Protein 3AI3 (pdb70)

Organism: NCBI:txid38308

Radius of gyration: 28.79 Å; Cα contacts (8 Å, |Δi|>4): 2492; chains: 4; bounding box: 77×67×79 Å

Solvent-accessible surface area: 37252 Å² total; per-residue (Å²): 39,110,2,25,4,85,38,73,5,0,0,0,2,20,0,8,40,21,30,0,40,16,0,0,55,14,0,2,129,32,21,0,37,0,0,0,0,15,168,100,104,101,116,1,107,92,2,0,81,25,1,99,118,126,54,67,13,122,21,36,66,9,48,30,58,8,16,45,54,126,5,3,94,38,0,15,92,29,1,119,87,49,27,48,4,0,14,4,0,0,11,19,23,40,59,39,10,113,25,65,0,36,148,9,57,30,130,65,0,50,96,13,1,30,19,6,0,3,6,0,0,19,0,0,62,17,7,0,53,18,0,90,92,102,48,8,19,4,1,0,0,9,3,8,5,2,2,25,14,27,20,212,61,9,3,0,29,1,0,0,9,3,0,4,4,0,0,2,8,8,0,0,58,34,1,15,163,18,94,0,18,0,1,2,0,0,8,13,5,6,70,26,83,91,56,53,150,55,0,105,94,99,8,135,129,110,75,39,94,60,140,31,64,13,84,60,18,1,77,130,37,3,38,30,131,90,23,1,50,31,104,21,0,3,18,3,0,0,0,0,6,2,85,67,4,37,2,0,0,8,9,20,0,22,3,1,0,1,1,12,65,10,61,39,107,0,28,4,90,39,69,4,0,0,0,3,20,0,6,36,20,29,1,40,8,0,0,54,16,0,2,157,33,22,0,40,0,0,0,0,14,167,86,86,101,110,1,113,124,10,0,154,61,4,98,135,145,49,70,16,121,19,32,61,10,44,32,52,7,16,46,59,127,4,3,94,38,0,17,92,28,1,139,88,46,27,49,4,0,15,4,0,0,10,20,23,40,61,39,10,114,24,64,0,35,147,8,51,28,128,65,0,52,100,13,1,31,21,5,0,2,6,1,0,22,0,0,62,22,6,0,58,23,0,102,93,102,47,9,18,4,0,0,0,10,3,8,5,2,3,26,12,28,20,215,63,9,5,0,30,1,0,0,9,4,0,5,6,0,0,1,8,7,0,0,54,29,1,16,160,24,95,0,18,0,0,1,0,0,8,12,5,6,69,26,79,91,59,52,150,54,0,109,97,99,7,130,134,110,76,39,92,63,140,31,65,12,84,57,18,1,76,132,44,2,38,31,130,91,23,1,41,20,106,22,0,3,29,2,0,1,0,0,6,2,88,67,4,36,2,0,0,9,8,24,0,22,4,1,0,2,2,13,53,10,61,28,118,2,36,2,86,37,86,4,0,0,0,2,19,0,9,28,16,31,0,41,6,0,0,53,13,0,2,137,34,23,0,43,0,0,0,0,16,163,101,63,99,96,0,96,128,3,0,154,30,1,87,134,145,69,72,16,134,19,44,55,11,47,30,54,8,15,46,53,122,6,3,91,40,0,34,86,25,0,137,72,49,29,49,3,0,10,5,0,0,9,19,21,40,64,39,10,112,24,61,0,37,156,10,56,27,133,64,0,51,95,14,0,32,21,5,0,2,6,1,0,19,0,0,63,27,6,0,54,23,0,104,93,101,48,8,10,2,0,0,0,10,2,8,4,2,2,24,10,27,21,213,61,9,4,0,29,1,0,0,10,4,0,4,8,0,0,2,8,9,0,0,51,30,1,14,165,32,78,0,26,0,2,2,0,0,8,13,5,6,63,22,54,88,57,49,122,58,0,108,98,104,10,131,134,112,73,38,89,63,140,30,61,13,86,59,20,1,75,135,41,3,40,32,121,89,22,1,39,18,100,23,0,3,28,2,0,0,0,3,7,1,95,57,5,41,2,0,0,6,8,17,0,20,3,1,0,4,1,17,86,9,64,35,120,2,44,5,89,40,88,4,0,0,0,3,20,0,6,38,20,32,0,41,4,0,0,50,18,0,2,164,34,21,0,44,0,0,0,1,13,162,110,102,99,101,0,76,74,8,4,98,51,2,112,120,140,55,70,10,125,32,38,63,8,44,32,56,7,16,47,56,124,5,3,92,36,0,35,84,30,0,135,69,45,27,51,4,0,10,4,0,0,10,20,21,41,65,39,10,113,25,63,0,45,152,9,56,29,133,67,0,50,102,15,0,34,21,6,0,3,6,1,0,18,0,0,64,26,7,0,59,22,0,97,93,103,49,7,9,1,0,0,0,9,3,8,5,2,2,24,16,27,24,211,66,9,5,0,30,1,0,0,9,4,0,4,7,0,0,2,8,9,0,0,53,28,0,16,165,31,79,0,24,0,2,2,0,0,8,13,7,7,64,25,82,95,57,55,147,57,0,109,97,101,8,131,133,116,73,38,90,67,140,28,61,12,83,59,14,1,76,129,39,3,32,31,117,89,20,1,43,18,102,23,0,3,28,3,0,2,0,2,5,1,90,64,4,26,1,0,0,6,8,17,0,21,4,1,0,1,1,16,67,4,73

B-factor: mean 12.87, std 6.48, range [2.58, 47.15]

Nearest PDB structures (foldseek):
  3ai3-assembly1_G  TM=1.003E+00  e=3.615E-52  Gluconobacter frateurii
  3ai1-assembly1_A  TM=1.001E+00  e=1.322E-50  Gluconobacter frateurii
  5b4t-assembly1_A  TM=9.414E-01  e=2.650E-23  Alcaligenes faecalis
  1wmb-assembly1_A  TM=9.446E-01  e=9.503E-23  Pseudomonas fragi
  2ztm-assembly1_A  TM=9.398E-01  e=9.142E-22  Pseudomonas fragi

InterPro domains:
  IPR002347 Short-chain dehydrogenase/reductase SDR [PF13561] (16-259)
  IPR002347 Short-chain dehydrogenase/reductase SDR [PR00080] (84-95)
  IPR002347 Short-chain dehydrogenase/reductase SDR [PR00080] (137-145)
  IPR002347 Short-chain dehydrogenase/reductase SDR [PR00080] (157-176)
  IPR002347 Short-chain dehydrogenase/reductase SDR [PR00081] (9-26)
  IPR002347 Short-chain dehydrogenase/reductase SDR [PR00081] (84-95)
  IPR002347 Short-chain dehydrogenase/reductase SDR [PR00081] (131-147)
  IPR002347 Short-chain dehydrogenase/reductase SDR [PR00081] (157-176)
  IPR002347 Short-chain dehydrogenase/reductase SDR [PR00081] (178-195)
  IPR002347 Short-chain dehydrogenase/reductase SDR [PR00081] (223-243)
  IPR020904 Short-chain dehydrogenase/reductase, conserved site [PS00061] (144-172)
  IPR036291 NAD(P)-binding domain superfamily [SSF51735] (7-260)
  IPR050259 Short-chain dehydrogenases/reductases [PTHR42879] (4-260)

Structure (mmCIF, N/CA/C/O backbone):
data_3AI3
#
_entry.id   3AI3
#
_cell.length_a   61.040
_cell.length_b   124.410
_cell.length_c   124.540
_cell.angle_alpha   90.00
_cell.angle_beta   90.00
_cell.angle_gamma   90.00
#
_symmetry.space_group_name_H-M   'P 21 21 21'
#
loop_
_entity.id
_entity.type
_entity.pdbx_description
1 polymer 'NADPH-sorbose reductase'
2 non-polymer 'NADPH DIHYDRO-NICOTINAMIDE-ADENINE-DINUCLEOTIDE PHOSPHATE'
3 non-polymer L-sorbose
4 non-polymer alpha-L-sorbopyranose
5 water water
#
loop_
_atom_site.group_PDB
_atom_site.id
_atom_site.type_symbol
_atom_site.label_atom_id
_atom_site.label_alt_id
_atom_site.label_comp_id
_atom_site.label_asym_id
_atom_site.label_entity_id
_atom_site.label_seq_id
_atom_site.pdbx_PDB_ins_code
_atom_site.Cartn_x
_atom_site.Cartn_y
_atom_site.Cartn_z
_atom_site.occupancy
_atom_site.B_iso_or_equiv
_atom_site.auth_seq_id
_atom_site.auth_comp_id
_atom_site.auth_asym_id
_atom_site.auth_atom_id
_atom_site.pdbx_PDB_model_num
ATOM 1 N N . MET A 1 1 ? 27.678 123.095 91.418 1.00 14.84 1 MET A N 1
ATOM 2 C CA . MET A 1 1 ? 26.463 123.353 92.243 1.00 14.43 1 MET A CA 1
ATOM 3 C C . MET A 1 1 ? 26.014 124.777 92.006 1.00 14.68 1 MET A C 1
ATOM 4 O O . MET A 1 1 ? 26.774 125.712 92.238 1.00 13.72 1 MET A O 1
ATOM 9 N N . ASP A 1 2 ? 24.772 124.920 91.561 1.00 14.55 2 ASP A N 1
ATOM 10 C CA . ASP A 1 2 ? 24.177 126.233 91.327 1.00 15.26 2 ASP A CA 1
ATOM 11 C C . ASP A 1 2 ? 23.925 126.899 92.667 1.00 13.86 2 ASP A C 1
ATOM 12 O O . ASP A 1 2 ? 23.301 126.315 93.549 1.00 13.71 2 ASP A O 1
ATOM 17 N N . MET A 1 3 ? 24.420 128.118 92.809 1.00 12.28 3 MET A N 1
ATOM 18 C CA . MET A 1 3 ? 24.253 128.886 94.045 1.00 12.00 3 MET A CA 1
ATOM 19 C C . MET A 1 3 ? 22.942 129.688 94.077 1.00 11.63 3 MET A C 1
ATOM 20 O O . MET A 1 3 ? 22.464 130.068 95.148 1.00 10.70 3 MET A O 1
ATOM 25 N N . GLY A 1 4 ? 22.368 129.945 92.901 1.00 11.20 4 GLY A N 1
ATOM 26 C CA . GLY A 1 4 ? 21.078 130.648 92.804 1.00 12.01 4 GLY A CA 1
ATOM 27 C C . GLY A 1 4 ? 21.110 132.105 93.237 1.00 12.53 4 GLY A C 1
ATOM 28 O O . GLY A 1 4 ? 20.107 132.643 93.733 1.00 12.89 4 GLY A O 1
ATOM 29 N N . ILE A 1 5 ? 22.258 132.746 93.092 1.00 11.51 5 ILE A N 1
ATOM 30 C CA . ILE A 1 5 ? 22.367 134.142 93.547 1.00 12.85 5 ILE A CA 1
ATOM 31 C C . ILE A 1 5 ? 22.629 135.122 92.411 1.00 12.50 5 ILE A C 1
ATOM 32 O O . ILE A 1 5 ? 22.999 136.280 92.650 1.00 12.29 5 ILE A O 1
ATOM 37 N N . SER A 1 6 ? 22.422 134.666 91.175 1.00 12.90 6 SER A N 1
ATOM 38 C CA . SER A 1 6 ? 22.688 135.527 90.019 1.00 13.59 6 SER A CA 1
ATOM 39 C C . SER A 1 6 ? 21.766 136.739 90.065 1.00 12.35 6 SER A C 1
ATOM 40 O O . SER A 1 6 ? 20.567 136.579 90.234 1.00 12.68 6 SER A O 1
ATOM 43 N N . GLY A 1 7 ? 22.323 137.936 89.927 1.00 11.76 7 GLY A N 1
ATOM 44 C CA . GLY A 1 7 ? 21.516 139.172 89.963 1.00 12.15 7 GLY A CA 1
ATOM 45 C C . GLY A 1 7 ? 21.095 139.649 91.357 1.00 11.61 7 GLY A C 1
ATOM 46 O O . GLY A 1 7 ? 20.396 140.661 91.481 1.00 11.25 7 GLY A O 1
ATOM 47 N N . LYS A 1 8 ? 21.515 138.938 92.408 1.00 10.03 8 LYS A N 1
ATOM 48 C CA . LYS A 1 8 ? 21.221 139.393 93.777 1.00 10.28 8 LYS A CA 1
ATOM 49 C C . LYS A 1 8 ? 22.209 140.479 94.124 1.00 9.36 8 LYS A C 1
ATOM 50 O O . LYS A 1 8 ? 23.250 140.575 93.501 1.00 10.86 8 LYS A O 1
ATOM 56 N N . VAL A 1 9 ? 21.870 141.301 95.100 1.00 8.11 9 VAL A N 1
ATOM 57 C CA . VAL A 1 9 ? 22.679 142.450 95.454 1.00 6.61 9 VAL A CA 1
ATOM 58 C C . VAL A 1 9 ? 23.337 142.153 96.810 1.00 6.22 9 VAL A C 1
ATOM 59 O O . VAL A 1 9 ? 22.660 141.941 97.822 1.00 6.49 9 VAL A O 1
ATOM 63 N N . ALA A 1 10 ? 24.663 142.123 96.805 1.00 5.62 10 ALA A N 1
ATOM 64 C CA . ALA A 1 10 ? 25.418 141.771 98.003 1.00 5.52 10 ALA A CA 1
ATOM 65 C C . ALA A 1 10 ? 26.252 142.951 98.487 1.00 6.21 10 ALA A C 1
ATOM 66 O O . ALA A 1 10 ? 27.088 143.436 97.747 1.00 7.40 10 ALA A O 1
ATOM 68 N N . VAL A 1 11 ? 26.007 143.395 99.725 1.00 6.24 11 VAL A N 1
ATOM 69 C CA . VAL A 1 11 ? 26.793 144.445 100.383 1.00 6.84 11 VAL A CA 1
ATOM 70 C C . VAL A 1 11 ? 27.858 143.767 101.230 1.00 7.37 11 VAL A C 1
ATOM 71 O O . VAL A 1 11 ? 27.519 142.983 102.100 1.00 7.61 11 VAL A O 1
ATOM 75 N N . ILE A 1 12 ? 29.132 144.058 100.960 1.00 7.19 12 ILE A N 1
ATOM 76 C CA . ILE A 1 12 ? 30.246 143.487 101.756 1.00 8.39 12 ILE A CA 1
ATOM 77 C C . ILE A 1 12 ? 31.054 144.621 102.368 1.00 8.64 12 ILE A C 1
ATOM 78 O O . ILE A 1 12 ? 31.633 145.429 101.639 1.00 8.93 12 ILE A O 1
ATOM 83 N N . THR A 1 13 ? 31.108 144.684 103.698 1.00 7.24 13 THR A N 1
ATOM 84 C CA . THR A 1 13 ? 31.891 145.743 104.337 1.00 7.34 13 THR A CA 1
ATOM 85 C C . THR A 1 13 ? 33.362 145.366 104.372 1.00 7.60 13 THR A C 1
ATOM 86 O O . THR A 1 13 ? 33.699 144.180 104.493 1.00 7.47 13 THR A O 1
ATOM 90 N N . GLY A 1 14 ? 34.245 146.353 104.245 1.00 8.39 14 GLY A N 1
ATOM 91 C CA . GLY A 1 14 ? 35.692 146.054 104.256 1.00 7.87 14 GLY A CA 1
ATOM 92 C C . GLY A 1 14 ? 36.119 145.197 103.076 1.00 8.43 14 GLY A C 1
ATOM 93 O O . GLY A 1 14 ? 36.798 144.171 103.234 1.00 8.54 14 GLY A O 1
ATOM 94 N N . SER A 1 15 ? 35.706 145.599 101.874 1.00 7.88 15 SER A N 1
ATOM 95 C CA . SER A 1 15 ? 35.837 144.717 100.744 1.00 8.76 15 SER A CA 1
ATOM 96 C C . SER A 1 15 ? 36.783 145.187 99.666 1.00 10.33 15 SER A C 1
ATOM 97 O O . SER A 1 15 ? 36.721 144.667 98.547 1.00 9.90 15 SER A O 1
ATOM 100 N N . SER A 1 16 ? 37.653 146.143 100.005 1.00 11.25 16 SER A N 1
ATOM 101 C CA . SER A 1 16 ? 38.619 146.640 99.036 1.00 13.04 16 SER A CA 1
ATOM 102 C C . SER A 1 16 ? 39.888 145.806 99.063 1.00 13.88 16 SER A C 1
ATOM 103 O O . SER A 1 16 ? 40.715 145.902 98.138 1.00 15.00 16 SER A O 1
ATOM 106 N N . SER A 1 17 ? 40.033 144.967 100.089 1.00 13.51 17 SER A N 1
ATOM 107 C CA . SER A 1 17 ? 41.199 144.067 100.190 1.00 13.61 17 SER A CA 1
ATOM 108 C C . SER A 1 17 ? 40.964 142.893 101.127 1.00 12.65 17 SER A C 1
ATOM 109 O O . SER A 1 17 ? 39.893 142.816 101.783 1.00 11.57 17 SER A O 1
ATOM 112 N N . GLY A 1 18 ? 41.950 141.980 101.183 1.00 10.89 18 GLY A N 1
ATOM 113 C CA . GLY A 1 18 ? 41.911 140.828 102.102 1.00 11.32 18 GLY A CA 1
ATOM 114 C C . GLY A 1 18 ? 40.691 139.930 101.921 1.00 10.64 18 GLY A C 1
ATOM 115 O O . GLY A 1 18 ? 40.259 139.647 100.777 1.00 10.54 18 GLY A O 1
ATOM 116 N N . ILE A 1 19 ? 40.140 139.469 103.045 1.00 8.73 19 ILE A N 1
ATOM 117 C CA . ILE A 1 19 ? 39.011 138.534 103.022 1.00 8.35 19 ILE A CA 1
ATOM 118 C C . ILE A 1 19 ? 37.808 139.151 102.315 1.00 7.82 19 ILE A C 1
ATOM 119 O O . ILE A 1 19 ? 37.149 138.496 101.511 1.00 8.05 19 ILE A O 1
ATOM 124 N N . GLY A 1 20 ? 37.528 140.414 102.593 1.00 7.98 20 GLY A N 1
ATOM 125 C CA . GLY A 1 20 ? 36.303 141.015 102.049 1.00 8.62 20 GLY A CA 1
ATOM 126 C C . GLY A 1 20 ? 36.329 141.107 100.530 1.00 7.97 20 GLY A C 1
ATOM 127 O O . GLY A 1 20 ? 35.309 140.946 99.852 1.00 7.39 20 GLY A O 1
ATOM 128 N N . LEU A 1 21 ? 37.500 141.382 99.981 1.00 7.72 21 LEU A N 1
ATOM 129 C CA . LEU A 1 21 ? 37.625 141.433 98.515 1.00 8.55 21 LEU A CA 1
ATOM 130 C C . LEU A 1 21 ? 37.478 140.047 97.917 1.00 7.76 21 LEU A C 1
ATOM 131 O O . LEU A 1 21 ? 36.844 139.883 96.873 1.00 7.95 21 LEU A O 1
ATOM 136 N N . ALA A 1 22 ? 38.041 139.031 98.577 1.00 7.55 22 ALA A N 1
ATOM 137 C CA . ALA A 1 22 ? 37.873 137.654 98.078 1.00 7.61 22 ALA A CA 1
ATOM 138 C C . ALA A 1 22 ? 36.396 137.223 98.143 1.00 7.72 22 ALA A C 1
ATOM 139 O O . ALA A 1 22 ? 35.916 136.462 97.282 1.00 7.76 22 ALA A O 1
ATOM 141 N N . ILE A 1 23 ? 35.693 137.691 99.173 1.00 7.14 23 ILE A N 1
ATOM 142 C CA . ILE A 1 23 ? 34.262 137.420 99.294 1.00 7.75 23 ILE A CA 1
ATOM 143 C C . ILE A 1 23 ? 33.523 138.084 98.125 1.00 7.47 23 ILE A C 1
ATOM 144 O O . ILE A 1 23 ? 32.732 137.438 97.442 1.00 7.57 23 ILE A O 1
ATOM 149 N N . ALA A 1 24 ? 33.807 139.359 97.886 1.00 8.12 24 ALA A N 1
ATOM 150 C CA . ALA A 1 24 ? 33.183 140.069 96.775 1.00 8.72 24 ALA A CA 1
ATOM 151 C C . ALA A 1 24 ? 33.431 139.364 95.434 1.00 9.46 24 ALA A C 1
ATOM 152 O O . ALA A 1 24 ? 32.518 139.261 94.613 1.00 9.07 24 ALA A O 1
ATOM 154 N N . GLU A 1 25 ? 34.655 138.883 95.214 1.00 9.70 25 GLU A N 1
ATOM 155 C CA . GLU A 1 25 ? 34.991 138.157 93.985 1.00 10.22 25 GLU A CA 1
ATOM 156 C C . GLU A 1 25 ? 34.218 136.841 93.906 1.00 10.40 25 GLU A C 1
ATOM 157 O O . GLU A 1 25 ? 33.736 136.453 92.838 1.00 10.52 25 GLU A O 1
ATOM 163 N N . GLY A 1 26 ? 34.073 136.167 95.047 1.00 8.89 26 GLY A N 1
ATOM 164 C CA . GLY A 1 26 ? 33.281 134.923 95.108 1.00 8.80 26 GLY A CA 1
ATOM 165 C C . GLY A 1 26 ? 31.816 135.144 94.688 1.00 8.97 26 GLY A C 1
ATOM 166 O O . GLY A 1 26 ? 31.232 134.321 93.955 1.00 8.29 26 GLY A O 1
ATOM 167 N N . PHE A 1 27 ? 31.211 136.222 95.177 1.00 8.41 27 PHE A N 1
ATOM 168 C CA . PHE A 1 27 ? 29.808 136.483 94.901 1.00 8.60 27 PHE A CA 1
ATOM 169 C C . PHE A 1 27 ? 29.664 136.902 93.434 1.00 8.50 27 PHE A C 1
ATOM 170 O O . PHE A 1 27 ? 28.750 136.458 92.749 1.00 8.35 27 PHE A O 1
ATOM 178 N N . ALA A 1 28 ? 30.596 137.727 92.969 1.00 7.89 28 ALA A N 1
ATOM 179 C CA . ALA A 1 28 ? 30.590 138.221 91.569 1.00 9.68 28 ALA A CA 1
ATOM 180 C C . ALA A 1 28 ? 30.723 137.045 90.580 1.00 10.51 28 ALA A C 1
ATOM 181 O O . ALA A 1 28 ? 30.071 137.009 89.540 1.00 10.70 28 ALA A O 1
ATOM 183 N N . LYS A 1 29 ? 31.539 136.066 90.936 1.00 11.64 29 LYS A N 1
ATOM 184 C CA . LYS A 1 29 ? 31.681 134.849 90.106 1.00 12.98 29 LYS A CA 1
ATOM 185 C C . LYS A 1 29 ? 30.361 134.103 89.948 1.00 12.98 29 LYS A C 1
ATOM 186 O O . LYS A 1 29 ? 30.131 133.429 88.936 1.00 13.62 29 LYS A O 1
ATOM 192 N N . GLU A 1 30 ? 29.504 134.209 90.955 1.00 12.42 30 GLU A N 1
ATOM 193 C CA . GLU A 1 30 ? 28.175 133.595 90.903 1.00 12.99 30 GLU A CA 1
ATOM 194 C C . GLU A 1 30 ? 27.090 134.538 90.341 1.00 12.42 30 GLU A C 1
ATOM 195 O O . GLU A 1 30 ? 25.909 134.194 90.296 1.00 12.81 30 GLU A O 1
ATOM 201 N N . GLY A 1 31 ? 27.499 135.715 89.889 1.00 11.57 31 GLY A N 1
ATOM 202 C CA . GLY A 1 31 ? 26.594 136.600 89.158 1.00 11.20 31 GLY A CA 1
ATOM 203 C C . GLY A 1 31 ? 25.902 137.663 89.992 1.00 10.53 31 GLY A C 1
ATOM 204 O O . GLY A 1 31 ? 25.043 138.382 89.484 1.00 10.64 31 GLY A O 1
ATOM 205 N N . ALA A 1 32 ? 26.275 137.766 91.270 1.00 9.97 32 ALA A N 1
ATOM 206 C CA . ALA A 1 32 ? 25.725 138.790 92.157 1.00 9.57 32 ALA A CA 1
ATOM 207 C C . ALA A 1 32 ? 26.351 140.157 91.924 1.00 9.87 32 ALA A C 1
ATOM 208 O O . ALA A 1 32 ? 27.575 140.280 91.748 1.00 9.74 32 ALA A O 1
ATOM 210 N N . HIS A 1 33 ? 25.507 141.187 91.969 1.00 9.17 33 HIS A N 1
ATOM 211 C CA . HIS A 1 33 ? 25.976 142.564 91.944 1.00 8.29 33 HIS A CA 1
ATOM 212 C C . HIS A 1 33 ? 26.542 142.901 93.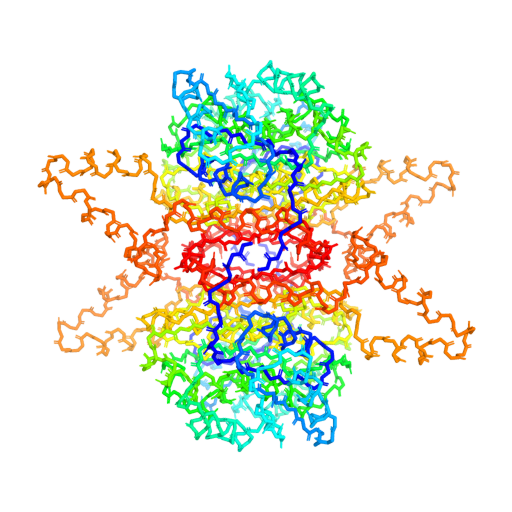308 1.00 8.92 33 HIS A C 1
ATOM 213 O O . HIS A 1 33 ? 26.152 142.324 94.309 1.00 9.08 33 HIS A O 1
ATOM 220 N N . ILE A 1 34 ? 27.484 143.833 93.343 1.00 8.31 34 ILE A N 1
ATOM 221 C CA . ILE A 1 34 ? 28.276 143.991 94.545 1.00 8.43 34 ILE A CA 1
ATOM 222 C C . ILE A 1 34 ? 28.257 145.421 95.020 1.00 7.73 34 ILE A C 1
ATOM 223 O O . ILE A 1 34 ? 28.446 146.327 94.220 1.00 7.88 34 ILE A O 1
ATOM 228 N N . VAL A 1 35 ? 28.080 145.617 96.328 1.00 7.32 35 VAL A N 1
ATOM 229 C CA . VAL A 1 35 ? 28.298 146.921 96.938 1.00 8.26 35 VAL A CA 1
ATOM 230 C C . VAL A 1 35 ? 29.557 146.817 97.785 1.00 9.03 35 VAL A C 1
ATOM 231 O O . VAL A 1 35 ? 29.566 146.087 98.795 1.00 9.03 35 VAL A O 1
ATOM 235 N N . LEU A 1 36 ? 30.609 147.525 97.366 1.00 8.03 36 LEU A N 1
ATOM 236 C CA . LEU A 1 36 ? 31.885 147.528 98.087 1.00 8.86 36 LEU A CA 1
ATOM 237 C C . LEU A 1 36 ? 31.926 148.704 99.034 1.00 9.13 36 LEU A C 1
ATOM 238 O O . LEU A 1 36 ? 31.525 149.807 98.663 1.00 8.97 36 LEU A O 1
ATOM 243 N N . VAL A 1 37 ? 32.406 148.467 100.254 1.00 9.55 37 VAL A N 1
ATOM 244 C CA . VAL A 1 37 ? 32.494 149.507 101.275 1.00 10.03 37 VAL A CA 1
ATOM 245 C C . VAL A 1 37 ? 33.857 149.435 101.927 1.00 9.79 37 VAL A C 1
ATOM 246 O O . VAL A 1 37 ? 34.255 148.379 102.394 1.00 8.85 37 VAL A O 1
ATOM 250 N N . ALA A 1 38 ? 34.547 150.566 102.005 1.00 10.29 38 ALA A N 1
ATOM 251 C CA . ALA A 1 38 ? 35.853 150.673 102.669 1.00 10.59 38 ALA A CA 1
ATOM 252 C C . ALA A 1 38 ? 36.182 152.155 102.789 1.00 11.65 38 ALA A C 1
ATOM 253 O O . ALA A 1 38 ? 35.448 152.989 102.292 1.00 10.27 38 ALA A O 1
ATOM 255 N N . ARG A 1 39 ? 37.305 152.476 103.418 1.00 12.28 39 ARG A N 1
ATOM 256 C CA . ARG A 1 39 ? 37.649 153.871 103.641 1.00 13.68 39 ARG A CA 1
ATOM 257 C C . ARG A 1 39 ? 38.429 154.505 102.497 1.00 15.13 39 ARG A C 1
ATOM 258 O O . ARG A 1 39 ? 38.117 155.623 102.100 1.00 14.89 39 ARG A O 1
ATOM 266 N N . GLN A 1 40 ? 39.445 153.802 101.987 1.00 16.10 40 GLN A N 1
ATOM 267 C CA . GLN A 1 40 ? 40.307 154.352 100.908 1.00 17.81 40 GLN A CA 1
ATOM 268 C C . GLN A 1 40 ? 39.697 154.277 99.509 1.00 17.75 40 GLN A C 1
ATOM 269 O O . GLN A 1 40 ? 39.335 153.199 99.023 1.00 17.82 40 GLN A O 1
ATOM 275 N N . VAL A 1 41 ? 39.596 155.434 98.862 1.00 17.16 41 VAL A N 1
ATOM 276 C CA . VAL A 1 41 ? 38.969 155.543 97.545 1.00 17.87 41 VAL A CA 1
ATOM 277 C C . VAL A 1 41 ? 39.725 154.786 96.454 1.00 17.39 41 VAL A C 1
ATOM 278 O O . VAL A 1 41 ? 39.092 154.196 95.564 1.00 17.52 41 VAL A O 1
ATOM 282 N N . ASP A 1 42 ? 41.064 154.815 96.509 1.00 16.90 42 ASP A N 1
ATOM 283 C CA . ASP A 1 42 ? 41.873 154.206 95.446 1.00 17.28 42 ASP A CA 1
ATOM 284 C C . ASP A 1 42 ? 41.697 152.704 95.343 1.00 17.13 42 ASP A C 1
ATOM 285 O O . ASP A 1 42 ? 41.476 152.175 94.246 1.00 16.87 42 ASP A O 1
ATOM 290 N N . ARG A 1 43 ? 41.801 152.009 96.477 1.00 16.69 43 ARG A N 1
ATOM 291 C CA . ARG A 1 43 ? 41.642 150.559 96.501 1.00 16.73 43 ARG A CA 1
ATOM 292 C C . ARG A 1 43 ? 40.219 150.180 96.102 1.00 16.56 43 ARG A C 1
ATOM 293 O O . ARG A 1 43 ? 40.000 149.218 95.365 1.00 16.25 43 ARG A O 1
ATOM 301 N N . LEU A 1 44 ? 39.247 150.949 96.576 1.00 16.30 44 LEU A N 1
ATOM 302 C CA . LEU A 1 44 ? 37.856 150.727 96.217 1.00 16.38 44 LEU A CA 1
ATOM 303 C C . LEU A 1 44 ? 37.640 150.803 94.697 1.00 15.87 44 LEU A C 1
ATOM 304 O O . LEU A 1 44 ? 36.967 149.956 94.108 1.00 15.61 44 LEU A O 1
ATOM 309 N N . HIS A 1 45 ? 38.220 151.814 94.050 1.00 15.42 45 HIS A N 1
ATOM 310 C CA . HIS A 1 45 ? 38.143 151.902 92.597 1.00 15.60 45 HIS A CA 1
ATOM 311 C C . HIS A 1 45 ? 38.749 150.694 91.865 1.00 15.40 45 HIS A C 1
ATOM 312 O O . HIS A 1 45 ? 38.141 150.180 90.946 1.00 15.30 45 HIS A O 1
ATOM 319 N N . GLU A 1 46 ? 39.943 150.260 92.264 1.00 15.24 46 GLU A N 1
ATOM 320 C CA . GLU A 1 46 ? 40.564 149.101 91.623 1.00 15.92 46 GLU A CA 1
ATOM 321 C C . GLU A 1 46 ? 39.734 147.838 91.816 1.00 16.05 46 GLU A C 1
ATOM 322 O O . GLU A 1 46 ? 39.555 147.055 90.876 1.00 16.46 46 GLU A O 1
ATOM 328 N N . ALA A 1 47 ? 39.222 147.653 93.033 1.00 15.64 47 ALA A N 1
ATOM 329 C CA . ALA A 1 47 ? 38.442 146.463 93.347 1.00 15.35 47 ALA A CA 1
ATOM 330 C C . ALA A 1 47 ? 37.227 146.398 92.434 1.00 14.37 47 ALA A C 1
ATOM 331 O O . ALA A 1 47 ? 36.942 145.355 91.869 1.00 15.16 47 ALA A O 1
ATOM 333 N N . ALA A 1 48 ? 36.528 147.519 92.297 1.00 15.26 48 ALA A N 1
ATOM 334 C CA . ALA A 1 48 ? 35.336 147.627 91.443 1.00 15.04 48 ALA A CA 1
ATOM 335 C C . ALA A 1 48 ? 35.666 147.429 89.973 1.00 14.76 48 ALA A C 1
ATOM 336 O O . ALA A 1 48 ? 34.980 146.694 89.265 1.00 13.89 48 ALA A O 1
ATOM 338 N N . ARG A 1 49 ? 36.734 148.081 89.515 1.00 15.14 49 ARG A N 1
ATOM 339 C CA . ARG A 1 49 ? 37.157 147.939 88.118 1.00 15.39 49 ARG A CA 1
ATOM 340 C C . ARG A 1 49 ? 37.438 146.475 87.799 1.00 15.45 49 ARG A C 1
ATOM 341 O O . ARG A 1 49 ? 37.007 145.964 86.774 1.00 15.39 49 ARG A O 1
ATOM 349 N N . SER A 1 50 ? 38.166 145.808 88.684 1.00 16.15 50 SER A N 1
ATOM 350 C CA . SER A 1 50 ? 38.573 144.415 88.470 1.00 16.78 50 SER A CA 1
ATOM 351 C C . SER A 1 50 ? 37.354 143.472 88.483 1.00 16.24 50 SER A C 1
ATOM 352 O O . SER A 1 50 ? 37.233 142.575 87.638 1.00 15.85 50 SER A O 1
ATOM 355 N N . LEU A 1 51 ? 36.434 143.699 89.425 1.00 14.99 51 LEU A N 1
ATOM 356 C CA . LEU A 1 51 ? 35.231 142.878 89.505 1.00 15.46 51 LEU A CA 1
ATOM 357 C C . LEU A 1 51 ? 34.378 142.995 88.251 1.00 15.25 51 LEU A C 1
ATOM 358 O O . LEU A 1 51 ? 33.891 141.995 87.724 1.00 15.24 51 LEU A O 1
ATOM 363 N N . LYS A 1 52 ? 34.188 144.220 87.780 1.00 15.98 52 LYS A N 1
ATOM 364 C CA . LYS A 1 52 ? 33.364 144.436 86.576 1.00 17.74 52 LYS A CA 1
ATOM 365 C C . LYS A 1 52 ? 34.007 143.831 85.327 1.00 18.38 52 LYS A C 1
ATOM 366 O O . LYS A 1 52 ? 33.331 143.207 84.502 1.00 18.70 52 LYS A O 1
ATOM 372 N N . GLU A 1 53 ? 35.316 144.015 85.201 1.00 19.48 53 GLU A N 1
ATOM 373 C CA . GLU A 1 53 ? 36.074 143.468 84.081 1.00 20.60 53 GLU A CA 1
ATOM 374 C C . GLU A 1 53 ? 36.024 141.932 84.057 1.00 20.53 53 GLU A C 1
ATOM 375 O O . GLU A 1 53 ? 35.640 141.332 83.041 1.00 20.86 53 GLU A O 1
ATOM 381 N N . LYS A 1 54 ? 36.350 141.298 85.179 1.00 19.86 54 LYS A N 1
ATOM 382 C CA . LYS A 1 54 ? 36.388 139.830 85.262 1.00 19.95 54 LYS A CA 1
ATOM 383 C C . LYS A 1 54 ? 35.014 139.188 85.234 1.00 18.88 54 LYS A C 1
ATOM 384 O O . LYS A 1 54 ? 34.862 138.098 84.687 1.00 19.73 54 LYS A O 1
ATOM 390 N N . PHE A 1 55 ? 34.009 139.832 85.834 1.00 17.84 55 PHE A N 1
ATOM 391 C CA . PHE A 1 55 ? 32.747 139.113 86.085 1.00 16.06 55 PHE A CA 1
ATOM 392 C C . PHE A 1 55 ? 31.505 139.731 85.464 1.00 15.82 55 PHE A C 1
ATOM 393 O O . PHE A 1 55 ? 30.446 139.077 85.406 1.00 14.95 55 PHE A O 1
ATOM 401 N N . GLY A 1 56 ? 31.629 140.969 84.994 1.00 15.03 56 GLY A N 1
ATOM 402 C CA . GLY A 1 56 ? 30.543 141.631 84.286 1.00 15.23 56 GLY A CA 1
ATOM 403 C C . GLY A 1 56 ? 29.303 141.906 85.104 1.00 15.24 56 GLY A C 1
ATOM 404 O O . GLY A 1 56 ? 28.205 141.971 84.555 1.00 16.49 56 GLY A O 1
ATOM 405 N N . VAL A 1 57 ? 29.467 142.077 86.417 1.00 14.18 57 VAL A N 1
ATOM 406 C CA . VAL A 1 57 ? 28.353 142.413 87.297 1.00 13.30 57 VAL A CA 1
ATOM 407 C C . VAL A 1 57 ? 28.395 143.899 87.588 1.00 12.62 57 VAL A C 1
ATOM 408 O O . VAL A 1 57 ? 29.372 144.552 87.267 1.00 12.56 57 VAL A O 1
ATOM 412 N N . ARG A 1 58 ? 27.324 144.428 88.170 1.00 11.80 58 ARG A N 1
ATOM 413 C CA . ARG A 1 58 ? 27.280 145.818 88.590 1.00 11.55 58 ARG A CA 1
ATOM 414 C C . ARG A 1 58 ? 28.026 145.914 89.913 1.00 12.21 58 ARG A C 1
ATOM 415 O O . ARG A 1 58 ? 27.886 145.016 90.762 1.00 10.96 58 ARG A O 1
ATOM 423 N N . VAL A 1 59 ? 28.816 146.984 90.065 1.00 11.48 59 VAL A N 1
ATOM 424 C CA . VAL A 1 59 ? 29.542 147.246 91.303 1.00 11.88 59 VAL A CA 1
ATOM 425 C C . VAL A 1 59 ? 29.383 148.700 91.742 1.00 12.46 59 VAL A C 1
ATOM 426 O O . VAL A 1 59 ? 29.590 149.630 90.950 1.00 13.05 59 VAL A O 1
ATOM 430 N N . LEU A 1 60 ? 29.002 148.893 93.005 1.00 11.21 60 LEU A N 1
ATOM 431 C CA . LEU A 1 60 ? 28.884 150.223 93.591 1.00 11.46 60 LEU A CA 1
ATOM 432 C C . LEU A 1 60 ? 29.951 150.375 94.652 1.00 11.79 60 LEU A C 1
ATOM 433 O O . LEU A 1 60 ? 30.139 149.469 95.462 1.00 12.22 60 LEU A O 1
ATOM 438 N N . GLU A 1 61 ? 30.616 151.527 94.661 1.00 11.24 61 GLU A N 1
ATOM 439 C CA . GLU A 1 61 ? 31.622 151.835 95.686 1.00 12.38 61 GLU A CA 1
ATOM 440 C C . GLU A 1 61 ? 31.096 152.832 96.703 1.00 12.40 61 GLU A C 1
ATOM 441 O O . GLU A 1 61 ? 30.504 153.865 96.329 1.00 12.41 61 GLU A O 1
ATOM 447 N N . VAL A 1 62 ? 31.300 152.534 97.986 1.00 11.03 62 VAL A N 1
ATOM 448 C CA . VAL A 1 62 ? 30.902 153.446 99.045 1.00 11.30 62 VAL A CA 1
ATOM 449 C C . VAL A 1 62 ? 32.102 153.660 99.941 1.00 11.21 62 VAL A C 1
ATOM 450 O O . VAL A 1 62 ? 32.557 152.731 100.607 1.00 10.58 62 VAL A O 1
ATOM 454 N N . ALA A 1 63 ? 32.652 154.872 99.915 1.00 11.23 63 ALA A N 1
ATOM 455 C CA . ALA A 1 63 ? 33.892 155.126 100.613 1.00 11.39 63 ALA A CA 1
ATOM 456 C C . ALA A 1 63 ? 33.583 155.835 101.926 1.00 11.94 63 ALA A C 1
ATOM 457 O O . ALA A 1 63 ? 33.481 157.087 101.994 1.00 12.32 63 ALA A O 1
ATOM 459 N N . VAL A 1 64 ? 33.388 155.030 102.970 1.00 11.66 64 VAL A N 1
ATOM 460 C CA . VAL A 1 64 ? 33.004 155.546 104.284 1.00 11.88 64 VAL A CA 1
ATOM 461 C C . VAL A 1 64 ? 33.623 154.733 105.425 1.00 12.47 64 VAL A C 1
ATOM 462 O O . VAL A 1 64 ? 34.143 153.632 105.210 1.00 11.79 64 VAL A O 1
ATOM 466 N N . ASP A 1 65 ? 33.515 155.287 106.631 1.00 12.29 65 ASP A N 1
ATOM 467 C CA . ASP A 1 65 ? 33.941 154.619 107.863 1.00 13.28 65 ASP A CA 1
ATOM 468 C C . ASP A 1 65 ? 32.714 153.957 108.510 1.00 12.80 65 ASP A C 1
ATOM 469 O O . ASP A 1 65 ? 31.828 154.651 109.016 1.00 12.29 65 ASP A O 1
ATOM 474 N N . VAL A 1 66 ? 32.631 152.622 108.462 1.00 11.68 66 VAL A N 1
ATOM 475 C CA . VAL A 1 66 ? 31.437 151.942 108.955 1.00 12.34 66 VAL A CA 1
ATOM 476 C C . VAL A 1 66 ? 31.414 151.890 110.492 1.00 12.61 66 VAL A C 1
ATOM 477 O O . VAL A 1 66 ? 30.450 151.431 111.076 1.00 12.68 66 VAL A O 1
ATOM 481 N N . ALA A 1 67 ? 32.486 152.363 111.127 1.00 11.85 67 ALA A N 1
ATOM 482 C CA . ALA A 1 67 ? 32.527 152.482 112.582 1.00 12.96 67 ALA A CA 1
ATOM 483 C C . ALA A 1 67 ? 31.733 153.690 113.089 1.00 13.50 67 ALA A C 1
ATOM 484 O O . ALA A 1 67 ? 31.683 153.947 114.293 1.00 14.52 67 ALA A O 1
ATOM 486 N N . THR A 1 68 ? 31.111 154.426 112.171 1.00 13.59 68 THR A N 1
ATOM 487 C CA . THR A 1 68 ? 30.351 155.628 112.517 1.00 13.61 68 THR A CA 1
ATOM 488 C C . THR A 1 68 ? 28.917 155.497 112.014 1.00 13.53 68 THR A C 1
ATOM 489 O O . THR A 1 68 ? 28.687 154.896 110.964 1.00 13.61 68 THR A O 1
ATOM 493 N N . PRO A 1 69 ? 27.941 156.074 112.749 1.00 13.57 69 PRO A N 1
ATOM 494 C CA . PRO A 1 69 ? 26.574 155.982 112.263 1.00 13.78 69 PRO A CA 1
ATOM 495 C C . PRO A 1 69 ? 26.383 156.716 110.928 1.00 13.59 69 PRO A C 1
ATOM 496 O O . PRO A 1 69 ? 25.574 156.284 110.100 1.00 13.07 69 PRO A O 1
ATOM 500 N N . GLU A 1 70 ? 27.123 157.807 110.720 1.00 13.67 70 GLU A N 1
ATOM 501 C CA . GLU A 1 70 ? 27.065 158.541 109.447 1.00 14.59 70 GLU A CA 1
ATOM 502 C C . GLU A 1 70 ? 27.501 157.670 108.264 1.00 13.64 70 GLU A C 1
ATOM 503 O O . GLU A 1 70 ? 26.890 157.691 107.184 1.00 12.80 70 GLU A O 1
ATOM 509 N N . GLY A 1 71 ? 28.564 156.902 108.484 1.00 12.37 71 GLY A N 1
ATOM 510 C CA . GLY A 1 71 ? 29.109 156.006 107.471 1.00 11.70 71 GLY A CA 1
ATOM 511 C C . GLY A 1 71 ? 28.093 154.933 107.158 1.00 11.11 71 GLY A C 1
ATOM 512 O O . GLY A 1 71 ? 27.830 154.668 105.996 1.00 10.58 71 GLY A O 1
ATOM 513 N N . VAL A 1 72 ? 27.502 154.332 108.195 1.00 10.43 72 VAL A N 1
ATOM 514 C CA . VAL A 1 72 ? 26.490 153.289 107.954 1.00 10.33 72 VAL A CA 1
ATOM 515 C C . VAL A 1 72 ? 25.318 153.917 107.197 1.00 9.68 72 VAL A C 1
ATOM 516 O O . VAL A 1 72 ? 24.834 153.331 106.245 1.00 9.53 72 VAL A O 1
ATOM 520 N N . ASP A 1 73 ? 24.877 155.109 107.605 1.00 10.48 73 ASP A N 1
ATOM 521 C CA . ASP A 1 73 ? 23.747 155.753 106.913 1.00 11.50 73 ASP A CA 1
ATOM 522 C C . ASP A 1 73 ? 24.051 155.932 105.417 1.00 11.16 73 ASP A C 1
ATOM 523 O O . ASP A 1 73 ? 23.162 155.793 104.577 1.00 11.05 73 ASP A O 1
ATOM 528 N N . ALA A 1 74 ? 25.302 156.273 105.102 1.00 10.96 74 ALA A N 1
ATOM 529 C CA . ALA A 1 74 ? 25.726 156.499 103.709 1.00 10.91 74 ALA A CA 1
ATOM 530 C C . ALA A 1 74 ? 25.661 155.199 102.887 1.00 10.79 74 ALA A C 1
ATOM 531 O O . ALA A 1 74 ? 25.240 155.231 101.748 1.00 10.35 74 ALA A O 1
ATOM 533 N N . VAL A 1 75 ? 26.079 154.062 103.476 1.00 9.90 75 VAL A N 1
ATOM 534 C CA . VAL A 1 75 ? 25.948 152.752 102.830 1.00 9.33 75 VAL A CA 1
ATOM 535 C C . VAL A 1 75 ? 24.480 152.489 102.503 1.00 9.83 75 VAL A C 1
ATOM 536 O O . VAL A 1 75 ? 24.142 152.126 101.379 1.00 10.01 75 VAL A O 1
ATOM 540 N N . VAL A 1 76 ? 23.615 152.688 103.491 1.00 10.63 76 VAL A N 1
ATOM 541 C CA . VAL A 1 76 ? 22.192 152.429 103.342 1.00 10.95 76 VAL A CA 1
ATOM 542 C C . VAL A 1 76 ? 21.588 153.291 102.227 1.00 11.69 76 VAL A C 1
ATOM 543 O O . VAL A 1 76 ? 20.839 152.791 101.380 1.00 11.36 76 VAL A O 1
ATOM 547 N N . GLU A 1 77 ? 21.915 154.583 102.227 1.00 12.46 77 GLU A N 1
ATOM 548 C CA . GLU A 1 77 ? 21.384 155.481 101.196 1.00 13.44 77 GLU A CA 1
ATOM 549 C C . GLU A 1 77 ? 21.928 155.153 99.803 1.00 12.56 77 GLU A C 1
ATOM 550 O O . GLU A 1 77 ? 21.204 155.210 98.823 1.00 12.06 77 GLU A O 1
ATOM 556 N N . SER A 1 78 ? 23.194 154.765 99.731 1.00 11.68 78 SER A N 1
ATOM 557 C CA . SER A 1 78 ? 23.776 154.387 98.455 1.00 13.21 78 SER A CA 1
ATOM 558 C C . SER A 1 78 ? 23.131 153.119 97.879 1.00 11.90 78 SER A C 1
ATOM 559 O O . SER A 1 78 ? 22.812 153.048 96.700 1.00 11.00 78 SER A O 1
ATOM 562 N N . VAL A 1 79 ? 22.929 152.117 98.726 1.00 12.07 79 VAL A N 1
ATOM 563 C CA . VAL A 1 79 ? 22.249 150.902 98.317 1.00 11.56 79 VAL A CA 1
ATOM 564 C C . VAL A 1 79 ? 20.861 151.229 97.782 1.00 12.08 79 VAL A C 1
ATOM 565 O O . VAL A 1 79 ? 20.468 150.761 96.713 1.00 11.84 79 VAL A O 1
ATOM 569 N N . ARG A 1 80 ? 20.140 152.050 98.533 1.00 12.28 80 ARG A N 1
ATOM 570 C CA . ARG A 1 80 ? 18.776 152.427 98.195 1.00 14.10 80 ARG A CA 1
ATOM 571 C C . ARG A 1 80 ? 18.716 153.109 96.831 1.00 14.48 80 ARG A C 1
ATOM 572 O O . ARG A 1 80 ? 17.874 152.770 95.994 1.00 13.77 80 ARG A O 1
ATOM 580 N N . SER A 1 81 ? 19.622 154.064 96.623 1.00 14.53 81 SER A N 1
ATOM 581 C CA . SER A 1 81 ? 19.611 154.900 95.431 1.00 15.23 81 SER A CA 1
ATOM 582 C C . SER A 1 81 ? 19.931 154.128 94.161 1.00 15.03 81 SER A C 1
ATOM 583 O O . SER A 1 81 ? 19.299 154.358 93.132 1.00 14.25 81 SER A O 1
ATOM 586 N N . SER A 1 82 ? 20.906 153.212 94.232 1.00 14.22 82 SER A N 1
ATOM 587 C CA . SER A 1 82 ? 21.344 152.453 93.068 1.00 14.85 82 SER A CA 1
ATOM 588 C C . SER A 1 82 ? 20.586 151.167 92.828 1.00 14.32 82 SER A C 1
ATOM 589 O O . SER A 1 82 ? 20.360 150.793 91.681 1.00 14.37 82 SER A O 1
ATOM 592 N N . PHE A 1 83 ? 20.243 150.468 93.911 1.00 13.48 83 PHE A N 1
ATOM 593 C CA . PHE A 1 83 ? 19.677 149.113 93.811 1.00 13.20 83 PHE A CA 1
ATOM 594 C C . PHE A 1 83 ? 18.294 148.952 94.443 1.00 12.79 83 PHE A C 1
ATOM 595 O O . PHE A 1 83 ? 17.659 147.922 94.242 1.00 13.76 83 PHE A O 1
ATOM 603 N N . GLY A 1 84 ? 17.845 149.923 95.229 1.00 12.72 84 GLY A N 1
ATOM 604 C CA . GLY A 1 84 ? 16.591 149.767 96.001 1.00 13.30 84 GLY A CA 1
ATOM 605 C C . GLY A 1 84 ? 16.810 149.124 97.363 1.00 13.30 84 GLY A C 1
ATOM 606 O O . GLY A 1 84 ? 16.358 149.635 98.397 1.00 14.92 84 GLY A O 1
ATOM 607 N N . GLY A 1 85 ? 17.524 148.000 97.378 1.00 12.71 85 GLY A N 1
ATOM 608 C CA . GLY A 1 85 ? 17.734 147.227 98.601 1.00 11.81 85 GLY A CA 1
ATOM 609 C C . GLY A 1 85 ? 18.795 146.174 98.362 1.00 10.57 85 GLY A C 1
ATOM 610 O O . GLY A 1 85 ? 19.286 146.015 97.227 1.00 10.96 85 GLY A O 1
ATOM 611 N N . ALA A 1 86 ? 19.141 145.463 99.424 1.00 9.69 86 ALA A N 1
ATOM 612 C CA . ALA A 1 86 ? 20.161 144.429 99.391 1.00 10.10 86 ALA A CA 1
ATOM 613 C C . ALA A 1 86 ? 19.518 143.082 99.660 1.00 9.06 86 ALA A C 1
ATOM 614 O O . ALA A 1 86 ? 18.539 142.992 100.421 1.00 9.05 86 ALA A O 1
ATOM 616 N N . ASP A 1 87 ? 20.090 142.046 99.069 1.00 7.32 87 ASP A N 1
ATOM 617 C CA . ASP A 1 87 ? 19.656 140.674 99.295 1.00 7.87 87 ASP A CA 1
ATOM 618 C C . ASP A 1 87 ? 20.589 139.969 100.269 1.00 7.57 87 ASP A C 1
ATOM 619 O O . ASP A 1 87 ? 20.183 139.052 100.991 1.00 6.76 87 ASP A O 1
ATOM 624 N N . ILE A 1 88 ? 21.852 140.386 100.255 1.00 7.25 88 ILE A N 1
ATOM 625 C CA . ILE A 1 88 ? 22.890 139.745 101.066 1.00 6.47 88 ILE A CA 1
ATOM 626 C C . ILE A 1 88 ? 23.685 140.865 101.727 1.00 5.96 88 ILE A C 1
ATOM 627 O O . ILE A 1 88 ? 24.024 141.865 101.078 1.00 6.09 88 ILE A O 1
ATOM 632 N N . LEU A 1 89 ? 23.994 140.690 103.006 1.00 5.57 89 LEU A N 1
ATOM 633 C CA . LEU A 1 89 ? 24.915 141.589 103.725 1.00 5.90 89 LEU A CA 1
ATOM 634 C C . LEU A 1 89 ? 26.000 140.745 104.411 1.00 6.11 89 LEU A C 1
ATOM 635 O O . LEU A 1 89 ? 25.662 139.822 105.169 1.00 6.23 89 LEU A O 1
ATOM 640 N N . VAL A 1 90 ? 27.277 141.086 104.172 1.00 6.18 90 VAL A N 1
ATOM 641 C CA . VAL A 1 90 ? 28.398 140.476 104.905 1.00 5.87 90 VAL A CA 1
ATOM 642 C C . VAL A 1 90 ? 29.121 141.577 105.722 1.00 6.59 90 VAL A C 1
ATOM 643 O O . VAL A 1 90 ? 29.655 142.535 105.154 1.00 5.84 90 VAL A O 1
ATOM 647 N N . ASN A 1 91 ? 29.117 141.423 107.052 1.00 5.90 91 ASN A N 1
ATOM 648 C CA . ASN A 1 91 ? 29.848 142.308 107.947 1.00 6.62 91 ASN A CA 1
ATOM 649 C C . ASN A 1 91 ? 31.234 141.751 108.107 1.00 6.90 91 ASN A C 1
ATOM 650 O O . ASN A 1 91 ? 31.442 140.703 108.740 1.00 7.11 91 ASN A O 1
ATOM 655 N N . ASN A 1 92 ? 32.184 142.451 107.514 1.00 6.87 92 ASN A N 1
ATOM 656 C CA . ASN A 1 92 ? 33.539 141.954 107.460 1.00 7.25 92 ASN A CA 1
ATOM 657 C C . ASN A 1 92 ? 34.568 143.001 107.881 1.00 7.27 92 ASN A C 1
ATOM 658 O O . ASN A 1 92 ? 35.651 142.635 108.327 1.00 7.87 92 ASN A O 1
ATOM 663 N N . ALA A 1 93 ? 34.248 144.289 107.754 1.00 7.34 93 ALA A N 1
ATOM 664 C CA . ALA A 1 93 ? 35.215 145.330 108.146 1.00 8.14 93 ALA A CA 1
ATOM 665 C C . ALA A 1 93 ? 35.697 145.131 109.585 1.00 8.63 93 ALA A C 1
ATOM 666 O O . ALA A 1 93 ? 34.903 144.998 110.498 1.00 9.71 93 ALA A O 1
ATOM 668 N N . GLY A 1 94 ? 37.014 145.115 109.773 1.00 9.41 94 GLY A N 1
ATOM 669 C CA . GLY A 1 94 ? 37.542 144.909 111.090 1.00 9.86 94 GLY A CA 1
ATOM 670 C C . GLY A 1 94 ? 39.048 144.836 111.043 1.00 10.50 94 GLY A C 1
ATOM 671 O O . GLY A 1 94 ? 39.656 144.814 109.975 1.00 10.05 94 GLY A O 1
ATOM 672 N N . THR A 1 95 ? 39.641 144.778 112.217 1.00 10.84 95 THR A N 1
ATOM 673 C CA . THR A 1 95 ? 41.093 144.650 112.315 1.00 10.93 95 THR A CA 1
ATOM 674 C C . THR A 1 95 ? 41.404 144.050 113.672 1.00 11.12 95 THR A C 1
ATOM 675 O O . THR A 1 95 ? 40.563 144.127 114.577 1.00 10.15 95 THR A O 1
ATOM 679 N N . GLY A 1 96 ? 42.602 143.472 113.806 1.00 10.57 96 GLY A N 1
ATOM 680 C CA . GLY A 1 96 ? 43.078 142.878 115.064 1.00 10.20 96 GLY A CA 1
ATOM 681 C C . GLY A 1 96 ? 43.403 143.921 116.111 1.00 10.54 96 GLY A C 1
ATOM 682 O O . GLY A 1 96 ? 43.416 145.145 115.825 1.00 10.15 96 GLY A O 1
ATOM 683 N N . SER A 1 97 ? 43.649 143.464 117.341 1.00 10.20 97 SER A N 1
ATOM 684 C CA . SER A 1 97 ? 44.052 144.398 118.385 1.00 10.36 97 SER A CA 1
ATOM 685 C C . SER A 1 97 ? 45.378 143.908 118.967 1.00 10.20 97 SER A C 1
ATOM 686 O O . SER A 1 97 ? 45.976 142.970 118.423 1.00 9.26 97 SER A O 1
ATOM 689 N N . ASN A 1 98 ? 45.847 144.576 120.014 1.00 10.51 98 ASN A N 1
ATOM 690 C CA . ASN A 1 98 ? 47.191 144.370 120.549 1.00 11.95 98 ASN A CA 1
ATOM 691 C C . ASN A 1 98 ? 47.378 145.271 121.765 1.00 11.66 98 ASN A C 1
ATOM 692 O O . ASN A 1 98 ? 47.727 146.459 121.630 1.00 12.25 98 ASN A O 1
ATOM 697 N N . GLU A 1 99 ? 47.120 144.710 122.943 1.00 11.18 99 GLU A N 1
ATOM 698 C CA . GLU A 1 99 ? 47.187 145.446 124.214 1.00 11.08 99 GLU A CA 1
ATOM 699 C C . GLU A 1 99 ? 47.114 144.490 125.386 1.00 11.23 99 GLU A C 1
ATOM 700 O O . GLU A 1 99 ? 46.901 143.281 125.216 1.00 11.62 99 GLU A O 1
ATOM 706 N N . THR A 1 100 ? 47.308 145.046 126.580 1.00 11.17 100 THR A N 1
ATOM 707 C CA . THR A 1 100 ? 46.914 144.371 127.793 1.00 11.21 100 THR A CA 1
ATOM 708 C C . THR A 1 100 ? 45.714 145.106 128.336 1.00 11.02 100 THR A C 1
ATOM 709 O O . THR A 1 100 ? 45.501 146.292 128.047 1.00 11.06 100 THR A O 1
ATOM 713 N N . ILE A 1 101 ? 44.913 144.395 129.114 1.00 10.46 101 ILE A N 1
ATOM 714 C CA . ILE A 1 101 ? 43.761 145.018 129.763 1.00 10.16 101 ILE A CA 1
ATOM 715 C C . ILE A 1 101 ? 44.264 146.084 130.748 1.00 10.47 101 ILE A C 1
ATOM 716 O O . ILE A 1 101 ? 43.642 147.139 130.894 1.00 9.79 101 ILE A O 1
ATOM 721 N N . MET A 1 102 ? 45.418 145.829 131.373 1.00 10.87 102 MET A N 1
ATOM 722 C CA . MET A 1 102 ? 45.907 146.742 132.408 1.00 12.87 102 MET A CA 1
ATOM 723 C C . MET A 1 102 ? 46.298 148.097 131.821 1.00 13.63 102 MET A C 1
ATOM 724 O O . MET A 1 102 ? 46.216 149.144 132.490 1.00 14.00 102 MET A O 1
ATOM 729 N N . GLU A 1 103 ? 46.692 148.095 130.559 1.00 14.04 103 GLU A N 1
ATOM 730 C CA . GLU A 1 103 ? 47.226 149.305 129.975 1.00 15.84 103 GLU A CA 1
ATOM 731 C C . GLU A 1 103 ? 46.302 150.001 128.967 1.00 15.25 103 GLU A C 1
ATOM 732 O O . GLU A 1 103 ? 46.403 151.216 128.800 1.00 15.13 103 GLU A O 1
ATOM 738 N N . ALA A 1 104 ? 45.389 149.268 128.315 1.00 13.69 104 ALA A N 1
ATOM 739 C CA . ALA A 1 104 ? 44.605 149.879 127.219 1.00 13.47 104 ALA A CA 1
ATOM 740 C C . ALA A 1 104 ? 43.687 151.009 127.687 1.00 13.29 104 ALA A C 1
ATOM 741 O O . ALA A 1 104 ? 43.106 150.949 128.775 1.00 13.67 104 ALA A O 1
ATOM 743 N N . ALA A 1 105 ? 43.550 152.038 126.865 1.00 14.21 105 ALA A N 1
ATOM 744 C CA . ALA A 1 105 ? 42.671 153.147 127.208 1.00 14.34 105 ALA A CA 1
ATOM 745 C C . ALA A 1 105 ? 41.240 152.773 126.858 1.00 14.39 105 ALA A C 1
ATOM 746 O O . ALA A 1 105 ? 40.999 151.989 125.922 1.00 14.11 105 ALA A O 1
ATOM 748 N N . ASP A 1 106 ? 40.304 153.321 127.627 1.00 14.05 106 ASP A N 1
ATOM 749 C CA . ASP A 1 106 ? 38.859 153.200 127.362 1.00 14.37 106 ASP A CA 1
ATOM 750 C C . ASP A 1 106 ? 38.486 153.497 125.921 1.00 14.26 106 ASP A C 1
ATOM 751 O O . ASP A 1 106 ? 37.586 152.869 125.353 1.00 15.24 106 ASP A O 1
ATOM 756 N N . GLU A 1 107 ? 39.158 154.467 125.310 1.00 13.85 107 GLU A N 1
ATOM 757 C CA . GLU A 1 107 ? 38.851 154.826 123.918 1.00 13.89 107 GLU A CA 1
ATOM 758 C C . GLU A 1 107 ? 39.130 153.729 122.914 1.00 12.48 107 GLU A C 1
ATOM 759 O O . GLU A 1 107 ? 38.468 153.665 121.867 1.00 13.05 107 GLU A O 1
ATOM 765 N N . LYS A 1 108 ? 40.103 152.882 123.231 1.00 11.88 108 LYS A N 1
ATOM 766 C CA . LYS A 1 108 ? 40.421 151.730 122.392 1.00 10.55 108 LYS A CA 1
ATOM 767 C C . LYS A 1 108 ? 39.323 150.694 122.473 1.00 10.14 108 LYS A C 1
ATOM 768 O O . LYS A 1 108 ? 38.907 150.176 121.433 1.00 9.97 108 LYS A O 1
ATOM 774 N N . TRP A 1 109 ? 38.854 150.392 123.690 1.00 9.52 109 TRP A N 1
ATOM 775 C CA . TRP A 1 109 ? 37.684 149.522 123.867 1.00 9.72 109 TRP A CA 1
ATOM 776 C C . TRP A 1 109 ? 36.504 150.047 123.041 1.00 10.08 109 TRP A C 1
ATOM 777 O O . TRP A 1 109 ? 35.814 149.279 122.335 1.00 9.85 109 TRP A O 1
ATOM 788 N N . GLN A 1 110 ? 36.266 151.352 123.136 1.00 9.49 110 GLN A N 1
ATOM 789 C CA . GLN A 1 110 ? 35.150 151.977 122.419 1.00 9.77 110 GLN A CA 1
ATOM 790 C C . GLN A 1 110 ? 35.299 151.809 120.904 1.00 10.22 110 GLN A C 1
ATOM 791 O O . GLN A 1 110 ? 34.322 151.525 120.202 1.00 9.85 110 GLN A O 1
ATOM 797 N N . PHE A 1 111 ? 36.535 151.963 120.418 1.00 9.94 111 PHE A N 1
ATOM 798 C CA . PHE A 1 111 ? 36.818 151.932 118.986 1.00 10.76 111 PHE A CA 1
ATOM 799 C C . PHE A 1 111 ? 36.410 150.578 118.435 1.00 9.92 111 PHE A C 1
ATOM 800 O O . PHE A 1 111 ? 35.687 150.514 117.447 1.00 10.22 111 PHE A O 1
ATOM 808 N N . TYR A 1 112 ? 36.829 149.502 119.101 1.00 8.56 112 TYR A N 1
ATOM 809 C CA . TYR A 1 112 ? 36.514 148.159 118.608 1.00 8.45 112 TYR A CA 1
ATOM 810 C C . TYR A 1 112 ? 35.049 147.799 118.758 1.00 7.25 112 TYR A C 1
ATOM 811 O O . TYR A 1 112 ? 34.509 147.062 117.930 1.00 7.13 112 TYR A O 1
ATOM 820 N N . TRP A 1 113 ? 34.408 148.340 119.784 1.00 6.95 113 TRP A N 1
ATOM 821 C CA . TRP A 1 113 ? 32.971 148.111 119.992 1.00 7.90 113 TRP A CA 1
ATOM 822 C C . TRP A 1 113 ? 32.197 148.733 118.832 1.00 8.34 113 TRP A C 1
ATOM 823 O O . TRP A 1 113 ? 31.282 148.108 118.274 1.00 8.06 113 TRP A O 1
ATOM 834 N N . GLU A 1 114 ? 32.580 149.948 118.447 1.00 7.88 114 GLU A N 1
ATOM 835 C CA . GLU A 1 114 ? 31.899 150.644 117.335 1.00 9.54 114 GLU A CA 1
ATOM 836 C C . GLU A 1 114 ? 32.136 149.957 115.991 1.00 8.88 114 GLU A C 1
ATOM 837 O O . GLU A 1 114 ? 31.229 149.860 115.189 1.00 9.44 114 GLU A O 1
ATOM 843 N N . LEU A 1 115 ? 33.352 149.468 115.782 1.00 8.16 115 LEU A N 1
ATOM 844 C CA . LEU A 1 115 ? 33.780 148.889 114.503 1.00 9.07 115 LEU A CA 1
ATOM 845 C C . LEU A 1 115 ? 33.214 147.500 114.284 1.00 9.16 115 LEU A C 1
ATOM 846 O O . LEU A 1 115 ? 32.687 147.192 113.205 1.00 8.90 115 LEU A O 1
ATOM 851 N N . LEU A 1 116 ? 33.326 146.658 115.304 1.00 8.67 116 LEU A N 1
ATOM 852 C CA . LEU A 1 116 ? 33.003 145.239 115.142 1.00 8.59 116 LEU A CA 1
ATOM 853 C C . LEU A 1 116 ? 31.558 144.918 115.498 1.00 8.94 116 LEU A C 1
ATOM 854 O O . LEU A 1 116 ? 30.927 144.028 114.888 1.00 9.89 116 LEU A O 1
ATOM 859 N N . VAL A 1 117 ? 31.033 145.618 116.501 1.00 7.70 117 VAL A N 1
ATOM 860 C CA . VAL A 1 117 ? 29.669 145.340 116.951 1.00 6.72 117 VAL A CA 1
ATOM 861 C C . VAL A 1 117 ? 28.674 146.365 116.425 1.00 6.55 117 VAL A C 1
ATOM 862 O O . VAL A 1 117 ? 27.711 145.990 115.775 1.00 6.67 117 VAL A O 1
ATOM 866 N N . MET A 1 118 ? 28.888 147.653 116.706 1.00 6.07 118 MET A N 1
ATOM 867 C CA . MET A 1 118 ? 2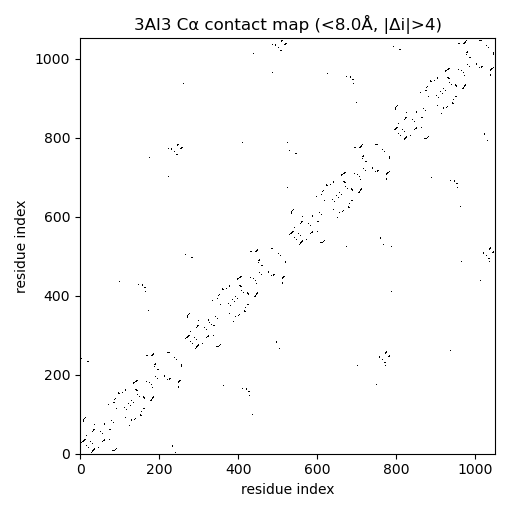7.862 148.635 116.343 1.00 6.55 118 MET A CA 1
ATOM 868 C C . MET A 1 118 ? 27.695 148.746 114.824 1.00 6.82 118 MET A C 1
ATOM 869 O O . MET A 1 118 ? 26.612 149.029 114.372 1.00 6.94 118 MET A O 1
ATOM 874 N N . ALA A 1 119 ? 28.746 148.513 114.034 1.00 7.29 119 ALA A N 1
ATOM 875 C CA . ALA A 1 119 ? 28.551 148.506 112.566 1.00 7.08 119 ALA A CA 1
ATOM 876 C C . ALA A 1 119 ? 27.508 147.468 112.158 1.00 7.36 119 ALA A C 1
ATOM 877 O O . ALA A 1 119 ? 26.610 147.746 111.331 1.00 7.19 119 ALA A O 1
ATOM 879 N N . ALA A 1 120 ? 27.594 146.284 112.768 1.00 6.74 120 ALA A N 1
ATOM 880 C CA . ALA A 1 120 ? 26.667 145.196 112.432 1.00 7.11 120 ALA A CA 1
ATOM 881 C C . ALA A 1 120 ? 25.249 145.527 112.898 1.00 6.74 120 ALA A C 1
ATOM 882 O O . ALA A 1 120 ? 24.283 145.247 112.183 1.00 6.86 120 ALA A O 1
ATOM 884 N N . VAL A 1 121 ? 25.134 146.128 114.084 1.00 5.69 121 VAL A N 1
ATOM 885 C CA . VAL A 1 121 ? 23.835 146.559 114.622 1.00 6.13 121 VAL A CA 1
ATOM 886 C C . VAL A 1 121 ? 23.192 147.575 113.674 1.00 6.50 121 VAL A C 1
ATOM 887 O O . VAL A 1 121 ? 22.026 147.440 113.272 1.00 6.03 121 VAL A O 1
ATOM 891 N N . ARG A 1 122 ? 23.972 148.587 113.316 1.00 6.10 122 ARG A N 1
ATOM 892 C CA . ARG A 1 122 ? 23.466 149.694 112.535 1.00 7.18 122 ARG A CA 1
ATOM 893 C C . ARG A 1 122 ? 23.163 149.273 111.116 1.00 7.13 122 ARG A C 1
ATOM 894 O O . ARG A 1 122 ? 22.170 149.702 110.549 1.00 7.71 122 ARG A O 1
ATOM 902 N N . LEU A 1 123 ? 24.004 148.417 110.550 1.00 7.31 123 LEU A N 1
ATOM 903 C CA . LEU A 1 123 ? 23.726 147.884 109.205 1.00 7.86 123 LEU A CA 1
ATOM 904 C C . LEU A 1 123 ? 22.499 146.993 109.162 1.00 8.03 123 LEU A C 1
ATOM 905 O O . LEU A 1 123 ? 21.758 147.051 108.207 1.00 7.82 123 LEU A O 1
ATOM 910 N N . ALA A 1 124 ? 22.266 146.200 110.208 1.00 8.63 124 ALA A N 1
ATOM 911 C CA . ALA A 1 124 ? 21.028 145.401 110.263 1.00 9.00 124 ALA A CA 1
ATOM 912 C C . ALA A 1 124 ? 19.803 146.300 110.332 1.00 9.20 124 ALA A C 1
ATOM 913 O O . ALA A 1 124 ? 18.874 146.107 109.556 1.00 9.28 124 ALA A O 1
ATOM 915 N N . ARG A 1 125 ? 19.811 147.301 111.215 1.00 9.27 125 ARG A N 1
ATOM 916 C CA . ARG A 1 125 ? 18.683 148.251 111.321 1.00 10.28 125 ARG A CA 1
ATOM 917 C C . ARG A 1 125 ? 18.430 148.923 109.983 1.00 10.50 125 ARG A C 1
ATOM 918 O O . ARG A 1 125 ? 17.284 149.122 109.563 1.00 10.28 125 ARG A O 1
ATOM 926 N N . GLY A 1 126 ? 19.516 149.258 109.311 1.00 9.51 126 GLY A N 1
ATOM 927 C CA . GLY A 1 126 ? 19.434 150.055 108.095 1.00 10.13 126 GLY A CA 1
ATOM 928 C C . GLY A 1 126 ? 19.053 149.265 106.859 1.00 9.32 126 GLY A C 1
ATOM 929 O O . GLY A 1 126 ? 18.362 149.790 105.986 1.00 9.54 126 GLY A O 1
ATOM 930 N N . LEU A 1 127 ? 19.476 148.000 106.779 1.00 8.39 127 LEU A N 1
ATOM 931 C CA . LEU A 1 127 ? 19.243 147.195 105.558 1.00 8.60 127 LEU A CA 1
ATOM 932 C C . LEU A 1 127 ? 18.176 146.099 105.667 1.00 8.21 127 LEU A C 1
ATOM 933 O O . LEU A 1 127 ? 17.638 145.640 104.637 1.00 7.57 127 LEU A O 1
ATOM 938 N N . VAL A 1 128 ? 17.888 145.645 106.880 1.00 7.90 128 VAL A N 1
ATOM 939 C CA . VAL A 1 128 ? 16.838 144.623 107.048 1.00 8.06 128 VAL A CA 1
ATOM 940 C C . VAL A 1 128 ? 15.481 145.022 106.427 1.00 8.10 128 VAL A C 1
ATOM 941 O O . VAL A 1 128 ? 14.841 144.190 105.813 1.00 8.29 128 VAL A O 1
ATOM 945 N N . PRO A 1 129 ? 15.040 146.286 106.584 1.00 8.60 129 PRO A N 1
ATOM 946 C CA . PRO A 1 129 ? 13.744 146.668 105.987 1.00 9.52 129 PRO A CA 1
ATOM 947 C C . PRO A 1 129 ? 13.703 146.456 104.484 1.00 9.76 129 PRO A C 1
ATOM 948 O O . PRO A 1 129 ? 12.700 145.971 103.973 1.00 10.71 129 PRO A O 1
ATOM 952 N N . GLY A 1 130 ? 14.808 146.741 103.797 1.00 9.86 130 GLY A N 1
ATOM 953 C CA . GLY A 1 130 ? 14.886 146.568 102.342 1.00 10.42 130 GLY A CA 1
ATOM 954 C C . GLY A 1 130 ? 14.890 145.103 101.962 1.00 11.09 130 GLY A C 1
ATOM 955 O O . GLY A 1 130 ? 14.277 144.693 100.966 1.00 10.27 130 GLY A O 1
ATOM 956 N N . MET A 1 131 ? 15.616 144.314 102.753 1.00 10.54 131 MET A N 1
ATOM 957 C CA . MET A 1 131 ? 15.721 142.882 102.565 1.00 11.55 131 MET A CA 1
ATOM 958 C C . MET A 1 131 ? 14.353 142.248 102.771 1.00 11.90 131 MET A C 1
ATOM 959 O O . MET A 1 131 ? 13.880 141.447 101.933 1.00 11.98 131 MET A O 1
ATOM 964 N N . ARG A 1 132 ? 13.665 142.662 103.837 1.00 12.21 132 ARG A N 1
ATOM 965 C CA . ARG A 1 132 ? 12.315 142.151 104.122 1.00 13.62 132 ARG A CA 1
ATOM 966 C C . ARG A 1 132 ? 11.398 142.402 102.906 1.00 13.38 132 ARG A C 1
ATOM 967 O O . ARG A 1 132 ? 10.729 141.477 102.394 1.00 12.90 132 ARG A O 1
ATOM 975 N N . ALA A 1 133 ? 11.406 143.639 102.428 1.00 13.06 133 ALA A N 1
ATOM 976 C CA . ALA A 1 133 ? 10.595 144.041 101.268 1.00 12.98 133 ALA A CA 1
ATOM 977 C C . ALA A 1 133 ? 10.931 143.276 99.980 1.00 12.89 133 ALA A C 1
ATOM 978 O O . ALA A 1 133 ? 10.080 143.116 99.105 1.00 12.92 133 ALA A O 1
ATOM 980 N N . ARG A 1 134 ? 12.171 142.811 99.847 1.00 11.18 134 ARG A N 1
ATOM 981 C CA . ARG A 1 134 ? 12.558 142.011 98.676 1.00 11.11 134 ARG A CA 1
ATOM 982 C C . ARG A 1 134 ? 12.205 140.532 98.781 1.00 11.65 134 ARG A C 1
ATOM 983 O O . ARG A 1 134 ? 12.369 139.773 97.803 1.00 12.91 134 ARG A O 1
ATOM 991 N N . GLY A 1 135 ? 11.729 140.123 99.955 1.00 11.45 135 GLY A N 1
ATOM 992 C CA . GLY A 1 135 ? 11.264 138.758 100.176 1.00 11.26 135 GLY A CA 1
ATOM 993 C C . GLY A 1 135 ? 12.182 137.919 101.030 1.00 10.48 135 GLY A C 1
ATOM 994 O O . GLY A 1 135 ? 11.913 136.740 101.256 1.00 11.74 135 GLY A O 1
ATOM 995 N N . GLY A 1 136 ? 13.262 138.531 101.516 1.00 9.69 136 GLY A N 1
ATOM 996 C CA . GLY A 1 136 ? 14.123 137.863 102.477 1.00 8.95 136 GLY A CA 1
ATOM 997 C C . GLY A 1 136 ? 15.574 138.119 102.140 1.00 9.63 136 GLY A C 1
ATOM 998 O O . GLY A 1 136 ? 15.887 138.983 101.347 1.00 9.97 136 GLY A O 1
ATOM 999 N N . GLY A 1 137 ? 16.471 137.369 102.758 1.00 8.90 137 GLY A N 1
ATOM 1000 C CA . GLY A 1 137 ? 17.879 137.606 102.480 1.00 9.05 137 GLY A CA 1
ATOM 1001 C C . GLY A 1 137 ? 18.784 136.778 103.345 1.00 8.40 137 GLY A C 1
ATOM 1002 O O . GLY A 1 137 ? 18.336 135.860 104.047 1.00 7.94 137 GLY A O 1
ATOM 1003 N N . ALA A 1 138 ? 20.065 137.106 103.264 1.00 6.70 138 ALA A N 1
ATOM 1004 C CA . ALA A 1 138 ? 21.090 136.418 104.041 1.00 6.99 138 ALA A CA 1
ATOM 1005 C C . ALA A 1 138 ? 22.024 137.465 104.621 1.00 6.56 138 ALA A C 1
ATOM 1006 O O . ALA A 1 138 ? 22.371 138.419 103.937 1.00 8.01 138 ALA A O 1
ATOM 1008 N N . ILE A 1 139 ? 22.410 137.290 105.882 1.00 6.99 139 ILE A N 1
ATOM 1009 C CA . ILE A 1 139 ? 23.352 138.184 106.566 1.00 6.27 139 ILE A CA 1
ATOM 1010 C C . ILE A 1 139 ? 24.390 137.295 107.212 1.00 5.77 139 ILE A C 1
ATOM 1011 O O . ILE A 1 139 ? 24.047 136.331 107.889 1.00 5.43 139 ILE A O 1
ATOM 1016 N N . ILE A 1 140 ? 25.663 137.610 106.993 1.00 5.66 140 ILE A N 1
ATOM 1017 C CA . ILE A 1 140 ? 26.745 136.865 107.626 1.00 6.62 140 ILE A CA 1
ATOM 1018 C C . ILE A 1 140 ? 27.593 137.836 108.397 1.00 6.82 140 ILE A C 1
ATOM 1019 O O . ILE A 1 140 ? 27.874 138.954 107.919 1.00 5.89 140 ILE A O 1
ATOM 1024 N N . HIS A 1 141 ? 28.015 137.394 109.581 1.00 6.12 141 HIS A N 1
ATOM 1025 C CA . HIS A 1 141 ? 28.958 138.145 110.384 1.00 6.37 141 HIS A CA 1
ATOM 1026 C C . HIS A 1 141 ? 30.253 137.359 110.381 1.00 6.14 141 HIS A C 1
ATOM 1027 O O . HIS A 1 141 ? 30.261 136.194 110.743 1.00 6.85 141 HIS A O 1
ATOM 1034 N N . ASN A 1 142 ? 31.331 137.995 109.923 1.00 6.03 142 ASN A N 1
ATOM 1035 C CA . ASN A 1 142 ? 32.684 137.437 109.964 1.00 6.54 142 ASN A CA 1
ATOM 1036 C C . ASN A 1 142 ? 33.231 137.838 111.309 1.00 7.26 142 ASN A C 1
ATOM 1037 O O . ASN A 1 142 ? 33.672 138.976 111.493 1.00 6.85 142 ASN A O 1
ATOM 1042 N N . ALA A 1 143 ? 33.159 136.924 112.269 1.00 6.94 143 ALA A N 1
ATOM 1043 C CA . ALA A 1 143 ? 33.745 137.190 113.573 1.00 6.13 143 ALA A CA 1
ATOM 1044 C C . ALA A 1 143 ? 35.188 136.681 113.575 1.00 6.98 143 ALA A C 1
ATOM 1045 O O . ALA A 1 143 ? 36.035 137.293 112.933 1.00 6.14 143 ALA A O 1
ATOM 1047 N N . SER A 1 144 ? 35.468 135.559 114.234 1.00 6.57 144 SER A N 1
ATOM 1048 C CA . SER A 1 144 ? 36.847 135.046 114.312 1.00 6.62 144 SER A CA 1
ATOM 1049 C C . SER A 1 144 ? 36.852 133.834 115.217 1.00 6.31 144 SER A C 1
ATOM 1050 O O . SER A 1 144 ? 36.030 133.741 116.124 1.00 5.48 144 SER A O 1
ATOM 1053 N N . ILE A 1 145 ? 37.807 132.929 115.012 1.00 5.53 145 ILE A N 1
ATOM 1054 C CA . ILE A 1 145 ? 38.055 131.894 116.037 1.00 7.00 145 ILE A CA 1
ATOM 1055 C C . ILE A 1 145 ? 38.208 132.512 117.446 1.00 7.01 145 ILE A C 1
ATOM 1056 O O . ILE A 1 145 ? 37.845 131.872 118.437 1.00 7.30 145 ILE A O 1
ATOM 1061 N N . CYS A 1 146 ? 38.722 133.751 117.516 1.00 6.32 146 CYS A N 1
ATOM 1062 C CA . CYS A 1 146 ? 38.953 134.459 118.795 1.00 7.74 146 CYS A CA 1
ATOM 1063 C C . CYS A 1 146 ? 37.683 134.781 119.560 1.00 7.76 146 CYS A C 1
ATOM 1064 O O . CYS A 1 146 ? 37.751 135.109 120.748 1.00 7.85 146 CYS A O 1
ATOM 1067 N N . ALA A 1 147 ? 36.536 134.708 118.875 1.00 6.93 147 ALA A N 1
ATOM 1068 C CA . ALA A 1 147 ? 35.249 134.913 119.542 1.00 6.77 147 ALA A CA 1
ATOM 1069 C C . ALA A 1 147 ? 34.937 133.820 120.564 1.00 7.11 147 ALA A C 1
ATOM 1070 O O . ALA A 1 147 ? 34.059 134.009 121.431 1.00 6.82 147 ALA A O 1
ATOM 1072 N N . VAL A 1 148 ? 35.601 132.665 120.446 1.00 7.32 148 VAL A N 1
ATOM 1073 C CA . VAL A 1 148 ? 35.469 131.604 121.461 1.00 7.55 148 VAL A CA 1
ATOM 1074 C C . VAL A 1 148 ? 36.824 131.167 122.039 1.00 7.07 148 VAL A C 1
ATOM 1075 O O . VAL A 1 148 ? 36.916 130.730 123.188 1.00 7.70 148 VAL A O 1
ATOM 1079 N N . GLN A 1 149 ? 37.880 131.300 121.251 1.00 5.99 149 GLN A N 1
ATOM 1080 C CA . GLN A 1 149 ? 39.191 130.847 121.733 1.00 6.23 149 GLN A CA 1
ATOM 1081 C C . GLN A 1 149 ? 40.162 132.025 121.674 1.00 6.27 149 GLN A C 1
ATOM 1082 O O . GLN A 1 149 ? 40.797 132.247 120.634 1.00 6.61 149 GLN A O 1
ATOM 1088 N N . PRO A 1 150 ? 40.264 132.776 122.773 1.00 7.67 150 PRO A N 1
ATOM 1089 C CA . PRO A 1 150 ? 40.903 134.097 122.740 1.00 7.30 150 PRO A CA 1
ATOM 1090 C C . PRO A 1 150 ? 42.393 133.979 122.523 1.00 8.66 150 PRO A C 1
ATOM 1091 O O . PRO A 1 150 ? 43.009 133.074 123.094 1.00 8.36 150 PRO A O 1
ATOM 1095 N N . LEU A 1 151 ? 42.953 134.846 121.677 1.00 9.67 151 LEU A N 1
ATOM 1096 C CA . LEU A 1 151 ? 44.421 134.925 121.532 1.00 11.00 151 LEU A CA 1
ATOM 1097 C C . LEU A 1 151 ? 44.957 135.879 122.578 1.00 11.06 151 LEU A C 1
ATOM 1098 O O . LEU A 1 151 ? 44.393 136.943 122.780 1.00 11.33 151 LEU A O 1
ATOM 1103 N N . TRP A 1 152 ? 46.052 135.509 123.248 1.00 11.99 152 TRP A N 1
ATOM 1104 C CA . TRP A 1 152 ? 46.525 136.259 124.424 1.00 12.64 152 TRP A CA 1
ATOM 1105 C C . TRP A 1 152 ? 46.781 137.753 124.202 1.00 12.63 152 TRP A C 1
ATOM 1106 O O . TRP A 1 152 ? 46.533 138.564 125.103 1.00 13.50 152 TRP A O 1
ATOM 1117 N N . TYR A 1 153 ? 47.260 138.111 123.013 1.00 12.02 153 TYR A N 1
ATOM 1118 C CA . TYR A 1 153 ? 47.719 139.483 122.754 1.00 10.98 153 TYR A CA 1
ATOM 1119 C C . TYR A 1 153 ? 46.626 140.491 122.428 1.00 9.96 153 TYR A C 1
ATOM 1120 O O . TYR A 1 153 ? 46.898 141.693 122.404 1.00 9.21 153 TYR A O 1
ATOM 1129 N N . GLU A 1 154 ? 45.398 140.028 122.204 1.00 9.09 154 GLU A N 1
ATOM 1130 C CA . GLU A 1 154 ? 44.356 140.936 121.709 1.00 8.86 154 GLU A CA 1
ATOM 1131 C C . GLU A 1 154 ? 43.010 140.811 122.445 1.00 8.92 154 GLU A C 1
ATOM 1132 O O . GLU A 1 154 ? 41.977 140.509 121.832 1.00 8.91 154 GLU A O 1
ATOM 1138 N N . PRO A 1 155 ? 43.021 141.084 123.765 1.00 8.89 155 PRO A N 1
ATOM 1139 C CA . PRO A 1 155 ? 41.800 140.966 124.581 1.00 8.53 155 PRO A CA 1
ATOM 1140 C C . PRO A 1 155 ? 40.634 141.816 124.059 1.00 7.59 155 PRO A C 1
ATOM 1141 O O . PRO A 1 155 ? 39.490 141.343 124.060 1.00 9.41 155 PRO A O 1
ATOM 1145 N N . ILE A 1 156 ? 40.896 143.054 123.628 1.00 7.12 156 ILE A N 1
ATOM 1146 C CA . ILE A 1 156 ? 39.812 143.905 123.114 1.00 6.31 156 ILE A CA 1
ATOM 1147 C C . ILE A 1 156 ? 39.128 143.265 121.908 1.00 6.27 156 ILE A C 1
ATOM 1148 O O . ILE A 1 156 ? 37.897 143.173 121.843 1.00 6.55 156 ILE A O 1
ATOM 1153 N N . TYR A 1 157 ? 39.928 142.820 120.951 1.00 6.56 157 TYR A N 1
ATOM 1154 C CA . TYR A 1 157 ? 39.407 142.052 119.814 1.00 6.54 157 TYR A CA 1
ATOM 1155 C C . TYR A 1 157 ? 38.630 140.814 120.255 1.00 6.81 157 TYR A C 1
ATOM 1156 O O . TYR A 1 157 ? 37.543 140.530 119.714 1.00 5.60 157 TYR A O 1
ATOM 1165 N N . ASN A 1 158 ? 39.166 140.068 121.226 1.00 6.63 158 ASN A N 1
ATOM 1166 C CA . ASN A 1 158 ? 38.499 138.819 121.671 1.00 5.98 158 ASN A CA 1
ATOM 1167 C C . ASN A 1 158 ? 37.098 139.117 122.202 1.00 5.92 158 ASN A C 1
ATOM 1168 O O . ASN A 1 158 ? 36.115 138.479 121.799 1.00 6.41 158 ASN A O 1
ATOM 1173 N N . VAL A 1 159 ? 37.020 140.099 123.106 1.00 5.33 159 VAL A N 1
ATOM 1174 C CA . VAL A 1 159 ? 35.775 140.510 123.751 1.00 5.09 159 VAL A CA 1
ATOM 1175 C C . VAL A 1 159 ? 34.751 141.006 122.716 1.00 5.38 159 VAL A C 1
ATOM 1176 O O . VAL A 1 159 ? 33.567 140.659 122.789 1.00 5.92 159 VAL A O 1
ATOM 1180 N N . THR A 1 160 ? 35.191 141.858 121.789 1.00 5.74 160 THR A N 1
ATOM 1181 C CA . THR A 1 160 ? 34.255 142.463 120.833 1.00 5.99 160 THR A CA 1
ATOM 1182 C C . THR A 1 160 ? 33.843 141.467 119.740 1.00 5.33 160 THR A C 1
ATOM 1183 O O . THR A 1 160 ? 32.691 141.496 119.289 1.00 5.26 160 THR A O 1
ATOM 1187 N N . LYS A 1 161 ? 34.759 140.581 119.330 1.00 5.25 161 LYS A N 1
ATOM 1188 C CA . LYS A 1 161 ? 34.379 139.474 118.440 1.00 5.13 161 LYS A CA 1
ATOM 1189 C C . LYS A 1 161 ? 33.405 138.498 119.109 1.00 5.18 161 LYS A C 1
ATOM 1190 O O . LYS A 1 161 ? 32.465 138.024 118.458 1.00 4.47 161 LYS A O 1
ATOM 1196 N N . ALA A 1 162 ? 33.592 138.223 120.407 1.00 4.31 162 ALA A N 1
ATOM 1197 C CA . ALA A 1 162 ? 32.601 137.409 121.165 1.00 4.82 162 ALA A CA 1
ATOM 1198 C C . ALA A 1 162 ? 31.234 138.100 121.171 1.00 4.52 162 ALA A C 1
ATOM 1199 O O . ALA A 1 162 ? 30.181 137.465 120.990 1.00 5.10 162 ALA A O 1
ATOM 1201 N N . ALA A 1 163 ? 31.241 139.412 121.380 1.00 4.63 163 ALA A N 1
ATOM 1202 C CA . ALA A 1 163 ? 29.982 140.156 121.362 1.00 4.93 163 ALA A CA 1
ATOM 1203 C C . ALA A 1 163 ? 29.299 140.038 119.988 1.00 5.39 163 ALA A C 1
ATOM 1204 O O . ALA A 1 163 ? 28.056 139.892 119.889 1.00 5.87 163 ALA A O 1
ATOM 1206 N N . LEU A 1 164 ? 30.104 140.133 118.933 1.00 4.62 164 LEU A N 1
ATOM 1207 C CA . LEU A 1 164 ? 29.579 140.065 117.556 1.00 4.90 164 LEU A CA 1
ATOM 1208 C C . LEU A 1 164 ? 28.976 138.695 117.257 1.00 4.83 164 LEU A C 1
ATOM 1209 O O . LEU A 1 164 ? 27.918 138.580 116.595 1.00 6.02 164 LEU A O 1
ATOM 1214 N N . MET A 1 165 ? 29.654 137.646 117.710 1.00 5.24 165 MET A N 1
ATOM 1215 C CA . MET A 1 165 ? 29.104 136.300 117.570 1.00 4.70 165 MET A CA 1
ATOM 1216 C C . MET A 1 165 ? 27.758 136.163 118.276 1.00 5.58 165 MET A C 1
ATOM 1217 O O . MET A 1 165 ? 26.832 135.572 117.716 1.00 5.96 165 MET A O 1
ATOM 1222 N N . MET A 1 166 ? 27.621 136.709 119.491 1.00 5.84 166 MET A N 1
ATOM 1223 C CA . MET A 1 166 ? 26.295 136.696 120.131 1.00 5.63 166 MET A CA 1
ATOM 1224 C C . MET A 1 166 ? 25.317 137.577 119.366 1.00 5.30 166 MET A C 1
ATOM 1225 O O . MET A 1 166 ? 24.146 137.200 119.208 1.00 5.40 166 MET A O 1
ATOM 1230 N N . PHE A 1 167 ? 25.762 138.734 118.877 1.00 4.52 167 PHE A N 1
ATOM 1231 C CA . PHE A 1 167 ? 24.846 139.584 118.123 1.00 5.02 167 PHE A CA 1
ATOM 1232 C C . PHE A 1 167 ? 24.254 138.820 116.930 1.00 5.54 167 PHE A C 1
ATOM 1233 O O . PHE A 1 167 ? 23.049 138.891 116.656 1.00 5.18 167 PHE A O 1
ATOM 1241 N N . SER A 1 168 ? 25.117 138.103 116.212 1.00 5.22 168 SER A N 1
ATOM 1242 C CA . SER A 1 168 ? 24.672 137.296 115.050 1.00 5.83 168 SER A CA 1
ATOM 1243 C C . SER A 1 168 ? 23.503 136.370 115.463 1.00 6.31 168 SER A C 1
ATOM 1244 O O . SER A 1 168 ? 22.458 136.320 114.785 1.00 6.20 168 SER A O 1
ATOM 1247 N N . LYS A 1 169 ? 23.677 135.669 116.582 1.00 5.50 169 LYS A N 1
ATOM 1248 C CA . LYS A 1 169 ? 22.667 134.717 117.076 1.00 6.84 169 LYS A CA 1
ATOM 1249 C C . LYS A 1 169 ? 21.360 135.401 117.417 1.00 6.29 169 LYS A C 1
ATOM 1250 O O . LYS A 1 169 ? 20.278 134.925 117.038 1.00 7.04 169 LYS A O 1
ATOM 1256 N N . THR A 1 170 ? 21.454 136.540 118.098 1.00 6.72 170 THR A N 1
ATOM 1257 C CA . THR A 1 170 ? 20.235 137.278 118.483 1.00 6.68 170 THR A CA 1
ATOM 1258 C C . THR A 1 170 ? 19.520 137.856 117.283 1.00 7.03 170 THR A C 1
ATOM 1259 O O . THR A 1 170 ? 18.278 137.877 117.248 1.00 6.46 170 THR A O 1
ATOM 1263 N N . LEU A 1 171 ? 20.290 138.327 116.300 1.00 5.99 171 LEU A N 1
ATOM 1264 C CA . LEU A 1 171 ? 19.676 138.853 115.095 1.00 6.53 171 LEU A CA 1
ATOM 1265 C C . LEU A 1 171 ? 18.991 137.729 114.326 1.00 6.60 171 LEU A C 1
ATOM 1266 O O . LEU A 1 171 ? 17.877 137.917 113.814 1.00 7.64 171 LEU A O 1
ATOM 1271 N N . ALA A 1 172 ? 19.631 136.553 114.271 1.00 6.30 172 ALA A N 1
ATOM 1272 C CA . ALA A 1 172 ? 19.068 135.422 113.535 1.00 6.27 172 ALA A CA 1
ATOM 1273 C C . ALA A 1 172 ? 17.668 135.073 114.035 1.00 7.23 172 ALA A C 1
ATOM 1274 O O . ALA A 1 172 ? 16.780 134.822 113.224 1.00 6.73 172 ALA A O 1
ATOM 1276 N N . THR A 1 173 ? 17.480 135.074 115.347 1.00 7.05 173 THR A N 1
ATOM 1277 C CA . THR A 1 173 ? 16.181 134.679 115.879 1.00 9.55 173 THR A CA 1
ATOM 1278 C C . THR A 1 173 ? 15.138 135.763 115.627 1.00 9.04 173 THR A C 1
ATOM 1279 O O . THR A 1 173 ? 13.955 135.461 115.419 1.00 9.11 173 THR A O 1
ATOM 1283 N N . GLU A 1 174 ? 15.584 137.016 115.576 1.00 8.44 174 GLU A N 1
ATOM 1284 C CA . GLU A 1 174 ? 14.691 138.140 115.361 1.00 9.26 174 GLU A CA 1
ATOM 1285 C C . GLU A 1 174 ? 14.169 138.238 113.927 1.00 9.70 174 GLU A C 1
ATOM 1286 O O . GLU A 1 174 ? 13.021 138.644 113.727 1.00 9.61 174 GLU A O 1
ATOM 1292 N N . VAL A 1 175 ? 15.014 137.938 112.937 1.00 8.81 175 VAL A N 1
ATOM 1293 C CA . VAL A 1 175 ? 14.628 138.234 111.530 1.00 9.13 175 VAL A CA 1
ATOM 1294 C C . VAL A 1 175 ? 14.295 137.005 110.690 1.00 8.72 175 VAL A C 1
ATOM 1295 O O . VAL A 1 175 ? 13.924 137.140 109.508 1.00 8.34 175 VAL A O 1
ATOM 1299 N N . ILE A 1 176 ? 14.389 135.803 111.287 1.00 7.93 176 ILE A N 1
ATOM 1300 C CA . ILE A 1 176 ? 14.051 134.610 110.515 1.00 7.64 176 ILE A CA 1
ATOM 1301 C C . ILE A 1 176 ? 12.569 134.680 110.070 1.00 8.12 176 ILE A C 1
ATOM 1302 O O . ILE A 1 176 ? 12.234 134.168 109.007 1.00 7.55 176 ILE A O 1
ATOM 1307 N N . LYS A 1 177 ? 11.724 135.341 110.866 1.00 9.46 177 LYS A N 1
ATOM 1308 C CA . LYS A 1 177 ? 10.312 135.545 110.507 1.00 11.44 177 LYS A CA 1
ATOM 1309 C C . LYS A 1 177 ? 10.169 136.300 109.164 1.00 11.89 177 LYS A C 1
ATOM 1310 O O . LYS A 1 177 ? 9.129 136.159 108.474 1.00 11.83 177 LYS A O 1
ATOM 1316 N N . ASP A 1 178 ? 11.206 137.065 108.790 1.00 11.85 178 ASP A N 1
ATOM 1317 C CA . ASP A 1 178 ? 11.239 137.814 107.529 1.00 12.19 178 ASP A CA 1
ATOM 1318 C C . ASP A 1 178 ? 11.910 137.052 106.380 1.00 11.07 178 ASP A C 1
ATOM 1319 O O . ASP A 1 178 ? 12.191 137.635 105.314 1.00 10.78 178 ASP A O 1
ATOM 1324 N N . ASN A 1 179 ? 12.158 135.756 106.580 1.00 9.69 179 ASN A N 1
ATOM 1325 C CA . ASN A 1 179 ? 12.898 134.947 105.621 1.00 9.38 179 ASN A CA 1
ATOM 1326 C C . ASN A 1 179 ? 14.307 135.502 105.437 1.00 8.57 179 ASN A C 1
ATOM 1327 O O . ASN A 1 179 ? 14.856 135.437 104.360 1.00 8.30 179 ASN A O 1
ATOM 1332 N N . ILE A 1 180 ? 14.869 136.067 106.497 1.00 7.63 180 ILE A N 1
ATOM 1333 C CA . ILE A 1 180 ? 16.255 136.533 106.449 1.00 7.50 180 ILE A CA 1
ATOM 1334 C C . ILE A 1 180 ? 17.053 135.567 107.332 1.00 7.44 180 ILE A C 1
ATOM 1335 O O . ILE A 1 180 ? 16.738 135.390 108.525 1.00 8.21 180 ILE A O 1
ATOM 1340 N N . ARG A 1 181 ? 18.075 134.956 106.748 1.00 6.82 181 ARG A N 1
ATOM 1341 C CA . ARG A 1 181 ? 18.878 133.952 107.445 1.00 6.66 181 ARG A CA 1
ATOM 1342 C C . ARG A 1 181 ? 20.198 134.562 107.858 1.00 5.82 181 ARG A C 1
ATOM 1343 O O . ARG A 1 181 ? 20.924 135.038 107.012 1.00 7.35 181 ARG A O 1
ATOM 1351 N N . VAL A 1 182 ? 20.478 134.563 109.160 1.00 4.70 182 VAL A N 1
ATOM 1352 C CA . VAL A 1 182 ? 21.665 135.179 109.701 1.00 4.92 182 VAL A CA 1
ATOM 1353 C C . VAL A 1 182 ? 22.586 134.133 110.290 1.00 4.84 182 VAL A C 1
ATOM 1354 O O . VAL A 1 182 ? 22.156 133.301 111.094 1.00 5.57 182 VAL A O 1
ATOM 1358 N N . ASN A 1 183 ? 23.857 134.151 109.880 1.00 4.71 183 ASN A N 1
ATOM 1359 C CA . ASN A 1 183 ? 24.837 133.243 110.453 1.00 5.04 183 ASN A CA 1
ATOM 1360 C C . ASN A 1 183 ? 26.166 133.910 110.692 1.00 5.29 183 ASN A C 1
ATOM 1361 O O . ASN A 1 183 ? 26.394 135.006 110.217 1.00 6.03 183 ASN A O 1
ATOM 1366 N N . CYS A 1 184 ? 27.047 133.221 111.420 1.00 5.64 184 CYS A N 1
ATOM 1367 C CA . CYS A 1 184 ? 28.356 133.760 111.752 1.00 6.19 184 CYS A CA 1
ATOM 1368 C C . CYS A 1 184 ? 29.401 132.808 111.176 1.00 5.35 184 CYS A C 1
ATOM 1369 O O . CYS A 1 184 ? 29.217 131.593 111.214 1.00 5.36 184 CYS A O 1
ATOM 1372 N N . ILE A 1 185 ? 30.484 133.355 110.625 1.00 4.94 185 ILE A N 1
ATOM 1373 C CA . ILE A 1 185 ? 31.639 132.528 110.261 1.00 4.88 185 ILE A CA 1
ATOM 1374 C C . ILE A 1 185 ? 32.818 132.984 111.117 1.00 4.48 185 ILE A C 1
ATOM 1375 O O . ILE A 1 185 ? 33.012 134.174 111.310 1.00 4.79 185 ILE A O 1
ATOM 1380 N N . ASN A 1 186 ? 33.568 132.009 111.641 1.00 4.56 186 ASN A N 1
ATOM 1381 C CA . ASN A 1 186 ? 34.701 132.247 112.523 1.00 5.17 186 ASN A CA 1
ATOM 1382 C C . ASN A 1 186 ? 35.965 131.701 111.880 1.00 4.46 186 ASN A C 1
ATOM 1383 O O . ASN A 1 186 ? 36.255 130.499 111.991 1.00 4.99 186 ASN A O 1
ATOM 1388 N N . PRO A 1 187 ? 36.705 132.569 111.180 1.00 4.82 187 PRO A N 1
ATOM 1389 C CA . PRO A 1 187 ? 37.927 132.099 110.519 1.00 5.23 187 PRO A CA 1
ATOM 1390 C C . PRO A 1 187 ? 39.067 131.920 111.471 1.00 5.30 187 PRO A C 1
ATOM 1391 O O . PRO A 1 187 ? 39.142 132.602 112.509 1.00 5.11 187 PRO A O 1
ATOM 1395 N N . GLY A 1 188 ? 39.959 131.003 111.075 1.00 5.71 188 GLY A N 1
ATOM 1396 C CA . GLY A 1 188 ? 41.258 130.806 111.733 1.00 6.20 188 GLY A CA 1
ATOM 1397 C C . GLY A 1 188 ? 42.297 131.683 111.052 1.00 7.05 188 GLY A C 1
ATOM 1398 O O . GLY A 1 188 ? 42.014 132.834 110.697 1.00 7.07 188 GLY A O 1
ATOM 1399 N N . LEU A 1 189 ? 43.505 131.149 110.885 1.00 6.13 189 LEU A N 1
ATOM 1400 C CA . LEU A 1 189 ? 44.591 131.913 110.278 1.00 6.34 189 LEU A CA 1
ATOM 1401 C C . LEU A 1 189 ? 44.347 132.043 108.771 1.00 6.00 189 LEU A C 1
ATOM 1402 O O . LEU A 1 189 ? 44.435 131.062 108.039 1.00 6.31 189 LEU A O 1
ATOM 1407 N N . ILE A 1 190 ? 44.086 133.254 108.324 1.00 5.24 190 ILE A N 1
ATOM 1408 C CA . ILE A 1 190 ? 43.886 133.533 106.886 1.00 5.99 190 ILE A CA 1
ATOM 1409 C C . ILE A 1 190 ? 44.982 134.483 106.406 1.00 6.59 190 ILE A C 1
ATOM 1410 O O . ILE A 1 190 ? 45.167 135.550 106.982 1.00 5.76 190 ILE A O 1
ATOM 1415 N N . LEU A 1 191 ? 45.708 134.089 105.362 1.00 7.28 191 LEU A N 1
ATOM 1416 C CA . LEU A 1 191 ? 46.836 134.897 104.934 1.00 8.97 191 LEU A CA 1
ATOM 1417 C C . LEU A 1 191 ? 46.394 136.199 104.269 1.00 9.90 191 LEU A C 1
ATOM 1418 O O . LEU A 1 191 ? 45.898 136.209 103.139 1.00 11.00 191 LEU A O 1
ATOM 1423 N N . THR A 1 192 ? 46.541 137.297 104.991 1.00 10.03 192 THR A N 1
ATOM 1424 C CA . THR A 1 192 ? 46.132 138.617 104.498 1.00 10.35 192 THR A CA 1
ATOM 1425 C C . THR A 1 192 ? 47.299 139.567 104.718 1.00 11.19 192 THR A C 1
ATOM 1426 O O . THR A 1 192 ? 48.270 139.186 105.405 1.00 11.71 192 THR A O 1
ATOM 1430 N N . PRO A 1 193 ? 47.235 140.800 104.158 1.00 11.13 193 PRO A N 1
ATOM 1431 C CA . PRO A 1 193 ? 48.437 141.654 104.144 1.00 11.51 193 PRO A CA 1
ATOM 1432 C C . PRO A 1 193 ? 49.022 142.018 105.510 1.00 11.74 193 PRO A C 1
ATOM 1433 O O . PRO A 1 193 ? 50.254 142.086 105.635 1.00 12.02 193 PRO A O 1
ATOM 1437 N N . ASP A 1 194 ? 48.183 142.222 106.531 1.00 11.68 194 ASP A N 1
ATOM 1438 C CA . ASP A 1 194 ? 48.689 142.580 107.851 1.00 11.59 194 ASP A CA 1
ATOM 1439 C C . ASP A 1 194 ? 49.529 141.469 108.481 1.00 10.53 194 ASP A C 1
ATOM 1440 O O . ASP A 1 194 ? 50.429 141.755 109.269 1.00 9.95 194 ASP A O 1
ATOM 1445 N N . TRP A 1 195 ? 49.239 140.216 108.137 1.00 9.98 195 TRP A N 1
ATOM 1446 C CA . TRP A 1 195 ? 50.041 139.096 108.654 1.00 10.20 195 TRP A CA 1
ATOM 1447 C C . TRP A 1 195 ? 51.448 139.198 108.087 1.00 10.36 195 TRP A C 1
ATOM 1448 O O . TRP A 1 195 ? 52.429 138.964 108.795 1.00 10.88 195 TRP A O 1
ATOM 1459 N N . ILE A 1 196 ? 51.546 139.540 106.803 1.00 10.85 196 ILE A N 1
ATOM 1460 C CA . ILE A 1 196 ? 52.876 139.681 106.186 1.00 11.90 196 ILE A CA 1
ATOM 1461 C C . ILE A 1 196 ? 53.629 140.876 106.794 1.00 12.72 196 ILE A C 1
ATOM 1462 O O . ILE A 1 196 ? 54.794 140.749 107.184 1.00 11.99 196 ILE A O 1
ATOM 1467 N N . LYS A 1 197 ? 52.953 142.017 106.900 1.00 13.18 197 LYS A N 1
ATOM 1468 C CA . LYS A 1 197 ? 53.540 143.186 107.567 1.00 15.28 197 LYS A CA 1
ATOM 1469 C C . LYS A 1 197 ? 54.029 142.848 108.989 1.00 15.12 197 LYS A C 1
ATOM 1470 O O . LYS A 1 197 ? 55.169 143.198 109.372 1.00 15.48 197 LYS A O 1
ATOM 1476 N N . THR A 1 198 ? 53.191 142.144 109.760 1.00 14.79 198 THR A N 1
ATOM 1477 C CA . THR A 1 198 ? 53.533 141.777 111.136 1.00 14.81 198 THR A CA 1
ATOM 1478 C C . THR A 1 198 ? 54.758 140.848 111.153 1.00 14.66 198 THR A C 1
ATOM 1479 O O . THR A 1 198 ? 55.699 141.036 111.946 1.00 14.69 198 THR A O 1
ATOM 1483 N N . ALA A 1 199 ? 54.736 139.852 110.274 1.00 13.92 199 ALA A N 1
ATOM 1484 C CA . ALA A 1 199 ? 55.834 138.877 110.161 1.00 13.35 199 ALA A CA 1
ATOM 1485 C C . ALA A 1 199 ? 57.178 139.576 109.888 1.00 13.80 199 ALA A C 1
ATOM 1486 O O . ALA A 1 199 ? 58.211 139.221 110.480 1.00 13.58 199 ALA A O 1
ATOM 1488 N N . LYS A 1 200 ? 57.151 140.578 109.011 1.00 13.66 200 LYS A N 1
ATOM 1489 C CA . LYS A 1 200 ? 58.345 141.397 108.732 1.00 14.49 200 LYS A CA 1
ATOM 1490 C C . LYS A 1 200 ? 58.816 142.212 109.934 1.00 14.87 200 LYS A C 1
ATOM 1491 O O . LYS A 1 200 ? 60.024 142.225 110.260 1.00 14.71 200 LYS A O 1
ATOM 1497 N N . GLU A 1 201 ? 57.882 142.894 110.591 1.00 14.06 201 GLU A N 1
ATOM 1498 C CA . GLU A 1 201 ? 58.202 143.665 111.788 1.00 15.70 201 GLU A CA 1
ATOM 1499 C C . GLU A 1 201 ? 58.818 142.789 112.866 1.00 15.41 201 GLU A C 1
ATOM 1500 O O . GLU A 1 201 ? 59.840 143.149 113.470 1.00 15.27 201 GLU A O 1
ATOM 1506 N N . LEU A 1 202 ? 58.237 141.616 113.074 1.00 15.09 202 LEU A N 1
ATOM 1507 C CA . LEU A 1 202 ? 58.686 140.754 114.167 1.00 15.61 202 LEU A CA 1
ATOM 1508 C C . LEU A 1 202 ? 59.991 140.021 113.869 1.00 16.11 202 LEU A C 1
ATOM 1509 O O . LEU A 1 202 ? 60.627 139.518 114.796 1.00 17.09 202 LEU A O 1
ATOM 1514 N N . THR A 1 203 ? 60.370 139.940 112.595 1.00 15.99 203 THR A N 1
ATOM 1515 C CA . THR A 1 203 ? 61.642 139.328 112.232 1.00 16.32 203 THR A CA 1
ATOM 1516 C C . THR A 1 203 ? 62.712 140.341 111.832 1.00 17.42 203 THR A C 1
ATOM 1517 O O . THR A 1 203 ? 63.775 139.938 111.363 1.00 18.72 203 THR A O 1
ATOM 1521 N N . LYS A 1 204 ? 62.451 141.636 112.029 1.00 18.06 204 LYS A N 1
ATOM 1522 C CA . LYS A 1 204 ? 63.382 142.677 111.563 1.00 19.56 204 LYS A CA 1
ATOM 1523 C C . LYS A 1 204 ? 64.784 142.529 112.179 1.00 20.36 204 LYS A C 1
ATOM 1524 O O . LYS A 1 204 ? 65.789 142.868 111.554 1.00 20.40 204 LYS A O 1
ATOM 1530 N N . ASP A 1 205 ? 64.845 142.022 113.402 1.00 20.96 205 ASP A N 1
ATOM 1531 C CA . ASP A 1 205 ? 66.110 141.987 114.137 1.00 22.20 205 ASP A CA 1
ATOM 1532 C C . ASP A 1 205 ? 66.697 140.588 114.278 1.00 22.43 205 ASP A C 1
ATOM 1533 O O . ASP A 1 205 ? 67.704 140.409 114.966 1.00 23.18 205 ASP A O 1
ATOM 1538 N N . ASN A 1 206 ? 66.083 139.592 113.647 1.00 21.58 206 ASN A N 1
ATOM 1539 C CA . ASN A 1 206 ? 66.587 138.217 113.775 1.00 20.95 206 ASN A CA 1
ATOM 1540 C C . ASN A 1 206 ? 66.759 137.467 112.449 1.00 20.08 206 ASN A C 1
ATOM 1541 O O . ASN A 1 206 ? 66.736 136.232 112.416 1.00 20.74 206 ASN A O 1
ATOM 1546 N N . GLY A 1 207 ? 66.911 138.210 111.354 1.00 18.95 207 GLY A N 1
ATOM 1547 C CA . GLY A 1 207 ? 67.194 137.606 110.050 1.00 18.10 207 GLY A CA 1
ATOM 1548 C C . GLY A 1 207 ? 66.163 137.851 108.962 1.00 18.14 207 GLY A C 1
ATOM 1549 O O . GLY A 1 207 ? 66.3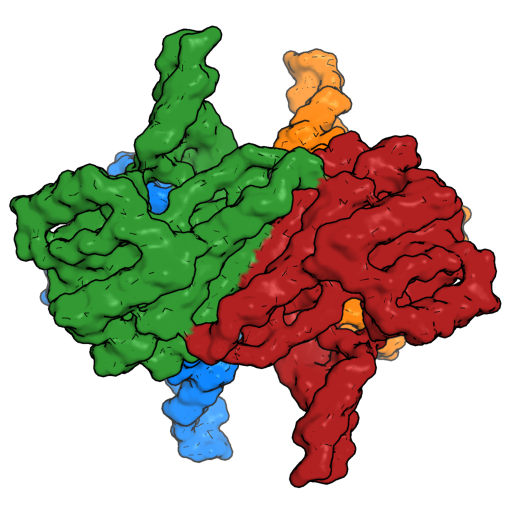71 137.459 107.812 1.00 18.83 207 GLY A O 1
ATOM 1550 N N . GLY A 1 208 ? 65.047 138.492 109.312 1.00 17.99 208 GLY A N 1
ATOM 1551 C CA . GLY A 1 208 ? 63.999 138.833 108.329 1.00 16.83 208 GLY A CA 1
ATOM 1552 C C . GLY A 1 208 ? 63.288 137.674 107.645 1.00 16.88 208 GLY A C 1
ATOM 1553 O O . GLY A 1 208 ? 62.659 137.874 106.591 1.00 16.43 208 GLY A O 1
ATOM 1554 N N . ASP A 1 209 ? 63.339 136.473 108.233 1.00 15.90 209 ASP A N 1
ATOM 1555 C CA . ASP A 1 209 ? 62.680 135.319 107.600 1.00 15.87 209 ASP A CA 1
ATOM 1556 C C . ASP A 1 209 ? 61.191 135.349 107.921 1.00 14.89 209 ASP A C 1
ATOM 1557 O O . ASP A 1 209 ? 60.700 134.596 108.775 1.00 15.93 209 ASP A O 1
ATOM 1562 N N . TRP A 1 210 ? 60.473 136.229 107.237 1.00 13.51 210 TRP A N 1
ATOM 1563 C CA . TRP A 1 210 ? 59.064 136.472 107.584 1.00 12.26 210 TRP A CA 1
ATOM 1564 C C . TRP A 1 210 ? 58.176 135.267 107.238 1.00 12.37 210 TRP A C 1
ATOM 1565 O O . TRP A 1 210 ? 57.189 134.981 107.943 1.00 12.01 210 TRP A O 1
ATOM 1576 N N . LYS A 1 211 ? 58.529 134.544 106.175 1.00 11.83 211 LYS A N 1
ATOM 1577 C CA . LYS A 1 211 ? 57.768 133.349 105.820 1.00 12.12 211 LYS A CA 1
ATOM 1578 C C . LYS A 1 211 ? 57.953 132.289 106.909 1.00 12.79 211 LYS A C 1
ATOM 1579 O O . LYS A 1 211 ? 57.011 131.590 107.241 1.00 11.28 211 LYS A O 1
ATOM 1585 N N . GLY A 1 212 ? 59.168 132.188 107.462 1.00 11.88 212 GLY A N 1
ATOM 1586 C CA . GLY A 1 212 ? 59.439 131.271 108.575 1.00 12.59 212 GLY A CA 1
ATOM 1587 C C . GLY A 1 212 ? 58.633 131.590 109.817 1.00 12.04 212 GLY A C 1
ATOM 1588 O O . GLY A 1 212 ? 58.147 130.671 110.502 1.00 12.30 212 GLY A O 1
ATOM 1589 N N . TYR A 1 213 ? 58.493 132.882 110.107 1.00 11.53 213 TYR A N 1
ATOM 1590 C CA . TYR A 1 213 ? 57.665 133.353 111.205 1.00 11.30 213 TYR A CA 1
ATOM 1591 C C . TYR A 1 213 ? 56.228 132.887 111.009 1.00 10.99 213 TYR A C 1
ATOM 1592 O O . TYR A 1 213 ? 55.633 132.281 111.902 1.00 11.66 213 TYR A O 1
ATOM 1601 N N . LEU A 1 214 ? 55.673 133.159 109.826 1.00 10.28 214 LEU A N 1
ATOM 1602 C CA . LEU A 1 214 ? 54.303 132.706 109.526 1.00 9.60 214 LEU A CA 1
ATOM 1603 C C . LEU A 1 214 ? 54.144 131.197 109.642 1.00 9.53 214 LEU A C 1
ATOM 1604 O O . LEU A 1 214 ? 53.144 130.711 110.178 1.00 8.43 214 LEU A O 1
ATOM 1609 N N . GLN A 1 215 ? 55.127 130.448 109.150 1.00 9.52 215 GLN A N 1
ATOM 1610 C CA . GLN A 1 215 ? 55.070 128.990 109.260 1.00 10.69 215 GLN A CA 1
ATOM 1611 C C . GLN A 1 215 ? 55.071 128.525 110.728 1.00 11.16 215 GLN A C 1
ATOM 1612 O O . GLN A 1 215 ? 54.413 127.535 111.081 1.00 10.74 215 GLN A O 1
ATOM 1618 N N . SER A 1 216 ? 55.799 129.231 111.585 1.00 11.65 216 SER A N 1
ATOM 1619 C CA . SER A 1 216 ? 55.812 128.873 113.006 1.00 11.81 216 SER A CA 1
ATOM 1620 C C . SER A 1 216 ? 54.473 129.194 113.663 1.00 11.13 216 SER A C 1
ATOM 1621 O O . SER A 1 216 ? 54.021 128.435 114.509 1.00 10.35 216 SER A O 1
ATOM 1624 N N . VAL A 1 217 ? 53.840 130.291 113.240 1.00 10.53 217 VAL A N 1
ATOM 1625 C CA . VAL A 1 217 ? 52.477 130.630 113.693 1.00 10.27 217 VAL A CA 1
ATOM 1626 C C . VAL A 1 217 ? 51.495 129.507 113.326 1.00 10.36 217 VAL A C 1
ATOM 1627 O O . VAL A 1 217 ? 50.728 129.007 114.188 1.00 9.54 217 VAL A O 1
ATOM 1631 N N . ALA A 1 218 ? 51.545 129.082 112.062 1.00 10.34 218 ALA A N 1
ATOM 1632 C CA . ALA A 1 218 ? 50.694 127.984 111.602 1.00 11.39 218 ALA A CA 1
ATOM 1633 C C . ALA A 1 218 ? 50.999 126.672 112.322 1.00 12.20 218 ALA A C 1
ATOM 1634 O O . ALA A 1 218 ? 50.078 125.980 112.737 1.00 12.19 218 ALA A O 1
ATOM 1636 N N . ASP A 1 219 ? 52.291 126.343 112.474 1.00 12.98 219 ASP A N 1
ATOM 1637 C CA . ASP A 1 219 ? 52.709 125.136 113.201 1.00 13.95 219 ASP A CA 1
ATOM 1638 C C . ASP A 1 219 ? 52.190 125.140 114.639 1.00 14.03 219 ASP A C 1
ATOM 1639 O O . ASP A 1 219 ? 51.795 124.091 115.163 1.00 14.54 219 ASP A O 1
ATOM 1644 N N . GLU A 1 220 ? 52.192 126.303 115.282 1.00 13.92 220 GLU A N 1
ATOM 1645 C CA . GLU A 1 220 ? 51.728 126.388 116.670 1.00 15.23 220 GLU A CA 1
ATOM 1646 C C . GLU A 1 220 ? 50.217 126.234 116.797 1.00 14.60 220 GLU A C 1
ATOM 1647 O O . GLU A 1 220 ? 49.738 125.585 117.737 1.00 14.98 220 GLU A O 1
ATOM 1653 N N . HIS A 1 221 ? 49.467 126.845 115.883 1.00 13.34 221 HIS A N 1
ATOM 1654 C CA . HIS A 1 221 ? 48.019 126.983 116.082 1.00 12.85 221 HIS A CA 1
ATOM 1655 C C . HIS A 1 221 ? 47.164 125.996 115.268 1.00 11.80 221 HIS A C 1
ATOM 1656 O O . HIS A 1 221 ? 46.071 125.656 115.685 1.00 11.25 221 HIS A O 1
ATOM 1663 N N . ALA A 1 222 ? 47.639 125.555 114.111 1.00 10.77 222 ALA A N 1
ATOM 1664 C CA . ALA A 1 222 ? 46.756 124.822 113.195 1.00 10.73 222 ALA A CA 1
ATOM 1665 C C . ALA A 1 222 ? 47.273 123.442 112.806 1.00 10.22 222 ALA A C 1
ATOM 1666 O O . ALA A 1 222 ? 48.380 123.324 112.248 1.00 9.24 222 ALA A O 1
ATOM 1668 N N . PRO A 1 223 ? 46.476 122.390 113.071 1.00 9.21 223 PRO A N 1
ATOM 1669 C CA . PRO A 1 223 ? 46.866 121.035 112.671 1.00 9.94 223 PRO A CA 1
ATOM 1670 C C . PRO A 1 223 ? 47.175 120.920 111.156 1.00 9.90 223 PRO A C 1
ATOM 1671 O O . PRO A 1 223 ? 47.989 120.089 110.758 1.00 9.26 223 PRO A O 1
ATOM 1675 N N . ILE A 1 224 ? 46.537 121.750 110.330 1.00 9.27 224 ILE A N 1
ATOM 1676 C CA . ILE A 1 224 ? 46.749 121.711 108.861 1.00 9.38 224 ILE A CA 1
ATOM 1677 C C . ILE A 1 224 ? 48.133 122.295 108.460 1.00 9.84 224 ILE A C 1
ATOM 1678 O O . ILE A 1 224 ? 48.614 122.112 107.319 1.00 9.10 224 ILE A O 1
ATOM 1683 N N . LYS A 1 225 ? 48.758 122.971 109.422 1.00 9.20 225 LYS A N 1
ATOM 1684 C CA . LYS A 1 225 ? 50.116 123.503 109.311 1.00 9.85 225 LYS A CA 1
ATOM 1685 C C . LYS A 1 225 ? 50.293 124.500 108.172 1.00 9.62 225 LYS A C 1
ATOM 1686 O O . LYS A 1 225 ? 51.369 124.582 107.573 1.00 9.29 225 LYS A O 1
ATOM 1692 N N . ARG A 1 226 ? 49.240 125.257 107.873 1.00 7.98 226 ARG A N 1
ATOM 1693 C CA . ARG A 1 226 ? 49.344 126.354 106.913 1.00 8.22 226 ARG A CA 1
ATOM 1694 C C . ARG A 1 226 ? 48.214 127.343 107.167 1.00 8.29 226 ARG A C 1
ATOM 1695 O O . ARG A 1 226 ? 47.212 126.997 107.803 1.00 7.90 226 ARG A O 1
ATOM 1703 N N . PHE A 1 227 ? 48.378 128.563 106.642 1.00 7.66 227 PHE A N 1
ATOM 1704 C CA . PHE A 1 227 ? 47.324 129.569 106.614 1.00 8.29 227 PHE A CA 1
ATOM 1705 C C . PHE A 1 227 ? 46.350 129.188 105.495 1.00 8.36 227 PHE A C 1
ATOM 1706 O O . PHE A 1 227 ? 46.743 128.500 104.553 1.00 8.54 227 PHE A O 1
ATOM 1714 N N . ALA A 1 228 ? 45.101 129.646 105.594 1.00 8.11 228 ALA A N 1
ATOM 1715 C CA . ALA A 1 228 ? 44.161 129.599 104.462 1.00 8.01 228 ALA A CA 1
ATOM 1716 C C . ALA A 1 228 ? 44.425 130.765 103.509 1.00 8.21 228 ALA A C 1
ATOM 1717 O O . ALA A 1 228 ? 44.962 131.802 103.890 1.00 8.73 228 ALA A O 1
ATOM 1719 N N . SER A 1 229 ? 43.998 130.605 102.264 1.00 8.71 229 SER A N 1
ATOM 1720 C CA . SER A 1 229 ? 43.946 131.745 101.368 1.00 8.26 229 SER A CA 1
ATOM 1721 C C . SER A 1 229 ? 42.596 132.409 101.593 1.00 8.72 229 SER A C 1
ATOM 1722 O O . SER A 1 229 ? 41.613 131.738 101.975 1.00 7.74 229 SER A O 1
ATOM 1725 N N . PRO A 1 230 ? 42.526 133.727 101.357 1.00 8.74 230 PRO A N 1
ATOM 1726 C CA . PRO A 1 230 ? 41.224 134.382 101.412 1.00 9.56 230 PRO A CA 1
ATOM 1727 C C . PRO A 1 230 ? 40.194 133.735 100.476 1.00 9.68 230 PRO A C 1
ATOM 1728 O O . PRO A 1 230 ? 39.026 133.637 100.839 1.00 8.79 230 PRO A O 1
ATOM 1732 N N . GLU A 1 231 ? 40.626 133.303 99.284 1.00 10.79 231 GLU A N 1
ATOM 1733 C CA . GLU A 1 231 ? 39.713 132.649 98.324 1.00 12.21 231 GLU A CA 1
ATOM 1734 C C . GLU A 1 231 ? 39.106 131.378 98.923 1.00 11.56 231 GLU A C 1
ATOM 1735 O O . GLU A 1 231 ? 37.903 131.142 98.801 1.00 10.34 231 GLU A O 1
ATOM 1741 N N . GLU A 1 232 ? 39.930 130.575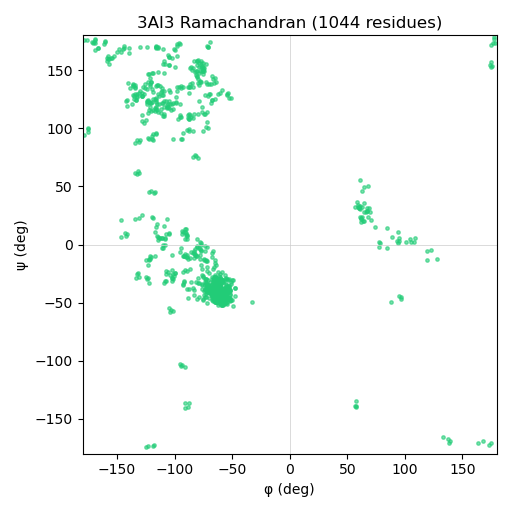 99.602 1.00 10.82 232 GLU A N 1
ATOM 1742 C CA . GLU A 1 232 ? 39.387 129.352 100.166 1.00 11.26 232 GLU A CA 1
ATOM 1743 C C . GLU A 1 232 ? 38.353 129.669 101.250 1.00 10.35 232 GLU A C 1
ATOM 1744 O O . GLU A 1 232 ? 37.293 129.061 101.267 1.00 11.05 232 GLU A O 1
ATOM 1750 N N . LEU A 1 233 ? 38.596 130.707 102.064 1.00 9.16 233 LEU A N 1
ATOM 1751 C CA . LEU A 1 233 ? 37.582 131.130 103.033 1.00 8.91 233 LEU A CA 1
ATOM 1752 C C . LEU A 1 233 ? 36.308 131.660 102.374 1.00 8.56 233 LEU A C 1
ATOM 1753 O O . LEU A 1 233 ? 35.184 131.331 102.812 1.00 7.82 233 LEU A O 1
ATOM 1758 N N . ALA A 1 234 ? 36.496 132.484 101.337 1.00 7.54 234 ALA A N 1
ATOM 1759 C CA . ALA A 1 234 ? 35.381 133.129 100.647 1.00 7.57 234 ALA A CA 1
ATOM 1760 C C . ALA A 1 234 ? 34.356 132.123 100.152 1.00 7.71 234 ALA A C 1
ATOM 1761 O O . ALA A 1 234 ? 33.143 132.413 100.174 1.00 8.56 234 ALA A O 1
ATOM 1763 N N . ASN A 1 235 ? 34.802 130.934 99.740 1.00 6.95 235 ASN A N 1
ATOM 1764 C CA . ASN A 1 235 ? 33.843 129.896 99.303 1.00 8.04 235 ASN A CA 1
ATOM 1765 C C . ASN A 1 235 ? 32.752 129.648 100.329 1.00 7.66 235 ASN A C 1
ATOM 1766 O O . ASN A 1 235 ? 31.601 129.446 99.971 1.00 7.57 235 ASN A O 1
ATOM 1771 N N . PHE A 1 236 ? 33.112 129.656 101.612 1.00 6.91 236 PHE A N 1
ATOM 1772 C CA . PHE A 1 236 ? 32.135 129.343 102.656 1.00 6.95 236 PHE A CA 1
ATOM 1773 C C . PHE A 1 236 ? 31.093 130.452 102.796 1.00 7.24 236 PHE A C 1
ATOM 1774 O O . PHE A 1 236 ? 29.929 130.183 103.075 1.00 6.87 236 PHE A O 1
ATOM 1782 N N . PHE A 1 237 ? 31.521 131.705 102.609 1.00 6.75 237 PHE A N 1
ATOM 1783 C CA . PHE A 1 237 ? 30.608 132.844 102.673 1.00 6.91 237 PHE A CA 1
ATOM 1784 C C . PHE A 1 237 ? 29.595 132.753 101.535 1.00 7.73 237 PHE A C 1
ATOM 1785 O O . PHE A 1 237 ? 28.394 133.014 101.719 1.00 8.09 237 PHE A O 1
ATOM 1793 N N . VAL A 1 238 ? 30.092 132.418 100.354 1.00 8.07 238 VAL A N 1
ATOM 1794 C CA . VAL A 1 238 ? 29.226 132.326 99.166 1.00 8.56 238 VAL A CA 1
ATOM 1795 C C . VAL A 1 238 ? 28.225 131.205 99.366 1.00 8.91 238 VAL A C 1
ATOM 1796 O O . VAL A 1 238 ? 27.020 131.430 99.218 1.00 9.50 238 VAL A O 1
ATOM 1800 N N . PHE A 1 239 ? 28.702 130.031 99.772 1.00 8.92 239 PHE A N 1
ATOM 1801 C CA . PHE A 1 239 ? 27.780 128.926 100.081 1.00 8.88 239 PHE A CA 1
ATOM 1802 C C . PHE A 1 239 ? 26.731 129.335 101.104 1.00 8.70 239 PHE A C 1
ATOM 1803 O O . PHE A 1 239 ? 25.524 129.122 100.883 1.00 8.57 239 PHE A O 1
ATOM 1811 N N . LEU A 1 240 ? 27.149 129.934 102.217 1.00 8.36 240 LEU A N 1
ATOM 1812 C CA . LEU A 1 240 ? 26.178 130.239 103.269 1.00 9.41 240 LEU A CA 1
ATOM 1813 C C . LEU A 1 240 ? 25.115 131.282 102.856 1.00 9.76 240 LEU A C 1
ATOM 1814 O O . LEU A 1 240 ? 23.987 131.257 103.353 1.00 10.03 240 LEU A O 1
ATOM 1819 N N . CYS A 1 241 ? 25.448 132.175 101.932 1.00 9.80 241 CYS A N 1
ATOM 1820 C CA . CYS A 1 241 ? 24.449 133.142 101.446 1.00 10.29 241 CYS A CA 1
ATOM 1821 C C . CYS A 1 241 ? 23.646 132.676 100.229 1.00 10.94 241 CYS A C 1
ATOM 1822 O O . CYS A 1 241 ? 22.914 133.479 99.647 1.00 12.33 241 CYS A O 1
ATOM 1825 N N . SER A 1 242 ? 23.776 131.397 99.861 1.00 9.27 242 SER A N 1
ATOM 1826 C CA . SER A 1 242 ? 23.210 130.871 98.622 1.00 9.09 242 SER A CA 1
ATOM 1827 C C . SER A 1 242 ? 21.876 130.180 98.864 1.00 9.41 242 SER A C 1
ATOM 1828 O O . SER A 1 242 ? 21.470 129.934 100.029 1.00 9.26 242 SER A O 1
ATOM 1831 N N . GLU A 1 243 ? 21.219 129.816 97.760 1.00 9.65 243 GLU A N 1
ATOM 1832 C CA . GLU A 1 243 ? 19.947 129.088 97.831 1.00 11.55 243 GLU A CA 1
ATOM 1833 C C . GLU A 1 243 ? 20.161 127.636 98.255 1.00 10.74 243 GLU A C 1
ATOM 1834 O O . GLU A 1 243 ? 19.193 126.886 98.402 1.00 11.23 243 GLU A O 1
ATOM 1840 N N . ARG A 1 244 ? 21.415 127.239 98.459 1.00 9.27 244 ARG A N 1
ATOM 1841 C CA . ARG A 1 244 ? 21.722 125.868 98.883 1.00 8.82 244 ARG A CA 1
ATOM 1842 C C . ARG A 1 244 ? 21.880 125.736 100.391 1.00 8.78 244 ARG A C 1
ATOM 1843 O O . ARG A 1 244 ? 22.082 124.627 100.878 1.00 9.61 244 ARG A O 1
ATOM 1851 N N . ALA A 1 245 ? 21.850 126.859 101.110 1.00 7.67 245 ALA A N 1
ATOM 1852 C CA . ALA A 1 245 ? 22.060 126.820 102.581 1.00 7.63 245 ALA A CA 1
ATOM 1853 C C . ALA A 1 245 ? 20.831 127.327 103.319 1.00 8.31 245 ALA A C 1
ATOM 1854 O O . ALA A 1 245 ? 20.925 128.082 104.293 1.00 8.51 245 ALA A O 1
ATOM 1856 N N . THR A 1 246 ? 19.658 126.876 102.883 1.00 8.02 246 THR A N 1
ATOM 1857 C CA . THR A 1 246 ? 18.406 127.493 103.333 1.00 8.22 246 THR A CA 1
ATOM 1858 C C . THR A 1 246 ? 17.915 127.043 104.706 1.00 8.22 246 THR A C 1
ATOM 1859 O O . THR A 1 246 ? 16.886 127.522 105.166 1.00 9.12 246 THR A O 1
ATOM 1863 N N . TYR A 1 247 ? 18.642 126.132 105.352 1.00 7.52 247 TYR A N 1
ATOM 1864 C CA . TYR A 1 247 ? 18.276 125.698 106.712 1.00 6.68 247 TYR A CA 1
ATOM 1865 C C . TYR A 1 247 ? 19.316 126.130 107.746 1.00 7.23 247 TYR A C 1
ATOM 1866 O O . TYR A 1 247 ? 19.229 125.774 108.918 1.00 6.68 247 TYR A O 1
ATOM 1875 N N . SER A 1 248 ? 20.301 126.901 107.294 1.00 7.44 248 SER A N 1
ATOM 1876 C CA . SER A 1 248 ? 21.310 127.461 108.188 1.00 8.36 248 SER A CA 1
ATOM 1877 C C . SER A 1 248 ? 20.751 128.739 108.802 1.00 8.13 248 SER A C 1
ATOM 1878 O O . SER A 1 248 ? 20.576 129.742 108.109 1.00 9.55 248 SER A O 1
ATOM 1881 N N . VAL A 1 249 ? 20.432 128.680 110.097 1.00 7.77 249 VAL A N 1
ATOM 1882 C CA . VAL A 1 249 ? 19.870 129.813 110.835 1.00 7.26 249 VAL A CA 1
ATOM 1883 C C . VAL A 1 249 ? 20.525 129.936 112.208 1.00 7.75 249 VAL A C 1
ATOM 1884 O O . VAL A 1 249 ? 20.432 129.026 113.030 1.00 8.23 249 VAL A O 1
ATOM 1888 N N . GLY A 1 250 ? 21.144 131.078 112.473 1.00 6.49 250 GLY A N 1
ATOM 1889 C CA . GLY A 1 250 ? 21.712 131.324 113.817 1.00 7.03 250 GLY A CA 1
ATOM 1890 C C . GLY A 1 250 ? 22.885 130.443 114.198 1.00 7.45 250 GLY A C 1
ATOM 1891 O O . GLY A 1 250 ? 23.080 130.138 115.377 1.00 7.64 250 GLY A O 1
ATOM 1892 N N . SER A 1 251 ? 23.656 130.005 113.207 1.00 6.50 251 SER A N 1
ATOM 1893 C CA . SER A 1 251 ? 24.753 129.097 113.466 1.00 6.45 251 SER A CA 1
ATOM 1894 C C . SER A 1 251 ? 26.063 129.852 113.370 1.00 6.80 251 SER A C 1
ATOM 1895 O O . SER A 1 251 ? 26.094 130.974 112.838 1.00 6.91 251 SER A O 1
ATOM 1898 N N . ALA A 1 252 ? 27.107 129.249 113.917 1.00 6.12 252 ALA A N 1
ATOM 1899 C CA . ALA A 1 252 ? 28.463 129.783 113.842 1.00 5.67 252 ALA A CA 1
ATOM 1900 C C . ALA A 1 252 ? 29.274 128.666 113.234 1.00 6.19 252 ALA A C 1
ATOM 1901 O O . ALA A 1 252 ? 29.307 127.527 113.760 1.00 6.18 252 ALA A O 1
ATOM 1903 N N . TYR A 1 253 ? 29.878 128.980 112.101 1.00 5.30 253 TYR A N 1
ATOM 1904 C CA . TYR A 1 253 ? 30.653 128.016 111.344 1.00 6.26 253 TYR A CA 1
ATOM 1905 C C . TYR A 1 253 ? 32.117 128.377 111.388 1.00 6.42 253 TYR A C 1
ATOM 1906 O O . TYR A 1 253 ? 32.531 129.415 110.860 1.00 7.23 253 TYR A O 1
ATOM 1915 N N . PHE A 1 254 ? 32.917 127.500 111.970 1.00 6.89 254 PHE A N 1
ATOM 1916 C CA . PHE A 1 254 ? 34.367 127.774 112.082 1.00 7.08 254 PHE A CA 1
ATOM 1917 C C . PHE A 1 254 ? 35.068 127.274 110.841 1.00 7.65 254 PHE A C 1
ATOM 1918 O O . PHE A 1 254 ? 34.796 126.159 110.412 1.00 8.41 254 PHE A O 1
ATOM 1926 N N . VAL A 1 255 ? 35.992 128.070 110.282 1.00 6.27 255 VAL A N 1
ATOM 1927 C CA . VAL A 1 255 ? 36.729 127.630 109.112 1.00 6.03 255 VAL A CA 1
ATOM 1928 C C . VAL A 1 255 ? 38.189 127.882 109.474 1.00 5.79 255 VAL A C 1
ATOM 1929 O O . VAL A 1 255 ? 38.692 128.967 109.250 1.00 4.45 255 VAL A O 1
ATOM 1933 N N . ASP A 1 256 ? 38.837 126.878 110.070 1.00 5.48 256 ASP A N 1
ATOM 1934 C CA . ASP A 1 256 ? 40.005 127.189 110.914 1.00 5.89 256 ASP A CA 1
ATOM 1935 C C . ASP A 1 256 ? 41.148 126.192 110.836 1.00 5.69 256 ASP A C 1
ATOM 1936 O O . ASP A 1 256 ? 42.119 126.318 111.569 1.00 4.96 256 ASP A O 1
ATOM 1941 N N . GLY A 1 257 ? 41.064 125.225 109.915 1.00 7.03 257 GLY A N 1
ATOM 1942 C CA . GLY A 1 257 ? 42.210 124.283 109.689 1.00 7.83 257 GLY A CA 1
ATOM 1943 C C . GLY A 1 257 ? 42.577 123.450 110.909 1.00 7.92 257 GLY A C 1
ATOM 1944 O O . GLY A 1 257 ? 43.703 122.965 111.020 1.00 7.17 257 GLY A O 1
ATOM 1945 N N . GLY A 1 258 ? 41.601 123.282 111.811 1.00 7.91 258 GLY A N 1
ATOM 1946 C CA . GLY A 1 258 ? 41.762 122.525 113.054 1.00 8.26 258 GLY A CA 1
ATOM 1947 C C . GLY A 1 258 ? 42.161 123.345 114.268 1.00 7.91 258 GLY A C 1
ATOM 1948 O O . GLY A 1 258 ? 42.425 122.777 115.344 1.00 8.33 258 GLY A O 1
ATOM 1949 N N . MET A 1 259 ? 42.257 124.664 114.098 1.00 7.91 259 MET A N 1
ATOM 1950 C CA . MET A 1 259 ? 42.771 125.535 115.178 1.00 7.87 259 MET A CA 1
ATOM 1951 C C . MET A 1 259 ? 41.913 125.523 116.461 1.00 7.65 259 MET A C 1
ATOM 1952 O O . MET A 1 259 ? 42.432 125.693 117.548 1.00 7.73 259 MET A O 1
ATOM 1957 N N . LEU A 1 260 ? 40.598 125.355 116.334 1.00 8.50 260 LEU A N 1
ATOM 1958 C CA . LEU A 1 260 ? 39.756 125.278 117.523 1.00 8.53 260 LEU A CA 1
ATOM 1959 C C . LEU A 1 260 ? 40.063 124.012 118.297 1.00 9.05 260 LEU A C 1
ATOM 1960 O O . LEU A 1 260 ? 40.000 122.910 117.740 1.00 8.95 260 LEU A O 1
ATOM 1965 N N . LYS A 1 261 ? 40.406 124.157 119.579 1.00 9.55 261 LYS A N 1
ATOM 1966 C CA . LYS A 1 261 ? 40.926 123.010 120.320 1.00 11.05 261 LYS A CA 1
ATOM 1967 C C . LYS A 1 261 ? 39.850 122.172 121.001 1.00 11.69 261 LYS A C 1
ATOM 1968 O O . LYS A 1 261 ? 40.124 121.060 121.463 1.00 11.83 261 LYS A O 1
ATOM 1974 N N . THR A 1 262 ? 38.636 122.697 121.032 1.00 13.28 262 THR A N 1
ATOM 1975 C CA . THR A 1 262 ? 37.524 122.039 121.680 1.00 14.67 262 THR A CA 1
ATOM 1976 C C . THR A 1 262 ? 36.491 121.653 120.649 1.00 17.24 262 THR A C 1
ATOM 1977 O O . THR A 1 262 ? 36.573 122.059 119.479 1.00 16.72 262 THR A O 1
ATOM 1981 N N . LEU A 1 263 ? 35.527 120.854 121.094 1.00 17.94 263 LEU A N 1
ATOM 1982 C CA . LEU A 1 263 ? 34.401 120.455 120.257 1.00 20.54 263 LEU A CA 1
ATOM 1983 C C . LEU A 1 263 ? 33.686 121.653 119.629 1.00 21.76 263 LEU A C 1
ATOM 1984 O O . LEU A 1 263 ? 33.219 121.589 118.483 1.00 23.27 263 LEU A O 1
ATOM 1990 N N . MET B 1 1 ? 33.259 123.393 156.083 1.00 15.24 1 MET C N 1
ATOM 1991 C CA . MET B 1 1 ? 34.502 123.591 155.279 1.00 15.56 1 MET C CA 1
ATOM 1992 C C . MET B 1 1 ? 34.959 125.021 155.491 1.00 15.15 1 MET C C 1
ATOM 1993 O O . MET B 1 1 ? 34.205 125.937 155.234 1.00 15.44 1 MET C O 1
ATOM 1998 N N . ASP B 1 2 ? 36.190 125.195 155.967 1.00 15.64 2 ASP C N 1
ATOM 1999 C CA . ASP B 1 2 ? 36.758 126.539 156.194 1.00 16.07 2 ASP C CA 1
ATOM 2000 C C . ASP B 1 2 ? 37.022 127.213 154.855 1.00 14.50 2 ASP C C 1
ATOM 2001 O O . ASP B 1 2 ? 37.666 126.632 153.984 1.00 14.27 2 ASP C O 1
ATOM 2006 N N . MET B 1 3 ? 36.534 128.442 154.711 1.00 13.86 3 MET C N 1
ATOM 2007 C CA . MET B 1 3 ? 36.684 129.205 153.463 1.00 12.84 3 MET C CA 1
ATOM 2008 C C . MET B 1 3 ? 37.977 130.023 153.474 1.00 12.68 3 MET C C 1
ATOM 2009 O O . MET B 1 3 ? 38.488 130.398 152.414 1.00 11.23 3 MET C O 1
ATOM 2014 N N . GLY B 1 4 ? 38.487 130.304 154.673 1.00 12.31 4 GLY C N 1
ATOM 2015 C CA . GLY B 1 4 ? 39.766 131.000 154.811 1.00 13.50 4 GLY C CA 1
ATOM 2016 C C . GLY B 1 4 ? 39.737 132.420 154.275 1.00 13.87 4 GLY C C 1
ATOM 2017 O O . GLY B 1 4 ? 40.724 132.900 153.700 1.00 15.34 4 GLY C O 1
ATOM 2018 N N . ILE B 1 5 ? 38.610 133.094 154.437 1.00 13.63 5 ILE C N 1
ATOM 2019 C CA . ILE B 1 5 ? 38.521 134.479 153.972 1.00 14.39 5 ILE C CA 1
ATOM 2020 C C . ILE B 1 5 ? 38.268 135.504 155.093 1.00 14.14 5 ILE C C 1
ATOM 2021 O O . ILE B 1 5 ? 38.010 136.679 154.829 1.00 12.66 5 ILE C O 1
ATOM 2026 N N . SER B 1 6 ? 38.380 135.058 156.349 1.00 14.13 6 SER C N 1
ATOM 2027 C CA . SER B 1 6 ? 38.178 135.961 157.488 1.00 14.69 6 SER C CA 1
ATOM 2028 C C . SER B 1 6 ? 39.187 137.096 157.386 1.00 14.24 6 SER C C 1
ATOM 2029 O O . SER B 1 6 ? 40.367 136.851 157.132 1.00 13.99 6 SER C O 1
ATOM 2032 N N . GLY B 1 7 ? 38.726 138.330 157.559 1.00 13.13 7 GLY C N 1
ATOM 2033 C CA . GLY B 1 7 ? 39.616 139.487 157.462 1.00 13.26 7 GLY C CA 1
ATOM 2034 C C . GLY B 1 7 ? 40.001 139.928 156.054 1.00 12.78 7 GLY C C 1
ATOM 2035 O O . GLY B 1 7 ? 40.689 140.929 155.902 1.00 12.19 7 GLY C O 1
ATOM 2036 N N . LYS B 1 8 ? 39.543 139.214 155.015 1.00 12.56 8 LYS C N 1
ATOM 2037 C CA . LYS B 1 8 ? 39.791 139.655 153.622 1.00 12.52 8 LYS C CA 1
ATOM 2038 C C . LYS B 1 8 ? 38.842 140.797 153.251 1.00 11.89 8 LYS C C 1
ATOM 2039 O O . LYS B 1 8 ? 37.816 140.949 153.862 1.00 12.90 8 LYS C O 1
ATOM 2045 N N . VAL B 1 9 ? 39.206 141.593 152.255 1.00 10.22 9 VAL C N 1
ATOM 2046 C CA . VAL B 1 9 ? 38.422 142.748 151.858 1.00 9.23 9 VAL C CA 1
ATOM 2047 C C . VAL B 1 9 ? 37.713 142.406 150.557 1.00 7.92 9 VAL C C 1
ATOM 2048 O O . VAL B 1 9 ? 38.362 142.168 149.558 1.00 7.96 9 VAL C O 1
ATOM 2052 N N . ALA B 1 10 ? 36.384 142.406 150.567 1.00 7.75 10 ALA C N 1
ATOM 2053 C CA . ALA B 1 10 ? 35.623 142.023 149.373 1.00 7.87 10 ALA C CA 1
ATOM 2054 C C . ALA B 1 10 ? 34.799 143.201 148.843 1.00 8.41 10 ALA C C 1
ATOM 2055 O O . ALA B 1 10 ? 34.006 143.788 149.573 1.00 9.48 10 ALA C O 1
ATOM 2057 N N . VAL B 1 11 ? 35.029 143.557 147.584 1.00 7.81 11 VAL C N 1
ATOM 2058 C CA . VAL B 1 11 ? 34.284 144.617 146.922 1.00 8.47 11 VAL C CA 1
ATOM 2059 C C . VAL B 1 11 ? 33.214 143.947 146.080 1.00 8.81 11 VAL C C 1
ATOM 2060 O O . VAL B 1 11 ? 33.550 143.114 145.230 1.00 8.49 11 VAL C O 1
ATOM 2064 N N . ILE B 1 12 ? 31.933 144.276 146.342 1.00 8.21 12 ILE C N 1
ATOM 2065 C CA . ILE B 1 12 ? 30.802 143.699 145.573 1.00 9.15 12 ILE C CA 1
ATOM 2066 C C . ILE B 1 12 ? 30.013 144.830 144.904 1.00 8.99 12 ILE C C 1
ATOM 2067 O O . ILE B 1 12 ? 29.414 145.676 145.588 1.00 8.21 12 ILE C O 1
ATOM 2072 N N . THR B 1 13 ? 30.006 144.870 143.580 1.00 8.14 13 THR C N 1
ATOM 2073 C CA . THR B 1 13 ? 29.290 145.970 142.912 1.00 8.91 13 THR C CA 1
ATOM 2074 C C . THR B 1 13 ? 27.811 145.643 142.872 1.00 8.51 13 THR C C 1
ATOM 2075 O O . THR B 1 13 ? 27.429 144.472 142.793 1.00 8.73 13 THR C O 1
ATOM 2079 N N . GLY B 1 14 ? 26.974 146.669 142.991 1.00 8.74 14 GLY C N 1
ATOM 2080 C CA . GLY B 1 14 ? 25.523 146.462 142.993 1.00 8.39 14 GLY C CA 1
ATOM 2081 C C . GLY B 1 14 ? 25.037 145.591 144.132 1.00 9.37 14 GLY C C 1
ATOM 2082 O O . GLY B 1 14 ? 24.348 144.580 143.913 1.00 9.69 14 GLY C O 1
ATOM 2083 N N . SER B 1 15 ? 25.377 145.984 145.366 1.00 9.33 15 SER C N 1
ATOM 2084 C CA . SER B 1 15 ? 25.188 145.105 146.501 1.00 9.70 15 SER C CA 1
ATOM 2085 C C . SER B 1 15 ? 24.248 145.661 147.554 1.00 11.08 15 SER C C 1
ATOM 2086 O O . SER B 1 15 ? 24.370 145.306 148.722 1.00 11.07 15 SER C O 1
ATOM 2089 N N . SER B 1 16 ? 23.356 146.570 147.152 1.00 11.23 16 SER C N 1
ATOM 2090 C CA . SER B 1 16 ? 22.358 147.094 148.076 1.00 11.61 16 SER C CA 1
ATOM 2091 C C . SER B 1 16 ? 21.069 146.303 148.029 1.00 13.07 16 SER C C 1
ATOM 2092 O O . SER B 1 16 ? 20.169 146.493 148.867 1.00 13.80 16 SER C O 1
ATOM 2095 N N . SER B 1 17 ? 20.960 145.411 147.056 1.00 13.36 17 SER C N 1
ATOM 2096 C CA . SER B 1 17 ? 19.781 144.551 146.959 1.00 13.89 17 SER C CA 1
ATOM 2097 C C . SER B 1 17 ? 20.048 143.325 146.094 1.00 12.39 17 SER C C 1
ATOM 2098 O O . SER B 1 17 ? 21.130 143.212 145.499 1.00 11.90 17 SER C O 1
ATOM 2101 N N . GLY B 1 18 ? 19.083 142.403 146.065 1.00 11.11 18 GLY C N 1
ATOM 2102 C CA . GLY B 1 18 ? 19.141 141.220 145.194 1.00 10.96 18 GLY C CA 1
ATOM 2103 C C . GLY B 1 18 ? 20.371 140.336 145.394 1.00 9.69 18 GLY C C 1
ATOM 2104 O O . GLY B 1 18 ? 20.783 140.035 146.532 1.00 10.48 18 GLY C O 1
ATOM 2105 N N . ILE B 1 19 ? 20.920 139.861 144.288 1.00 8.71 19 ILE C N 1
ATOM 2106 C CA . ILE B 1 19 ? 22.043 138.936 144.336 1.00 7.78 19 ILE C CA 1
ATOM 2107 C C . ILE B 1 19 ? 23.252 139.562 145.003 1.00 6.85 19 ILE C C 1
ATOM 2108 O O . ILE B 1 19 ? 23.895 138.915 145.828 1.00 7.98 19 ILE C O 1
ATOM 2113 N N . GLY B 1 20 ? 23.558 140.806 144.664 1.00 5.86 20 GLY C N 1
ATOM 2114 C CA . GLY B 1 20 ? 24.772 141.445 145.193 1.00 7.54 20 GLY C CA 1
ATOM 2115 C C . GLY B 1 20 ? 24.737 141.562 146.717 1.00 8.04 20 GLY C C 1
ATOM 2116 O O . GLY B 1 20 ? 25.739 141.352 147.389 1.00 7.91 20 GLY C O 1
ATOM 2117 N N . LEU B 1 21 ? 23.563 141.902 147.252 1.00 9.00 21 LEU C N 1
ATOM 2118 C CA . LEU B 1 21 ? 23.369 141.953 148.704 1.00 9.85 21 LEU C CA 1
ATOM 2119 C C . LEU B 1 21 ? 23.552 140.589 149.328 1.00 9.06 21 LEU C C 1
ATOM 2120 O O . LEU B 1 21 ? 24.184 140.471 150.364 1.00 8.76 21 LEU C O 1
ATOM 2125 N N . ALA B 1 22 ? 22.984 139.556 148.703 1.00 8.88 22 ALA C N 1
ATOM 2126 C CA . ALA B 1 22 ? 23.148 138.195 149.212 1.00 8.86 22 ALA C CA 1
ATOM 2127 C C . ALA B 1 22 ? 24.615 137.750 149.199 1.00 8.14 22 ALA C C 1
ATOM 2128 O O . ALA B 1 22 ? 25.050 137.026 150.095 1.00 8.79 22 ALA C O 1
ATOM 2130 N N . ILE B 1 23 ? 25.363 138.139 148.163 1.00 7.25 23 ILE C N 1
ATOM 2131 C CA . ILE B 1 23 ? 26.785 137.788 148.103 1.00 7.26 23 ILE C CA 1
ATOM 2132 C C . ILE B 1 23 ? 27.527 138.493 149.261 1.00 7.19 23 ILE C C 1
ATOM 2133 O O . ILE B 1 23 ? 28.343 137.873 149.969 1.00 7.71 23 ILE C O 1
ATOM 2138 N N . ALA B 1 24 ? 27.237 139.780 149.459 1.00 7.25 24 ALA C N 1
ATOM 2139 C CA . ALA B 1 24 ? 27.854 140.544 150.567 1.00 8.41 24 ALA C CA 1
ATOM 2140 C C . ALA B 1 24 ? 27.596 139.874 151.934 1.00 8.82 24 ALA C C 1
ATOM 2141 O O . ALA B 1 24 ? 28.496 139.786 152.774 1.00 9.49 24 ALA C O 1
ATOM 2143 N N . GLU B 1 25 ? 26.356 139.437 152.160 1.00 9.27 25 GLU C N 1
ATOM 2144 C CA . GLU B 1 25 ? 25.978 138.756 153.407 1.00 10.51 25 GLU C CA 1
ATOM 2145 C C . GLU B 1 25 ? 26.722 137.436 153.517 1.00 10.41 25 GLU C C 1
ATOM 2146 O O . GLU B 1 25 ? 27.183 137.060 154.594 1.00 10.36 25 GLU C O 1
ATOM 2152 N N . GLY B 1 26 ? 26.875 136.737 152.388 1.00 10.64 26 GLY C N 1
ATOM 2153 C CA . GLY B 1 26 ? 27.636 135.468 152.407 1.00 10.66 26 GLY C CA 1
ATOM 2154 C C . GLY B 1 26 ? 29.118 135.678 152.776 1.00 11.00 26 GLY C C 1
ATOM 2155 O O . GLY B 1 26 ? 29.699 134.876 153.521 1.00 10.83 26 GLY C O 1
ATOM 2156 N N . PHE B 1 27 ? 29.756 136.711 152.214 1.00 11.22 27 PHE C N 1
ATOM 2157 C CA . PHE B 1 27 ? 31.164 136.995 152.555 1.00 12.06 27 PHE C CA 1
ATOM 2158 C C . PHE B 1 27 ? 31.273 137.476 154.002 1.00 12.34 27 PHE C C 1
ATOM 2159 O O . PHE B 1 27 ? 32.200 137.097 154.711 1.00 13.05 27 PHE C O 1
ATOM 2167 N N . ALA B 1 28 ? 30.308 138.278 154.436 1.00 12.90 28 ALA C N 1
ATOM 2168 C CA . ALA B 1 28 ? 30.294 138.806 155.824 1.00 13.25 28 ALA C CA 1
ATOM 2169 C C . ALA B 1 28 ? 30.168 137.670 156.826 1.00 14.41 28 ALA C C 1
ATOM 2170 O O . ALA B 1 28 ? 30.844 137.654 157.850 1.00 14.09 28 ALA C O 1
ATOM 2172 N N . LYS B 1 29 ? 29.305 136.706 156.517 1.00 14.64 29 LYS C N 1
ATOM 2173 C CA . LYS B 1 29 ? 29.147 135.521 157.361 1.00 16.16 29 LYS C CA 1
ATOM 2174 C C . LYS B 1 29 ? 30.478 134.785 157.551 1.00 15.44 29 LYS C C 1
ATOM 2175 O O . LYS B 1 29 ? 30.708 134.160 158.595 1.00 15.67 29 LYS C O 1
ATOM 2181 N N . GLU B 1 30 ? 31.357 134.891 156.552 1.00 14.86 30 GLU C N 1
ATOM 2182 C CA . GLU B 1 30 ? 32.680 134.246 156.585 1.00 14.97 30 GLU C CA 1
ATOM 2183 C C . GLU B 1 30 ? 33.790 135.147 157.139 1.00 14.22 30 GLU C C 1
ATOM 2184 O O . GLU B 1 30 ? 34.987 134.819 157.030 1.00 14.32 30 GLU C O 1
ATOM 2190 N N . GLY B 1 31 ? 33.403 136.281 157.715 1.00 14.30 31 GLY C N 1
ATOM 2191 C CA . GLY B 1 31 ? 34.373 137.162 158.402 1.00 14.05 31 GLY C CA 1
ATOM 2192 C C . GLY B 1 31 ? 35.047 138.197 157.513 1.00 13.61 31 GLY C C 1
ATOM 2193 O O . GLY B 1 31 ? 35.968 138.901 157.956 1.00 13.39 31 GLY C O 1
ATOM 2194 N N . ALA B 1 32 ? 34.599 138.294 156.257 1.00 13.28 32 ALA C N 1
ATOM 2195 C CA . ALA B 1 32 ? 35.169 139.253 155.303 1.00 13.49 32 ALA C CA 1
ATOM 2196 C C . ALA B 1 32 ? 34.657 140.651 155.532 1.00 13.25 32 ALA C C 1
ATOM 2197 O O . ALA B 1 32 ? 33.464 140.849 155.807 1.00 14.64 32 ALA C O 1
ATOM 2199 N N . HIS B 1 33 ? 35.554 141.622 155.387 1.00 13.02 33 HIS C N 1
ATOM 2200 C CA . HIS B 1 33 ? 35.158 143.025 155.373 1.00 13.09 33 HIS C CA 1
ATOM 2201 C C . HIS B 1 33 ? 34.543 143.321 154.007 1.00 12.41 33 HIS C C 1
ATOM 2202 O O . HIS B 1 33 ? 34.934 142.722 153.014 1.00 12.18 33 HIS C O 1
ATOM 2209 N N . ILE B 1 34 ? 33.606 144.256 153.969 1.00 10.89 34 ILE C N 1
ATOM 2210 C CA . ILE B 1 34 ? 32.758 144.417 152.794 1.00 10.95 34 ILE C CA 1
ATOM 2211 C C . ILE B 1 34 ? 32.784 145.827 152.266 1.00 10.26 34 ILE C C 1
ATOM 2212 O O . ILE B 1 34 ? 32.660 146.783 153.022 1.00 9.93 34 ILE C O 1
ATOM 2217 N N . VAL B 1 35 ? 32.914 145.954 150.949 1.00 9.69 35 VAL C N 1
ATOM 2218 C CA . VAL B 1 35 ? 32.751 147.227 150.296 1.00 10.32 35 VAL C CA 1
ATOM 2219 C C . VAL B 1 35 ? 31.478 147.108 149.474 1.00 10.43 35 VAL C C 1
ATOM 2220 O O . VAL B 1 35 ? 31.434 146.347 148.494 1.00 9.91 35 VAL C O 1
ATOM 2224 N N . LEU B 1 36 ? 30.469 147.874 149.883 1.00 9.74 36 LEU C N 1
ATOM 2225 C CA . LEU B 1 36 ? 29.156 147.883 149.250 1.00 10.45 36 LEU C CA 1
ATOM 2226 C C . LEU B 1 36 ? 29.037 149.046 148.278 1.00 9.93 36 LEU C C 1
ATOM 2227 O O . LEU B 1 36 ? 29.368 150.188 148.628 1.00 10.56 36 LEU C O 1
ATOM 2232 N N . VAL B 1 37 ? 28.559 148.766 147.060 1.00 9.22 37 VAL C N 1
ATOM 2233 C CA . VAL B 1 37 ? 28.544 149.765 145.993 1.00 9.52 37 VAL C CA 1
ATOM 2234 C C . VAL B 1 37 ? 27.193 149.696 145.298 1.00 9.28 37 VAL C C 1
ATOM 2235 O O . VAL B 1 37 ? 26.764 148.610 144.892 1.00 9.70 37 VAL C O 1
ATOM 2239 N N . ALA B 1 38 ? 26.546 150.842 145.171 1.00 9.44 38 ALA C N 1
ATOM 2240 C CA . ALA B 1 38 ? 25.267 150.987 144.447 1.00 10.49 38 ALA C CA 1
ATOM 2241 C C . ALA B 1 38 ? 24.979 152.468 144.291 1.00 11.08 38 ALA C C 1
ATOM 2242 O O . ALA B 1 38 ? 25.618 153.291 144.933 1.00 11.53 38 ALA C O 1
ATOM 2244 N N . ARG B 1 39 ? 24.007 152.811 143.448 1.00 11.90 39 ARG C N 1
ATOM 2245 C CA . ARG B 1 39 ? 23.678 154.219 143.196 1.00 13.34 39 ARG C CA 1
ATOM 2246 C C . ARG B 1 39 ? 22.798 154.854 144.260 1.00 14.21 39 ARG C C 1
ATOM 2247 O O . ARG B 1 39 ? 23.077 155.986 144.672 1.00 14.82 39 ARG C O 1
ATOM 2255 N N . GLN B 1 40 ? 21.724 154.167 144.671 1.00 15.09 40 GLN C N 1
ATOM 2256 C CA . GLN B 1 40 ? 20.718 154.787 145.533 1.00 15.59 40 GLN C CA 1
ATOM 2257 C C . GLN B 1 40 ? 21.207 154.803 146.978 1.00 14.74 40 GLN C C 1
ATOM 2258 O O . GLN B 1 40 ? 21.340 153.759 147.618 1.00 13.37 40 GLN C O 1
ATOM 2264 N N . VAL B 1 41 ? 21.472 156.006 147.476 1.00 14.08 41 VAL C N 1
ATOM 2265 C CA . VAL B 1 41 ? 22.170 156.167 148.753 1.00 15.00 41 VAL C CA 1
ATOM 2266 C C . VAL B 1 41 ? 21.390 155.548 149.919 1.00 14.37 41 VAL C C 1
ATOM 2267 O O . VAL B 1 41 ? 21.969 154.941 150.833 1.00 13.94 41 VAL C O 1
ATOM 2271 N N . ASP B 1 42 ? 20.077 155.746 149.924 1.00 14.27 42 ASP C N 1
ATOM 2272 C CA . ASP B 1 42 ? 19.292 155.355 151.100 1.00 14.04 42 ASP C CA 1
ATOM 2273 C C . ASP B 1 42 ? 19.274 153.851 151.313 1.00 13.53 42 ASP C C 1
ATOM 2274 O O . ASP B 1 42 ? 19.537 153.362 152.408 1.00 12.95 42 ASP C O 1
ATOM 2279 N N . ARG B 1 43 ? 18.996 153.114 150.246 1.00 13.34 43 ARG C N 1
ATOM 2280 C CA . ARG B 1 43 ? 19.040 151.659 150.281 1.00 14.29 43 ARG C CA 1
ATOM 2281 C C . ARG B 1 43 ? 20.426 151.168 150.664 1.00 13.54 43 ARG C C 1
ATOM 2282 O O . ARG B 1 43 ? 20.565 150.240 151.462 1.00 13.23 43 ARG C O 1
ATOM 2290 N N . LEU B 1 44 ? 21.452 151.789 150.087 1.00 13.19 44 LEU C N 1
ATOM 2291 C CA . LEU B 1 44 ? 22.817 151.388 150.363 1.00 13.57 44 LEU C CA 1
ATOM 2292 C C . LEU B 1 44 ? 23.200 151.620 151.833 1.00 14.25 44 LEU C C 1
ATOM 2293 O O . LEU B 1 44 ? 23.757 150.729 152.473 1.00 13.99 44 LEU C O 1
ATOM 2298 N N . HIS B 1 45 ? 22.884 152.813 152.347 1.00 14.03 45 HIS C N 1
ATOM 2299 C CA . HIS B 1 45 ? 23.164 153.193 153.742 1.00 15.09 45 HIS C CA 1
ATOM 2300 C C . HIS B 1 45 ? 22.545 152.194 154.698 1.00 15.24 45 HIS C C 1
ATOM 2301 O O . HIS B 1 45 ? 23.181 151.736 155.652 1.00 15.19 45 HIS C O 1
ATOM 2308 N N . GLU B 1 46 ? 21.276 151.890 154.441 1.00 15.24 46 GLU C N 1
ATOM 2309 C CA . GLU B 1 46 ? 20.507 150.920 155.201 1.00 15.72 46 GLU C CA 1
ATOM 2310 C C . GLU B 1 46 ? 21.155 149.540 155.182 1.00 15.32 46 GLU C C 1
ATOM 2311 O O . GLU B 1 46 ? 21.365 148.933 156.225 1.00 15.26 46 GLU C O 1
ATOM 2317 N N . ALA B 1 47 ? 21.471 149.046 153.986 1.00 15.22 47 ALA C N 1
ATOM 2318 C CA . ALA B 1 47 ? 22.053 147.703 153.847 1.00 14.69 47 ALA C CA 1
ATOM 2319 C C . ALA B 1 47 ? 23.391 147.598 154.589 1.00 14.77 47 ALA C C 1
ATOM 2320 O O . ALA B 1 47 ? 23.707 146.567 155.200 1.00 13.49 47 ALA C O 1
ATOM 2322 N N . ALA B 1 48 ? 24.187 148.664 154.512 1.00 14.74 48 ALA C N 1
ATOM 2323 C CA . ALA B 1 48 ? 25.494 148.691 155.178 1.00 15.86 48 ALA C CA 1
ATOM 2324 C C . ALA B 1 48 ? 25.352 148.591 156.690 1.00 16.84 48 ALA C C 1
ATOM 2325 O O . ALA B 1 48 ? 26.034 147.792 157.346 1.00 16.87 48 ALA C O 1
ATOM 2327 N N . ARG B 1 49 ? 24.447 149.395 157.244 1.00 18.01 49 ARG C N 1
ATOM 2328 C CA . ARG B 1 49 ? 24.190 149.360 158.686 1.00 19.09 49 ARG C CA 1
ATOM 2329 C C . ARG B 1 49 ? 23.785 147.971 159.138 1.00 19.49 49 ARG C C 1
ATOM 2330 O O . ARG B 1 49 ? 24.346 147.438 160.093 1.00 19.63 49 ARG C O 1
ATOM 2338 N N . SER B 1 50 ? 22.795 147.404 158.450 1.00 20.46 50 SER C N 1
ATOM 2339 C CA . SER B 1 50 ? 22.286 146.061 158.720 1.00 21.75 50 SER C CA 1
ATOM 2340 C C . SER B 1 50 ? 23.384 145.005 158.692 1.00 21.85 50 SER C C 1
ATOM 2341 O O . SER B 1 50 ? 23.437 144.139 159.568 1.00 21.64 50 SER C O 1
ATOM 2344 N N . LEU B 1 51 ? 24.254 145.064 157.686 1.00 21.70 51 LEU C N 1
ATOM 2345 C CA . LEU B 1 51 ? 25.376 144.117 157.599 1.00 21.86 51 LEU C CA 1
ATOM 2346 C C . LEU B 1 51 ? 26.350 144.216 158.769 1.00 22.19 51 LEU C C 1
ATOM 2347 O O . LEU B 1 51 ? 26.726 143.209 159.357 1.00 21.23 51 LEU C O 1
ATOM 2352 N N . LYS B 1 52 ? 26.783 145.442 159.061 1.00 23.07 52 LYS C N 1
ATOM 2353 C CA . LYS B 1 52 ? 27.680 145.718 160.180 1.00 24.71 52 LYS C CA 1
ATOM 2354 C C . LYS B 1 52 ? 27.086 145.189 161.472 1.00 25.23 52 LYS C C 1
ATOM 2355 O O . LYS B 1 52 ? 27.747 144.473 162.218 1.00 25.20 52 LYS C O 1
ATOM 2361 N N . GLU B 1 53 ? 25.825 145.542 161.718 1.00 25.76 53 GLU C N 1
ATOM 2362 C CA . GLU B 1 53 ? 25.105 145.102 162.906 1.00 26.99 53 GLU C CA 1
ATOM 2363 C C . GLU B 1 53 ? 25.048 143.569 163.055 1.00 26.71 53 GLU C C 1
ATOM 2364 O O . GLU B 1 53 ? 25.308 143.032 164.136 1.00 26.84 53 GLU C O 1
ATOM 2370 N N . LYS B 1 54 ? 24.728 142.882 161.959 1.00 25.84 54 LYS C N 1
ATOM 2371 C CA . LYS B 1 54 ? 24.469 141.437 161.941 1.00 25.16 54 LYS C CA 1
ATOM 2372 C C . LYS B 1 54 ? 25.718 140.552 161.950 1.00 24.16 54 LYS C C 1
ATOM 2373 O O . LYS B 1 54 ? 25.695 139.457 162.531 1.00 23.88 54 LYS C O 1
ATOM 2379 N N . PHE B 1 55 ? 26.802 141.004 161.318 1.00 22.07 55 PHE C N 1
ATOM 2380 C CA . PHE B 1 55 ? 27.955 140.126 161.109 1.00 21.51 55 PHE C CA 1
ATOM 2381 C C . PHE B 1 55 ? 29.226 140.591 161.796 1.00 20.97 55 PHE C C 1
ATOM 2382 O O . PHE B 1 55 ? 30.209 139.855 161.855 1.00 20.90 55 PHE C O 1
ATOM 2390 N N . GLY B 1 56 ? 29.192 141.821 162.311 1.00 21.40 56 GLY C N 1
ATOM 2391 C CA . GLY B 1 56 ? 30.326 142.420 162.997 1.00 20.55 56 GLY C CA 1
ATOM 2392 C C . GLY B 1 56 ? 31.593 142.529 162.180 1.00 20.64 56 GLY C C 1
ATOM 2393 O O . GLY B 1 56 ? 32.691 142.339 162.705 1.00 21.39 56 GLY C O 1
ATOM 2394 N N . VAL B 1 57 ? 31.448 142.819 160.889 1.00 18.88 57 VAL C N 1
ATOM 2395 C CA . VAL B 1 57 ? 32.602 143.081 160.046 1.00 17.93 57 VAL C CA 1
ATOM 2396 C C . VAL B 1 57 ? 32.611 144.561 159.690 1.00 17.26 57 VAL C C 1
ATOM 2397 O O . VAL B 1 57 ? 31.618 145.247 159.915 1.00 17.72 57 VAL C O 1
ATOM 2401 N N . ARG B 1 58 ? 33.714 145.044 159.130 1.00 16.72 58 ARG C N 1
ATOM 2402 C CA . ARG B 1 58 ? 33.790 146.402 158.595 1.00 16.25 58 ARG C CA 1
ATOM 2403 C C . ARG B 1 58 ? 32.982 146.482 157.291 1.00 16.04 58 ARG C C 1
ATOM 2404 O O . ARG B 1 58 ? 33.000 145.546 156.503 1.00 14.66 58 ARG C O 1
ATOM 2412 N N . VAL B 1 59 ? 32.248 147.580 157.093 1.00 15.02 59 VAL C N 1
ATOM 2413 C CA . VAL B 1 59 ? 31.477 147.780 155.859 1.00 14.55 59 VAL C CA 1
ATOM 2414 C C . VAL B 1 59 ? 31.699 149.199 155.380 1.00 14.27 59 VAL C C 1
ATOM 2415 O O . VAL B 1 59 ? 31.493 150.151 156.142 1.00 14.50 59 VAL C O 1
ATOM 2419 N N . LEU B 1 60 ? 32.131 149.338 154.129 1.00 13.34 60 LEU C N 1
ATOM 2420 C CA . LEU B 1 60 ? 32.395 150.641 153.531 1.00 13.41 60 LEU C CA 1
ATOM 2421 C C . LEU B 1 60 ? 31.317 150.842 152.477 1.00 14.24 60 LEU C C 1
ATOM 2422 O O . LEU B 1 60 ? 31.095 149.949 151.662 1.00 13.38 60 LEU C O 1
ATOM 2427 N N . GLU B 1 61 ? 30.633 151.985 152.517 1.00 14.06 61 GLU C N 1
ATOM 2428 C CA . GLU B 1 61 ? 29.623 152.326 151.499 1.00 15.12 61 GLU C CA 1
ATOM 2429 C C . GLU B 1 61 ? 30.161 153.266 150.417 1.00 14.20 61 GLU C C 1
ATOM 2430 O O . GLU B 1 61 ? 30.735 154.336 150.709 1.00 14.38 61 GLU C O 1
ATOM 2436 N N . VAL B 1 62 ? 29.998 152.888 149.154 1.00 12.87 62 VAL C N 1
ATOM 2437 C CA . VAL B 1 62 ? 30.389 153.782 148.074 1.00 12.44 62 VAL C CA 1
ATOM 2438 C C . VAL B 1 62 ? 29.201 153.936 147.158 1.00 12.86 62 VAL C C 1
ATOM 2439 O O . VAL B 1 62 ? 28.875 153.028 146.387 1.00 12.42 62 VAL C O 1
ATOM 2443 N N . ALA B 1 63 ? 28.546 155.091 147.246 1.00 13.01 63 ALA C N 1
ATOM 2444 C CA . ALA B 1 63 ? 27.316 155.320 146.509 1.00 13.02 63 ALA C CA 1
ATOM 2445 C C . ALA B 1 63 ? 27.618 156.027 145.185 1.00 13.52 63 ALA C C 1
ATOM 2446 O O . ALA B 1 63 ? 27.650 157.259 145.115 1.00 13.61 63 ALA C O 1
ATOM 2448 N N . VAL B 1 64 ? 27.848 155.229 144.137 1.00 13.04 64 VAL C N 1
ATOM 2449 C CA . VAL B 1 64 ? 28.265 155.732 142.840 1.00 13.60 64 VAL C CA 1
ATOM 2450 C C . VAL B 1 64 ? 27.689 154.872 141.712 1.00 13.66 64 VAL C C 1
ATOM 2451 O O . VAL B 1 64 ? 27.221 153.759 141.943 1.00 13.21 64 VAL C O 1
ATOM 2455 N N . ASP B 1 65 ? 27.762 155.410 140.501 1.00 13.79 65 ASP C N 1
ATOM 2456 C CA . ASP B 1 65 ? 27.343 154.716 139.297 1.00 13.77 65 ASP C CA 1
ATOM 2457 C C . ASP B 1 65 ? 28.568 154.036 138.678 1.00 13.09 65 ASP C C 1
ATOM 2458 O O . ASP B 1 65 ? 29.462 154.702 138.174 1.00 12.57 65 ASP C O 1
ATOM 2463 N N . VAL B 1 66 ? 28.627 152.704 138.723 1.00 12.27 66 VAL C N 1
ATOM 2464 C CA . VAL B 1 66 ? 29.862 152.055 138.234 1.00 12.76 66 VAL C CA 1
ATOM 2465 C C . VAL B 1 66 ? 29.931 151.985 136.704 1.00 12.35 66 VAL C C 1
ATOM 2466 O O . VAL B 1 66 ? 30.915 151.504 136.159 1.00 12.68 66 VAL C O 1
ATOM 2470 N N . ALA B 1 67 ? 28.870 152.425 136.031 1.00 12.08 67 ALA C N 1
ATOM 2471 C CA . ALA B 1 67 ? 28.863 152.552 134.564 1.00 12.43 67 ALA C CA 1
ATOM 2472 C C . ALA B 1 67 ? 29.626 153.777 134.074 1.00 12.68 67 ALA C C 1
ATOM 2473 O O . ALA B 1 67 ? 29.674 154.037 132.873 1.00 13.40 67 ALA C O 1
ATOM 2475 N N . THR B 1 68 ? 30.180 154.551 135.001 1.00 12.28 68 THR C N 1
ATOM 2476 C CA . THR B 1 68 ? 30.935 155.748 134.654 1.00 13.10 68 THR C CA 1
ATOM 2477 C C . THR B 1 68 ? 32.384 155.615 135.161 1.00 13.07 68 THR C C 1
ATOM 2478 O O . THR B 1 68 ? 32.630 154.965 136.178 1.00 12.75 68 THR C O 1
ATOM 2482 N N . PRO B 1 69 ? 33.352 156.207 134.440 1.00 13.51 69 PRO C N 1
ATOM 2483 C CA . PRO B 1 69 ? 34.720 156.222 134.942 1.00 13.87 69 PRO C CA 1
ATOM 2484 C C . PRO B 1 69 ? 34.855 156.873 136.327 1.00 13.46 69 PRO C C 1
ATOM 2485 O O . PRO B 1 69 ? 35.642 156.393 137.140 1.00 13.12 69 PRO C O 1
ATOM 2489 N N . GLU B 1 70 ? 34.092 157.944 136.572 1.00 13.59 70 GLU C N 1
ATOM 2490 C CA . GLU B 1 70 ? 34.121 158.686 137.844 1.00 13.81 70 GLU C CA 1
ATOM 2491 C C . GLU B 1 70 ? 33.698 157.783 139.011 1.00 12.48 70 GLU C C 1
ATOM 2492 O O . GLU B 1 70 ? 34.292 157.818 140.091 1.00 11.16 70 GLU C O 1
ATOM 2498 N N . GLY B 1 71 ? 32.645 156.992 138.789 1.00 11.72 71 GLY C N 1
ATOM 2499 C CA . GLY B 1 71 ? 32.144 156.060 139.807 1.00 11.16 71 GLY C CA 1
ATOM 2500 C C . GLY B 1 71 ? 33.166 154.997 140.152 1.00 10.65 71 GLY C C 1
ATOM 2501 O O . GLY B 1 71 ? 33.435 154.732 141.323 1.00 9.86 71 GLY C O 1
ATOM 2502 N N . VAL B 1 72 ? 33.756 154.404 139.122 1.00 10.67 72 VAL C N 1
ATOM 2503 C CA . VAL B 1 72 ? 34.810 153.412 139.339 1.00 11.08 72 VAL C CA 1
ATOM 2504 C C . VAL B 1 72 ? 35.983 154.039 140.107 1.00 11.11 72 VAL C C 1
ATOM 2505 O O . VAL B 1 72 ? 36.459 153.456 141.074 1.00 11.06 72 VAL C O 1
ATOM 2509 N N . ASP B 1 73 ? 36.416 155.231 139.702 1.00 11.00 73 ASP C N 1
ATOM 2510 C CA . ASP B 1 73 ? 37.567 155.865 140.374 1.00 12.36 73 ASP C CA 1
ATOM 2511 C C . ASP B 1 73 ? 37.274 156.096 141.864 1.00 11.78 73 ASP C C 1
ATOM 2512 O O . ASP B 1 73 ? 38.175 156.003 142.688 1.00 12.05 73 ASP C O 1
ATOM 2517 N N . ALA B 1 74 ? 36.017 156.406 142.187 1.00 11.16 74 ALA C N 1
ATOM 2518 C CA . ALA B 1 74 ? 35.607 156.664 143.573 1.00 11.07 74 ALA C CA 1
ATOM 2519 C C . ALA B 1 74 ? 35.631 155.375 144.395 1.00 11.08 74 ALA C C 1
ATOM 2520 O O . ALA B 1 74 ? 36.024 155.392 145.552 1.00 11.23 74 ALA C O 1
ATOM 2522 N N . VAL B 1 75 ? 35.219 154.256 143.791 1.00 9.73 75 VAL C N 1
ATOM 2523 C CA . VAL B 1 75 ? 35.367 152.944 144.432 1.00 10.07 75 VAL C CA 1
ATOM 2524 C C . VAL B 1 75 ? 36.837 152.655 144.752 1.00 10.38 75 VAL C C 1
ATOM 2525 O O . VAL B 1 75 ? 37.200 152.317 145.882 1.00 10.69 75 VAL C O 1
ATOM 2529 N N . VAL B 1 76 ? 37.689 152.793 143.748 1.00 10.31 76 VAL C N 1
ATOM 2530 C CA . VAL B 1 76 ? 39.112 152.497 143.896 1.00 10.78 76 VAL C CA 1
ATOM 2531 C C . VAL B 1 76 ? 39.758 153.369 144.975 1.00 10.31 76 VAL C C 1
ATOM 2532 O O . VAL B 1 76 ? 40.526 152.885 145.818 1.00 11.17 76 VAL C O 1
ATOM 2536 N N . GLU B 1 77 ? 39.436 154.654 144.954 1.00 11.27 77 GLU C N 1
ATOM 2537 C CA . GLU B 1 77 ? 39.996 155.576 145.946 1.00 12.60 77 GLU C CA 1
ATOM 2538 C C . GLU B 1 77 ? 39.503 155.306 147.377 1.00 12.58 77 GLU C C 1
ATOM 2539 O O . GLU B 1 77 ? 40.276 155.361 148.337 1.00 11.29 77 GLU C O 1
ATOM 2545 N N . SER B 1 78 ? 38.213 155.024 147.524 1.00 12.10 78 SER C N 1
ATOM 2546 C CA . SER B 1 78 ? 37.673 154.712 148.833 1.00 13.49 78 SER C CA 1
ATOM 2547 C C . SER B 1 78 ? 38.251 153.411 149.391 1.00 13.25 78 SER C C 1
ATOM 2548 O O . SER B 1 78 ? 38.584 153.333 150.566 1.00 13.45 78 SER C O 1
ATOM 2551 N N . VAL B 1 79 ? 38.410 152.402 148.539 1.00 13.76 79 VAL C N 1
ATOM 2552 C CA . VAL B 1 79 ? 39.027 151.150 148.962 1.00 13.38 79 VAL C CA 1
ATOM 2553 C C . VAL B 1 79 ? 40.464 151.415 149.400 1.00 13.73 79 VAL C C 1
ATOM 2554 O O . VAL B 1 79 ? 40.920 150.868 150.409 1.00 14.15 79 VAL C O 1
ATOM 2558 N N . ARG B 1 80 ? 41.166 152.246 148.641 1.00 14.12 80 ARG C N 1
ATOM 2559 C CA . ARG B 1 80 ? 42.567 152.532 148.947 1.00 15.73 80 ARG C CA 1
ATOM 2560 C C . ARG B 1 80 ? 42.709 153.196 150.327 1.00 15.95 80 ARG C C 1
ATOM 2561 O O . ARG B 1 80 ? 43.543 152.795 151.140 1.00 14.41 80 ARG C O 1
ATOM 2569 N N . SER B 1 81 ? 41.860 154.191 150.580 1.00 16.46 81 SER C N 1
ATOM 2570 C CA . SER B 1 81 ? 41.924 154.964 151.818 1.00 17.16 81 SER C CA 1
ATOM 2571 C C . SER B 1 81 ? 41.541 154.174 153.055 1.00 16.89 81 SER C C 1
ATOM 2572 O O . SER B 1 81 ? 42.152 154.329 154.112 1.00 16.54 81 SER C O 1
ATOM 2575 N N . SER B 1 82 ? 40.534 153.319 152.929 1.00 16.49 82 SER C N 1
ATOM 2576 C CA . SER B 1 82 ? 39.995 152.627 154.090 1.00 15.95 82 SER C CA 1
ATOM 2577 C C . SER B 1 82 ? 40.737 151.342 154.371 1.00 15.34 82 SER C C 1
ATOM 2578 O O . SER B 1 82 ? 40.964 151.004 155.523 1.00 15.05 82 SER C O 1
ATOM 2581 N N . PHE B 1 83 ? 41.119 150.637 153.308 1.00 14.29 83 PHE C N 1
ATOM 2582 C CA . PHE B 1 83 ? 41.620 149.265 153.446 1.00 14.52 83 PHE C CA 1
ATOM 2583 C C . PHE B 1 83 ? 43.010 149.023 152.891 1.00 14.36 83 PHE C C 1
ATOM 2584 O O . PHE B 1 83 ? 43.623 148.010 153.221 1.00 15.08 83 PHE C O 1
ATOM 2592 N N . GLY B 1 84 ? 43.487 149.929 152.032 1.00 13.94 84 GLY C N 1
ATOM 2593 C CA . GLY B 1 84 ? 44.758 149.758 151.332 1.00 14.34 84 GLY C CA 1
ATOM 2594 C C . GLY B 1 84 ? 44.552 149.158 149.949 1.00 14.25 84 GLY C C 1
ATOM 2595 O O . GLY B 1 84 ? 45.153 149.612 148.969 1.00 15.41 84 GLY C O 1
ATOM 2596 N N . GLY B 1 85 ? 43.701 148.135 149.885 1.00 13.50 85 GLY C N 1
ATOM 2597 C CA . GLY B 1 85 ? 43.449 147.377 148.659 1.00 12.84 85 GLY C CA 1
ATOM 2598 C C . GLY B 1 85 ? 42.372 146.347 148.913 1.00 12.53 85 GLY C C 1
ATOM 2599 O O . GLY B 1 85 ? 41.895 146.202 150.047 1.00 12.15 85 GLY C O 1
ATOM 2600 N N . ALA B 1 86 ? 41.993 145.646 147.845 1.00 11.46 86 ALA C N 1
ATOM 2601 C CA . ALA B 1 86 ? 40.968 144.624 147.869 1.00 11.35 86 ALA C CA 1
ATOM 2602 C C . ALA B 1 86 ? 41.600 143.253 147.693 1.00 10.64 86 ALA C C 1
ATOM 2603 O O . ALA B 1 86 ? 42.607 143.114 146.989 1.00 11.10 86 ALA C O 1
ATOM 2605 N N . ASP B 1 87 ? 41.007 142.241 148.310 1.00 10.27 87 ASP C N 1
ATOM 2606 C CA . ASP B 1 87 ? 41.422 140.855 148.072 1.00 10.27 87 ASP C CA 1
ATOM 2607 C C . ASP B 1 87 ? 40.460 140.160 147.111 1.00 10.15 87 ASP C C 1
ATOM 2608 O O . ASP B 1 87 ? 40.840 139.202 146.446 1.00 8.78 87 ASP C O 1
ATOM 2613 N N . ILE B 1 88 ? 39.221 140.648 147.064 1.00 9.22 88 ILE C N 1
ATOM 2614 C CA . ILE B 1 88 ? 38.154 139.971 146.309 1.00 8.71 88 ILE C CA 1
ATOM 2615 C C . ILE B 1 88 ? 37.375 141.058 145.615 1.00 7.91 88 ILE C C 1
ATOM 2616 O O . ILE B 1 88 ? 37.036 142.080 146.222 1.00 7.66 88 ILE C O 1
ATOM 2621 N N . LEU B 1 89 ? 37.074 140.846 144.342 1.00 7.70 89 LEU C N 1
ATOM 2622 C CA . LEU B 1 89 ? 36.164 141.736 143.611 1.00 7.09 89 LEU C CA 1
ATOM 2623 C C . LEU B 1 89 ? 35.063 140.905 142.932 1.00 7.30 89 LEU C C 1
ATOM 2624 O O . LEU B 1 89 ? 35.357 139.954 142.187 1.00 7.05 89 LEU C O 1
ATOM 2629 N N . VAL B 1 90 ? 33.813 141.281 143.171 1.00 5.93 90 VAL C N 1
ATOM 2630 C CA . VAL B 1 90 ? 32.687 140.676 142.441 1.00 6.77 90 VAL C CA 1
ATOM 2631 C C . VAL B 1 90 ? 31.987 141.751 141.618 1.00 6.50 90 VAL C C 1
ATOM 2632 O O . VAL B 1 90 ? 31.427 142.712 142.172 1.00 5.95 90 VAL C O 1
ATOM 2636 N N . ASN B 1 91 ? 32.013 141.562 140.298 1.00 6.73 91 ASN C N 1
ATOM 2637 C CA . ASN B 1 91 ? 31.342 142.452 139.373 1.00 6.55 91 ASN C CA 1
ATOM 2638 C C . ASN B 1 91 ? 29.925 141.945 139.227 1.00 7.84 91 ASN C C 1
ATOM 2639 O O . ASN B 1 91 ? 29.702 140.900 138.626 1.00 8.33 91 ASN C O 1
ATOM 2644 N N . ASN B 1 92 ? 28.979 142.678 139.794 1.00 7.66 92 ASN C N 1
ATOM 2645 C CA . ASN B 1 92 ? 27.596 142.185 139.866 1.00 7.53 92 ASN C CA 1
ATOM 2646 C C . ASN B 1 92 ? 26.588 143.207 139.392 1.00 7.03 92 ASN C C 1
ATOM 2647 O O . ASN B 1 92 ? 25.529 142.843 138.885 1.00 7.94 92 ASN C O 1
ATOM 2652 N N . ALA B 1 93 ? 26.908 144.498 139.518 1.00 6.75 93 ALA C N 1
ATOM 2653 C CA . ALA B 1 93 ? 25.975 145.549 139.112 1.00 7.11 93 ALA C CA 1
ATOM 2654 C C . ALA B 1 93 ? 25.488 145.358 137.673 1.00 7.25 93 ALA C C 1
ATOM 2655 O O . ALA B 1 93 ? 26.284 145.230 136.749 1.00 8.56 93 ALA C O 1
ATOM 2657 N N . GLY B 1 94 ? 24.178 145.324 137.480 1.00 8.46 94 GLY C N 1
ATOM 2658 C CA . GLY B 1 94 ? 23.646 145.145 136.144 1.00 9.40 94 GLY C CA 1
ATOM 2659 C C . GLY B 1 94 ? 22.137 145.068 136.198 1.00 10.62 94 GLY C C 1
ATOM 2660 O O . GLY B 1 94 ? 21.544 145.071 137.267 1.00 11.04 94 GLY C O 1
ATOM 2661 N N . THR B 1 95 ? 21.525 144.963 135.030 1.00 10.90 95 THR C N 1
ATOM 2662 C CA . THR B 1 95 ? 20.070 144.850 134.959 1.00 11.29 95 THR C CA 1
ATOM 2663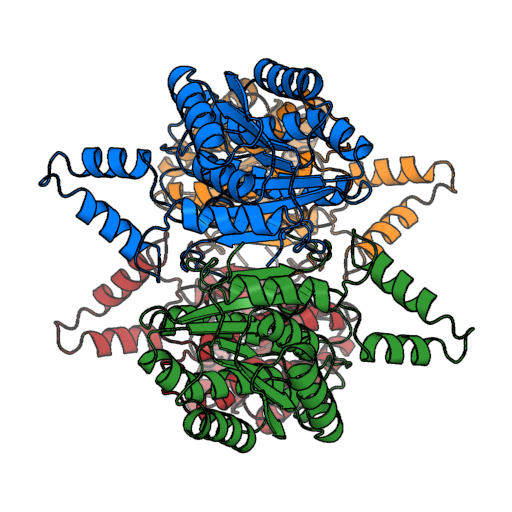 C C . THR B 1 95 ? 19.739 144.226 133.614 1.00 10.90 95 THR C C 1
ATOM 2664 O O . THR B 1 95 ? 20.582 144.242 132.718 1.00 10.87 95 THR C O 1
ATOM 2668 N N . GLY B 1 96 ? 18.542 143.665 133.485 1.00 10.48 96 GLY C N 1
ATOM 2669 C CA . GLY B 1 96 ? 18.112 143.045 132.223 1.00 10.08 96 GLY C CA 1
ATOM 2670 C C . GLY B 1 96 ? 17.819 144.085 131.164 1.00 10.07 96 GLY C C 1
ATOM 2671 O O . GLY B 1 96 ? 17.784 145.295 131.464 1.00 9.60 96 GLY C O 1
ATOM 2672 N N . SER B 1 97 ? 17.598 143.636 129.927 1.00 8.88 97 SER C N 1
ATOM 2673 C CA . SER B 1 97 ? 17.123 144.548 128.894 1.00 9.80 97 SER C CA 1
ATOM 2674 C C . SER B 1 97 ? 15.768 144.094 128.367 1.00 9.57 97 SER C C 1
ATOM 2675 O O . SER B 1 97 ? 15.166 143.179 128.937 1.00 8.98 97 SER C O 1
ATOM 2678 N N . ASN B 1 98 ? 15.284 144.759 127.321 1.00 9.76 98 ASN C N 1
ATOM 2679 C CA . ASN B 1 98 ? 13.946 144.508 126.777 1.00 10.34 98 ASN C CA 1
ATOM 2680 C C . ASN B 1 98 ? 13.775 145.367 125.527 1.00 10.75 98 ASN C C 1
ATOM 2681 O O . ASN B 1 98 ? 13.496 146.576 125.613 1.00 10.31 98 ASN C O 1
ATOM 2686 N N . GLU B 1 99 ? 14.005 144.768 124.361 1.00 9.91 99 GLU C N 1
ATOM 2687 C CA . GLU B 1 99 ? 13.903 145.510 123.110 1.00 9.82 99 GLU C CA 1
ATOM 2688 C C . GLU B 1 99 ? 13.984 144.579 121.942 1.00 10.03 99 GLU C C 1
ATOM 2689 O O . GLU B 1 99 ? 14.254 143.384 122.103 1.00 10.26 99 GLU C O 1
ATOM 2695 N N . THR B 1 100 ? 13.770 145.134 120.750 1.00 10.67 100 THR C N 1
ATOM 2696 C CA . THR B 1 100 ? 14.190 144.441 119.532 1.00 10.10 100 THR C CA 1
ATOM 2697 C C . THR B 1 100 ? 15.432 145.132 119.001 1.00 9.62 100 THR C C 1
ATOM 2698 O O . THR B 1 100 ? 15.640 146.296 119.263 1.00 9.68 100 THR C O 1
ATOM 2702 N N . ILE B 1 101 ? 16.266 144.403 118.256 1.00 9.63 101 ILE C N 1
ATOM 2703 C CA . ILE B 1 101 ? 17.404 145.029 117.586 1.00 9.93 101 ILE C CA 1
ATOM 2704 C C . ILE B 1 101 ? 16.937 146.119 116.608 1.00 10.51 101 ILE C C 1
ATOM 2705 O O . ILE B 1 101 ? 17.563 147.187 116.489 1.00 10.10 101 ILE C O 1
ATOM 2710 N N . MET B 1 102 ? 15.817 145.868 115.941 1.00 11.24 102 MET C N 1
ATOM 2711 C CA . MET B 1 102 ? 15.386 146.764 114.872 1.00 12.04 102 MET C CA 1
ATOM 2712 C C . MET B 1 102 ? 14.932 148.098 115.445 1.00 12.74 102 MET C C 1
ATOM 2713 O O . MET B 1 102 ? 14.972 149.128 114.758 1.00 12.44 102 MET C O 1
ATOM 2718 N N . GLU B 1 103 ? 14.509 148.082 116.707 1.00 12.59 103 GLU C N 1
ATOM 2719 C CA . GLU B 1 103 ? 13.958 149.282 117.327 1.00 13.96 103 GLU C CA 1
ATOM 2720 C C . GLU B 1 103 ? 14.848 150.000 118.329 1.00 13.65 103 GLU C C 1
ATOM 2721 O O . GLU B 1 103 ? 14.700 151.214 118.518 1.00 13.99 103 GLU C O 1
ATOM 2727 N N . ALA B 1 104 ? 15.801 149.293 118.937 1.00 11.98 104 ALA C N 1
ATOM 2728 C CA . ALA B 1 104 ? 16.596 149.896 120.008 1.00 11.71 104 ALA C CA 1
ATOM 2729 C C . ALA B 1 104 ? 17.517 151.018 119.524 1.00 11.40 104 ALA C C 1
ATOM 2730 O O . ALA B 1 104 ? 18.081 150.957 118.415 1.00 11.21 104 ALA C O 1
ATOM 2732 N N . ALA B 1 105 ? 17.687 152.024 120.376 1.00 10.59 105 ALA C N 1
ATOM 2733 C CA . ALA B 1 105 ? 18.509 153.164 120.043 1.00 11.31 105 ALA C CA 1
ATOM 2734 C C . ALA B 1 105 ? 19.969 152.830 120.306 1.00 11.07 105 ALA C C 1
ATOM 2735 O O . ALA B 1 105 ? 20.268 152.053 121.222 1.00 11.07 105 ALA C O 1
ATOM 2737 N N . ASP B 1 106 ? 20.875 153.413 119.521 1.00 11.82 106 ASP C N 1
ATOM 2738 C CA . ASP B 1 106 ? 22.327 153.293 119.803 1.00 12.64 106 ASP C CA 1
ATOM 2739 C C . ASP B 1 106 ? 22.670 153.561 121.257 1.00 12.58 106 ASP C C 1
ATOM 2740 O O . ASP B 1 106 ? 23.452 152.842 121.836 1.00 13.14 106 ASP C O 1
ATOM 2745 N N . GLU B 1 107 ? 22.095 154.605 121.847 1.00 12.69 107 GLU C N 1
ATOM 2746 C CA . GLU B 1 107 ? 22.400 154.939 123.244 1.00 13.59 107 GLU C CA 1
ATOM 2747 C C . GLU B 1 107 ? 22.092 153.813 124.235 1.00 11.97 107 GLU C C 1
ATOM 2748 O O . GLU B 1 107 ? 22.771 153.693 125.246 1.00 11.47 107 GLU C O 1
ATOM 2754 N N . LYS B 1 108 ? 21.094 152.987 123.929 1.00 11.10 108 LYS C N 1
ATOM 2755 C CA . LYS B 1 108 ? 20.792 151.834 124.788 1.00 9.74 108 LYS C CA 1
ATOM 2756 C C . LYS B 1 108 ? 21.884 150.768 124.715 1.00 9.65 108 LYS C C 1
ATOM 2757 O O . LYS B 1 108 ? 22.290 150.243 125.750 1.00 9.46 108 LYS C O 1
ATOM 2763 N N . TRP B 1 109 ? 22.390 150.490 123.507 1.00 8.97 109 TRP C N 1
ATOM 2764 C CA . TRP B 1 109 ? 23.527 149.580 123.339 1.00 8.57 109 TRP C CA 1
ATOM 2765 C C . TRP B 1 109 ? 24.721 150.086 124.182 1.00 8.87 109 TRP C C 1
ATOM 2766 O O . TRP B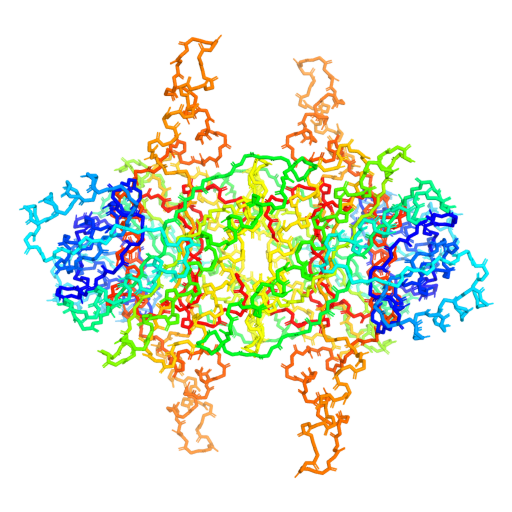 1 109 ? 25.390 149.324 124.911 1.00 9.06 109 TRP C O 1
ATOM 2777 N N . GLN B 1 110 ? 24.943 151.391 124.115 1.00 9.50 110 GLN C N 1
ATOM 2778 C CA . GLN B 1 110 ? 26.080 152.008 124.811 1.00 10.26 110 GLN C CA 1
ATOM 2779 C C . GLN B 1 110 ? 25.906 151.889 126.325 1.00 10.60 110 GLN C C 1
ATOM 2780 O O . GLN B 1 110 ? 26.870 151.626 127.064 1.00 10.73 110 GLN C O 1
ATOM 2786 N N . PHE B 1 111 ? 24.668 152.047 126.779 1.00 10.46 111 PHE C N 1
ATOM 2787 C CA . PHE B 1 111 ? 24.373 152.017 128.212 1.00 10.96 111 PHE C CA 1
ATOM 2788 C C . PHE B 1 111 ? 24.776 150.656 128.796 1.00 10.83 111 PHE C C 1
ATOM 2789 O O . PHE B 1 111 ? 25.452 150.596 129.828 1.00 10.61 111 PHE C O 1
ATOM 2797 N N . TYR B 1 112 ? 24.408 149.575 128.113 1.00 8.81 112 TYR C N 1
ATOM 2798 C CA . TYR B 1 112 ? 24.706 148.237 128.604 1.00 8.20 112 TYR C CA 1
ATOM 2799 C C . TYR B 1 112 ? 26.186 147.872 128.470 1.00 7.47 112 TYR C C 1
ATOM 2800 O O . TYR B 1 112 ? 26.735 147.147 129.311 1.00 6.02 112 TYR C O 1
ATOM 2809 N N . TRP B 1 113 ? 26.817 148.386 127.424 1.00 7.26 113 TRP C N 1
ATOM 2810 C CA . TRP B 1 113 ? 28.258 148.189 127.223 1.00 7.71 113 TRP C CA 1
ATOM 2811 C C . TRP B 1 113 ? 29.004 148.809 128.405 1.00 7.54 113 TRP C C 1
ATOM 2812 O O . TRP B 1 113 ? 29.868 148.173 128.991 1.00 7.52 113 TRP C O 1
ATOM 2823 N N . GLU B 1 114 ? 28.642 150.042 128.751 1.00 7.77 114 GLU C N 1
ATOM 2824 C CA . GLU B 1 114 ? 29.280 150.752 129.881 1.00 9.22 114 GLU C CA 1
ATOM 2825 C C . GLU B 1 114 ? 29.038 150.062 131.227 1.00 8.94 114 GLU C C 1
ATOM 2826 O O . GLU B 1 114 ? 29.966 149.930 132.025 1.00 8.19 114 GLU C O 1
ATOM 2832 N N . LEU B 1 115 ? 27.798 149.607 131.451 1.00 8.02 115 LEU C N 1
ATOM 2833 C CA . LEU B 1 115 ? 27.382 148.995 132.713 1.00 9.01 115 LEU C CA 1
ATOM 2834 C C . LEU B 1 115 ? 27.962 147.601 132.923 1.00 9.10 115 LEU C C 1
ATOM 2835 O O . LEU B 1 115 ? 28.520 147.309 133.984 1.00 9.45 115 LEU C O 1
ATOM 2840 N N . LEU B 1 116 ? 27.816 146.741 131.921 1.00 8.13 116 LEU C N 1
ATOM 2841 C CA . LEU B 1 116 ? 28.188 145.333 132.107 1.00 8.41 116 LEU C CA 1
ATOM 2842 C C . LEU B 1 116 ? 29.626 145.017 131.716 1.00 8.38 116 LEU C C 1
ATOM 2843 O O . LEU B 1 116 ? 30.227 144.101 132.272 1.00 8.88 116 LEU C O 1
ATOM 2848 N N . VAL B 1 117 ? 30.168 145.726 130.729 1.00 8.63 117 VAL C N 1
ATOM 2849 C CA . VAL B 1 117 ? 31.522 145.408 130.263 1.00 7.88 117 VAL C CA 1
ATOM 2850 C C . VAL B 1 117 ? 32.525 146.418 130.799 1.00 8.22 117 VAL C C 1
ATOM 2851 O O . VAL B 1 117 ? 33.491 146.049 131.480 1.00 7.46 117 VAL C O 1
ATOM 2855 N N . MET B 1 118 ? 32.291 147.692 130.513 1.00 7.25 118 MET C N 1
ATOM 2856 C CA . MET B 1 118 ? 33.309 148.685 130.886 1.00 7.34 118 MET C CA 1
ATOM 2857 C C . MET B 1 118 ? 33.489 148.813 132.393 1.00 7.76 118 MET C C 1
ATOM 2858 O O . MET B 1 118 ? 34.582 149.094 132.833 1.00 7.27 118 MET C O 1
ATOM 2863 N N . ALA B 1 119 ? 32.427 148.604 133.179 1.00 8.02 119 ALA C N 1
ATOM 2864 C CA . ALA B 1 119 ? 32.599 148.554 134.640 1.00 8.21 119 ALA C CA 1
ATOM 2865 C C . ALA B 1 119 ? 33.660 147.537 135.070 1.00 8.49 119 ALA C C 1
ATOM 2866 O O . ALA B 1 119 ? 34.502 147.836 135.919 1.00 8.11 119 ALA C O 1
ATOM 2868 N N . ALA B 1 120 ? 33.601 146.328 134.502 1.00 6.39 120 ALA C N 1
ATOM 2869 C CA . ALA B 1 120 ? 34.546 145.275 134.855 1.00 6.93 120 ALA C CA 1
ATOM 2870 C C . ALA B 1 120 ? 35.967 145.605 134.354 1.00 6.43 120 ALA C C 1
ATOM 2871 O O . ALA B 1 120 ? 36.942 145.385 135.058 1.00 7.12 120 ALA C O 1
ATOM 2873 N N . VAL B 1 121 ? 36.066 146.162 133.162 1.00 6.45 121 VAL C N 1
ATOM 2874 C CA . VAL B 1 121 ? 37.372 146.625 132.615 1.00 6.85 121 VAL C CA 1
ATOM 2875 C C . VAL B 1 121 ? 37.979 147.661 133.562 1.00 7.44 121 VAL C C 1
ATOM 2876 O O . VAL B 1 121 ? 39.141 147.569 133.963 1.00 7.23 121 VAL C O 1
ATOM 2880 N N . ARG B 1 122 ? 37.177 148.655 133.920 1.00 7.24 122 ARG C N 1
ATOM 2881 C CA . ARG B 1 122 ? 37.688 149.759 134.711 1.00 8.06 122 ARG C CA 1
ATOM 2882 C C . ARG B 1 122 ? 38.013 149.353 136.136 1.00 8.15 122 ARG C C 1
ATOM 2883 O O . ARG B 1 122 ? 39.020 149.802 136.685 1.00 8.53 122 ARG C O 1
ATOM 2891 N N . LEU B 1 123 ? 37.169 148.508 136.729 1.00 8.43 123 LEU C N 1
ATOM 2892 C CA . LEU B 1 123 ? 37.430 147.994 138.088 1.00 9.11 123 LEU C CA 1
ATOM 2893 C C . LEU B 1 123 ? 38.639 147.072 138.137 1.00 9.16 123 LEU C C 1
ATOM 2894 O O . LEU B 1 123 ? 39.414 147.104 139.093 1.00 8.63 123 LEU C O 1
ATOM 2899 N N . ALA B 1 124 ? 38.831 146.278 137.094 1.00 9.67 124 ALA C N 1
ATOM 2900 C CA . ALA B 1 124 ? 40.056 145.468 137.020 1.00 10.35 124 ALA C CA 1
ATOM 2901 C C . ALA B 1 124 ? 41.294 146.339 136.936 1.00 10.39 124 ALA C C 1
ATOM 2902 O O . ALA B 1 124 ? 42.237 146.116 137.695 1.00 10.69 124 ALA C O 1
ATOM 2904 N N . ARG B 1 125 ? 41.285 147.338 136.052 1.00 10.92 125 ARG C N 1
ATOM 2905 C CA . ARG B 1 125 ? 42.410 148.261 135.944 1.00 11.51 125 ARG C CA 1
ATOM 2906 C C . ARG B 1 125 ? 42.703 148.925 137.282 1.00 11.54 125 ARG C C 1
ATOM 2907 O O . ARG B 1 125 ? 43.859 149.057 137.663 1.00 12.14 125 ARG C O 1
ATOM 2915 N N . GLY B 1 126 ? 41.650 149.321 137.977 1.00 10.37 126 GLY C N 1
ATOM 2916 C CA . GLY B 1 126 ? 41.771 150.082 139.203 1.00 11.05 126 GLY C CA 1
ATOM 2917 C C . GLY B 1 126 ? 42.192 149.277 140.405 1.00 10.71 126 GLY C C 1
ATOM 2918 O O . GLY B 1 126 ? 42.967 149.754 141.227 1.00 10.47 126 GLY C O 1
ATOM 2919 N N . LEU B 1 127 ? 41.698 148.048 140.513 1.00 10.36 127 LEU C N 1
ATOM 2920 C CA . LEU B 1 127 ? 41.897 147.247 141.731 1.00 10.36 127 LEU C CA 1
ATOM 2921 C C . LEU B 1 127 ? 42.964 146.159 141.653 1.00 10.20 127 LEU C C 1
ATOM 2922 O O . LEU B 1 127 ? 43.469 145.704 142.694 1.00 10.70 127 LEU C O 1
ATOM 2927 N N . VAL B 1 128 ? 43.295 145.712 140.446 1.00 9.79 128 VAL C N 1
ATOM 2928 C CA . VAL B 1 128 ? 44.294 144.641 140.284 1.00 10.49 128 VAL C CA 1
ATOM 2929 C C . VAL B 1 128 ? 45.674 145.012 140.879 1.00 11.25 128 VAL C C 1
ATOM 2930 O O . VAL B 1 128 ? 46.295 144.187 141.544 1.00 11.21 128 VAL C O 1
ATOM 2934 N N . PRO B 1 129 ? 46.119 146.269 140.709 1.00 12.08 129 PRO C N 1
ATOM 2935 C CA . PRO B 1 129 ? 47.450 146.577 141.271 1.00 12.89 129 PRO C CA 1
ATOM 2936 C C . PRO B 1 129 ? 47.503 146.447 142.790 1.00 13.25 129 PRO C C 1
ATOM 2937 O O . PRO B 1 129 ? 48.494 145.945 143.314 1.00 14.28 129 PRO C O 1
ATOM 2941 N N . GLY B 1 130 ? 46.441 146.854 143.479 1.00 12.75 130 GLY C N 1
ATOM 2942 C CA . GLY B 1 130 ? 46.357 146.707 144.934 1.00 13.29 130 GLY C CA 1
ATOM 2943 C C . GLY B 1 130 ? 46.257 145.259 145.357 1.00 13.48 130 GLY C C 1
ATOM 2944 O O . GLY B 1 130 ? 46.827 144.845 146.383 1.00 13.65 130 GLY C O 1
ATOM 2945 N N . MET B 1 131 ? 45.531 144.481 144.560 1.00 12.68 131 MET C N 1
ATOM 2946 C CA . MET B 1 131 ? 45.397 143.049 144.770 1.00 13.50 131 MET C CA 1
ATOM 2947 C C . MET B 1 131 ? 46.735 142.337 144.571 1.00 14.26 131 MET C C 1
ATOM 2948 O O . MET B 1 131 ? 47.151 141.527 145.418 1.00 13.73 131 MET C O 1
ATOM 2953 N N . ARG B 1 132 ? 47.436 142.688 143.495 1.00 13.78 132 ARG C N 1
ATOM 2954 C CA . ARG B 1 132 ? 48.772 142.148 143.238 1.00 16.27 132 ARG C CA 1
ATOM 2955 C C . ARG B 1 132 ? 49.703 142.400 144.441 1.00 15.24 132 ARG C C 1
ATOM 2956 O O . ARG B 1 132 ? 50.368 141.472 144.923 1.00 16.16 132 ARG C O 1
ATOM 2964 N N . ALA B 1 133 ? 49.693 143.631 144.946 1.00 15.54 133 ALA C N 1
ATOM 2965 C CA . ALA B 1 133 ? 50.540 144.032 146.088 1.00 15.33 133 ALA C CA 1
ATOM 2966 C C . ALA B 1 133 ? 50.201 143.320 147.395 1.00 15.70 133 ALA C C 1
ATOM 2967 O O . ALA B 1 133 ? 51.066 143.166 148.280 1.00 15.65 133 ALA C O 1
ATOM 2969 N N . ARG B 1 134 ? 48.949 142.889 147.529 1.00 14.17 134 ARG C N 1
ATOM 2970 C CA . ARG B 1 134 ? 48.526 142.117 148.688 1.00 14.14 134 ARG C CA 1
ATOM 2971 C C . ARG B 1 134 ? 48.836 140.620 148.576 1.00 14.59 134 ARG C C 1
ATOM 2972 O O . ARG B 1 134 ? 48.633 139.872 149.533 1.00 15.47 134 ARG C O 1
ATOM 2980 N N . GLY B 1 135 ? 49.331 140.200 147.412 1.00 13.99 135 GLY C N 1
ATOM 2981 C CA . GLY B 1 135 ? 49.795 138.835 147.188 1.00 13.09 135 GLY C CA 1
ATOM 2982 C C . GLY B 1 135 ? 48.866 137.981 146.347 1.00 12.34 135 GLY C C 1
ATOM 2983 O O . GLY B 1 135 ? 49.117 136.794 146.138 1.00 13.19 135 GLY C O 1
ATOM 2984 N N . GLY B 1 136 ? 47.781 138.577 145.877 1.00 11.76 136 GLY C N 1
ATOM 2985 C CA . GLY B 1 136 ? 46.873 137.858 144.982 1.00 10.78 136 GLY C CA 1
ATOM 2986 C C . GLY B 1 136 ? 45.437 138.166 145.323 1.00 11.57 136 GLY C C 1
ATOM 2987 O O . GLY B 1 136 ? 45.149 139.091 146.085 1.00 12.10 136 GLY C O 1
ATOM 2988 N N . GLY B 1 137 ? 44.514 137.408 144.748 1.00 10.98 137 GLY C N 1
ATOM 2989 C CA . GLY B 1 137 ? 43.113 137.750 144.949 1.00 10.27 137 GLY C CA 1
ATOM 2990 C C . GLY B 1 137 ? 42.209 136.909 144.097 1.00 10.35 137 GLY C C 1
ATOM 2991 O O . GLY B 1 137 ? 42.645 135.945 143.460 1.00 10.80 137 GLY C O 1
ATOM 2992 N N . ALA B 1 138 ? 40.943 137.276 144.110 1.00 9.28 138 ALA C N 1
ATOM 2993 C CA . ALA B 1 138 ? 39.925 136.574 143.320 1.00 8.72 138 ALA C CA 1
ATOM 2994 C C . ALA B 1 138 ? 38.996 137.635 142.750 1.00 8.50 138 ALA C C 1
ATOM 2995 O O . ALA B 1 138 ? 38.655 138.609 143.428 1.00 8.15 138 ALA C O 1
ATOM 2997 N N . ILE B 1 139 ? 38.614 137.456 141.488 1.00 7.87 139 ILE C N 1
ATOM 2998 C CA . ILE B 1 139 ? 37.666 138.323 140.828 1.00 7.06 139 ILE C CA 1
ATOM 2999 C C . ILE B 1 139 ? 36.624 137.424 140.195 1.00 7.00 139 ILE C C 1
ATOM 3000 O O . ILE B 1 139 ? 36.967 136.438 139.522 1.00 6.83 139 ILE C O 1
ATOM 3005 N N . ILE B 1 140 ? 35.357 137.758 140.413 1.00 6.04 140 ILE C N 1
ATOM 3006 C CA . ILE B 1 140 ? 34.272 137.031 139.790 1.00 6.99 140 ILE C CA 1
ATOM 3007 C C . ILE B 1 140 ? 33.438 137.992 138.964 1.00 6.77 140 ILE C C 1
ATOM 3008 O O . ILE B 1 140 ? 33.148 139.120 139.408 1.00 6.39 140 ILE C O 1
ATOM 3013 N N . HIS B 1 141 ? 33.069 137.551 137.763 1.00 6.04 141 HIS C N 1
ATOM 3014 C CA . HIS B 1 141 ? 32.123 138.284 136.948 1.00 6.05 141 HIS C CA 1
ATOM 3015 C C . HIS B 1 141 ? 30.809 137.548 136.956 1.00 6.84 141 HIS C C 1
ATOM 3016 O O . HIS B 1 141 ? 30.749 136.393 136.563 1.00 6.52 141 HIS C O 1
ATOM 3023 N N . ASN B 1 142 ? 29.761 138.210 137.424 1.00 6.26 142 ASN C N 1
ATOM 3024 C CA . ASN B 1 142 ? 28.414 137.641 137.418 1.00 6.91 142 ASN C CA 1
ATOM 3025 C C . ASN B 1 142 ? 27.813 137.987 136.075 1.00 6.72 142 ASN C C 1
ATOM 3026 O O . ASN B 1 142 ? 27.397 139.125 135.827 1.00 6.24 142 ASN C O 1
ATOM 3031 N N . ALA B 1 143 ? 27.838 137.023 135.162 1.00 6.82 143 ALA C N 1
ATOM 3032 C CA . ALA B 1 143 ? 27.322 137.317 133.849 1.00 6.71 143 ALA C CA 1
ATOM 3033 C C . ALA B 1 143 ? 25.864 136.842 133.810 1.00 7.00 143 ALA C C 1
ATOM 3034 O O . ALA B 1 143 ? 25.016 137.471 134.430 1.00 6.64 143 ALA C O 1
ATOM 3036 N N . SER B 1 144 ? 25.589 135.704 133.177 1.00 6.83 144 SER C N 1
ATOM 3037 C CA . SER B 1 144 ? 24.214 135.188 133.107 1.00 6.22 144 SER C CA 1
ATOM 3038 C C . SER B 1 144 ? 24.191 133.966 132.230 1.00 6.94 144 SER C C 1
ATOM 3039 O O . SER B 1 144 ? 25.021 133.838 131.339 1.00 6.24 144 SER C O 1
ATOM 3042 N N . ILE B 1 145 ? 23.185 133.101 132.417 1.00 6.31 145 ILE C N 1
ATOM 3043 C CA . ILE B 1 145 ? 22.958 132.036 131.430 1.00 7.32 145 ILE C CA 1
ATOM 3044 C C . ILE B 1 145 ? 22.807 132.631 130.004 1.00 7.69 145 ILE C C 1
ATOM 3045 O O . ILE B 1 145 ? 23.179 131.971 129.020 1.00 8.02 145 ILE C O 1
ATOM 3050 N N . CYS B 1 146 ? 22.296 133.872 129.911 1.00 7.51 146 CYS C N 1
ATOM 3051 C CA . CYS B 1 146 ? 22.083 134.576 128.616 1.00 7.42 146 CYS C CA 1
ATOM 3052 C C . CYS B 1 146 ? 23.381 134.868 127.837 1.00 7.61 146 CYS C C 1
ATOM 3053 O O . CYS B 1 146 ? 23.342 135.139 126.618 1.00 6.52 146 CYS C O 1
ATOM 3056 N N . ALA B 1 147 ? 24.518 134.810 128.532 1.00 6.54 147 ALA C N 1
ATOM 3057 C CA . ALA B 1 147 ? 25.832 134.985 127.875 1.00 7.02 147 ALA C CA 1
ATOM 3058 C C . ALA B 1 147 ? 26.112 133.902 126.846 1.00 7.13 147 ALA C C 1
ATOM 3059 O O . ALA B 1 147 ? 26.963 134.084 125.967 1.00 6.28 147 ALA C O 1
ATOM 3061 N N . VAL B 1 148 ? 25.461 132.750 126.991 1.00 7.27 148 VAL C N 1
ATOM 3062 C CA . VAL B 1 148 ? 25.567 131.687 125.988 1.00 7.43 148 VAL C CA 1
ATOM 3063 C C . VAL B 1 148 ? 24.223 131.235 125.419 1.00 7.13 148 VAL C C 1
ATOM 3064 O O . VAL B 1 148 ? 24.151 130.769 124.280 1.00 7.12 148 VAL C O 1
ATOM 3068 N N . GLN B 1 149 ? 23.171 131.336 126.216 1.00 6.97 149 GLN C N 1
ATOM 3069 C CA . GLN B 1 149 ? 21.858 130.917 125.753 1.00 7.16 149 GLN C CA 1
ATOM 3070 C C . GLN B 1 149 ? 20.914 132.125 125.771 1.00 7.13 149 GLN C C 1
ATOM 3071 O O . GLN B 1 149 ? 20.239 132.375 126.767 1.00 7.63 149 GLN C O 1
ATOM 3077 N N . PRO B 1 150 ? 20.859 132.873 124.657 1.00 7.66 150 PRO C N 1
ATOM 3078 C CA . PRO B 1 150 ? 20.186 134.175 124.679 1.00 8.15 150 PRO C CA 1
ATOM 3079 C C . PRO B 1 150 ? 18.683 134.030 124.892 1.00 9.47 150 PRO C C 1
ATOM 3080 O O . PRO B 1 150 ? 18.092 133.081 124.378 1.00 9.45 150 PRO C O 1
ATOM 3084 N N . LEU B 1 151 ? 18.092 134.945 125.661 1.00 10.20 151 LEU C N 1
ATOM 3085 C CA . LEU B 1 151 ? 16.615 135.011 125.834 1.00 11.11 151 LEU C CA 1
ATOM 3086 C C . LEU B 1 151 ? 16.073 135.983 124.793 1.00 11.31 151 LEU C C 1
ATOM 3087 O O . LEU B 1 151 ? 16.622 137.055 124.604 1.00 11.32 151 LEU C O 1
ATOM 3092 N N . TRP B 1 152 ? 14.983 135.598 124.126 1.00 11.25 152 TRP C N 1
ATOM 3093 C CA . TRP B 1 152 ? 14.494 136.324 122.963 1.00 12.18 152 TRP C CA 1
ATOM 3094 C C . TRP B 1 152 ? 14.278 137.824 123.194 1.00 11.70 152 TRP C C 1
ATOM 3095 O O . TRP B 1 152 ? 14.512 138.620 122.294 1.00 12.00 152 TRP C O 1
ATOM 3106 N N . TYR B 1 153 ? 13.838 138.208 124.393 1.00 11.10 153 TYR C N 1
ATOM 3107 C CA . TYR B 1 153 ? 13.380 139.579 124.614 1.00 10.36 153 TYR C CA 1
ATOM 3108 C C . TYR B 1 153 ? 14.465 140.607 124.903 1.00 9.30 153 TYR C C 1
ATOM 3109 O O . TYR B 1 153 ? 14.184 141.800 124.888 1.00 8.34 153 TYR C O 1
ATOM 3118 N N . GLU B 1 154 ? 15.692 140.157 125.169 1.00 8.26 154 GLU C N 1
ATOM 3119 C CA . GLU B 1 154 ? 16.749 141.090 125.614 1.00 7.98 154 GLU C CA 1
ATOM 3120 C C . GLU B 1 154 ? 18.081 140.966 124.853 1.00 8.16 154 GLU C C 1
ATOM 3121 O O . GLU B 1 154 ? 19.117 140.660 125.461 1.00 7.78 154 GLU C O 1
ATOM 3127 N N . PRO B 1 155 ? 18.058 141.220 123.526 1.00 7.41 155 PRO C N 1
ATOM 3128 C CA . PRO B 1 155 ? 19.288 141.066 122.729 1.00 7.62 155 PRO C CA 1
ATOM 3129 C C . PRO B 1 155 ? 20.452 141.908 123.254 1.00 6.39 155 PRO C C 1
ATOM 3130 O O . PRO B 1 155 ? 21.581 141.432 123.255 1.00 7.35 155 PRO C O 1
ATOM 3134 N N . ILE B 1 156 ? 20.207 143.147 123.688 1.00 6.42 156 ILE C N 1
ATOM 3135 C CA . ILE B 1 156 ? 21.330 143.974 124.170 1.00 5.71 156 ILE C CA 1
ATOM 3136 C C . ILE B 1 156 ? 21.987 143.330 125.383 1.00 5.92 156 ILE C C 1
ATOM 3137 O O . ILE B 1 156 ? 23.220 143.218 125.450 1.00 6.05 156 ILE C O 1
ATOM 3142 N N . TYR B 1 157 ? 21.172 142.893 126.332 1.00 5.96 157 TYR C N 1
ATOM 3143 C CA . TYR B 1 157 ? 21.706 142.185 127.493 1.00 6.13 157 TYR C CA 1
ATOM 3144 C C . TYR B 1 157 ? 22.465 140.935 127.095 1.00 5.41 157 TYR C C 1
ATOM 3145 O O . TYR B 1 157 ? 23.538 140.653 127.656 1.00 6.22 157 TYR C O 1
ATOM 3154 N N . ASN B 1 158 ? 21.933 140.173 126.139 1.00 5.49 158 ASN C N 1
ATOM 3155 C CA . ASN B 1 158 ? 22.607 138.918 125.712 1.00 5.45 158 ASN C CA 1
ATOM 3156 C C . ASN B 1 158 ? 23.998 139.206 125.143 1.00 5.24 158 ASN C C 1
ATOM 3157 O O . ASN B 1 158 ? 24.970 138.550 125.522 1.00 5.21 158 ASN C O 1
ATOM 3162 N N . VAL B 1 159 ? 24.088 140.201 124.256 1.00 4.70 159 VAL C N 1
ATOM 3163 C CA . VAL B 1 159 ? 25.345 140.564 123.603 1.00 4.27 159 VAL C CA 1
ATOM 3164 C C . VAL B 1 159 ? 26.355 141.085 124.639 1.00 5.04 159 VAL C C 1
ATOM 3165 O O . VAL B 1 159 ? 27.536 140.699 124.621 1.00 4.90 159 VAL C O 1
ATOM 3169 N N . THR B 1 160 ? 25.922 141.976 125.524 1.00 5.24 160 THR C N 1
ATOM 3170 C CA . THR B 1 160 ? 26.879 142.533 126.501 1.00 5.11 160 THR C CA 1
ATOM 3171 C C . THR B 1 160 ? 27.274 141.524 127.606 1.00 4.93 160 THR C C 1
ATOM 3172 O O . THR B 1 160 ? 28.421 141.549 128.071 1.00 5.08 160 THR C O 1
ATOM 3176 N N . LYS B 1 161 ? 26.354 140.644 128.013 1.00 4.61 161 LYS C N 1
ATOM 3177 C CA . LYS B 1 161 ? 26.716 139.533 128.912 1.00 5.31 161 LYS C CA 1
ATOM 3178 C C . LYS B 1 161 ? 27.686 138.551 128.253 1.00 5.33 161 LYS C C 1
ATOM 3179 O O . LYS B 1 161 ? 28.621 138.036 128.913 1.00 5.31 161 LYS C O 1
ATOM 3185 N N . ALA B 1 162 ? 27.487 138.286 126.959 1.00 4.47 162 ALA C N 1
ATOM 3186 C CA . ALA B 1 162 ? 28.465 137.455 126.227 1.00 4.49 162 ALA C CA 1
ATOM 3187 C C . ALA B 1 162 ? 29.843 138.144 126.210 1.00 4.63 162 ALA C C 1
ATOM 3188 O O . ALA B 1 162 ? 30.890 137.501 126.408 1.00 4.75 162 ALA C O 1
ATOM 3190 N N . ALA B 1 163 ? 29.857 139.456 125.958 1.00 4.49 163 ALA C N 1
ATOM 3191 C CA . ALA B 1 163 ? 31.132 140.181 125.971 1.00 5.30 163 ALA C CA 1
ATOM 3192 C C . ALA B 1 163 ? 31.816 140.074 127.339 1.00 4.64 163 ALA C C 1
ATOM 3193 O O . ALA B 1 163 ? 33.033 139.891 127.433 1.00 5.03 163 ALA C O 1
ATOM 3195 N N . LEU B 1 164 ? 31.016 140.178 128.400 1.00 5.28 164 LEU C N 1
ATOM 3196 C CA . LEU B 1 164 ? 31.541 140.111 129.779 1.00 4.79 164 LEU C CA 1
ATOM 3197 C C . LEU B 1 164 ? 32.140 138.746 130.068 1.00 5.55 164 LEU C C 1
ATOM 3198 O O . LEU B 1 164 ? 33.189 138.642 130.718 1.00 6.10 164 LEU C O 1
ATOM 3203 N N . MET B 1 165 ? 31.462 137.688 129.616 1.00 4.94 165 MET C N 1
ATOM 3204 C CA . MET B 1 165 ? 32.001 136.333 129.793 1.00 5.84 165 MET C CA 1
ATOM 3205 C C . MET B 1 165 ? 33.367 136.155 129.117 1.00 5.93 165 MET C C 1
ATOM 3206 O O . MET B 1 165 ? 34.273 135.541 129.675 1.00 6.13 165 MET C O 1
ATOM 3211 N N . MET B 1 166 ? 33.514 136.702 127.913 1.00 5.42 166 MET C N 1
ATOM 3212 C CA . MET B 1 166 ? 34.821 136.662 127.259 1.00 6.31 166 MET C CA 1
ATOM 3213 C C . MET B 1 166 ? 35.800 137.551 127.998 1.00 6.11 166 MET C C 1
ATOM 3214 O O . MET B 1 166 ? 36.962 137.176 128.155 1.00 6.86 166 MET C O 1
ATOM 3219 N N . PHE B 1 167 ? 35.353 138.717 128.473 1.00 6.72 167 PHE C N 1
ATOM 3220 C CA . PHE B 1 167 ? 36.272 139.578 129.221 1.00 6.39 167 PHE C CA 1
ATOM 3221 C C . PHE B 1 167 ? 36.868 138.840 130.426 1.00 6.31 167 PHE C C 1
ATOM 3222 O O . PHE B 1 167 ? 38.081 138.889 130.673 1.00 6.37 167 PHE C O 1
ATOM 3230 N N . SER B 1 168 ? 36.011 138.126 131.147 1.00 5.87 168 SER C N 1
ATOM 3231 C CA . SER B 1 168 ? 36.432 137.337 132.305 1.00 6.26 168 SER C CA 1
ATOM 3232 C C . SER B 1 168 ? 37.564 136.367 131.947 1.00 6.05 168 SER C C 1
ATOM 3233 O O . SER B 1 168 ? 38.590 136.307 132.638 1.00 6.98 168 SER C O 1
ATOM 3236 N N . LYS B 1 169 ? 37.397 135.653 130.840 1.00 6.15 169 LYS C N 1
ATOM 3237 C CA . LYS B 1 169 ? 38.409 134.702 130.349 1.00 7.04 169 LYS C CA 1
ATOM 3238 C C . LYS B 1 169 ? 39.733 135.393 129.992 1.00 7.44 169 LYS C C 1
ATOM 3239 O O . LYS B 1 169 ? 40.818 134.914 130.364 1.00 8.16 169 LYS C O 1
ATOM 3245 N N . THR B 1 170 ? 39.641 136.519 129.283 1.00 7.76 170 THR C N 1
ATOM 3246 C CA . THR B 1 170 ? 40.842 137.247 128.862 1.00 7.85 170 THR C CA 1
ATOM 3247 C C . THR B 1 170 ? 41.563 137.828 130.067 1.00 7.71 170 THR C C 1
ATOM 3248 O O . THR B 1 170 ? 42.810 137.812 130.121 1.00 8.59 170 THR C O 1
ATOM 3252 N N . LEU B 1 171 ? 40.809 138.349 131.025 1.00 6.69 171 LEU C N 1
ATOM 3253 C CA . LEU B 1 171 ? 41.430 138.878 132.237 1.00 7.18 171 LEU C CA 1
ATOM 3254 C C . LEU B 1 171 ? 42.101 137.751 133.035 1.00 7.60 171 LEU C C 1
ATOM 3255 O O . LEU B 1 171 ? 43.203 137.932 133.572 1.00 7.36 171 LEU C O 1
ATOM 3260 N N . ALA B 1 172 ? 41.451 136.589 133.090 1.00 7.06 172 ALA C N 1
ATOM 3261 C CA . ALA B 1 172 ? 41.984 135.467 133.853 1.00 7.69 172 ALA C CA 1
ATOM 3262 C C . ALA B 1 172 ? 43.394 135.082 133.397 1.00 8.78 172 ALA C C 1
ATOM 3263 O O . ALA B 1 172 ? 44.276 134.830 134.214 1.00 8.37 172 ALA C O 1
ATOM 3265 N N . THR B 1 173 ? 43.610 135.059 132.093 1.00 9.54 173 THR C N 1
ATOM 3266 C CA . THR B 1 173 ? 44.937 134.653 131.593 1.00 10.76 173 THR C CA 1
ATOM 3267 C C . THR B 1 173 ? 45.987 135.736 131.776 1.00 10.54 173 THR C C 1
ATOM 3268 O O . THR B 1 173 ? 47.187 135.425 131.916 1.00 10.35 173 THR C O 1
ATOM 3272 N N . GLU B 1 174 ? 45.553 136.992 131.795 1.00 9.37 174 GLU C N 1
ATOM 3273 C CA . GLU B 1 174 ? 46.447 138.130 131.973 1.00 9.67 174 GLU C CA 1
ATOM 3274 C C . GLU B 1 174 ? 46.949 138.240 133.411 1.00 9.91 174 GLU C C 1
ATOM 3275 O O . GLU B 1 174 ? 48.085 138.664 133.625 1.00 9.35 174 GLU C O 1
ATOM 3281 N N . VAL B 1 175 ? 46.096 137.913 134.387 1.00 8.82 175 VAL C N 1
ATOM 3282 C CA . VAL B 1 175 ? 46.473 138.198 135.788 1.00 8.98 175 VAL C CA 1
ATOM 3283 C C . VAL B 1 175 ? 46.776 137.005 136.664 1.00 8.94 175 VAL C C 1
ATOM 3284 O O . VAL B 1 175 ? 47.125 137.174 137.845 1.00 8.56 175 VAL C O 1
ATOM 3288 N N . ILE B 1 176 ? 46.680 135.796 136.109 1.00 8.43 176 ILE C N 1
ATOM 3289 C CA . ILE B 1 176 ? 47.004 134.625 136.919 1.00 8.67 176 ILE C CA 1
ATOM 3290 C C . ILE B 1 176 ? 48.473 134.692 137.385 1.00 9.08 176 ILE C C 1
ATOM 3291 O O . ILE B 1 176 ? 48.796 134.189 138.454 1.00 8.95 176 ILE C O 1
ATOM 3296 N N . LYS B 1 177 ? 49.316 135.370 136.608 1.00 10.51 177 LYS C N 1
ATOM 3297 C CA . LYS B 1 177 ? 50.737 135.552 136.969 1.00 12.83 177 LYS C CA 1
ATOM 3298 C C . LYS B 1 177 ? 50.881 136.304 138.301 1.00 13.04 177 LYS C C 1
ATOM 3299 O O . LYS B 1 177 ? 51.892 136.141 138.990 1.00 13.31 177 LYS C O 1
ATOM 3305 N N . ASP B 1 178 ? 49.868 137.111 138.650 1.00 12.54 178 ASP C N 1
ATOM 3306 C CA . ASP B 1 178 ? 49.808 137.845 139.922 1.00 13.57 178 ASP C CA 1
ATOM 3307 C C . ASP B 1 178 ? 49.117 137.066 141.056 1.00 12.34 178 ASP C C 1
ATOM 3308 O O . ASP B 1 178 ? 48.768 137.653 142.085 1.00 11.32 178 ASP C O 1
ATOM 3313 N N . ASN B 1 179 ? 48.903 135.761 140.879 1.00 11.57 179 ASN C N 1
ATOM 3314 C CA . ASN B 1 179 ? 48.114 134.971 141.834 1.00 11.69 179 ASN C CA 1
ATOM 3315 C C . ASN B 1 179 ? 46.710 135.578 142.013 1.00 10.92 179 ASN C C 1
ATOM 3316 O O . ASN B 1 179 ? 46.112 135.495 143.091 1.00 10.30 179 ASN C O 1
ATOM 3321 N N . ILE B 1 180 ? 46.183 136.182 140.948 1.00 9.73 180 ILE C N 1
ATOM 3322 C CA . ILE B 1 180 ? 44.786 136.642 140.961 1.00 8.68 180 ILE C CA 1
ATOM 3323 C C . ILE B 1 180 ? 43.963 135.674 140.096 1.00 8.12 180 ILE C C 1
ATOM 3324 O O . ILE B 1 180 ? 44.265 135.504 138.914 1.00 7.99 180 ILE C O 1
ATOM 3329 N N . ARG B 1 181 ? 42.949 135.048 140.692 1.00 7.80 181 ARG C N 1
ATOM 3330 C CA . ARG B 1 181 ? 42.148 134.027 139.998 1.00 7.67 181 ARG C CA 1
ATOM 3331 C C . ARG B 1 181 ? 40.809 134.654 139.566 1.00 7.44 181 ARG C C 1
ATOM 3332 O O . ARG B 1 181 ? 40.046 135.141 140.418 1.00 6.82 181 ARG C O 1
ATOM 3340 N N . VAL B 1 182 ? 40.541 134.630 138.257 1.00 6.46 182 VAL C N 1
ATOM 3341 C CA . VAL B 1 182 ? 39.348 135.280 137.711 1.00 7.41 182 VAL C CA 1
ATOM 3342 C C . VAL B 1 182 ? 38.436 134.215 137.141 1.00 6.75 182 VAL C C 1
ATOM 3343 O O . VAL B 1 182 ? 38.897 133.355 136.363 1.00 6.71 182 VAL C O 1
ATOM 3347 N N . ASN B 1 183 ? 37.163 134.253 137.541 1.00 5.39 183 ASN C N 1
ATOM 3348 C CA . ASN B 1 183 ? 36.155 133.329 137.006 1.00 5.00 183 ASN C CA 1
ATOM 3349 C C . ASN B 1 183 ? 34.836 134.045 136.772 1.00 5.66 183 ASN C C 1
ATOM 3350 O O . ASN B 1 183 ? 34.646 135.203 137.215 1.00 6.13 183 ASN C O 1
ATOM 3355 N N . CYS B 1 184 ? 33.980 133.375 136.000 1.00 5.95 184 CYS C N 1
ATOM 3356 C CA . CYS B 1 184 ? 32.662 133.864 135.649 1.00 6.76 184 CYS C CA 1
ATOM 3357 C C . CYS B 1 184 ? 31.602 132.945 136.261 1.00 6.41 184 CYS C C 1
ATOM 3358 O O . CYS B 1 184 ? 31.749 131.712 136.252 1.00 5.40 184 CYS C O 1
ATOM 3361 N N . ILE B 1 185 ? 30.548 133.534 136.817 1.00 5.11 185 ILE C N 1
ATOM 3362 C CA . ILE B 1 185 ? 29.376 132.720 137.185 1.00 5.41 185 ILE C CA 1
ATOM 3363 C C . ILE B 1 185 ? 28.221 133.151 136.315 1.00 4.32 185 ILE C C 1
ATOM 3364 O O . ILE B 1 185 ? 28.012 134.329 136.124 1.00 5.03 185 ILE C O 1
ATOM 3369 N N . ASN B 1 186 ? 27.468 132.169 135.818 1.00 5.55 186 ASN C N 1
ATOM 3370 C CA . ASN B 1 186 ? 26.356 132.402 134.920 1.00 6.65 186 ASN C CA 1
ATOM 3371 C C . ASN B 1 186 ? 25.083 131.876 135.582 1.00 5.45 186 ASN C C 1
ATOM 3372 O O . ASN B 1 186 ? 24.761 130.689 135.458 1.00 6.45 186 ASN C O 1
ATOM 3377 N N . PRO B 1 187 ? 24.352 132.754 136.287 1.00 5.92 187 PRO C N 1
ATOM 3378 C CA . PRO B 1 187 ? 23.136 132.269 136.945 1.00 6.40 187 PRO C CA 1
ATOM 3379 C C . PRO B 1 187 ? 21.993 132.071 136.005 1.00 6.64 187 PRO C C 1
ATOM 3380 O O . PRO B 1 187 ? 21.929 132.739 134.969 1.00 6.70 187 PRO C O 1
ATOM 3384 N N . GLY B 1 188 ? 21.101 131.150 136.396 1.00 6.76 188 GLY C N 1
ATOM 3385 C CA . GLY B 1 188 ? 19.777 130.956 135.761 1.00 6.91 188 GLY C CA 1
ATOM 3386 C C . GLY B 1 188 ? 18.746 131.854 136.431 1.00 7.27 188 GLY C C 1
ATOM 3387 O O . GLY B 1 188 ? 19.039 133.000 136.743 1.00 7.38 188 GLY C O 1
ATOM 3388 N N . LEU B 1 189 ? 17.534 131.338 136.647 1.00 6.50 189 LEU C N 1
ATOM 3389 C CA . LEU B 1 189 ? 16.451 132.139 137.233 1.00 7.09 189 LEU C CA 1
ATOM 3390 C C . LEU B 1 189 ? 16.676 132.353 138.721 1.00 6.40 189 LEU C C 1
ATOM 3391 O O . LEU B 1 189 ? 16.623 131.403 139.501 1.00 7.61 189 LEU C O 1
ATOM 3396 N N . ILE B 1 190 ? 16.947 133.594 139.108 1.00 5.92 190 ILE C N 1
ATOM 3397 C CA . ILE B 1 190 ? 17.180 133.905 140.529 1.00 6.61 190 ILE C CA 1
ATOM 3398 C C . ILE B 1 190 ? 16.077 134.842 140.989 1.00 7.00 190 ILE C C 1
ATOM 3399 O O . ILE B 1 190 ? 15.854 135.855 140.357 1.00 7.45 190 ILE C O 1
ATOM 3404 N N . LEU B 1 191 ? 15.379 134.489 142.066 1.00 8.40 191 LEU C N 1
ATOM 3405 C CA . LEU B 1 191 ? 14.265 135.294 142.542 1.00 10.52 191 LEU C CA 1
ATOM 3406 C C . LEU B 1 191 ? 14.716 136.617 143.168 1.00 11.51 191 LEU C C 1
ATOM 3407 O O . LEU B 1 191 ? 15.178 136.665 144.325 1.00 13.05 191 LEU C O 1
ATOM 3412 N N . THR B 1 192 ? 14.616 137.677 142.388 1.00 10.59 192 THR C N 1
ATOM 3413 C CA . THR B 1 192 ? 15.030 138.994 142.844 1.00 10.29 192 THR C CA 1
ATOM 3414 C C . THR B 1 192 ? 13.843 139.951 142.702 1.00 11.11 192 THR C C 1
ATOM 3415 O O . THR B 1 192 ? 12.836 139.590 142.057 1.00 11.82 192 THR C O 1
ATOM 3419 N N . PRO B 1 193 ? 13.940 141.173 143.266 1.00 11.11 193 PRO C N 1
ATOM 3420 C CA . PRO B 1 193 ? 12.789 142.090 143.248 1.00 11.56 193 PRO C CA 1
ATOM 3421 C C . PRO B 1 193 ? 12.185 142.369 141.856 1.00 12.35 193 PRO C C 1
ATOM 3422 O O . PRO B 1 193 ? 10.957 142.418 141.734 1.00 12.51 193 PRO C O 1
ATOM 3426 N N . ASP B 1 194 ? 13.005 142.541 140.815 1.00 11.88 194 ASP C N 1
ATOM 3427 C CA . ASP B 1 194 ? 12.441 142.859 139.497 1.00 12.57 194 ASP C CA 1
ATOM 3428 C C . ASP B 1 194 ? 11.567 141.729 138.881 1.00 11.30 194 ASP C C 1
ATOM 3429 O O . ASP B 1 194 ? 10.615 142.011 138.156 1.00 11.00 194 ASP C O 1
ATOM 3434 N N . TRP B 1 195 ? 11.860 140.476 139.215 1.00 10.93 195 TRP C N 1
ATOM 3435 C CA . TRP B 1 195 ? 11.024 139.373 138.768 1.00 10.22 195 TRP C CA 1
ATOM 3436 C C . TRP B 1 195 ? 9.636 139.504 139.357 1.00 10.87 195 TRP C C 1
ATOM 3437 O O . TRP B 1 195 ? 8.636 139.297 138.656 1.00 9.65 195 TRP C O 1
ATOM 3448 N N . ILE B 1 196 ? 9.580 139.838 140.647 1.00 11.11 196 ILE C N 1
ATOM 3449 C CA . ILE B 1 196 ? 8.288 140.017 141.297 1.00 12.75 196 ILE C CA 1
ATOM 3450 C C . ILE B 1 196 ? 7.530 141.194 140.680 1.00 12.97 196 ILE C C 1
ATOM 3451 O O . ILE B 1 196 ? 6.350 141.054 140.307 1.00 12.99 196 ILE C O 1
ATOM 3456 N N . LYS B 1 197 ? 8.214 142.329 140.524 1.00 13.91 197 LYS C N 1
ATOM 3457 C CA . LYS B 1 197 ? 7.595 143.519 139.884 1.00 14.76 197 LYS C CA 1
ATOM 3458 C C . LYS B 1 197 ? 7.058 143.193 138.486 1.00 15.07 197 LYS C C 1
ATOM 3459 O O . LYS B 1 197 ? 5.913 143.565 138.136 1.00 15.84 197 LYS C O 1
ATOM 3465 N N . THR B 1 198 ? 7.860 142.473 137.696 1.00 14.98 198 THR C N 1
ATOM 3466 C CA . THR B 1 198 ? 7.466 142.066 136.347 1.00 15.70 198 THR C CA 1
ATOM 3467 C C . THR B 1 198 ? 6.246 141.134 136.397 1.00 15.65 198 THR C C 1
ATOM 3468 O O . THR B 1 198 ? 5.278 141.317 135.646 1.00 15.38 198 THR C O 1
ATOM 3472 N N . ALA B 1 199 ? 6.301 140.137 137.279 1.00 14.35 199 ALA C N 1
ATOM 3473 C CA . ALA B 1 199 ? 5.192 139.178 137.408 1.00 14.39 199 ALA C CA 1
ATOM 3474 C C . ALA B 1 199 ? 3.877 139.888 137.748 1.00 14.87 199 ALA C C 1
ATOM 3475 O O . ALA B 1 199 ? 2.819 139.536 137.201 1.00 14.39 199 ALA C O 1
ATOM 3477 N N . LYS B 1 200 ? 3.947 140.895 138.616 1.00 14.78 200 LYS C N 1
ATOM 3478 C CA . LYS B 1 200 ? 2.749 141.694 138.942 1.00 16.16 200 LYS C CA 1
ATOM 3479 C C . LYS B 1 200 ? 2.253 142.518 137.753 1.00 16.35 200 LYS C C 1
ATOM 3480 O O . LYS B 1 200 ? 1.058 142.509 137.442 1.00 16.15 200 LYS C O 1
ATOM 3486 N N . GLU B 1 201 ? 3.172 143.200 137.077 1.00 17.17 201 GLU C N 1
ATOM 3487 C CA . GLU B 1 201 ? 2.832 143.978 135.891 1.00 18.46 201 GLU C CA 1
ATOM 3488 C C . GLU B 1 201 ? 2.143 143.122 134.832 1.00 18.51 201 GLU C C 1
ATOM 3489 O O . GLU B 1 201 ? 1.104 143.505 134.270 1.00 18.26 201 GLU C O 1
ATOM 3495 N N . LEU B 1 202 ? 2.692 141.940 134.587 1.00 18.12 202 LEU C N 1
ATOM 3496 C CA . LEU B 1 202 ? 2.182 141.065 133.546 1.00 18.92 202 LEU C CA 1
ATOM 3497 C C . LEU B 1 202 ? 0.909 140.306 133.917 1.00 19.56 202 LEU C C 1
ATOM 3498 O O . LEU B 1 202 ? 0.285 139.709 133.030 1.00 20.13 202 LEU C O 1
ATOM 3503 N N . THR B 1 203 ? 0.539 140.299 135.200 1.00 19.15 203 THR C N 1
ATOM 3504 C CA . THR B 1 203 ? -0.697 139.627 135.613 1.00 20.05 203 THR C CA 1
ATOM 3505 C C . THR B 1 203 ? -1.770 140.602 136.060 1.00 21.52 203 THR C C 1
ATOM 3506 O O . THR B 1 203 ? -2.835 140.185 136.527 1.00 21.75 203 THR C O 1
ATOM 3510 N N . LYS B 1 204 ? -1.489 141.895 135.910 1.00 22.96 204 LYS C N 1
ATOM 3511 C CA . LYS B 1 204 ? -2.400 142.934 136.367 1.00 25.07 204 LYS C CA 1
ATOM 3512 C C . LYS B 1 204 ? -3.826 142.744 135.816 1.00 25.63 204 LYS C C 1
ATOM 3513 O O . LYS B 1 204 ? -4.793 142.923 136.548 1.00 26.27 204 LYS C O 1
ATOM 3519 N N . ASP B 1 205 ? -3.942 142.331 134.555 1.00 27.10 205 ASP C N 1
ATOM 3520 C CA . ASP B 1 205 ? -5.249 142.241 133.888 1.00 28.23 205 ASP C CA 1
ATOM 3521 C C . ASP B 1 205 ? -5.739 140.816 133.670 1.00 28.06 205 ASP C C 1
ATOM 3522 O O . ASP B 1 205 ? -6.724 140.611 132.959 1.00 28.97 205 ASP C O 1
ATOM 3527 N N . ASN B 1 206 ? -5.062 139.827 134.247 1.00 27.58 206 ASN C N 1
ATOM 3528 C CA . ASN B 1 206 ? -5.517 138.439 134.078 1.00 26.78 206 ASN C CA 1
ATOM 3529 C C . ASN B 1 206 ? -5.683 137.649 135.380 1.00 25.67 206 ASN C C 1
ATOM 3530 O O . ASN B 1 206 ? -5.608 136.418 135.381 1.00 26.54 206 ASN C O 1
ATOM 3535 N N . GLY B 1 207 ? -5.915 138.361 136.482 1.00 24.07 207 GLY C N 1
ATOM 3536 C CA . GLY B 1 207 ? -6.185 137.718 137.766 1.00 22.42 207 GLY C CA 1
ATOM 3537 C C . GLY B 1 207 ? -5.200 138.031 138.887 1.00 21.88 207 GLY C C 1
ATOM 3538 O O . GLY B 1 207 ? -5.459 137.700 140.040 1.00 22.22 207 GLY C O 1
ATOM 3539 N N . GLY B 1 208 ? -4.055 138.624 138.546 1.00 21.06 208 GLY C N 1
ATOM 3540 C CA . GLY B 1 208 ? -3.049 139.011 139.552 1.00 19.91 208 GLY C CA 1
ATOM 3541 C C . GLY B 1 208 ? -2.220 137.902 140.183 1.00 19.61 208 GLY C C 1
ATOM 3542 O O . GLY B 1 208 ? -1.559 138.131 141.203 1.00 19.25 208 GLY C O 1
ATOM 3543 N N . ASP B 1 209 ? -2.232 136.704 139.591 1.00 18.74 209 ASP C N 1
ATOM 3544 C CA . ASP B 1 209 ? -1.510 135.575 140.185 1.00 17.85 209 ASP C CA 1
ATOM 3545 C C . ASP B 1 209 ? -0.052 135.639 139.761 1.00 16.65 209 ASP C C 1
ATOM 3546 O O . ASP B 1 209 ? 0.398 134.879 138.872 1.00 16.52 209 ASP C O 1
ATOM 3551 N N . TRP B 1 210 ? 0.675 136.564 140.379 1.00 14.91 210 TRP C N 1
ATOM 3552 C CA . TRP B 1 210 ? 2.074 136.797 140.017 1.00 13.72 210 TRP C CA 1
ATOM 3553 C C . TRP B 1 210 ? 2.945 135.594 140.385 1.00 13.19 210 TRP C C 1
ATOM 3554 O O . TRP B 1 210 ? 3.907 135.295 139.674 1.00 12.55 210 TRP C O 1
ATOM 3565 N N . LYS B 1 211 ? 2.617 134.893 141.473 1.00 12.60 211 LYS C N 1
ATOM 3566 C CA . LYS B 1 211 ? 3.375 133.687 141.805 1.00 13.39 211 LYS C CA 1
ATOM 3567 C C . LYS B 1 211 ? 3.153 132.618 140.732 1.00 13.59 211 LYS C C 1
ATOM 3568 O O . LYS B 1 211 ? 4.055 131.863 140.421 1.00 12.90 211 LYS C O 1
ATOM 3574 N N . GLY B 1 212 ? 1.938 132.547 140.190 1.00 13.17 212 GLY C N 1
ATOM 3575 C CA . GLY B 1 212 ? 1.659 131.591 139.113 1.00 12.80 212 GLY C CA 1
ATOM 3576 C C . GLY B 1 212 ? 2.440 131.933 137.861 1.00 12.32 212 GLY C C 1
ATOM 3577 O O . GLY B 1 212 ? 2.935 131.025 137.159 1.00 12.12 212 GLY C O 1
ATOM 3578 N N . TYR B 1 213 ? 2.554 133.235 137.566 1.00 11.69 213 TYR C N 1
ATOM 3579 C CA . TYR B 1 213 ? 3.362 133.688 136.445 1.00 11.03 213 TYR C CA 1
ATOM 3580 C C . TYR B 1 213 ? 4.811 133.236 136.627 1.00 10.69 213 TYR C C 1
ATOM 3581 O O . TYR B 1 213 ? 5.393 132.658 135.710 1.00 9.91 213 TYR C O 1
ATOM 3590 N N . LEU B 1 214 ? 5.375 133.484 137.809 1.00 9.67 214 LEU C N 1
ATOM 3591 C CA . LEU B 1 214 ? 6.755 133.030 138.073 1.00 9.76 214 LEU C CA 1
ATOM 3592 C C . LEU B 1 214 ? 6.887 131.501 137.949 1.00 9.91 214 LEU C C 1
ATOM 3593 O O . LEU B 1 214 ? 7.866 130.990 137.371 1.00 8.97 214 LEU C O 1
ATOM 3598 N N . GLN B 1 215 ? 5.914 130.756 138.463 1.00 10.76 215 GLN C N 1
ATOM 3599 C CA . GLN B 1 215 ? 5.968 129.282 138.297 1.00 11.16 215 GLN C CA 1
ATOM 3600 C C . GLN B 1 215 ? 5.995 128.859 136.815 1.00 11.94 215 GLN C C 1
ATOM 3601 O O . GLN B 1 215 ? 6.731 127.933 136.428 1.00 11.11 215 GLN C O 1
ATOM 3607 N N . SER B 1 216 ? 5.188 129.520 135.988 1.00 12.32 216 SER C N 1
ATOM 3608 C CA . SER B 1 216 ? 5.185 129.220 134.548 1.00 13.47 216 SER C CA 1
ATOM 3609 C C . SER B 1 216 ? 6.539 129.526 133.894 1.00 12.45 216 SER C C 1
ATOM 3610 O O . SER B 1 216 ? 6.996 128.779 133.034 1.00 13.10 216 SER C O 1
ATOM 3613 N N . VAL B 1 217 ? 7.185 130.603 134.322 1.00 11.82 217 VAL C N 1
ATOM 3614 C CA . VAL B 1 217 ? 8.528 130.923 133.834 1.00 10.99 217 VAL C CA 1
ATOM 3615 C C . VAL B 1 217 ? 9.503 129.805 134.221 1.00 10.92 217 VAL C C 1
ATOM 3616 O O . VAL B 1 217 ? 10.285 129.317 133.384 1.00 10.45 217 VAL C O 1
ATOM 3620 N N . ALA B 1 218 ? 9.449 129.373 135.474 1.00 10.70 218 ALA C N 1
ATOM 3621 C CA . ALA B 1 218 ? 10.331 128.299 135.896 1.00 11.33 218 ALA C CA 1
ATOM 3622 C C . ALA B 1 218 ? 9.992 126.976 135.168 1.00 12.48 218 ALA C C 1
ATOM 3623 O O . ALA B 1 218 ? 10.899 126.256 134.721 1.00 12.80 218 ALA C O 1
ATOM 3625 N N . ASP B 1 219 ? 8.696 126.678 135.011 1.00 12.75 219 ASP C N 1
ATOM 3626 C CA . ASP B 1 219 ? 8.265 125.434 134.356 1.00 14.01 219 ASP C CA 1
ATOM 3627 C C . ASP B 1 219 ? 8.757 125.389 132.904 1.00 14.66 219 ASP C C 1
ATOM 3628 O O . ASP B 1 219 ? 9.124 124.326 132.401 1.00 15.76 219 ASP C O 1
ATOM 3633 N N . GLU B 1 220 ? 8.761 126.549 132.253 1.00 14.74 220 GLU C N 1
ATOM 3634 C CA . GLU B 1 220 ? 9.171 126.692 130.852 1.00 15.78 220 GLU C CA 1
ATOM 3635 C C . GLU B 1 220 ? 10.671 126.511 130.707 1.00 14.53 220 GLU C C 1
ATOM 3636 O O . GLU B 1 220 ? 11.124 125.856 129.765 1.00 15.65 220 GLU C O 1
ATOM 3642 N N . HIS B 1 221 ? 11.441 127.059 131.643 1.00 12.65 221 HIS C N 1
ATOM 3643 C CA . HIS B 1 221 ? 12.888 127.202 131.446 1.00 11.51 221 HIS C CA 1
ATOM 3644 C C . HIS B 1 221 ? 13.765 126.244 132.267 1.00 11.60 221 HIS C C 1
ATOM 3645 O O . HIS B 1 221 ? 14.864 125.924 131.849 1.00 11.32 221 HIS C O 1
ATOM 3652 N N . ALA B 1 222 ? 13.327 125.847 133.452 1.00 10.53 222 ALA C N 1
ATOM 3653 C CA . ALA B 1 222 ? 14.238 125.107 134.347 1.00 10.17 222 ALA C CA 1
ATOM 3654 C C . ALA B 1 222 ? 13.696 123.742 134.728 1.00 9.90 222 ALA C C 1
ATOM 3655 O O . ALA B 1 222 ? 12.617 123.651 135.335 1.00 8.85 222 ALA C O 1
ATOM 3657 N N . PRO B 1 223 ? 14.466 122.674 134.438 1.00 9.18 223 PRO C N 1
ATOM 3658 C CA . PRO B 1 223 ? 14.091 121.320 134.882 1.00 9.20 223 PRO C CA 1
ATOM 3659 C C . PRO B 1 223 ? 13.768 121.211 136.391 1.00 8.71 223 PRO C C 1
ATOM 3660 O O . PRO B 1 223 ? 12.905 120.411 136.780 1.00 8.37 223 PRO C O 1
ATOM 3664 N N . ILE B 1 224 ? 14.436 122.010 137.226 1.00 8.48 224 ILE C N 1
ATOM 3665 C CA . ILE B 1 224 ? 14.200 122.001 138.678 1.00 8.31 224 ILE C CA 1
ATOM 3666 C C . ILE B 1 224 ? 12.843 122.625 139.063 1.00 9.02 224 ILE C C 1
ATOM 3667 O O . ILE B 1 224 ? 12.372 122.475 140.208 1.00 8.55 224 ILE C O 1
ATOM 3672 N N . LYS B 1 225 ? 12.232 123.318 138.109 1.00 8.81 225 LYS C N 1
ATOM 3673 C CA . LYS B 1 225 ? 10.861 123.849 138.245 1.00 9.89 225 LYS C CA 1
ATOM 3674 C C . LYS B 1 225 ? 10.688 124.841 139.387 1.00 9.63 225 LYS C C 1
ATOM 3675 O O . LYS B 1 225 ? 9.612 124.932 139.978 1.00 10.03 225 LYS C O 1
ATOM 3681 N N . ARG B 1 226 ? 11.750 125.574 139.693 1.00 8.08 226 ARG C N 1
ATOM 3682 C CA . ARG B 1 226 ? 11.683 126.682 140.650 1.00 9.00 226 ARG C CA 1
ATOM 3683 C C . ARG B 1 226 ? 12.795 127.680 140.342 1.00 8.61 226 ARG C C 1
ATOM 3684 O O . ARG B 1 226 ? 13.782 127.335 139.673 1.00 9.23 226 ARG C O 1
ATOM 3692 N N . PHE B 1 227 ? 12.621 128.901 140.843 1.00 7.74 227 PHE C N 1
ATOM 3693 C CA . PHE B 1 227 ? 13.667 129.915 140.911 1.00 7.70 227 PHE C CA 1
ATOM 3694 C C . PHE B 1 227 ? 14.639 129.558 142.037 1.00 7.99 227 PHE C C 1
ATOM 3695 O O . PHE B 1 227 ? 14.255 128.928 143.032 1.00 8.14 227 PHE C O 1
ATOM 3703 N N . ALA B 1 228 ? 15.899 129.980 141.891 1.00 8.31 228 ALA C N 1
ATOM 3704 C CA . ALA B 1 228 ? 16.853 129.960 143.005 1.00 7.75 228 ALA C CA 1
ATOM 3705 C C . ALA B 1 228 ? 16.604 131.147 143.930 1.00 8.35 228 ALA C C 1
ATOM 3706 O O . ALA B 1 228 ? 16.095 132.189 143.513 1.00 9.66 228 ALA C O 1
ATOM 3708 N N . SER B 1 229 ? 17.018 131.003 145.180 1.00 8.41 229 SER C N 1
ATOM 3709 C CA . SER B 1 229 ? 17.096 132.145 146.080 1.00 8.93 229 SER C CA 1
ATOM 3710 C C . SER B 1 229 ? 18.441 132.828 145.865 1.00 8.64 229 SER C C 1
ATOM 3711 O O . SER B 1 229 ? 19.413 132.180 145.495 1.00 8.23 229 SER C O 1
ATOM 3714 N N . PRO B 1 230 ? 18.497 134.146 146.075 1.00 9.01 230 PRO C N 1
ATOM 3715 C CA . PRO B 1 230 ? 19.808 134.795 145.989 1.00 8.94 230 PRO C CA 1
ATOM 3716 C C . PRO B 1 230 ? 20.841 134.189 146.953 1.00 9.05 230 PRO C C 1
ATOM 3717 O O . PRO B 1 230 ? 22.023 134.068 146.600 1.00 8.55 230 PRO C O 1
ATOM 3721 N N . GLU B 1 231 ? 20.411 133.805 148.155 1.00 10.76 231 GLU C N 1
ATOM 3722 C CA . GLU B 1 231 ? 21.316 133.149 149.116 1.00 11.94 231 GLU C CA 1
ATOM 3723 C C . GLU B 1 231 ? 21.887 131.809 148.595 1.00 11.84 231 GLU C C 1
ATOM 3724 O O . GLU B 1 231 ? 23.082 131.530 148.741 1.00 11.16 231 GLU C O 1
ATOM 3730 N 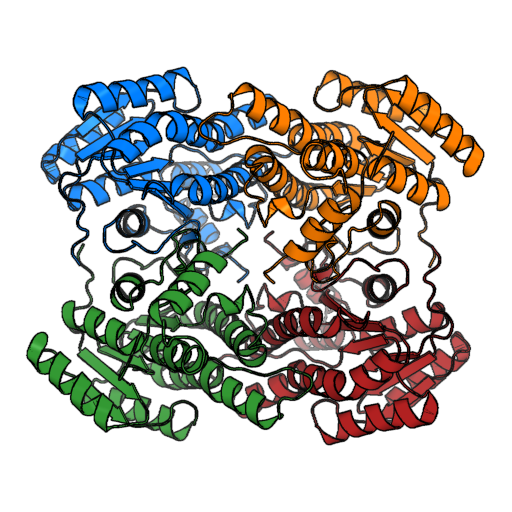N . GLU B 1 232 ? 21.044 131.012 147.941 1.00 10.77 232 GLU C N 1
ATOM 3731 C CA . GLU B 1 232 ? 21.478 129.785 147.274 1.00 11.41 232 GLU C CA 1
ATOM 3732 C C . GLU B 1 232 ? 22.623 130.052 146.286 1.00 10.22 232 GLU C C 1
ATOM 3733 O O . GLU B 1 232 ? 23.683 129.407 146.310 1.00 10.03 232 GLU C O 1
ATOM 3739 N N . LEU B 1 233 ? 22.403 131.035 145.426 1.00 8.67 233 LEU C N 1
ATOM 3740 C CA . LEU B 1 233 ? 23.409 131.439 144.458 1.00 8.39 233 LEU C CA 1
ATOM 3741 C C . LEU B 1 233 ? 24.674 131.974 145.127 1.00 8.21 233 LEU C C 1
ATOM 3742 O O . LEU B 1 233 ? 25.789 131.674 144.682 1.00 8.69 233 LEU C O 1
ATOM 3747 N N . ALA B 1 234 ? 24.505 132.786 146.170 1.00 6.76 234 ALA C N 1
ATOM 3748 C CA . ALA B 1 234 ? 25.659 133.442 146.826 1.00 7.23 234 ALA C CA 1
ATOM 3749 C C . ALA B 1 234 ? 26.703 132.457 147.341 1.00 7.76 234 ALA C C 1
ATOM 3750 O O . ALA B 1 234 ? 27.902 132.793 147.369 1.00 8.43 234 ALA C O 1
ATOM 3752 N N . ASN B 1 235 ? 26.269 131.257 147.749 1.00 7.01 235 ASN C N 1
ATOM 3753 C CA . ASN B 1 235 ? 27.206 130.240 148.240 1.00 8.17 235 ASN C CA 1
ATOM 3754 C C . ASN B 1 235 ? 28.298 129.960 147.215 1.00 7.42 235 ASN C C 1
ATOM 3755 O O . ASN B 1 235 ? 29.453 129.759 147.559 1.00 7.65 235 ASN C O 1
ATOM 3760 N N . PHE B 1 236 ? 27.902 129.919 145.954 1.00 7.19 236 PHE C N 1
ATOM 3761 C CA . PHE B 1 236 ? 28.846 129.629 144.877 1.00 7.62 236 PHE C CA 1
ATOM 3762 C C . PHE B 1 236 ? 29.894 130.732 144.715 1.00 7.82 236 PHE C C 1
ATOM 3763 O O . PHE B 1 236 ? 31.068 130.425 144.452 1.00 8.12 236 PHE C O 1
ATOM 3771 N N . PHE B 1 237 ? 29.469 132.002 144.838 1.00 7.62 237 PHE C N 1
ATOM 3772 C CA . PHE B 1 237 ? 30.397 133.137 144.815 1.00 7.89 237 PHE C CA 1
ATOM 3773 C C . PHE B 1 237 ? 31.417 133.070 145.955 1.00 8.20 237 PHE C C 1
ATOM 3774 O O . PHE B 1 237 ? 32.621 133.289 145.748 1.00 7.55 237 PHE C O 1
ATOM 3782 N N . VAL B 1 238 ? 30.920 132.792 147.152 1.00 8.17 238 VAL C N 1
ATOM 3783 C CA . VAL B 1 238 ? 31.796 132.707 148.332 1.00 8.64 238 VAL C CA 1
ATOM 3784 C C . VAL B 1 238 ? 32.783 131.564 148.143 1.00 9.27 238 VAL C C 1
ATOM 3785 O O . VAL B 1 238 ? 33.991 131.757 148.302 1.00 9.38 238 VAL C O 1
ATOM 3789 N N . PHE B 1 239 ? 32.283 130.398 147.731 1.00 9.30 239 PHE C N 1
ATOM 3790 C CA . PHE B 1 239 ? 33.178 129.261 147.480 1.00 9.23 239 PHE C CA 1
ATOM 3791 C C . PHE B 1 239 ? 34.244 129.591 146.433 1.00 9.16 239 PHE C C 1
ATOM 3792 O O . PHE B 1 239 ? 35.423 129.327 146.637 1.00 8.81 239 PHE C O 1
ATOM 3800 N N . LEU B 1 240 ? 33.842 130.171 145.308 1.00 9.87 240 LEU C N 1
ATOM 3801 C CA . LEU B 1 240 ? 34.819 130.445 144.249 1.00 10.58 240 LEU C CA 1
ATOM 3802 C C . LEU B 1 240 ? 35.871 131.460 144.672 1.00 10.59 240 LEU C C 1
ATOM 3803 O O . LEU B 1 240 ? 37.009 131.418 144.182 1.00 10.82 240 LEU C O 1
ATOM 3808 N N . CYS B 1 241 ? 35.523 132.358 145.597 1.00 10.03 241 CYS C N 1
ATOM 3809 C CA . CYS B 1 241 ? 36.528 133.318 146.093 1.00 10.41 241 CYS C CA 1
ATOM 3810 C C . CYS B 1 241 ? 37.328 132.848 147.310 1.00 10.98 241 CYS C C 1
ATOM 3811 O O . CYS B 1 241 ? 38.093 133.630 147.881 1.00 12.20 241 CYS C O 1
ATOM 3814 N N . SER B 1 242 ? 37.173 131.581 147.692 1.00 9.87 242 SER C N 1
ATOM 3815 C CA . SER B 1 242 ? 37.771 131.068 148.926 1.00 9.91 242 SER C CA 1
ATOM 3816 C C . SER B 1 242 ? 39.107 130.394 148.691 1.00 10.43 242 SER C C 1
ATOM 3817 O O . SER B 1 242 ? 39.517 130.170 147.544 1.00 11.19 242 SER C O 1
ATOM 3820 N N . GLU B 1 243 ? 39.771 130.040 149.790 1.00 10.10 243 GLU C N 1
ATOM 3821 C CA . GLU B 1 243 ? 41.015 129.286 149.718 1.00 11.68 243 GLU C CA 1
ATOM 3822 C C . GLU B 1 243 ? 40.808 127.840 149.314 1.00 10.36 243 GLU C C 1
ATOM 3823 O O . GLU B 1 243 ? 41.779 127.101 149.177 1.00 10.65 243 GLU C O 1
ATOM 3829 N N . ARG B 1 244 ? 39.554 127.427 149.113 1.00 9.39 244 ARG C N 1
ATOM 3830 C CA . ARG B 1 244 ? 39.244 126.060 148.675 1.00 10.15 244 ARG C CA 1
ATOM 3831 C C . ARG B 1 244 ? 39.125 125.928 147.147 1.00 10.36 244 ARG C C 1
ATOM 3832 O O . ARG B 1 244 ? 39.014 124.818 146.635 1.00 10.55 244 ARG C O 1
ATOM 3840 N N . ALA B 1 245 ? 39.115 127.058 146.443 1.00 9.05 245 ALA C N 1
ATOM 3841 C CA . ALA B 1 245 ? 38.907 127.039 144.986 1.00 9.10 245 ALA C CA 1
ATOM 3842 C C . ALA B 1 245 ? 40.110 127.571 144.221 1.00 9.20 245 ALA C C 1
ATOM 3843 O O . ALA B 1 245 ? 39.967 128.318 143.232 1.00 9.79 245 ALA C O 1
ATOM 3845 N N . THR B 1 246 ? 41.294 127.112 144.626 1.00 8.39 246 THR C N 1
ATOM 3846 C CA . THR B 1 246 ? 42.552 127.706 144.201 1.00 9.08 246 THR C CA 1
ATOM 3847 C C . THR B 1 246 ? 43.020 127.219 142.827 1.00 9.56 246 THR C C 1
ATOM 3848 O O . THR B 1 246 ? 44.055 127.686 142.331 1.00 9.57 246 THR C O 1
ATOM 3852 N N . TYR B 1 247 ? 42.293 126.272 142.224 1.00 8.17 247 TYR C N 1
ATOM 3853 C CA . TYR B 1 247 ? 42.666 125.815 140.877 1.00 7.87 247 TYR C CA 1
ATOM 3854 C C . TYR B 1 247 ? 41.623 126.221 139.829 1.00 7.86 247 TYR C C 1
ATOM 3855 O O . TYR B 1 247 ? 41.719 125.828 138.671 1.00 7.36 247 TYR C O 1
ATOM 3864 N N . SER B 1 248 ? 40.631 127.009 140.247 1.00 7.63 248 SER C N 1
ATOM 3865 C CA . SER B 1 248 ? 39.668 127.583 139.323 1.00 7.57 248 SER C CA 1
ATOM 3866 C C . SER B 1 248 ? 40.221 128.856 138.691 1.00 7.18 248 SER C C 1
ATOM 3867 O O . SER B 1 248 ? 40.421 129.855 139.377 1.00 7.05 248 SER C O 1
ATOM 3870 N N . VAL B 1 249 ? 40.491 128.804 137.378 1.00 6.54 249 VAL C N 1
ATOM 3871 C CA . VAL B 1 249 ? 41.071 129.929 136.642 1.00 6.60 249 VAL C CA 1
ATOM 3872 C C . VAL B 1 249 ? 40.442 130.026 135.245 1.00 6.81 249 VAL C C 1
ATOM 3873 O O . VAL B 1 249 ? 40.565 129.106 134.421 1.00 7.33 249 VAL C O 1
ATOM 3877 N N . GLY B 1 250 ? 39.800 131.141 134.978 1.00 6.97 250 GLY C N 1
ATOM 3878 C CA . GLY B 1 250 ? 39.245 131.417 133.641 1.00 6.80 250 GLY C CA 1
ATOM 3879 C C . GLY B 1 250 ? 38.112 130.484 133.281 1.00 7.10 250 GLY C C 1
ATOM 3880 O O . GLY B 1 250 ? 37.904 130.174 132.089 1.00 7.09 250 GLY C O 1
ATOM 3881 N N . SER B 1 251 ? 37.359 130.041 134.291 1.00 6.35 251 SER C N 1
ATOM 3882 C CA . SER B 1 251 ? 36.254 129.132 134.063 1.00 5.92 251 SER C CA 1
ATOM 3883 C C . SER B 1 251 ? 34.945 129.882 134.107 1.00 6.23 251 SER C C 1
ATOM 3884 O O . SER B 1 251 ? 34.913 131.009 134.582 1.00 6.97 251 SER C O 1
ATOM 3887 N N . ALA B 1 252 ? 33.899 129.292 133.529 1.00 6.81 252 ALA C N 1
ATOM 3888 C CA . ALA B 1 252 ? 32.559 129.869 133.622 1.00 6.44 252 ALA C CA 1
ATOM 3889 C C . ALA B 1 252 ? 31.713 128.779 134.239 1.00 7.07 252 ALA C C 1
ATOM 3890 O O . ALA B 1 252 ? 31.702 127.631 133.757 1.00 7.29 252 ALA C O 1
ATOM 3892 N N . TYR B 1 253 ? 31.062 129.121 135.341 1.00 6.48 253 TYR C N 1
ATOM 3893 C CA . TYR B 1 253 ? 30.347 128.140 136.129 1.00 6.99 253 TYR C CA 1
ATOM 3894 C C . TYR B 1 253 ? 28.869 128.473 136.092 1.00 7.52 253 TYR C C 1
ATOM 3895 O O . TYR B 1 253 ? 28.449 129.522 136.589 1.00 7.85 253 TYR C O 1
ATOM 3904 N N . PHE B 1 254 ? 28.064 127.590 135.511 1.00 7.92 254 PHE C N 1
ATOM 3905 C CA . PHE B 1 254 ? 26.632 127.869 135.405 1.00 7.86 254 PHE C CA 1
ATOM 3906 C C . PHE B 1 254 ? 25.927 127.412 136.665 1.00 8.05 254 PHE C C 1
ATOM 3907 O O . PHE B 1 254 ? 26.241 126.347 137.194 1.00 9.42 254 PHE C O 1
ATOM 3915 N N . VAL B 1 255 ? 24.992 128.222 137.164 1.00 6.50 255 VAL C N 1
ATOM 3916 C CA . VAL B 1 255 ? 24.274 127.862 138.383 1.00 6.62 255 VAL C CA 1
ATOM 3917 C C . VAL B 1 255 ? 22.817 128.128 138.021 1.00 6.18 255 VAL C C 1
ATOM 3918 O O . VAL B 1 255 ? 22.338 129.235 138.166 1.00 5.52 255 VAL C O 1
ATOM 3922 N N . ASP B 1 256 ? 22.143 127.112 137.477 1.00 5.79 256 ASP C N 1
ATOM 3923 C CA . ASP B 1 256 ? 20.979 127.404 136.619 1.00 6.44 256 ASP C CA 1
ATOM 3924 C C . ASP B 1 256 ? 19.828 126.408 136.662 1.00 6.39 256 ASP C C 1
ATOM 3925 O O . ASP B 1 256 ? 18.869 126.541 135.894 1.00 7.08 256 ASP C O 1
ATOM 3930 N N . GLY B 1 257 ? 19.914 125.430 137.561 1.00 7.54 257 GLY C N 1
ATOM 3931 C CA . GLY B 1 257 ? 18.786 124.507 137.836 1.00 7.49 257 GLY C CA 1
ATOM 3932 C C . GLY B 1 257 ? 18.402 123.666 136.638 1.00 8.08 257 GLY C C 1
ATOM 3933 O O . GLY B 1 257 ? 17.250 123.200 136.531 1.00 6.56 257 GLY C O 1
ATOM 3934 N N . GLY B 1 258 ? 19.371 123.494 135.734 1.00 6.73 258 GLY C N 1
ATOM 3935 C CA . GLY B 1 258 ? 19.185 122.739 134.500 1.00 7.72 258 GLY C CA 1
ATOM 3936 C C . GLY B 1 258 ? 18.813 123.553 133.278 1.00 6.81 258 GLY C C 1
ATOM 3937 O O . GLY B 1 258 ? 18.584 122.977 132.194 1.00 7.83 258 GLY C O 1
ATOM 3938 N N . MET B 1 259 ? 18.752 124.882 133.422 1.00 6.39 259 MET C N 1
ATOM 3939 C CA . MET B 1 259 ? 18.252 125.761 132.340 1.00 6.76 259 MET C CA 1
ATOM 3940 C C . MET B 1 259 ? 19.079 125.697 131.049 1.00 6.90 259 MET C C 1
ATOM 3941 O O . MET B 1 259 ? 18.528 125.797 129.952 1.00 6.78 259 MET C O 1
ATOM 3946 N N . LEU B 1 260 ? 20.389 125.555 131.173 1.00 7.66 260 LEU C N 1
ATOM 3947 C CA . LEU B 1 260 ? 21.231 125.414 129.977 1.00 8.12 260 LEU C CA 1
ATOM 3948 C C . LEU B 1 260 ? 20.907 124.135 129.243 1.00 8.79 260 LEU C C 1
ATOM 3949 O O . LEU B 1 260 ? 20.978 123.060 129.832 1.00 9.39 260 LEU C O 1
ATOM 3954 N N . LYS B 1 261 ? 20.592 124.249 127.952 1.00 9.30 261 LYS C N 1
ATOM 3955 C CA . LYS B 1 261 ? 20.033 123.115 127.193 1.00 10.86 261 LYS C CA 1
ATOM 3956 C C . LYS B 1 261 ? 21.097 122.269 126.532 1.00 11.53 261 LYS C C 1
ATOM 3957 O O . LYS B 1 261 ? 20.813 121.185 126.032 1.00 11.63 261 LYS C O 1
ATOM 3963 N N . THR B 1 262 ? 22.315 122.778 126.531 1.00 12.59 262 THR C N 1
ATOM 3964 C CA . THR B 1 262 ? 23.417 122.111 125.877 1.00 15.12 262 THR C CA 1
ATOM 3965 C C . THR B 1 262 ? 24.463 121.716 126.897 1.00 17.60 262 THR C C 1
ATOM 3966 O O . THR B 1 262 ? 24.379 122.091 128.088 1.00 17.02 262 THR C O 1
ATOM 3970 N N . LEU B 1 263 ? 25.434 120.929 126.430 1.00 18.94 263 LEU C N 1
ATOM 3971 C CA . LEU B 1 263 ? 26.566 120.519 127.259 1.00 21.82 263 LEU C CA 1
ATOM 3972 C C . LEU B 1 263 ? 27.302 121.693 127.865 1.00 23.27 263 LEU C C 1
ATOM 3973 O O . LEU B 1 263 ? 27.674 121.671 129.050 1.00 24.95 263 LEU C O 1
ATOM 3979 N N . MET C 1 1 ? 28.945 127.206 91.410 1.00 12.14 1 MET E N 1
ATOM 3980 C CA . MET C 1 1 ? 30.267 127.018 92.090 1.00 13.33 1 MET E CA 1
ATOM 3981 C C . MET C 1 1 ? 30.744 125.612 91.762 1.00 12.66 1 MET E C 1
ATOM 3982 O O . MET C 1 1 ? 30.019 124.654 91.996 1.00 13.43 1 MET E O 1
ATOM 3987 N N . ASP C 1 2 ? 31.948 125.490 91.211 1.00 13.80 2 ASP E N 1
ATOM 3988 C CA . ASP C 1 2 ? 32.472 124.177 90.837 1.00 14.74 2 ASP E CA 1
ATOM 3989 C C . ASP C 1 2 ? 32.882 123.394 92.092 1.00 13.34 2 ASP E C 1
ATOM 3990 O O . ASP C 1 2 ? 33.629 123.904 92.917 1.00 13.64 2 ASP E O 1
ATOM 3995 N N . MET C 1 3 ? 32.407 122.158 92.226 1.00 12.19 3 MET E N 1
ATOM 3996 C CA . MET C 1 3 ? 32.679 121.368 93.441 1.00 12.24 3 MET E CA 1
ATOM 3997 C C . MET C 1 3 ? 33.926 120.472 93.321 1.00 12.65 3 MET E C 1
ATOM 3998 O O . MET C 1 3 ? 34.514 120.084 94.341 1.00 11.24 3 MET E O 1
ATOM 4003 N N . GLY C 1 4 ? 34.294 120.131 92.080 1.00 12.11 4 GLY E N 1
ATOM 4004 C CA . GLY C 1 4 ? 35.524 119.363 91.787 1.00 12.22 4 GLY E CA 1
ATOM 4005 C C . GLY C 1 4 ? 35.446 117.930 92.269 1.00 12.62 4 GLY E C 1
ATOM 4006 O O . GLY C 1 4 ? 36.453 117.337 92.663 1.00 12.15 4 GLY E O 1
ATOM 4007 N N . ILE C 1 5 ? 34.227 117.403 92.257 1.00 12.42 5 ILE E N 1
ATOM 4008 C CA . ILE C 1 5 ? 33.896 116.106 92.828 1.00 13.04 5 ILE E CA 1
ATOM 4009 C C . ILE C 1 5 ? 33.756 115.067 91.720 1.00 12.66 5 ILE E C 1
ATOM 4010 O O . ILE C 1 5 ? 33.661 113.867 91.992 1.00 12.05 5 ILE E O 1
ATOM 4015 N N . SER C 1 6 ? 33.763 115.507 90.458 1.00 12.73 6 SER E N 1
ATOM 4016 C CA . SER C 1 6 ? 33.491 114.549 89.374 1.00 13.32 6 SER E CA 1
ATOM 4017 C C . SER C 1 6 ? 34.529 113.418 89.338 1.00 12.98 6 SER E C 1
ATOM 4018 O O . SER C 1 6 ? 35.731 113.680 89.413 1.00 13.46 6 SER E O 1
ATOM 4021 N N . GLY C 1 7 ? 34.060 112.167 89.282 1.00 13.06 7 GLY E N 1
ATOM 4022 C CA . GLY C 1 7 ? 34.949 111.007 89.251 1.00 13.07 7 GLY E CA 1
ATOM 4023 C C . GLY C 1 7 ? 35.570 110.594 90.583 1.00 12.91 7 GLY E C 1
ATOM 4024 O O . GLY C 1 7 ? 36.369 109.632 90.643 1.00 12.83 7 GLY E O 1
ATOM 4025 N N . LYS C 1 8 ? 35.204 111.295 91.654 1.00 11.49 8 LYS E N 1
ATOM 4026 C CA . LYS C 1 8 ? 35.644 110.888 92.986 1.00 11.29 8 LYS E CA 1
ATOM 4027 C C . LYS C 1 8 ? 34.745 109.755 93.485 1.00 10.73 8 LYS E C 1
ATOM 4028 O O . LYS C 1 8 ? 33.602 109.653 93.063 1.00 12.13 8 LYS E O 1
ATOM 4034 N N . VAL C 1 9 ? 35.269 108.920 94.382 1.00 10.21 9 VAL E N 1
ATOM 4035 C CA . VAL C 1 9 ? 34.546 107.764 94.911 1.00 9.25 9 VAL E CA 1
ATOM 4036 C C . VAL C 1 9 ? 34.015 108.115 96.287 1.00 8.77 9 VAL E C 1
ATOM 4037 O O . VAL C 1 9 ? 34.807 108.373 97.219 1.00 7.50 9 VAL E O 1
ATOM 4041 N N . ALA C 1 10 ? 32.686 108.122 96.419 1.00 7.79 10 ALA E N 1
ATOM 4042 C CA . ALA C 1 10 ? 32.070 108.472 97.719 1.00 8.41 10 ALA E CA 1
ATOM 4043 C C . ALA C 1 10 ? 31.299 107.307 98.320 1.00 8.19 10 ALA E C 1
ATOM 4044 O O . ALA C 1 10 ? 30.390 106.780 97.695 1.00 9.94 10 ALA E O 1
ATOM 4046 N N . VAL C 1 11 ? 31.647 106.945 99.549 1.00 8.08 11 VAL E N 1
ATOM 4047 C CA . VAL C 1 11 ? 31.011 105.872 100.285 1.00 7.71 11 VAL E CA 1
ATOM 4048 C C . VAL C 1 11 ? 30.054 106.535 101.279 1.00 8.07 11 VAL E C 1
ATOM 4049 O O . VAL C 1 11 ? 30.487 107.353 102.071 1.00 8.08 11 VAL E O 1
ATOM 4053 N N . ILE C 1 12 ? 28.762 106.203 101.205 1.00 8.02 12 ILE E N 1
ATOM 4054 C CA . ILE C 1 12 ? 27.771 106.838 102.095 1.00 8.19 12 ILE E CA 1
ATOM 4055 C C . ILE C 1 12 ? 27.086 105.720 102.840 1.00 8.68 12 ILE E C 1
ATOM 4056 O O . ILE C 1 12 ? 26.384 104.883 102.226 1.00 8.83 12 ILE E O 1
ATOM 4061 N N . THR C 1 13 ? 27.304 105.644 104.155 1.00 8.74 13 THR E N 1
ATOM 4062 C CA . THR C 1 13 ? 26.604 104.607 104.919 1.00 7.95 13 THR E CA 1
ATOM 4063 C C . THR C 1 13 ? 25.155 105.043 105.180 1.00 8.72 13 THR E C 1
ATOM 4064 O O . THR C 1 13 ? 24.880 106.232 105.274 1.00 8.48 13 THR E O 1
ATOM 4068 N N . GLY C 1 14 ? 24.237 104.077 105.238 1.00 8.02 14 GLY E N 1
ATOM 4069 C CA . GLY C 1 14 ? 22.813 104.375 105.443 1.00 8.90 14 GLY E CA 1
ATOM 4070 C C . GLY C 1 14 ? 22.213 105.196 104.306 1.00 9.32 14 GLY E C 1
ATOM 4071 O O . GLY C 1 14 ? 21.479 106.162 104.531 1.00 9.63 14 GLY E O 1
ATOM 4072 N N . SER C 1 15 ? 22.506 104.797 103.065 1.00 10.13 15 SER E N 1
ATOM 4073 C CA . SER C 1 15 ? 22.134 105.605 101.890 1.00 10.45 15 SER E CA 1
ATOM 4074 C C . SER C 1 15 ? 21.012 105.003 101.047 1.00 11.07 15 SER E C 1
ATOM 4075 O O . SER C 1 15 ? 20.799 105.406 99.890 1.00 11.10 15 SER E O 1
ATOM 4078 N N . SER C 1 16 ? 20.289 104.041 101.602 1.00 10.92 16 SER E N 1
ATOM 4079 C CA . SER C 1 16 ? 19.103 103.529 100.876 1.00 12.52 16 SER E CA 1
ATOM 4080 C C . SER C 1 16 ? 17.837 104.346 101.133 1.00 13.16 16 SER E C 1
ATOM 4081 O O . SER C 1 16 ? 16.789 104.090 100.529 1.00 13.89 16 SER E O 1
ATOM 4084 N N . SER C 1 17 ? 17.904 105.307 102.046 1.00 13.29 17 SER E N 1
ATOM 4085 C CA . SER C 1 17 ? 16.716 106.003 102.510 1.00 13.24 17 SER E CA 1
ATOM 4086 C C . SER C 1 17 ? 17.110 107.346 103.097 1.00 12.65 17 SER E C 1
ATOM 4087 O O . SER C 1 17 ? 18.266 107.545 103.475 1.00 11.37 17 SER E O 1
ATOM 4090 N N . GLY C 1 18 ? 16.143 108.258 103.170 1.00 11.61 18 GLY E N 1
ATOM 4091 C CA . GLY C 1 18 ? 16.269 109.459 104.001 1.00 11.76 18 GLY E CA 1
ATOM 4092 C C . GLY C 1 18 ? 17.472 110.325 103.663 1.00 11.38 18 GLY E C 1
ATOM 4093 O O . GLY C 1 18 ? 17.746 110.619 102.487 1.00 11.47 18 GLY E O 1
ATOM 4094 N N . ILE C 1 19 ? 18.182 110.752 104.702 1.00 10.24 19 ILE E N 1
ATOM 4095 C CA . ILE C 1 19 ? 19.301 111.686 104.525 1.00 8.47 19 ILE E CA 1
ATOM 4096 C C . ILE C 1 19 ? 20.429 111.081 103.687 1.00 8.81 19 ILE E C 1
ATOM 4097 O O . ILE C 1 19 ? 20.990 111.762 102.810 1.00 8.66 19 ILE E O 1
ATOM 4102 N N . GLY C 1 20 ? 20.795 109.834 103.970 1.00 8.53 20 GLY E N 1
ATOM 4103 C CA . GLY C 1 20 ? 21.925 109.227 103.233 1.00 8.49 20 GLY E CA 1
ATOM 4104 C C . GLY C 1 20 ? 21.631 109.147 101.737 1.00 8.36 20 GLY E C 1
ATOM 4105 O O . GLY C 1 20 ? 22.523 109.335 100.908 1.00 7.99 20 GLY E O 1
ATOM 4106 N N . LEU C 1 21 ? 20.378 108.842 101.387 1.00 8.61 21 LEU E N 1
ATOM 4107 C CA . LEU C 1 21 ? 19.993 108.744 99.973 1.00 8.98 21 LEU E CA 1
ATOM 4108 C C . LEU C 1 21 ? 20.078 110.133 99.325 1.00 7.92 21 LEU E C 1
ATOM 4109 O O . LEU C 1 21 ? 20.572 110.269 98.229 1.00 8.51 21 LEU E O 1
ATOM 4114 N N . ALA C 1 22 ? 19.603 111.160 100.025 1.00 7.61 22 ALA E N 1
ATOM 4115 C CA . ALA C 1 22 ? 19.702 112.520 99.522 1.00 7.96 22 ALA E CA 1
ATOM 4116 C C . ALA C 1 22 ? 21.149 112.950 99.341 1.00 7.31 22 ALA E C 1
ATOM 4117 O O . ALA C 1 22 ? 21.465 113.626 98.383 1.00 7.28 22 ALA E O 1
ATOM 4119 N N . ILE C 1 23 ? 22.020 112.581 100.279 1.00 7.63 23 ILE E N 1
ATOM 4120 C CA . ILE C 1 23 ? 23.458 112.836 100.117 1.00 6.67 23 ILE E CA 1
ATOM 4121 C C . ILE C 1 23 ? 24.035 112.117 98.877 1.00 6.87 23 ILE E C 1
ATOM 4122 O O . ILE C 1 23 ? 24.806 112.682 98.107 1.00 7.02 23 ILE E O 1
ATOM 4127 N N . ALA C 1 24 ? 23.662 110.859 98.696 1.00 7.16 24 ALA E N 1
ATOM 4128 C CA . ALA C 1 24 ? 24.111 110.114 97.522 1.00 7.51 24 ALA E CA 1
ATOM 4129 C C . ALA C 1 24 ? 23.659 110.796 96.224 1.00 8.07 24 ALA E C 1
ATOM 4130 O O . ALA C 1 24 ? 24.451 110.935 95.282 1.00 8.43 24 ALA E O 1
ATOM 4132 N N . GLU C 1 25 ? 22.411 111.253 96.187 1.00 8.88 25 GLU E N 1
ATOM 4133 C CA . GLU C 1 25 ? 21.902 112.002 95.029 1.00 10.37 25 GLU E CA 1
ATOM 4134 C C . GLU C 1 25 ? 22.692 113.296 94.813 1.00 10.06 25 GLU E C 1
ATOM 4135 O O . GLU C 1 25 ? 23.011 113.644 93.679 1.00 10.82 25 GLU E O 1
ATOM 4141 N N . GLY C 1 26 ? 23.025 113.988 95.901 1.00 9.32 26 GLY E N 1
ATOM 4142 C CA . GLY C 1 26 ? 23.798 115.216 95.822 1.00 8.28 26 GLY E CA 1
ATOM 4143 C C . GLY C 1 26 ? 25.175 114.949 95.234 1.00 8.98 26 GLY E C 1
ATOM 4144 O O . GLY C 1 26 ? 25.659 115.709 94.388 1.00 8.74 26 GLY E O 1
ATOM 4145 N N . PHE C 1 27 ? 25.819 113.877 95.679 1.00 8.45 27 PHE E N 1
ATOM 4146 C CA . PHE C 1 27 ? 27.116 113.518 95.108 1.00 9.63 27 PHE E CA 1
ATOM 4147 C C . PHE C 1 27 ? 26.988 113.069 93.640 1.00 9.68 27 PHE E C 1
ATOM 4148 O O . PHE C 1 27 ? 27.761 113.487 92.799 1.00 9.86 27 PHE E O 1
ATOM 4156 N N . ALA C 1 28 ? 25.978 112.272 93.336 1.00 11.22 28 ALA E N 1
ATOM 4157 C CA . ALA C 1 28 ? 25.759 111.776 91.961 1.00 11.23 28 ALA E CA 1
ATOM 4158 C C . ALA C 1 28 ? 25.580 112.918 90.944 1.00 12.56 28 ALA E C 1
ATOM 4159 O O . ALA C 1 28 ? 26.103 112.867 89.809 1.00 11.56 28 ALA E O 1
ATOM 4161 N N . LYS C 1 29 ? 24.860 113.956 91.365 1.00 12.36 29 LYS E N 1
ATOM 4162 C CA . LYS C 1 29 ? 24.611 115.108 90.537 1.00 13.91 29 LYS E CA 1
ATOM 4163 C C . LYS C 1 29 ? 25.925 115.802 90.182 1.00 13.88 29 LYS E C 1
ATOM 4164 O O . LYS C 1 29 ? 26.043 116.386 89.115 1.00 14.10 29 LYS E O 1
ATOM 4170 N N . GLU C 1 30 ? 26.912 115.698 91.067 1.00 12.92 30 GLU E N 1
ATOM 4171 C CA . GLU C 1 30 ? 28.205 116.328 90.877 1.00 12.38 30 GLU E CA 1
ATOM 4172 C C . GLU C 1 30 ? 29.185 115.365 90.220 1.00 12.23 30 GLU E C 1
ATOM 4173 O O . GLU C 1 30 ? 30.377 115.655 90.117 1.00 11.49 30 GLU E O 1
ATOM 4179 N N . GLY C 1 31 ? 28.678 114.223 89.770 1.00 11.80 31 GLY E N 1
ATOM 4180 C CA . GLY C 1 31 ? 29.490 113.256 88.995 1.00 12.21 31 GLY E CA 1
ATOM 4181 C C . GLY C 1 31 ? 30.336 112.268 89.799 1.00 12.32 31 GLY E C 1
ATOM 4182 O O . GLY C 1 31 ? 31.237 111.628 89.252 1.00 11.07 31 GLY E O 1
ATOM 4183 N N . ALA C 1 32 ? 30.076 112.141 91.098 1.00 11.66 32 ALA E N 1
ATOM 4184 C CA . ALA C 1 32 ? 30.830 111.174 91.916 1.00 12.25 32 ALA E CA 1
ATOM 4185 C C . ALA C 1 32 ? 30.384 109.718 91.658 1.00 12.27 32 ALA E C 1
ATOM 4186 O O . ALA C 1 32 ? 29.229 109.488 91.302 1.00 13.96 32 ALA E O 1
ATOM 4188 N N . HIS C 1 33 ? 31.298 108.759 91.802 1.00 11.87 33 HIS E N 1
ATOM 4189 C CA . HIS C 1 33 ? 30.948 107.334 91.848 1.00 11.82 33 HIS E CA 1
ATOM 4190 C C . HIS C 1 33 ? 30.446 107.080 93.264 1.00 11.14 33 HIS E C 1
ATOM 4191 O O . HIS C 1 33 ? 30.987 107.645 94.212 1.00 10.81 33 HIS E O 1
ATOM 4198 N N . ILE C 1 34 ? 29.429 106.243 93.400 1.00 10.06 34 ILE E N 1
ATOM 4199 C CA . ILE C 1 34 ? 28.713 106.066 94.669 1.00 9.97 34 ILE E CA 1
ATOM 4200 C C . ILE C 1 34 ? 28.810 104.643 95.188 1.00 9.76 34 ILE E C 1
ATOM 4201 O O . ILE C 1 34 ? 28.557 103.681 94.449 1.00 11.23 34 ILE E O 1
ATOM 4206 N N . VAL C 1 35 ? 29.165 104.506 96.465 1.00 9.53 35 VAL E N 1
ATOM 4207 C CA . VAL C 1 35 ? 29.044 103.246 97.177 1.00 9.61 35 VAL E CA 1
ATOM 4208 C C . VAL C 1 35 ? 27.895 103.394 98.194 1.00 10.01 35 VAL E C 1
ATOM 4209 O O . VAL C 1 35 ? 28.006 104.174 99.143 1.00 10.31 35 VAL E O 1
ATOM 4213 N N . LEU C 1 36 ? 26.786 102.694 97.949 1.00 8.61 36 LEU E N 1
ATOM 4214 C CA . LEU C 1 36 ? 25.624 102.712 98.822 1.00 10.51 36 LEU E CA 1
ATOM 4215 C C . LEU C 1 36 ? 25.705 101.541 99.788 1.00 11.37 36 LEU E C 1
ATOM 4216 O O . LEU C 1 36 ? 25.998 100.409 99.395 1.00 12.35 36 LEU E O 1
ATOM 4221 N N . VAL C 1 37 ? 25.437 101.820 101.059 1.00 11.92 37 VAL E N 1
ATOM 4222 C CA . VAL C 1 37 ? 25.561 100.806 102.102 1.00 11.14 37 VAL E CA 1
ATOM 4223 C C . VAL C 1 37 ? 24.301 100.871 102.952 1.00 11.00 37 VAL E C 1
ATOM 4224 O O . VAL C 1 37 ? 23.964 101.938 103.450 1.00 10.00 37 VAL E O 1
ATOM 4228 N N . ALA C 1 38 ? 23.629 99.731 103.133 1.00 9.87 38 ALA E N 1
ATOM 4229 C CA . ALA C 1 38 ? 22.486 99.608 104.059 1.00 10.54 38 ALA E CA 1
ATOM 4230 C C . ALA C 1 38 ? 22.191 98.116 104.263 1.00 11.14 38 ALA E C 1
ATOM 4231 O O . ALA C 1 38 ? 22.725 97.286 103.527 1.00 11.69 38 ALA E O 1
ATOM 4233 N N . ARG C 1 39 ? 21.342 97.775 105.229 1.00 11.64 39 ARG E N 1
ATOM 4234 C CA . ARG C 1 39 ? 21.054 96.347 105.498 1.00 12.23 39 ARG E CA 1
ATOM 4235 C C . ARG C 1 39 ? 20.058 95.740 104.506 1.00 13.34 39 ARG E C 1
ATOM 4236 O O . ARG C 1 39 ? 20.266 94.609 104.027 1.00 13.27 39 ARG E O 1
ATOM 4244 N N . GLN C 1 40 ? 18.980 96.474 104.227 1.00 13.72 40 GLN E N 1
ATOM 4245 C CA . GLN C 1 40 ? 17.843 95.927 103.492 1.00 15.24 40 GLN E CA 1
ATOM 4246 C C . GLN C 1 40 ? 18.092 96.136 102.015 1.00 14.75 40 GLN E C 1
ATOM 4247 O O . GLN C 1 40 ? 18.093 97.266 101.550 1.00 14.99 40 GLN E O 1
ATOM 4253 N N . VAL C 1 41 ? 18.314 95.053 101.270 1.00 13.90 41 VAL E N 1
ATOM 4254 C CA . VAL C 1 41 ? 18.793 95.236 99.898 1.00 14.48 41 VAL E CA 1
ATOM 4255 C C . VAL C 1 41 ? 17.716 95.683 98.914 1.00 13.74 41 VAL E C 1
ATOM 4256 O O . VAL C 1 41 ? 18.026 96.226 97.873 1.00 13.51 41 VAL E O 1
ATOM 4260 N N . ASP C 1 42 ? 16.444 95.467 99.228 1.00 14.01 42 ASP E N 1
ATOM 4261 C CA . ASP C 1 42 ? 15.407 95.952 98.303 1.00 14.07 42 ASP E CA 1
ATOM 4262 C C . ASP C 1 42 ? 15.523 97.474 98.073 1.00 13.23 42 ASP E C 1
ATOM 4263 O O . ASP C 1 42 ? 15.413 97.962 96.946 1.00 13.39 42 ASP E O 1
ATOM 4268 N N . ARG C 1 43 ? 15.749 98.226 99.141 1.00 12.43 43 ARG E N 1
ATOM 4269 C CA . ARG C 1 43 ? 15.813 99.670 99.017 1.00 11.98 43 ARG E CA 1
ATOM 4270 C C . ARG C 1 43 ? 17.149 100.079 98.388 1.00 11.24 43 ARG E C 1
ATOM 4271 O O . ARG C 1 43 ? 17.242 101.115 97.745 1.00 9.99 43 ARG E O 1
ATOM 4279 N N . LEU C 1 44 ? 18.179 99.263 98.585 1.00 10.81 44 LEU E N 1
ATOM 4280 C CA . LEU C 1 44 ? 19.478 99.536 97.993 1.00 11.49 44 LEU E CA 1
ATOM 4281 C C . LEU C 1 44 ? 19.375 99.386 96.473 1.00 11.47 44 LEU E C 1
ATOM 4282 O O . LEU C 1 44 ? 19.889 100.216 95.715 1.00 11.02 44 LEU E O 1
ATOM 4287 N N . HIS C 1 45 ? 18.707 98.320 96.021 1.00 11.67 45 HIS E N 1
ATOM 4288 C CA . HIS C 1 45 ? 18.506 98.123 94.571 1.00 12.33 45 HIS E CA 1
ATOM 4289 C C . HIS C 1 45 ? 17.768 99.304 93.950 1.00 12.19 45 HIS E C 1
ATOM 4290 O O . HIS C 1 45 ? 18.127 99.775 92.880 1.00 11.63 45 HIS E O 1
ATOM 4297 N N . GLU C 1 46 ? 16.700 99.737 94.606 1.00 12.62 46 GLU E N 1
ATOM 4298 C CA . GLU C 1 46 ? 15.849 100.794 94.066 1.00 14.32 46 GLU E CA 1
ATOM 4299 C C . GLU C 1 46 ? 16.623 102.105 93.981 1.00 13.77 46 GLU E C 1
ATOM 4300 O O . GLU C 1 46 ? 16.564 102.812 92.954 1.00 14.05 46 GLU E O 1
ATOM 4306 N N . ALA C 1 47 ? 17.345 102.410 95.058 1.00 12.64 47 ALA E N 1
ATOM 4307 C CA . ALA C 1 47 ? 18.182 103.612 95.129 1.00 12.60 47 ALA E CA 1
ATOM 4308 C C . ALA C 1 47 ? 19.278 103.581 94.071 1.00 12.26 47 ALA E C 1
ATOM 4309 O O . ALA C 1 47 ? 19.474 104.563 93.348 1.00 11.87 47 ALA E O 1
ATOM 4311 N N . ALA C 1 48 ? 19.986 102.455 93.964 1.00 12.33 48 ALA E N 1
ATOM 4312 C CA . ALA C 1 48 ? 21.090 102.365 93.010 1.00 12.70 48 ALA E CA 1
ATOM 4313 C C . ALA C 1 48 ? 20.596 102.523 91.580 1.00 13.72 48 ALA E C 1
ATOM 4314 O O . ALA C 1 48 ? 21.226 103.226 90.801 1.00 14.12 48 ALA E O 1
ATOM 4316 N N . ARG C 1 49 ? 19.457 101.896 91.253 1.00 14.96 49 ARG E N 1
ATOM 4317 C CA . ARG C 1 49 ? 18.864 101.993 89.916 1.00 16.38 49 ARG E CA 1
ATOM 4318 C C . ARG C 1 49 ? 18.539 103.431 89.542 1.00 16.64 49 ARG E C 1
ATOM 4319 O O . ARG C 1 49 ? 18.883 103.889 88.444 1.00 16.72 49 ARG E O 1
ATOM 4327 N N . SER C 1 50 ? 17.898 104.141 90.470 1.00 17.10 50 SER E N 1
ATOM 4328 C CA . SER C 1 50 ? 17.544 105.548 90.292 1.00 17.44 50 SER E CA 1
ATOM 4329 C C . SER C 1 50 ? 18.761 106.454 90.074 1.00 17.26 50 SER E C 1
ATOM 4330 O O . SER C 1 50 ? 18.737 107.358 89.233 1.00 17.19 50 SER E O 1
ATOM 4333 N N . LEU C 1 51 ? 19.820 106.237 90.853 1.00 16.50 51 LEU E N 1
ATOM 4334 C CA . LEU C 1 51 ? 21.025 107.038 90.717 1.00 16.21 51 LEU E CA 1
ATOM 4335 C C . LEU C 1 51 ? 21.673 106.808 89.355 1.00 17.00 51 LEU E C 1
ATOM 4336 O O . LEU C 1 51 ? 22.035 107.758 88.665 1.00 16.40 51 LEU E O 1
ATOM 4341 N N . LYS C 1 52 ? 21.817 105.549 88.975 1.00 17.95 52 LYS E N 1
ATOM 4342 C CA . LYS C 1 52 ? 22.402 105.221 87.667 1.00 20.59 52 LYS E CA 1
ATOM 4343 C C . LYS C 1 52 ? 21.576 105.822 86.526 1.00 21.43 52 LYS E C 1
ATOM 4344 O O . LYS C 1 52 ? 22.136 106.390 85.582 1.00 22.62 52 LYS E O 1
ATOM 4350 N N . GLU C 1 53 ? 20.254 105.709 86.619 1.00 22.57 53 GLU E N 1
ATOM 4351 C CA . GLU C 1 53 ? 19.363 106.126 85.530 1.00 23.73 53 GLU E CA 1
ATOM 4352 C C . GLU C 1 53 ? 19.177 107.634 85.430 1.00 23.68 53 GLU E C 1
ATOM 4353 O O . GLU C 1 53 ? 19.006 108.151 84.327 1.00 24.15 53 GLU E O 1
ATOM 4359 N N . LYS C 1 54 ? 19.187 108.327 86.569 1.00 23.15 54 LYS E N 1
ATOM 4360 C CA . LYS C 1 54 ? 19.013 109.793 86.596 1.00 22.62 54 LYS E CA 1
ATOM 4361 C C . LYS C 1 54 ? 20.310 110.575 86.395 1.00 21.41 54 LYS E C 1
ATOM 4362 O O . LYS C 1 54 ? 20.283 111.690 85.859 1.00 21.60 54 LYS E O 1
ATOM 4368 N N . PHE C 1 55 ? 21.432 110.020 86.860 1.00 20.04 55 PHE E N 1
ATOM 4369 C CA . PHE C 1 55 ? 22.697 110.760 86.916 1.00 18.95 55 PHE E CA 1
ATOM 4370 C C . PHE C 1 55 ? 23.848 110.147 86.127 1.00 18.17 55 PHE E C 1
ATOM 4371 O O . PHE C 1 55 ? 24.894 110.772 85.984 1.00 18.33 55 PHE E O 1
ATOM 4379 N N . GLY C 1 56 ? 23.674 108.921 85.635 1.00 17.76 56 GLY E N 1
ATOM 4380 C CA . GLY C 1 56 ? 24.693 108.294 84.806 1.00 17.03 56 GLY E CA 1
ATOM 4381 C C . GLY C 1 56 ? 25.968 107.943 85.532 1.00 17.40 56 GLY E C 1
ATOM 4382 O O . GLY C 1 56 ? 27.041 107.824 84.922 1.00 17.36 56 GLY E O 1
ATOM 4383 N N . VAL C 1 57 ? 25.872 107.780 86.849 1.00 16.45 57 VAL E N 1
ATOM 4384 C CA . VAL C 1 57 ? 27.064 107.507 87.626 1.00 15.52 57 VAL E CA 1
ATOM 4385 C C . VAL C 1 57 ? 27.178 106.005 87.876 1.00 15.07 57 VAL E C 1
ATOM 4386 O O . VAL C 1 57 ? 26.191 105.258 87.753 1.00 14.41 57 VAL E O 1
ATOM 4390 N N . ARG C 1 58 ? 28.376 105.569 88.240 1.00 15.26 58 ARG E N 1
ATOM 4391 C CA . ARG C 1 58 ? 28.582 104.201 88.697 1.00 15.54 58 ARG E CA 1
ATOM 4392 C C . ARG C 1 58 ? 28.131 104.079 90.153 1.00 15.14 58 ARG E C 1
ATOM 4393 O O . ARG C 1 58 ? 28.418 104.959 90.970 1.00 15.17 58 ARG E O 1
ATOM 4401 N N . VAL C 1 59 ? 27.438 102.989 90.468 1.00 14.24 59 VAL E N 1
ATOM 4402 C CA . VAL C 1 59 ? 26.954 102.772 91.837 1.00 13.78 59 VAL E CA 1
ATOM 4403 C C . VAL C 1 59 ? 27.234 101.335 92.243 1.00 14.64 59 VAL E C 1
ATOM 4404 O O . VAL C 1 59 ? 26.842 100.390 91.543 1.00 15.31 59 VAL E O 1
ATOM 4408 N N . LEU C 1 60 ? 27.885 101.174 93.391 1.00 13.60 60 LEU E N 1
ATOM 4409 C CA . LEU C 1 60 ? 28.142 99.867 93.956 1.00 13.72 60 LEU E CA 1
ATOM 4410 C C . LEU C 1 60 ? 27.265 99.715 95.195 1.00 13.60 60 LEU E C 1
ATOM 4411 O O . LEU C 1 60 ? 27.202 100.621 96.015 1.00 13.78 60 LEU E O 1
ATOM 4416 N N . GLU C 1 61 ? 26.563 98.589 95.314 1.00 12.38 61 GLU E N 1
ATOM 4417 C CA . GLU C 1 61 ? 25.693 98.370 96.468 1.00 13.04 61 GLU E CA 1
ATOM 4418 C C . GLU C 1 61 ? 26.358 97.406 97.416 1.00 12.85 61 GLU E C 1
ATOM 4419 O O . GLU C 1 61 ? 26.822 96.343 96.989 1.00 13.40 61 GLU E O 1
ATOM 4425 N N . VAL C 1 62 ? 26.398 97.749 98.697 1.00 11.71 62 VAL E N 1
ATOM 4426 C CA . VAL C 1 62 ? 26.935 96.812 99.686 1.00 12.08 62 VAL E CA 1
ATOM 4427 C C . VAL C 1 62 ? 25.871 96.609 100.741 1.00 12.49 62 VAL E C 1
ATOM 4428 O O . VAL C 1 62 ? 25.602 97.506 101.530 1.00 12.65 62 VAL E O 1
ATOM 4432 N N . ALA C 1 63 ? 25.233 95.441 100.735 1.00 11.78 63 ALA E N 1
ATOM 4433 C CA . ALA C 1 63 ? 24.169 95.180 101.706 1.00 12.25 63 ALA E CA 1
ATOM 4434 C C . ALA C 1 63 ? 24.711 94.484 102.962 1.00 12.55 63 ALA E C 1
ATOM 4435 O O . ALA C 1 63 ? 24.860 93.248 103.011 1.00 11.95 63 ALA E O 1
ATOM 4437 N N . VAL C 1 64 ? 24.999 95.287 103.983 1.00 12.40 64 VAL E N 1
ATOM 4438 C CA . VAL C 1 64 ? 25.617 94.771 105.197 1.00 13.27 64 VAL E CA 1
ATOM 4439 C C . VAL C 1 64 ? 25.195 95.597 106.399 1.00 13.29 64 VAL E C 1
ATOM 4440 O O . VAL C 1 64 ? 24.680 96.704 106.261 1.00 13.60 64 VAL E O 1
ATOM 4444 N N . ASP C 1 65 ? 25.457 95.057 107.580 1.00 14.21 65 ASP E N 1
ATOM 4445 C CA . ASP C 1 65 ? 25.190 95.739 108.833 1.00 13.97 65 ASP E CA 1
ATOM 4446 C C . ASP C 1 65 ? 26.498 96.401 109.229 1.00 13.24 65 ASP E C 1
ATOM 4447 O O . ASP C 1 65 ? 27.466 95.709 109.564 1.00 13.64 65 ASP E O 1
ATOM 4452 N N . VAL C 1 66 ? 26.561 97.733 109.166 1.00 12.77 66 VAL E N 1
ATOM 4453 C CA . VAL C 1 66 ? 27.796 98.436 109.529 1.00 12.20 66 VAL E CA 1
ATOM 4454 C C . VAL C 1 66 ? 28.076 98.478 111.020 1.00 12.44 66 VAL E C 1
ATOM 4455 O O . VAL C 1 66 ? 29.138 98.947 111.424 1.00 12.34 66 VAL E O 1
ATOM 4459 N N . ALA C 1 67 ? 27.147 97.988 111.833 1.00 12.58 67 ALA E N 1
ATOM 4460 C CA . ALA C 1 67 ? 27.386 97.920 113.273 1.00 13.75 67 ALA E CA 1
ATOM 4461 C C . ALA C 1 67 ? 28.233 96.692 113.629 1.00 13.64 67 ALA E C 1
ATOM 4462 O O . ALA C 1 67 ? 28.445 96.392 114.812 1.00 14.56 67 ALA E O 1
ATOM 4464 N N . THR C 1 68 ? 28.687 95.962 112.609 1.00 13.63 68 THR E N 1
ATOM 4465 C CA . THR C 1 68 ? 29.471 94.746 112.824 1.00 12.61 68 THR E CA 1
ATOM 4466 C C . THR C 1 68 ? 30.822 94.880 112.133 1.00 12.64 68 THR E C 1
ATOM 4467 O O . THR C 1 68 ? 30.922 95.527 111.089 1.00 11.99 68 THR E O 1
ATOM 4471 N N . PRO C 1 69 ? 31.876 94.277 112.715 1.00 12.09 69 PRO E N 1
ATOM 4472 C CA . PRO C 1 69 ? 33.178 94.372 112.055 1.00 12.68 69 PRO E CA 1
ATOM 4473 C C . PRO C 1 69 ? 33.170 93.701 110.689 1.00 13.09 69 PRO E C 1
ATOM 4474 O O . PRO C 1 69 ? 33.810 94.197 109.763 1.00 13.01 69 PRO E O 1
ATOM 4478 N N . GLU C 1 70 ? 32.417 92.606 110.556 1.00 13.95 70 GLU E N 1
ATOM 4479 C CA . GLU C 1 70 ? 32.327 91.877 109.291 1.00 13.71 70 GLU E CA 1
ATOM 4480 C C . GLU C 1 70 ? 31.678 92.703 108.189 1.00 13.04 70 GLU E C 1
ATOM 4481 O O . GLU C 1 70 ? 32.100 92.632 107.039 1.00 11.30 70 GLU E O 1
ATOM 4487 N N . GLY C 1 71 ? 30.635 93.451 108.539 1.00 12.54 71 GLY E N 1
ATOM 4488 C CA . GLY C 1 71 ? 29.959 94.332 107.555 1.00 11.59 71 GLY E CA 1
ATOM 4489 C C . GLY C 1 71 ? 30.918 95.416 107.071 1.00 11.88 71 GLY E C 1
ATOM 4490 O O . GLY C 1 71 ? 31.039 95.680 105.878 1.00 11.32 71 GLY E O 1
ATOM 4491 N N . VAL C 1 72 ? 31.607 96.052 108.014 1.00 10.83 72 VAL E N 1
ATOM 4492 C CA . VAL C 1 72 ? 32.595 97.074 107.651 1.00 10.72 72 VAL E CA 1
ATOM 4493 C C . VAL C 1 72 ? 33.684 96.498 106.778 1.00 11.32 72 VAL E C 1
ATOM 4494 O O . VAL C 1 72 ? 34.067 97.091 105.741 1.00 10.52 72 VAL E O 1
ATOM 4498 N N . ASP C 1 73 ? 34.168 95.313 107.167 1.00 11.98 73 ASP E N 1
ATOM 4499 C CA . ASP C 1 73 ? 35.193 94.637 106.390 1.00 13.28 73 ASP E CA 1
ATOM 4500 C C . ASP C 1 73 ? 34.751 94.458 104.930 1.00 12.65 73 ASP E C 1
ATOM 4501 O O . ASP C 1 73 ? 35.546 94.634 104.011 1.00 13.00 73 ASP E O 1
ATOM 4506 N N . ALA C 1 74 ? 33.485 94.103 104.729 1.00 13.31 74 ALA E N 1
ATOM 4507 C CA . ALA C 1 74 ? 32.945 93.902 103.383 1.00 12.40 74 ALA E CA 1
ATOM 4508 C C . ALA C 1 74 ? 32.869 95.211 102.597 1.00 12.36 74 ALA E C 1
ATOM 4509 O O . ALA C 1 74 ? 33.177 95.251 101.409 1.00 13.21 74 ALA E O 1
ATOM 4511 N N . VAL C 1 75 ? 32.489 96.288 103.279 1.00 12.32 75 VAL E N 1
ATOM 4512 C CA . VAL C 1 75 ? 32.499 97.615 102.664 1.00 11.90 75 VAL E CA 1
ATOM 4513 C C . VAL C 1 75 ? 33.908 97.957 102.176 1.00 11.80 75 VAL E C 1
ATOM 4514 O O . VAL C 1 75 ? 34.086 98.372 101.031 1.00 12.92 75 VAL E O 1
ATOM 4518 N N . VAL C 1 76 ? 34.905 97.784 103.039 1.00 11.44 76 VAL E N 1
ATOM 4519 C CA . VAL C 1 76 ? 36.294 98.102 102.679 1.00 11.45 76 VAL E CA 1
ATOM 4520 C C . VAL C 1 76 ? 36.796 97.294 101.459 1.00 12.08 76 VAL E C 1
ATOM 4521 O O . VAL C 1 76 ? 37.444 97.846 100.538 1.00 12.40 76 VAL E O 1
ATOM 4525 N N . GLU C 1 77 ? 36.453 96.005 101.435 1.00 12.84 77 GLU E N 1
ATOM 4526 C CA . GLU C 1 77 ? 36.940 95.133 100.372 1.00 13.77 77 GLU E CA 1
ATOM 4527 C C . GLU C 1 77 ? 36.216 95.410 99.057 1.00 14.13 77 GLU E C 1
ATOM 4528 O O . GLU C 1 77 ? 36.849 95.423 98.009 1.00 13.08 77 GLU E O 1
ATOM 4534 N N . SER C 1 78 ? 34.902 95.657 99.132 1.00 14.83 78 SER E N 1
ATOM 4535 C CA . SER C 1 78 ? 34.103 96.086 97.976 1.00 16.27 78 SER E CA 1
ATOM 4536 C C . SER C 1 78 ? 34.684 97.359 97.339 1.00 16.33 78 SER E C 1
ATOM 4537 O O . SER C 1 78 ? 34.817 97.454 96.108 1.00 16.09 78 SER E O 1
ATOM 4540 N N . VAL C 1 79 ? 35.053 98.330 98.177 1.00 15.07 79 VAL E N 1
ATOM 4541 C CA . VAL C 1 79 ? 35.655 99.567 97.681 1.00 14.78 79 VAL E CA 1
ATOM 4542 C C . VAL C 1 79 ? 37.047 99.344 97.066 1.00 14.26 79 VAL E C 1
ATOM 4543 O O . VAL C 1 79 ? 37.339 99.840 95.974 1.00 14.24 79 VAL E O 1
ATOM 4547 N N . ARG C 1 80 ? 37.903 98.612 97.768 1.00 14.74 80 ARG E N 1
ATOM 4548 C CA . ARG C 1 80 ? 39.267 98.387 97.291 1.00 15.23 80 ARG E CA 1
ATOM 4549 C C . ARG C 1 80 ? 39.243 97.675 95.925 1.00 15.54 80 ARG E C 1
ATOM 4550 O O . ARG C 1 80 ? 39.921 98.094 94.984 1.00 15.11 80 ARG E O 1
ATOM 4558 N N . SER C 1 81 ? 38.434 96.629 95.820 1.00 16.05 81 SER E N 1
ATOM 4559 C CA . SER C 1 81 ? 38.422 95.835 94.588 1.00 17.30 81 SER E CA 1
ATOM 4560 C C . SER C 1 81 ? 37.740 96.527 93.400 1.00 18.26 81 SER E C 1
ATOM 4561 O O . SER C 1 81 ? 38.173 96.334 92.260 1.00 18.38 81 SER E O 1
ATOM 4564 N N . SER C 1 82 ? 36.688 97.315 93.652 1.00 18.04 82 SER E N 1
ATOM 4565 C CA . SER C 1 82 ? 35.988 98.013 92.573 1.00 18.72 82 SER E CA 1
ATOM 4566 C C . SER C 1 82 ? 36.644 99.309 92.182 1.00 18.85 82 SER E C 1
ATOM 4567 O O . SER C 1 82 ? 36.665 99.647 90.994 1.00 18.61 82 SER E O 1
ATOM 4570 N N . PHE C 1 83 ? 37.147 100.057 93.172 1.00 17.85 83 PHE E N 1
ATOM 4571 C CA . PHE C 1 83 ? 37.643 101.411 92.920 1.00 17.69 83 PHE E CA 1
ATOM 4572 C C . PHE C 1 83 ? 39.108 101.677 93.310 1.00 17.85 83 PHE E C 1
ATOM 4573 O O . PHE C 1 83 ? 39.662 102.699 92.914 1.00 18.28 83 PHE E O 1
ATOM 4581 N N . GLY C 1 84 ? 39.733 100.790 94.084 1.00 17.39 84 GLY E N 1
ATOM 4582 C CA . GLY C 1 84 ? 41.086 101.054 94.587 1.00 17.38 84 GLY E CA 1
ATOM 4583 C C . GLY C 1 84 ? 41.043 101.628 95.999 1.00 17.96 84 GLY E C 1
ATOM 4584 O O . GLY C 1 84 ? 41.777 101.190 96.897 1.00 18.62 84 GLY E O 1
ATOM 4585 N N . GLY C 1 85 ? 40.173 102.613 96.197 1.00 16.64 85 GLY E N 1
ATOM 4586 C CA . GLY C 1 85 ? 40.001 103.247 97.510 1.00 14.95 85 GLY E CA 1
ATOM 4587 C C . GLY C 1 85 ? 38.919 104.300 97.394 1.00 13.77 85 GLY E C 1
ATOM 4588 O O . GLY C 1 85 ? 38.403 104.543 96.287 1.00 13.60 85 GLY E O 1
ATOM 4589 N N . ALA C 1 86 ? 38.579 104.919 98.529 1.00 11.45 86 ALA E N 1
ATOM 4590 C CA . ALA C 1 86 ? 37.583 105.982 98.577 1.00 10.66 86 ALA E CA 1
ATOM 4591 C C . ALA C 1 86 ? 38.233 107.356 98.624 1.00 9.89 86 ALA E C 1
ATOM 4592 O O . ALA C 1 86 ? 39.334 107.515 99.165 1.00 9.22 86 ALA E O 1
ATOM 4594 N N . ASP C 1 87 ? 37.511 108.352 98.109 1.00 8.18 87 ASP E N 1
ATOM 4595 C CA . ASP C 1 87 ? 37.921 109.751 98.210 1.00 8.14 87 ASP E CA 1
ATOM 4596 C C . ASP C 1 87 ? 37.130 110.443 99.286 1.00 7.59 87 ASP E C 1
ATOM 4597 O O . ASP C 1 87 ? 37.602 111.416 99.880 1.00 7.67 87 ASP E O 1
ATOM 4602 N N . ILE C 1 88 ? 35.895 109.973 99.456 1.00 7.63 88 ILE E N 1
ATOM 4603 C CA . ILE C 1 88 ? 34.914 110.571 100.376 1.00 7.20 88 ILE E CA 1
ATOM 4604 C C . ILE C 1 88 ? 34.253 109.466 101.183 1.00 7.63 88 ILE E C 1
ATOM 4605 O O . ILE C 1 88 ? 33.848 108.438 100.625 1.00 7.27 88 ILE E O 1
ATOM 4610 N N . LEU C 1 89 ? 34.133 109.687 102.499 1.00 6.18 89 LEU E N 1
ATOM 4611 C CA . LEU C 1 89 ? 33.368 108.812 103.351 1.00 6.24 89 LEU E CA 1
ATOM 4612 C C . LEU C 1 89 ? 32.388 109.622 104.167 1.00 5.56 89 LEU E C 1
ATOM 4613 O O . LEU C 1 89 ? 32.766 110.602 104.809 1.00 5.41 89 LEU E O 1
ATOM 4618 N N . VAL C 1 90 ? 31.122 109.223 104.110 1.00 5.94 90 VAL E N 1
ATOM 4619 C CA . VAL C 1 90 ? 30.079 109.865 104.930 1.00 6.77 90 VAL E CA 1
ATOM 4620 C C . VAL C 1 90 ? 29.493 108.807 105.846 1.00 7.10 90 VAL E C 1
ATOM 4621 O O . VAL C 1 90 ? 28.870 107.840 105.388 1.00 7.09 90 VAL E O 1
ATOM 4625 N N . ASN C 1 91 ? 29.699 109.013 107.147 1.00 6.86 91 ASN E N 1
ATOM 4626 C CA . ASN C 1 91 ? 29.140 108.155 108.167 1.00 6.32 91 ASN E CA 1
ATOM 4627 C C . ASN C 1 91 ? 27.754 108.664 108.510 1.00 7.03 91 ASN E C 1
ATOM 4628 O O . ASN C 1 91 ? 27.593 109.718 109.136 1.00 7.45 91 ASN E O 1
ATOM 4633 N N . ASN C 1 92 ? 26.748 107.908 108.083 1.00 6.63 92 ASN E N 1
ATOM 4634 C CA . ASN C 1 92 ? 25.365 108.346 108.224 1.00 7.69 92 ASN E CA 1
ATOM 4635 C C . ASN C 1 92 ? 24.394 107.302 108.788 1.00 7.48 92 ASN E C 1
ATOM 4636 O O . ASN C 1 92 ? 23.358 107.674 109.350 1.00 8.45 92 ASN E O 1
ATOM 4641 N N . ALA C 1 93 ? 24.705 106.015 108.623 1.00 7.27 93 ALA E N 1
ATOM 4642 C CA . ALA C 1 93 ? 23.843 104.957 109.151 1.00 7.73 93 ALA E CA 1
ATOM 4643 C C . ALA C 1 93 ? 23.546 105.213 110.623 1.00 8.13 93 ALA E C 1
ATOM 4644 O O . ALA C 1 93 ? 24.465 105.422 111.424 1.00 8.16 93 ALA E O 1
ATOM 4646 N N . GLY C 1 94 ? 22.261 105.242 110.949 1.00 8.90 94 GLY E N 1
ATOM 4647 C CA . GLY C 1 94 ? 21.834 105.480 112.323 1.00 9.60 94 GLY E CA 1
ATOM 4648 C C . GLY C 1 94 ? 20.342 105.515 112.442 1.00 10.43 94 GLY E C 1
ATOM 4649 O O . GLY C 1 94 ? 19.613 105.502 111.438 1.00 10.72 94 GLY E O 1
ATOM 4650 N N . THR C 1 95 ? 19.884 105.596 113.682 1.00 11.10 95 THR E N 1
ATOM 4651 C CA . THR C 1 95 ? 18.474 105.712 113.971 1.00 11.47 95 THR E CA 1
ATOM 4652 C C . THR C 1 95 ? 18.359 106.357 115.368 1.00 11.01 95 THR E C 1
ATOM 4653 O O . THR C 1 95 ? 19.281 106.263 116.165 1.00 11.21 95 THR E O 1
ATOM 4657 N N . GLY C 1 96 ? 17.234 107.009 115.650 1.00 10.74 96 GLY E N 1
ATOM 4658 C CA . GLY C 1 96 ? 16.988 107.586 116.983 1.00 10.46 96 GLY E CA 1
ATOM 4659 C C . GLY C 1 96 ? 16.783 106.504 118.036 1.00 10.16 96 GLY E C 1
ATOM 4660 O O . GLY C 1 96 ? 16.741 105.298 117.715 1.00 10.81 96 GLY E O 1
ATOM 4661 N N . SER C 1 97 ? 16.680 106.924 119.299 1.00 9.61 97 SER E N 1
ATOM 4662 C CA . SER C 1 97 ? 16.373 105.977 120.377 1.00 9.21 97 SER E CA 1
ATOM 4663 C C . SER C 1 97 ? 15.102 106.440 121.111 1.00 10.39 97 SER E C 1
ATOM 4664 O O . SER C 1 97 ? 14.419 107.385 120.668 1.00 9.88 97 SER E O 1
ATOM 4667 N N . ASN C 1 98 ? 14.746 105.770 122.201 1.00 10.21 98 ASN E N 1
ATOM 4668 C CA . ASN C 1 98 ? 13.510 106.093 122.918 1.00 11.07 98 ASN E CA 1
ATOM 4669 C C . ASN C 1 98 ? 13.482 105.223 124.166 1.00 10.83 98 ASN E C 1
ATOM 4670 O O . ASN C 1 98 ? 13.120 104.042 124.103 1.00 10.88 98 ASN E O 1
ATOM 4675 N N . GLU C 1 99 ? 13.871 105.798 125.297 1.00 9.91 99 GLU E N 1
ATOM 4676 C CA . GLU C 1 99 ? 13.953 105.038 126.563 1.00 10.89 99 GLU E CA 1
ATOM 4677 C C . GLU C 1 99 ? 14.181 106.002 127.718 1.00 10.50 99 GLU E C 1
ATOM 4678 O O . GLU C 1 99 ? 14.387 107.203 127.501 1.00 11.56 99 GLU E O 1
ATOM 4684 N N . THR C 1 100 ? 14.166 105.469 128.929 1.00 10.75 100 THR E N 1
ATOM 4685 C CA . THR C 1 100 ? 14.763 106.174 130.058 1.00 11.00 100 THR E CA 1
ATOM 4686 C C . THR C 1 100 ? 16.022 105.422 130.479 1.00 10.64 100 THR E C 1
ATOM 4687 O O . THR C 1 100 ? 16.156 104.233 130.216 1.00 10.77 100 THR E O 1
ATOM 4691 N N . ILE C 1 101 ? 16.958 106.125 131.123 1.00 10.17 101 ILE E N 1
ATOM 4692 C CA . ILE C 1 101 ? 18.170 105.495 131.646 1.00 9.93 101 ILE E CA 1
ATOM 4693 C C . ILE C 1 101 ? 17.808 104.438 132.709 1.00 10.49 101 ILE E C 1
ATOM 4694 O O . ILE C 1 101 ? 18.445 103.373 132.809 1.00 10.29 101 ILE E O 1
ATOM 4699 N N . MET C 1 102 ? 16.760 104.720 133.479 1.00 11.36 102 MET E N 1
ATOM 4700 C CA . MET C 1 102 ? 16.383 103.827 134.578 1.00 13.54 102 MET E CA 1
ATOM 4701 C C . MET C 1 102 ? 15.861 102.474 134.050 1.00 14.11 102 MET E C 1
ATOM 4702 O O . MET C 1 102 ? 16.051 101.440 134.709 1.00 15.07 102 MET E O 1
ATOM 4707 N N . GLU C 1 103 ? 15.250 102.471 132.860 1.00 14.05 103 GLU E N 1
ATOM 4708 C CA . GLU C 1 103 ? 14.646 101.242 132.302 1.00 15.30 103 GLU E CA 1
ATOM 4709 C C . GLU C 1 103 ? 15.426 100.511 131.170 1.00 14.73 103 GLU E C 1
ATOM 4710 O O . GLU C 1 103 ? 15.294 99.291 130.996 1.00 13.82 103 GLU E O 1
ATOM 4716 N N . ALA C 1 104 ? 16.249 101.236 130.421 1.00 13.62 104 ALA E N 1
ATOM 4717 C CA . ALA C 1 104 ? 16.937 100.647 129.263 1.00 13.98 104 ALA E CA 1
ATOM 4718 C C . ALA C 1 104 ? 17.917 99.533 129.601 1.00 13.70 104 ALA E C 1
ATOM 4719 O O . ALA C 1 104 ? 18.656 99.606 130.586 1.00 13.78 104 ALA E O 1
ATOM 4721 N N . ALA C 1 105 ? 17.927 98.495 128.766 1.00 13.50 105 ALA E N 1
ATOM 4722 C CA . ALA C 1 105 ? 18.840 97.380 128.945 1.00 13.98 105 ALA E CA 1
ATOM 4723 C C . ALA C 1 105 ? 20.258 97.748 128.518 1.00 13.67 105 ALA E C 1
ATOM 4724 O O . ALA C 1 105 ? 20.451 98.563 127.611 1.00 13.16 105 ALA E O 1
ATOM 4726 N N . ASP C 1 106 ? 21.243 97.129 129.158 1.00 13.88 106 ASP E N 1
ATOM 4727 C CA . ASP C 1 106 ? 22.642 97.304 128.770 1.00 13.61 106 ASP E CA 1
ATOM 4728 C C . ASP C 1 106 ? 22.831 97.037 127.273 1.00 13.56 106 ASP E C 1
ATOM 4729 O O . ASP C 1 106 ? 23.611 97.713 126.603 1.00 12.31 106 ASP E O 1
ATOM 4734 N N . GLU C 1 107 ? 22.132 96.015 126.779 1.00 13.13 107 GLU E N 1
ATOM 4735 C CA . GLU C 1 107 ? 22.243 95.605 125.374 1.00 13.48 107 GLU E CA 1
ATOM 4736 C C . GLU C 1 107 ? 21.853 96.739 124.418 1.00 11.93 107 GLU E C 1
ATOM 4737 O O . GLU C 1 107 ? 22.347 96.783 123.298 1.00 10.64 107 GLU E O 1
ATOM 4743 N N . LYS C 1 108 ? 20.951 97.613 124.850 1.00 11.67 108 LYS E N 1
ATOM 4744 C CA . LYS C 1 108 ? 20.519 98.713 123.988 1.00 10.50 108 LYS E CA 1
ATOM 4745 C C . LYS C 1 108 ? 21.622 99.756 123.923 1.00 9.74 108 LYS E C 1
ATOM 4746 O O . LYS C 1 108 ? 21.904 100.292 122.858 1.00 8.66 108 LYS E O 1
ATOM 4752 N N . TRP C 1 109 ? 22.223 100.068 125.062 1.00 8.38 109 TRP E N 1
ATOM 4753 C CA . TRP C 1 109 ? 23.414 100.935 125.054 1.00 9.02 109 TRP E CA 1
ATOM 4754 C C . TRP C 1 109 ? 24.477 100.423 124.089 1.00 8.66 109 TRP E C 1
ATOM 4755 O O . TRP C 1 109 ? 25.056 101.201 123.307 1.00 8.35 109 TRP E O 1
ATOM 4766 N N . GLN C 1 110 ? 24.743 99.122 124.154 1.00 9.01 110 GLN E N 1
ATOM 4767 C CA . GLN C 1 110 ? 25.763 98.495 123.317 1.00 9.79 110 GLN E CA 1
ATOM 4768 C C . GLN C 1 110 ? 25.422 98.636 121.829 1.00 10.40 110 GLN E C 1
ATOM 4769 O O . GLN C 1 110 ? 26.303 98.906 121.003 1.00 10.21 110 GLN E O 1
ATOM 4775 N N . PHE C 1 111 ? 24.141 98.446 121.502 1.00 9.57 111 PHE E N 1
ATOM 4776 C CA . PHE C 1 111 ? 23.661 98.511 120.106 1.00 10.43 111 PHE E CA 1
ATOM 4777 C C . PHE C 1 111 ? 23.995 99.867 119.472 1.00 9.21 111 PHE E C 1
ATOM 4778 O O . PHE C 1 111 ? 24.510 99.932 118.351 1.00 9.27 111 PHE E O 1
ATOM 4786 N N . TYR C 1 112 ? 23.692 100.945 120.192 1.00 9.08 112 TYR E N 1
ATOM 4787 C CA . TYR C 1 112 ? 23.963 102.301 119.684 1.00 7.63 112 TYR E CA 1
ATOM 4788 C C . TYR C 1 112 ? 25.449 102.634 119.653 1.00 7.76 112 TYR E C 1
ATOM 4789 O O . TYR C 1 112 ? 25.915 103.322 118.741 1.00 7.80 112 TYR E O 1
ATOM 4798 N N . TRP C 1 113 ? 26.196 102.157 120.648 1.00 7.19 113 TRP E N 1
ATOM 4799 C CA . TRP C 1 113 ? 27.646 102.324 120.614 1.00 7.23 113 TRP E CA 1
ATOM 4800 C C . TRP C 1 113 ? 28.228 101.679 119.356 1.00 7.33 113 TRP E C 1
ATOM 4801 O O . TRP C 1 113 ? 29.060 102.280 118.652 1.00 7.84 113 TRP E O 1
ATOM 4812 N N . GLU C 1 114 ? 27.810 100.447 119.064 1.00 7.36 114 GLU E N 1
ATOM 4813 C CA . GLU C 1 114 ? 28.285 99.773 117.838 1.00 7.87 114 GLU E CA 1
ATOM 4814 C C . GLU C 1 114 ? 27.868 100.478 116.553 1.00 7.19 114 GLU E C 1
ATOM 4815 O O . GLU C 1 114 ? 28.675 100.621 115.642 1.00 7.37 114 GLU E O 1
ATOM 4821 N N . LEU C 1 115 ? 26.622 100.939 116.501 1.00 7.64 115 LEU E N 1
ATOM 4822 C CA . LEU C 1 115 ? 26.056 101.494 115.275 1.00 8.46 115 LEU E CA 1
ATOM 4823 C C . LEU C 1 115 ? 26.597 102.897 115.002 1.00 8.97 115 LEU E C 1
ATOM 4824 O O . LEU C 1 115 ? 26.982 103.215 113.863 1.00 9.19 115 LEU E O 1
ATOM 4829 N N . LEU C 1 116 ? 26.604 103.739 116.028 1.00 8.49 116 LEU E N 1
ATOM 4830 C CA . LEU C 1 116 ? 26.923 105.165 115.812 1.00 8.46 116 LEU E CA 1
ATOM 4831 C C . LEU C 1 116 ? 28.398 105.473 115.992 1.00 8.73 116 LEU E C 1
ATOM 4832 O O . LEU C 1 116 ? 28.950 106.358 115.320 1.00 9.47 116 LEU E O 1
ATOM 4837 N N . VAL C 1 117 ? 29.062 104.748 116.883 1.00 8.02 117 VAL E N 1
ATOM 4838 C CA . VAL C 1 117 ? 30.476 105.074 117.116 1.00 7.05 117 VAL E CA 1
ATOM 4839 C C . VAL C 1 117 ? 31.423 104.066 116.484 1.00 7.40 117 VAL E C 1
ATOM 4840 O O . VAL C 1 117 ? 32.289 104.445 115.699 1.00 6.27 117 VAL E O 1
ATOM 4844 N N . MET C 1 118 ? 31.253 102.783 116.804 1.00 7.39 118 MET E N 1
ATOM 4845 C CA . MET C 1 118 ? 32.231 101.796 116.320 1.00 7.55 118 MET E CA 1
ATOM 4846 C C . MET C 1 118 ? 32.202 101.661 114.800 1.00 7.46 118 MET E C 1
ATOM 4847 O O . MET C 1 118 ? 33.245 101.383 114.183 1.00 7.54 118 MET E O 1
ATOM 4852 N N . ALA C 1 119 ? 31.039 101.884 114.190 1.00 6.19 119 ALA E N 1
ATOM 4853 C CA . ALA C 1 119 ? 30.974 101.915 112.703 1.00 7.03 119 ALA E CA 1
ATOM 4854 C C . ALA C 1 119 ? 31.960 102.926 112.123 1.00 7.06 119 ALA E C 1
ATOM 4855 O O . ALA C 1 119 ? 32.694 102.625 111.161 1.00 6.98 119 ALA E O 1
ATOM 4857 N N . ALA C 1 120 ? 32.010 104.107 112.737 1.00 6.30 120 ALA E N 1
ATOM 4858 C CA . ALA C 1 120 ? 32.861 105.202 112.256 1.00 6.83 120 ALA E CA 1
ATOM 4859 C C . ALA C 1 120 ? 34.329 104.931 112.537 1.00 6.96 120 ALA E C 1
ATOM 4860 O O . ALA C 1 120 ? 35.198 105.211 111.691 1.00 6.98 120 ALA E O 1
ATOM 4862 N N . VAL C 1 121 ? 34.602 104.358 113.707 1.00 6.82 121 VAL E N 1
ATOM 4863 C CA . VAL C 1 121 ? 35.948 103.928 114.055 1.00 6.62 121 VAL E CA 1
ATOM 4864 C C . VAL C 1 121 ? 36.462 102.885 113.036 1.00 7.34 121 VAL E C 1
ATOM 4865 O O . VAL C 1 121 ? 37.577 102.998 112.505 1.00 6.22 121 VAL E O 1
ATOM 4869 N N . ARG C 1 122 ? 35.656 101.853 112.826 1.00 6.69 122 ARG E N 1
ATOM 4870 C CA . ARG C 1 122 ? 36.039 100.738 111.959 1.00 7.43 122 ARG E CA 1
ATOM 4871 C C . ARG C 1 122 ? 36.135 101.151 110.499 1.00 7.04 122 ARG E C 1
ATOM 4872 O O . ARG C 1 122 ? 37.068 100.729 109.820 1.00 6.82 122 ARG E O 1
ATOM 4880 N N . LEU C 1 123 ? 35.223 102.003 110.029 1.00 7.72 123 LEU E N 1
ATOM 4881 C CA . LEU C 1 123 ? 35.348 102.548 108.658 1.00 8.48 123 LEU E CA 1
ATOM 4882 C C . LEU C 1 123 ? 36.575 103.437 108.457 1.00 8.87 123 LEU E C 1
ATOM 4883 O O . LEU C 1 123 ? 37.207 103.387 107.400 1.00 8.41 123 LEU E O 1
ATOM 4888 N N . ALA C 1 124 ? 36.931 104.246 109.454 1.00 8.75 124 ALA E N 1
ATOM 4889 C CA . ALA C 1 124 ? 38.152 105.040 109.317 1.00 9.26 124 ALA E CA 1
ATOM 4890 C C . ALA C 1 124 ? 39.368 104.131 109.245 1.00 9.95 124 ALA E C 1
ATOM 4891 O O . ALA C 1 124 ? 40.189 104.306 108.364 1.00 9.98 124 ALA E O 1
ATOM 4893 N N . ARG C 1 125 ? 39.476 103.163 110.158 1.00 10.45 125 ARG E N 1
ATOM 4894 C CA . ARG C 1 125 ? 40.623 102.241 110.160 1.00 11.32 125 ARG E CA 1
ATOM 4895 C C . ARG C 1 125 ? 40.742 101.544 108.805 1.00 11.52 125 ARG E C 1
ATOM 4896 O O . ARG C 1 125 ? 41.847 101.341 108.290 1.00 11.82 125 ARG E O 1
ATOM 4904 N N . GLY C 1 126 ? 39.589 101.122 108.287 1.00 10.65 126 GLY E N 1
ATOM 4905 C CA . GLY C 1 126 ? 39.537 100.375 107.047 1.00 10.90 126 GLY E CA 1
ATOM 4906 C C . GLY C 1 126 ? 39.786 101.182 105.791 1.00 10.93 126 GLY E C 1
ATOM 4907 O O . GLY C 1 126 ? 40.470 100.684 104.877 1.00 12.14 126 GLY E O 1
ATOM 4908 N N . LEU C 1 127 ? 39.265 102.421 105.732 1.00 9.25 127 LEU E N 1
ATOM 4909 C CA . LEU C 1 127 ? 39.290 103.220 104.488 1.00 9.46 127 LEU E CA 1
ATOM 4910 C C . LEU C 1 127 ? 40.397 104.270 104.412 1.00 9.26 127 LEU E C 1
ATOM 4911 O O . LEU C 1 127 ? 40.804 104.673 103.315 1.00 9.21 127 LEU E O 1
ATOM 4916 N N . VAL C 1 128 ? 40.887 104.726 105.563 1.00 8.30 128 VAL E N 1
ATOM 4917 C CA . VAL C 1 128 ? 41.903 105.769 105.551 1.00 8.91 128 VAL E CA 1
ATOM 4918 C C . VAL C 1 128 ? 43.179 105.372 104.766 1.00 9.42 128 VAL E C 1
ATOM 4919 O O . VAL C 1 128 ? 43.713 106.203 104.044 1.00 9.65 128 VAL E O 1
ATOM 4923 N N . PRO C 1 129 ? 43.656 104.102 104.875 1.00 10.28 129 PRO E N 1
ATOM 4924 C CA . PRO C 1 129 ? 44.872 103.804 104.107 1.00 10.94 129 PRO E CA 1
ATOM 4925 C C . PRO C 1 129 ? 44.720 104.018 102.596 1.00 11.69 129 PRO E C 1
ATOM 4926 O O . PRO C 1 129 ? 45.610 104.608 101.959 1.00 12.38 129 PRO E O 1
ATOM 4930 N N . GLY C 1 130 ? 43.599 103.571 102.042 1.00 11.50 130 GLY E N 1
ATOM 4931 C CA . GLY C 1 130 ? 43.305 103.758 100.604 1.00 11.59 130 GLY E CA 1
ATOM 4932 C C . GLY C 1 130 ? 43.148 105.218 100.241 1.00 11.57 130 GLY E C 1
ATOM 4933 O O . GLY C 1 130 ? 43.582 105.661 99.168 1.00 10.74 130 GLY E O 1
ATOM 4934 N N . MET C 1 131 ? 42.513 105.976 101.139 1.00 11.20 131 MET E N 1
ATOM 4935 C CA . MET C 1 131 ? 42.322 107.406 100.948 1.00 11.43 131 MET E CA 1
ATOM 4936 C C . MET C 1 131 ? 43.673 108.138 100.944 1.00 12.01 131 MET E C 1
ATOM 4937 O O . MET C 1 131 ? 43.949 108.982 100.072 1.00 11.60 131 MET E O 1
ATOM 4942 N N . ARG C 1 132 ? 44.540 107.751 101.876 1.00 12.42 132 ARG E N 1
ATOM 4943 C CA . ARG C 1 132 ? 45.887 108.294 101.967 1.00 14.27 132 ARG E CA 1
ATOM 4944 C C . ARG C 1 132 ? 46.650 108.065 100.652 1.00 14.32 132 ARG E C 1
ATOM 4945 O O . ARG C 1 132 ? 47.295 108.980 100.133 1.00 13.74 132 ARG E O 1
ATOM 4953 N N . ALA C 1 133 ? 46.558 106.848 100.125 1.00 13.71 133 ALA E N 1
ATOM 4954 C CA . ALA C 1 133 ? 47.250 106.465 98.894 1.00 14.06 133 ALA E CA 1
ATOM 4955 C C . ALA C 1 133 ? 46.737 107.234 97.685 1.00 13.81 133 ALA E C 1
ATOM 4956 O O . ALA C 1 133 ? 47.484 107.476 96.719 1.00 13.81 133 ALA E O 1
ATOM 4958 N N . ARG C 1 134 ? 45.474 107.655 97.738 1.00 12.51 134 ARG E N 1
ATOM 4959 C CA . ARG C 1 134 ? 44.902 108.474 96.672 1.00 12.76 134 ARG E CA 1
ATOM 4960 C C . ARG C 1 134 ? 45.257 109.968 96.748 1.00 13.27 134 ARG E C 1
ATOM 4961 O O . ARG C 1 134 ? 44.950 110.726 95.817 1.00 13.94 134 ARG E O 1
ATOM 4969 N N . GLY C 1 135 ? 45.866 110.386 97.854 1.00 12.85 135 GLY E N 1
ATOM 4970 C CA . GLY C 1 135 ? 46.349 111.773 98.021 1.00 12.71 135 GLY E CA 1
ATOM 4971 C C . GLY C 1 135 ? 45.547 112.620 99.008 1.00 12.34 135 GLY E C 1
ATOM 4972 O O . GLY C 1 135 ? 45.803 113.815 99.161 1.00 12.98 135 GLY E O 1
ATOM 4973 N N . GLY C 1 136 ? 44.591 111.994 99.687 1.00 11.22 136 GLY E N 1
ATOM 4974 C CA . GLY C 1 136 ? 43.749 112.699 100.660 1.00 10.56 136 GLY E CA 1
ATOM 4975 C C . GLY C 1 136 ? 42.282 112.362 100.469 1.00 10.19 136 GLY E C 1
ATOM 4976 O O . GLY C 1 136 ? 41.941 111.402 99.769 1.00 10.47 136 GLY E O 1
ATOM 4977 N N . GLY C 1 137 ? 41.403 113.146 101.089 1.00 8.88 137 GLY E N 1
ATOM 4978 C CA . GLY C 1 137 ? 39.988 112.861 100.976 1.00 8.93 137 GLY E CA 1
ATOM 4979 C C . GLY C 1 137 ? 39.225 113.593 102.045 1.00 8.43 137 GLY E C 1
ATOM 4980 O O . GLY C 1 137 ? 39.772 114.484 102.717 1.00 7.70 137 GLY E O 1
ATOM 4981 N N . ALA C 1 138 ? 37.946 113.258 102.152 1.00 8.20 138 ALA E N 1
ATOM 4982 C CA . ALA C 1 138 ? 37.063 113.953 103.069 1.00 7.42 138 ALA E CA 1
ATOM 4983 C C . ALA C 1 138 ? 36.267 112.894 103.809 1.00 7.59 138 ALA E C 1
ATOM 4984 O O . ALA C 1 138 ? 35.768 111.947 103.192 1.00 6.98 138 ALA E O 1
ATOM 4986 N N . ILE C 1 139 ? 36.144 113.055 105.131 1.00 7.32 139 ILE E N 1
ATOM 4987 C CA . ILE C 1 139 ? 35.280 112.186 105.918 1.00 6.51 139 ILE E CA 1
ATOM 4988 C C . ILE C 1 139 ? 34.323 113.053 106.711 1.00 7.25 139 ILE E C 1
ATOM 4989 O O . ILE C 1 139 ? 34.758 113.988 107.382 1.00 7.76 139 ILE E O 1
ATOM 4994 N N . ILE C 1 140 ? 33.026 112.741 106.633 1.00 5.36 140 ILE E N 1
ATOM 4995 C CA . ILE C 1 140 ? 32.033 113.487 107.413 1.00 6.41 140 ILE E CA 1
ATOM 4996 C C . ILE C 1 140 ? 31.332 112.512 108.317 1.00 6.39 140 ILE E C 1
ATOM 4997 O O . ILE C 1 140 ? 31.028 111.382 107.924 1.00 5.84 140 ILE E O 1
ATOM 5002 N N . HIS C 1 141 ? 31.078 112.957 109.536 1.00 6.66 141 HIS E N 1
ATOM 5003 C CA . HIS C 1 141 ? 30.261 112.220 110.451 1.00 6.66 141 HIS E CA 1
ATOM 5004 C C . HIS C 1 141 ? 28.958 112.972 110.633 1.00 6.73 141 HIS E C 1
ATOM 5005 O O . HIS C 1 141 ? 28.954 114.136 111.018 1.00 6.22 141 HIS E O 1
ATOM 5012 N N . ASN C 1 142 ? 27.858 112.300 110.323 1.00 6.12 142 ASN E N 1
ATOM 5013 C CA . ASN C 1 142 ? 26.529 112.866 110.528 1.00 6.18 142 ASN E CA 1
ATOM 5014 C C . ASN C 1 142 ? 26.107 112.492 111.940 1.00 6.25 142 ASN E C 1
ATOM 5015 O O . ASN C 1 142 ? 25.693 111.370 112.185 1.00 6.91 142 ASN E O 1
ATOM 5020 N N . ALA C 1 143 ? 26.277 113.412 112.885 1.00 6.64 143 ALA E N 1
ATOM 5021 C CA . ALA C 1 143 ? 25.914 113.142 114.256 1.00 5.74 143 ALA E CA 1
ATOM 5022 C C . ALA C 1 143 ? 24.482 113.675 114.434 1.00 6.21 143 ALA E C 1
ATOM 5023 O O . ALA C 1 143 ? 23.549 113.052 113.945 1.00 7.02 143 ALA E O 1
ATOM 5025 N N . SER C 1 144 ? 24.308 114.817 115.087 1.00 6.40 144 SER E N 1
ATOM 5026 C CA . SER C 1 144 ? 22.950 115.373 115.334 1.00 6.99 144 SER E CA 1
ATOM 5027 C C . SER C 1 144 ? 23.048 116.586 116.218 1.00 6.76 144 SER E C 1
ATOM 5028 O O . SER C 1 144 ? 23.960 116.704 117.005 1.00 6.81 144 SER E O 1
ATOM 5031 N N . ILE C 1 145 ? 22.091 117.482 116.126 1.00 6.79 145 ILE E N 1
ATOM 5032 C CA . ILE C 1 145 ? 21.959 118.520 117.166 1.00 7.99 145 ILE E CA 1
ATOM 5033 C C . ILE C 1 145 ? 21.983 117.939 118.586 1.00 7.34 145 ILE E C 1
ATOM 5034 O O . ILE C 1 145 ? 22.466 118.586 119.531 1.00 7.57 145 ILE E O 1
ATOM 5039 N N . CYS C 1 146 ? 21.491 116.711 118.725 1.00 6.55 146 CYS E N 1
ATOM 5040 C CA . CYS C 1 146 ? 21.435 116.030 120.028 1.00 7.30 146 CYS E CA 1
ATOM 5041 C C . CYS C 1 146 ? 22.798 115.695 120.586 1.00 7.04 146 CYS E C 1
ATOM 5042 O O . CYS C 1 146 ? 22.898 115.272 121.745 1.00 6.66 146 CYS E O 1
ATOM 5045 N N . ALA C 1 147 ? 23.840 115.845 119.762 1.00 7.02 147 ALA E N 1
ATOM 5046 C CA . ALA C 1 147 ? 25.201 115.536 120.230 1.00 7.22 147 ALA E CA 1
ATOM 5047 C C . ALA C 1 147 ? 25.654 116.619 121.209 1.00 7.30 147 ALA E C 1
ATOM 5048 O O . ALA C 1 147 ? 26.609 116.409 121.964 1.00 5.57 147 ALA E O 1
ATOM 5050 N N . VAL C 1 148 ? 24.988 117.779 121.163 1.00 6.48 148 VAL E N 1
ATOM 5051 C CA . VAL C 1 148 ? 25.238 118.833 122.152 1.00 8.79 148 VAL E CA 1
ATOM 5052 C C . VAL C 1 148 ? 23.996 119.280 122.913 1.00 7.82 148 VAL E C 1
ATOM 5053 O O . VAL C 1 148 ? 24.119 119.718 124.045 1.00 8.43 148 VAL E O 1
ATOM 5057 N N . GLN C 1 149 ? 22.818 119.182 122.288 1.00 7.22 149 GLN E N 1
ATOM 5058 C CA . GLN C 1 149 ? 21.585 119.655 122.921 1.00 6.96 149 GLN E CA 1
ATOM 5059 C C . GLN C 1 149 ? 20.624 118.467 122.991 1.00 6.97 149 GLN E C 1
ATOM 5060 O O . GLN C 1 149 ? 19.859 118.220 122.054 1.00 7.92 149 GLN E O 1
ATOM 5066 N N . PRO C 1 150 ? 20.680 117.710 124.100 1.00 7.84 150 PRO E N 1
ATOM 5067 C CA . PRO C 1 150 ? 20.064 116.389 124.158 1.00 8.15 150 PRO E CA 1
ATOM 5068 C C . PRO C 1 150 ? 18.539 116.478 124.191 1.00 9.08 150 PRO E C 1
ATOM 5069 O O . PRO C 1 150 ? 17.978 117.356 124.888 1.00 9.65 150 PRO E O 1
ATOM 5073 N N . LEU C 1 151 ? 17.878 115.598 123.433 1.00 9.94 151 LEU E N 1
ATOM 5074 C CA . LEU C 1 151 ? 16.409 115.532 123.469 1.00 10.76 151 LEU E CA 1
ATOM 5075 C C . LEU C 1 151 ? 15.981 114.589 124.581 1.00 11.04 151 LEU E C 1
ATOM 5076 O O . LEU C 1 151 ? 16.498 113.482 124.678 1.00 11.17 151 LEU E O 1
ATOM 5081 N N . TRP C 1 152 ? 15.057 115.036 125.429 1.00 11.40 152 TRP E N 1
ATOM 5082 C CA . TRP C 1 152 ? 14.692 114.291 126.639 1.00 12.51 152 TRP E CA 1
ATOM 5083 C C . TRP C 1 152 ? 14.424 112.794 126.447 1.00 12.16 152 TRP E C 1
ATOM 5084 O O . TRP C 1 152 ? 14.778 112.005 127.319 1.00 13.57 152 TRP E O 1
ATOM 5095 N N . TYR C 1 153 ? 13.801 112.404 125.330 1.00 10.38 153 TYR E N 1
ATOM 5096 C CA . TYR C 1 153 ? 13.314 111.030 125.178 1.00 10.20 153 TYR E CA 1
ATOM 5097 C C . TYR C 1 153 ? 14.317 109.988 124.693 1.00 9.86 153 TYR E C 1
ATOM 5098 O O . TYR C 1 153 ? 14.011 108.788 124.693 1.00 8.79 153 TYR E O 1
ATOM 5107 N N . GLU C 1 154 ? 15.511 110.433 124.312 1.00 9.18 154 GLU E N 1
ATOM 5108 C CA . GLU C 1 154 ? 16.479 109.518 123.706 1.00 9.23 154 GLU E CA 1
ATOM 5109 C C . GLU C 1 154 ? 17.885 109.635 124.299 1.00 9.71 154 GLU E C 1
ATOM 5110 O O . GLU C 1 154 ? 18.844 109.917 123.579 1.00 10.39 154 GLU E O 1
ATOM 5116 N N . PRO C 1 155 ? 18.021 109.366 125.619 1.00 8.87 155 PRO E N 1
ATOM 5117 C CA . PRO C 1 155 ? 19.340 109.495 126.252 1.00 8.02 155 PRO E CA 1
ATOM 5118 C C . PRO C 1 155 ? 20.452 108.637 125.609 1.00 7.34 155 PRO E C 1
ATOM 5119 O O . PRO C 1 155 ? 21.574 109.107 125.498 1.00 7.99 155 PRO E O 1
ATOM 5123 N N . ILE C 1 156 ? 20.153 107.414 125.166 1.00 6.73 156 ILE E N 1
ATOM 5124 C CA . ILE C 1 156 ? 21.209 106.589 124.565 1.00 6.55 156 ILE E CA 1
ATOM 5125 C C . ILE C 1 156 ? 21.737 107.220 123.257 1.00 5.52 156 ILE E C 1
ATOM 5126 O O . ILE C 1 156 ? 22.932 107.309 123.035 1.00 6.41 156 ILE E O 1
ATOM 5131 N N . TYR C 1 157 ? 20.823 107.633 122.404 1.00 5.45 157 TYR E N 1
ATOM 5132 C CA . TYR C 1 157 ? 21.163 108.368 121.183 1.00 5.53 157 TYR E CA 1
ATOM 5133 C C . TYR C 1 157 ? 21.962 109.645 121.480 1.00 6.52 157 TYR E C 1
ATOM 5134 O O . TYR C 1 157 ? 22.954 109.935 120.799 1.00 5.98 157 TYR E O 1
ATOM 5143 N N . ASN C 1 158 ? 21.546 110.406 122.491 1.00 5.74 158 ASN E N 1
ATOM 5144 C CA . ASN C 1 158 ? 22.299 111.617 122.839 1.00 6.07 158 ASN E CA 1
ATOM 5145 C C . ASN C 1 158 ? 23.756 111.298 123.201 1.00 5.66 158 ASN E C 1
ATOM 5146 O O . ASN C 1 158 ? 24.682 111.969 122.730 1.00 6.21 158 ASN E O 1
ATOM 5151 N N . VAL C 1 159 ? 23.939 110.282 124.052 1.00 4.95 159 VAL E N 1
ATOM 5152 C CA . VAL C 1 159 ? 25.267 109.930 124.564 1.00 5.19 159 VAL E CA 1
ATOM 5153 C C . VAL C 1 159 ? 26.164 109.427 123.424 1.00 5.65 159 VAL E C 1
ATOM 5154 O O . VAL C 1 159 ? 27.347 109.781 123.320 1.00 5.10 159 VAL E O 1
ATOM 5158 N N . THR C 1 160 ? 25.595 108.556 122.592 1.00 5.94 160 THR E N 1
ATOM 5159 C CA . THR C 1 160 ? 26.386 107.983 121.498 1.00 6.12 160 THR E CA 1
ATOM 5160 C C . THR C 1 160 ? 26.666 108.972 120.352 1.00 5.28 160 THR E C 1
ATOM 5161 O O . THR C 1 160 ? 27.740 108.915 119.737 1.00 5.67 160 THR E O 1
ATOM 5165 N N . LYS C 1 161 ? 25.734 109.900 120.097 1.00 5.86 161 LYS E N 1
ATOM 5166 C CA . LYS C 1 161 ? 25.985 110.977 119.121 1.00 5.20 161 LYS E CA 1
ATOM 5167 C C . LYS C 1 161 ? 27.050 111.946 119.633 1.00 4.88 161 LYS E C 1
ATOM 5168 O O . LYS C 1 161 ? 27.891 112.432 118.861 1.00 5.02 161 LYS E O 1
ATOM 5174 N N . ALA C 1 162 ? 27.003 112.262 120.938 1.00 4.71 162 ALA E N 1
ATOM 5175 C CA . ALA C 1 162 ? 28.061 113.048 121.576 1.00 5.15 162 ALA E CA 1
ATOM 5176 C C . ALA C 1 162 ? 29.408 112.369 121.396 1.00 5.78 162 ALA E C 1
ATOM 5177 O O . ALA C 1 162 ? 30.408 113.011 121.054 1.00 6.21 162 ALA E O 1
ATOM 5179 N N . ALA C 1 163 ? 29.441 111.057 121.614 1.00 5.65 163 ALA E N 1
ATOM 5180 C CA . ALA C 1 163 ? 30.695 110.317 121.466 1.00 6.18 163 ALA E CA 1
ATOM 5181 C C . ALA C 1 163 ? 31.166 110.392 120.018 1.00 6.37 163 ALA E C 1
ATOM 5182 O O . ALA C 1 163 ? 32.357 110.564 119.754 1.00 5.77 163 ALA E O 1
ATOM 5184 N N . LEU C 1 164 ? 30.221 110.290 119.092 1.00 5.25 164 LEU E N 1
ATOM 5185 C CA . LEU C 1 164 ? 30.544 110.368 117.661 1.00 6.20 164 LEU E CA 1
ATOM 5186 C C . LEU C 1 164 ? 31.156 111.737 117.289 1.00 5.71 164 LEU E C 1
ATOM 5187 O O . LEU C 1 164 ? 32.134 111.817 116.501 1.00 6.06 164 LEU E O 1
ATOM 5192 N N . MET C 1 165 ? 30.566 112.810 117.822 1.00 5.97 165 MET E N 1
ATOM 5193 C CA . MET C 1 165 ? 31.093 114.156 117.599 1.00 5.71 165 MET E CA 1
ATOM 5194 C C . MET C 1 165 ? 32.536 114.272 118.085 1.00 5.79 165 MET E C 1
ATOM 5195 O O . MET C 1 165 ? 33.360 114.839 117.390 1.00 5.51 165 MET E O 1
ATOM 5200 N N . MET C 1 166 ? 32.846 113.731 119.267 1.00 5.90 166 MET E N 1
ATOM 5201 C CA . MET C 1 166 ? 34.229 113.761 119.749 1.00 5.39 166 MET E CA 1
ATOM 5202 C C . MET C 1 166 ? 35.104 112.880 118.863 1.00 5.25 166 MET E C 1
ATOM 5203 O O . MET C 1 166 ? 36.216 113.283 118.524 1.00 6.34 166 MET E O 1
ATOM 5208 N N . PHE C 1 167 ? 34.621 111.693 118.502 1.00 4.82 167 PHE E N 1
ATOM 5209 C CA . PHE C 1 167 ? 35.405 110.838 117.585 1.00 5.69 167 PHE E CA 1
ATOM 5210 C C . PHE C 1 167 ? 35.829 111.597 116.329 1.00 5.69 167 PHE E C 1
ATOM 5211 O O . PHE C 1 167 ? 36.990 111.556 115.921 1.00 5.24 167 PHE E O 1
ATOM 5219 N N . SER C 1 168 ? 34.878 112.294 115.720 1.00 6.31 168 SER E N 1
ATOM 5220 C CA . SER C 1 168 ? 35.160 113.088 114.508 1.00 5.82 168 SER E CA 1
ATOM 5221 C C . SER C 1 168 ? 36.347 114.051 114.701 1.00 6.04 168 SER E C 1
ATOM 5222 O O . SER C 1 168 ? 37.261 114.113 113.866 1.00 5.68 168 SER E O 1
ATOM 5225 N N . LYS C 1 169 ? 36.345 114.757 115.827 1.00 5.39 169 LYS E N 1
ATOM 5226 C CA . LYS C 1 169 ? 37.364 115.746 116.143 1.00 5.92 169 LYS E CA 1
ATOM 5227 C C . LYS C 1 169 ? 38.731 115.057 116.362 1.00 6.89 169 LYS E C 1
ATOM 5228 O O . LYS C 1 169 ? 39.755 115.551 115.887 1.00 7.34 169 LYS E O 1
ATOM 5234 N N . THR C 1 170 ? 38.735 113.937 117.083 1.00 6.90 170 THR E N 1
ATOM 5235 C CA . THR C 1 170 ? 39.998 113.198 117.310 1.00 7.14 170 THR E CA 1
ATOM 5236 C C . THR C 1 170 ? 40.571 112.636 116.018 1.00 7.24 170 THR E C 1
ATOM 5237 O O . THR C 1 170 ? 41.791 112.665 115.803 1.00 5.70 170 THR E O 1
ATOM 5241 N N . LEU C 1 171 ? 39.693 112.127 115.162 1.00 5.85 171 LEU E N 1
ATOM 5242 C CA . LEU C 1 171 ? 40.150 111.577 113.873 1.00 6.38 171 LEU E CA 1
ATOM 5243 C C . LEU C 1 171 ? 40.692 112.705 113.006 1.00 6.79 171 LEU E C 1
ATOM 5244 O O . LEU C 1 171 ? 41.714 112.533 112.336 1.00 7.75 171 LEU E O 1
ATOM 5249 N N . ALA C 1 172 ? 40.026 113.867 113.040 1.00 6.20 172 ALA E N 1
ATOM 5250 C CA . ALA C 1 172 ? 40.487 115.023 112.286 1.00 7.29 172 ALA E CA 1
ATOM 5251 C C . ALA C 1 172 ? 41.944 115.383 112.560 1.00 8.60 172 ALA E C 1
ATOM 5252 O O . ALA C 1 172 ? 42.711 115.620 111.622 1.00 8.31 172 ALA E O 1
ATOM 5254 N N . THR C 1 173 ? 42.344 115.407 113.824 1.00 9.30 173 THR E N 1
ATOM 5255 C CA . THR C 1 173 ? 43.728 115.756 114.107 1.00 10.54 173 THR E CA 1
ATOM 5256 C C . THR C 1 173 ? 44.705 114.627 113.736 1.00 9.98 173 THR E C 1
ATOM 5257 O O . THR C 1 173 ? 45.844 114.902 113.363 1.00 9.83 173 THR E O 1
ATOM 5261 N N . GLU C 1 174 ? 44.260 113.375 113.806 1.00 8.89 174 GLU E N 1
ATOM 5262 C CA . GLU C 1 174 ? 45.139 112.255 113.463 1.00 9.24 174 GLU E CA 1
ATOM 5263 C C . GLU C 1 174 ? 45.451 112.146 111.976 1.00 9.75 174 GLU E C 1
ATOM 5264 O O . GLU C 1 174 ? 46.565 111.756 111.605 1.00 9.72 174 GLU E O 1
ATOM 5270 N N . VAL C 1 175 ? 44.490 112.493 111.119 1.00 9.98 175 VAL E N 1
ATOM 5271 C CA . VAL C 1 175 ? 44.651 112.209 109.680 1.00 9.64 175 VAL E CA 1
ATOM 5272 C C . VAL C 1 175 ? 44.858 113.424 108.787 1.00 9.71 175 VAL E C 1
ATOM 5273 O O . VAL C 1 175 ? 45.061 113.265 107.574 1.00 9.64 175 VAL E O 1
ATOM 5277 N N . ILE C 1 176 ? 44.809 114.632 109.349 1.00 8.82 176 ILE E N 1
ATOM 5278 C CA . ILE C 1 176 ? 44.993 115.822 108.508 1.00 8.58 176 ILE E CA 1
ATOM 5279 C C . ILE C 1 176 ? 46.366 115.786 107.809 1.00 8.95 176 ILE E C 1
ATOM 5280 O O . ILE C 1 176 ? 46.489 116.284 106.685 1.00 7.93 176 ILE E O 1
ATOM 5285 N N . LYS C 1 177 ? 47.363 115.181 108.457 1.00 9.78 177 LYS E N 1
ATOM 5286 C CA . LYS C 1 177 ? 48.702 115.020 107.858 1.00 11.60 177 LYS E CA 1
ATOM 5287 C C . LYS C 1 177 ? 48.654 114.295 106.507 1.00 11.93 177 LYS E C 1
ATOM 5288 O O . LYS C 1 177 ? 49.538 114.499 105.665 1.00 12.60 177 LYS E O 1
ATOM 5294 N N . ASP C 1 178 ? 47.625 113.471 106.304 1.00 12.12 178 ASP E N 1
ATOM 5295 C CA . ASP C 1 178 ? 47.434 112.728 105.064 1.00 12.21 178 ASP E CA 1
ATOM 5296 C C . ASP C 1 178 ? 46.560 113.500 104.037 1.00 11.38 178 ASP E C 1
ATOM 5297 O O . ASP C 1 178 ? 46.123 112.905 103.042 1.00 10.47 178 ASP E O 1
ATOM 5302 N N . ASN C 1 179 ? 46.288 114.789 104.285 1.00 10.36 179 ASN E N 1
ATOM 5303 C CA . ASN C 1 179 ? 45.355 115.594 103.469 1.00 10.76 179 ASN E CA 1
ATOM 5304 C C . ASN C 1 179 ? 43.937 114.990 103.496 1.00 9.81 179 ASN E C 1
ATOM 5305 O O . ASN C 1 179 ? 43.179 115.068 102.535 1.00 8.70 179 ASN E O 1
ATOM 5310 N N . ILE C 1 180 ? 43.589 114.378 104.627 1.00 8.08 180 ILE E N 1
ATOM 5311 C CA . ILE C 1 180 ? 42.233 113.855 104.792 1.00 7.50 180 ILE E CA 1
ATOM 5312 C C . ILE C 1 180 ? 41.581 114.805 105.792 1.00 8.28 180 ILE E C 1
ATOM 5313 O O . ILE C 1 180 ? 42.077 114.956 106.909 1.00 8.27 180 ILE E O 1
ATOM 5318 N N . ARG C 1 181 ? 40.463 115.390 105.381 1.00 7.31 181 ARG E N 1
ATOM 5319 C CA . ARG C 1 181 ? 39.777 116.426 106.167 1.00 8.57 181 ARG E CA 1
ATOM 5320 C C . ARG C 1 181 ? 38.531 115.815 106.770 1.00 7.34 181 ARG E C 1
ATOM 5321 O O . ARG C 1 181 ? 37.651 115.341 106.046 1.00 8.23 181 ARG E O 1
ATOM 5329 N N . VAL C 1 182 ? 38.471 115.801 108.093 1.00 6.48 182 VAL E N 1
ATOM 5330 C CA . VAL C 1 182 ? 37.360 115.181 108.796 1.00 5.92 182 VAL E CA 1
ATOM 5331 C C . VAL C 1 182 ? 36.539 116.246 109.490 1.00 6.26 182 VAL E C 1
ATOM 5332 O O . VAL C 1 182 ? 37.087 117.109 110.180 1.00 6.41 182 VAL E O 1
ATOM 5336 N N . ASN C 1 183 ? 35.214 116.180 109.302 1.00 6.02 183 ASN E N 1
ATOM 5337 C CA . ASN C 1 183 ? 34.316 117.120 109.974 1.00 5.96 183 ASN E CA 1
ATOM 5338 C C . ASN C 1 183 ? 33.024 116.424 110.357 1.00 6.50 183 ASN E C 1
ATOM 5339 O O . ASN C 1 183 ? 32.770 115.307 109.950 1.00 6.58 183 ASN E O 1
ATOM 5344 N N . CYS C 1 184 ? 32.224 117.116 111.163 1.00 6.65 184 CYS E N 1
ATOM 5345 C CA . CYS C 1 184 ? 30.980 116.607 111.630 1.00 7.75 184 CYS E CA 1
ATOM 5346 C C . CYS C 1 184 ? 29.893 117.572 111.173 1.00 7.28 184 CYS E C 1
ATOM 5347 O O . CYS C 1 184 ? 30.097 118.785 111.118 1.00 8.11 184 CYS E O 1
ATOM 5350 N N . ILE C 1 185 ? 28.743 117.033 110.814 1.00 6.65 185 ILE E N 1
ATOM 5351 C CA . ILE C 1 185 ? 27.571 117.874 110.575 1.00 5.86 185 ILE E CA 1
ATOM 5352 C C . ILE C 1 185 ? 26.496 117.422 111.563 1.00 6.29 185 ILE E C 1
ATOM 5353 O O . ILE C 1 185 ? 26.275 116.216 111.740 1.00 5.44 185 ILE E O 1
ATOM 5358 N N . ASN C 1 186 ? 25.856 118.391 112.220 1.00 5.54 186 ASN E N 1
ATOM 5359 C CA . ASN C 1 186 ? 24.831 118.127 113.221 1.00 5.74 186 ASN E CA 1
ATOM 5360 C C . ASN C 1 186 ? 23.499 118.699 112.726 1.00 6.03 186 ASN E C 1
ATOM 5361 O O . ASN C 1 186 ? 23.242 119.882 112.925 1.00 5.45 186 ASN E O 1
ATOM 5366 N N . PRO C 1 187 ? 22.649 117.860 112.096 1.00 6.09 187 PRO E N 1
ATOM 5367 C CA . PRO C 1 187 ? 21.353 118.321 111.604 1.00 6.17 187 PRO E CA 1
ATOM 5368 C C . PRO C 1 187 ? 20.341 118.499 112.721 1.00 5.81 187 PRO E C 1
ATOM 5369 O O . PRO C 1 187 ? 20.422 117.830 113.749 1.00 5.51 187 PRO E O 1
ATOM 5373 N N . GLY C 1 188 ? 19.420 119.427 112.514 1.00 7.03 188 GLY E N 1
ATOM 5374 C CA . GLY C 1 188 ? 18.216 119.535 113.363 1.00 7.34 188 GLY E CA 1
ATOM 5375 C C . GLY C 1 188 ? 17.091 118.689 112.759 1.00 8.21 188 GLY E C 1
ATOM 5376 O O . GLY C 1 188 ? 17.311 117.548 112.352 1.00 8.80 188 GLY E O 1
ATOM 5377 N N . LEU C 1 189 ? 15.878 119.232 112.725 1.00 6.70 189 LEU E N 1
ATOM 5378 C CA . LEU C 1 189 ? 14.714 118.475 112.264 1.00 7.13 189 LEU E CA 1
ATOM 5379 C C . LEU C 1 189 ? 14.748 118.263 110.747 1.00 7.31 189 LEU E C 1
ATOM 5380 O O . LEU C 1 189 ? 14.656 119.222 110.005 1.00 7.96 189 LEU E O 1
ATOM 5385 N N . ILE C 1 190 ? 14.893 117.013 110.298 1.00 8.10 190 ILE E N 1
ATOM 5386 C CA . ILE C 1 190 ? 14.971 116.712 108.845 1.00 8.43 190 ILE E CA 1
ATOM 5387 C C . ILE C 1 190 ? 13.828 115.773 108.500 1.00 9.53 190 ILE E C 1
ATOM 5388 O O . ILE C 1 190 ? 13.713 114.687 109.062 1.00 10.24 190 ILE E O 1
ATOM 5393 N N . LEU C 1 191 ? 12.974 116.190 107.575 1.00 11.08 191 LEU E N 1
ATOM 5394 C CA . LEU C 1 191 ? 11.794 115.382 107.295 1.00 12.75 191 LEU E CA 1
ATOM 5395 C C . LEU C 1 191 ? 12.130 114.100 106.523 1.00 14.02 191 LEU E C 1
ATOM 5396 O O . LEU C 1 191 ? 12.307 114.120 105.301 1.00 14.51 191 LEU E O 1
ATOM 5401 N N . THR C 1 192 ? 12.190 112.995 107.254 1.00 14.76 192 THR E N 1
ATOM 5402 C CA . THR C 1 192 ? 12.500 111.691 106.693 1.00 16.23 192 THR E CA 1
ATOM 5403 C C . THR C 1 192 ? 11.291 110.762 106.862 1.00 17.81 192 THR E C 1
ATOM 5404 O O . THR C 1 192 ? 10.339 111.103 107.580 1.00 17.64 192 THR E O 1
ATOM 5408 N N . PRO C 1 193 ? 11.309 109.581 106.200 1.00 19.75 1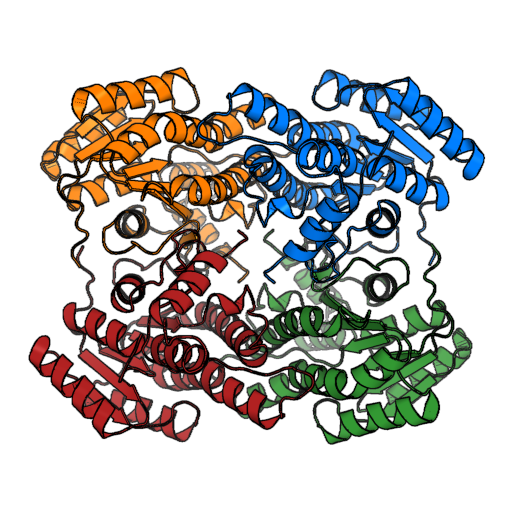93 PRO E N 1
ATOM 5409 C CA . PRO C 1 193 ? 10.158 108.675 106.292 1.00 20.51 193 PRO E CA 1
ATOM 5410 C C . PRO C 1 193 ? 9.717 108.348 107.728 1.00 21.00 193 PRO E C 1
ATOM 5411 O O . PRO C 1 193 ? 8.509 108.301 108.005 1.00 21.15 193 PRO E O 1
ATOM 5415 N N . ASP C 1 194 ? 10.672 108.156 108.632 1.00 21.60 194 ASP E N 1
ATOM 5416 C CA . ASP C 1 194 ? 10.358 107.778 110.010 1.00 22.35 194 ASP E CA 1
ATOM 5417 C C . ASP C 1 194 ? 9.616 108.834 110.824 1.00 21.77 194 ASP E C 1
ATOM 5418 O O . ASP C 1 194 ? 8.809 108.493 111.697 1.00 21.59 194 ASP E O 1
ATOM 5423 N N . TRP C 1 195 ? 9.879 110.107 110.539 1.00 20.31 195 TRP E N 1
ATOM 5424 C CA . TRP C 1 195 ? 9.111 111.191 111.160 1.00 19.63 195 TRP E CA 1
ATOM 5425 C C . TRP C 1 195 ? 7.642 111.111 110.739 1.00 20.02 195 TRP E C 1
ATOM 5426 O O . TRP C 1 195 ? 6.742 111.313 111.557 1.00 19.73 195 TRP E O 1
ATOM 5437 N N . ILE C 1 196 ? 7.418 110.838 109.458 1.00 20.50 196 ILE E N 1
ATOM 5438 C CA . ILE C 1 196 ? 6.061 110.754 108.926 1.00 22.17 196 ILE E CA 1
ATOM 5439 C C . ILE C 1 196 ? 5.356 109.534 109.524 1.00 22.97 196 ILE E C 1
ATOM 5440 O O . ILE C 1 196 ? 4.172 109.599 109.864 1.00 23.34 196 ILE E O 1
ATOM 5445 N N . LYS C 1 197 ? 6.086 108.431 109.659 1.00 24.16 197 LYS E N 1
ATOM 5446 C CA . LYS C 1 197 ? 5.537 107.233 110.304 1.00 25.56 197 LYS E CA 1
ATOM 5447 C C . LYS C 1 197 ? 5.138 107.461 111.758 1.00 25.95 197 LYS E C 1
ATOM 5448 O O . LYS C 1 197 ? 4.037 107.065 112.181 1.00 25.61 197 LYS E O 1
ATOM 5454 N N . THR C 1 198 ? 6.041 108.093 112.511 1.00 26.04 198 THR E N 1
ATOM 5455 C CA . THR C 1 198 ? 5.839 108.421 113.922 1.00 26.75 198 THR E CA 1
ATOM 5456 C C . THR C 1 198 ? 4.630 109.348 114.086 1.00 26.21 198 THR E C 1
ATOM 5457 O O . THR C 1 198 ? 3.778 109.108 114.946 1.00 26.32 198 THR E O 1
ATOM 5461 N N . ALA C 1 199 ? 4.559 110.379 113.244 1.00 25.70 199 ALA E N 1
ATOM 5462 C CA . ALA C 1 199 ? 3.440 111.320 113.231 1.00 25.84 199 ALA E CA 1
ATOM 5463 C C . ALA C 1 199 ? 2.110 110.602 113.013 1.00 26.18 199 ALA E C 1
ATOM 5464 O O . ALA C 1 199 ? 1.138 110.859 113.729 1.00 26.34 199 ALA E O 1
ATOM 5466 N N . LYS C 1 200 ? 2.074 109.709 112.025 1.00 26.05 200 LYS E N 1
ATOM 5467 C CA . LYS C 1 200 ? 0.859 108.934 111.742 1.00 26.68 200 LYS E CA 1
ATOM 5468 C C . LYS C 1 200 ? 0.509 108.018 112.920 1.00 27.07 200 LYS E C 1
ATOM 5469 O O . LYS C 1 200 ? -0.672 107.913 113.309 1.00 26.52 200 LYS E O 1
ATOM 5475 N N . GLU C 1 201 ? 1.533 107.405 113.518 1.00 27.46 201 GLU E N 1
ATOM 5476 C CA . GLU C 1 201 ? 1.334 106.515 114.663 1.00 28.63 201 GLU E CA 1
ATOM 5477 C C . GLU C 1 201 ? 0.837 107.251 115.913 1.00 28.86 201 GLU E C 1
ATOM 5478 O O . GLU C 1 201 ? -0.069 106.775 116.596 1.00 29.26 201 GLU E O 1
ATOM 5484 N N . LEU C 1 202 ? 1.413 108.418 116.197 1.00 28.64 202 LEU E N 1
ATOM 5485 C CA . LEU C 1 202 ? 1.041 109.196 117.383 1.00 28.78 202 LEU E CA 1
ATOM 5486 C C . LEU C 1 202 ? -0.304 109.904 117.261 1.00 28.82 202 LEU E C 1
ATOM 5487 O O . LEU C 1 202 ? -0.825 110.406 118.263 1.00 28.72 202 LEU E O 1
ATOM 5492 N N . THR C 1 203 ? -0.858 109.949 116.047 1.00 28.60 203 THR E N 1
ATOM 5493 C CA . THR C 1 203 ? -2.146 110.615 115.807 1.00 28.93 203 THR E CA 1
ATOM 5494 C C . THR C 1 203 ? -3.264 109.654 115.363 1.00 29.70 203 THR E C 1
ATOM 5495 O O . THR C 1 203 ? -4.367 110.094 115.009 1.00 29.57 203 THR E O 1
ATOM 5499 N N . LYS C 1 204 ? -2.994 108.348 115.390 1.00 30.33 204 LYS E N 1
ATOM 5500 C CA . LYS C 1 204 ? -3.976 107.395 114.863 1.00 31.15 204 LYS E CA 1
ATOM 5501 C C . LYS C 1 204 ? -5.281 107.373 115.663 1.00 31.44 204 LYS E C 1
ATOM 5502 O O . LYS C 1 204 ? -6.333 107.083 115.098 1.00 31.96 204 LYS E O 1
ATOM 5508 N N . ASP C 1 205 ? -5.211 107.700 116.956 1.00 31.68 205 ASP E N 1
ATOM 5509 C CA . ASP C 1 205 ? -6.406 107.736 117.808 1.00 32.02 205 ASP E CA 1
ATOM 5510 C C . ASP C 1 205 ? -6.902 109.131 118.198 1.00 32.17 205 ASP E C 1
ATOM 5511 O O . ASP C 1 205 ? -7.609 109.268 119.204 1.00 32.73 205 ASP E O 1
ATOM 5516 N N . ASN C 1 206 ? -6.542 110.160 117.432 1.00 31.77 206 ASN E N 1
ATOM 5517 C CA . ASN C 1 206 ? -7.007 111.521 117.750 1.00 31.25 206 ASN E CA 1
ATOM 5518 C C . ASN C 1 206 ? -7.259 112.449 116.564 1.00 31.00 206 ASN E C 1
ATOM 5519 O O . ASN C 1 206 ? -7.284 113.668 116.721 1.00 31.53 206 ASN E O 1
ATOM 5524 N N . GLY C 1 207 ? -7.463 111.868 115.387 1.00 30.71 207 GLY E N 1
ATOM 5525 C CA . GLY C 1 207 ? -7.803 112.639 114.200 1.00 30.25 207 GLY E CA 1
ATOM 5526 C C . GLY C 1 207 ? -6.922 112.355 113.001 1.00 30.03 207 GLY E C 1
ATOM 5527 O O . GLY C 1 207 ? -7.246 112.762 111.878 1.00 30.55 207 GLY E O 1
ATOM 5528 N N . GLY C 1 208 ? -5.808 111.660 113.234 1.00 29.49 208 GLY E N 1
ATOM 5529 C CA . GLY C 1 208 ? -4.857 111.317 112.164 1.00 28.43 208 GLY E CA 1
ATOM 5530 C C . GLY C 1 208 ? -4.229 112.515 111.480 1.00 27.76 208 GLY E C 1
ATOM 5531 O O . GLY C 1 208 ? -3.749 112.413 110.340 1.00 27.89 208 GLY E O 1
ATOM 5532 N N . ASP C 1 209 ? -4.231 113.659 112.161 1.00 26.42 209 ASP E N 1
ATOM 5533 C CA . ASP C 1 209 ? -3.646 114.864 111.587 1.00 25.84 209 ASP E CA 1
ATOM 5534 C C . ASP C 1 209 ? -2.130 114.819 111.812 1.00 24.96 209 ASP E C 1
ATOM 5535 O O . ASP C 1 209 ? -1.598 115.475 112.710 1.00 24.31 209 ASP E O 1
ATOM 5540 N N . TRP C 1 210 ? -1.450 114.012 111.000 1.00 24.38 210 TRP E N 1
ATOM 5541 C CA . TRP C 1 210 ? -0.012 113.779 111.169 1.00 23.72 210 TRP E CA 1
ATOM 5542 C C . TRP C 1 210 ? 0.801 115.002 110.747 1.00 23.03 210 TRP E C 1
ATOM 5543 O O . TRP C 1 210 ? 1.894 115.245 111.274 1.00 21.80 210 TRP E O 1
ATOM 5554 N N . LYS C 1 211 ? 0.269 115.754 109.789 1.00 22.32 211 LYS E N 1
ATOM 5555 C CA . LYS C 1 211 ? 0.891 117.003 109.349 1.00 22.11 211 LYS E CA 1
ATOM 5556 C C . LYS C 1 211 ? 0.846 118.034 110.472 1.00 21.53 211 LYS E C 1
ATOM 5557 O O . LYS C 1 211 ? 1.795 118.794 110.668 1.00 20.62 211 LYS E O 1
ATOM 5563 N N . GLY C 1 212 ? -0.265 118.046 111.206 1.00 20.55 212 GLY E N 1
ATOM 5564 C CA . GLY C 1 212 ? -0.402 118.899 112.385 1.00 19.38 212 GLY E CA 1
ATOM 5565 C C . GLY C 1 212 ? 0.572 118.542 113.493 1.00 18.63 212 GLY E C 1
ATOM 5566 O O . GLY C 1 212 ? 1.114 119.433 114.151 1.00 18.64 212 GLY E O 1
ATOM 5567 N N . TYR C 1 213 ? 0.788 117.241 113.709 1.00 18.12 213 TYR E N 1
ATOM 5568 C CA . TYR C 1 213 ? 1.738 116.798 114.711 1.00 17.77 213 TYR E CA 1
ATOM 5569 C C . TYR C 1 213 ? 3.141 117.283 114.342 1.00 16.89 213 TYR E C 1
ATOM 5570 O O . TYR C 1 213 ? 3.874 117.758 115.200 1.00 16.22 213 TYR E O 1
ATOM 5579 N N . LEU C 1 214 ? 3.515 117.127 113.067 1.00 16.16 214 LEU E N 1
ATOM 5580 C CA . LEU C 1 214 ? 4.878 117.527 112.631 1.00 15.53 214 LEU E CA 1
ATOM 5581 C C . LEU C 1 214 ? 5.086 119.027 112.748 1.00 15.09 214 LEU E C 1
ATOM 5582 O O . LEU C 1 214 ? 6.156 119.487 113.134 1.00 14.07 214 LEU E O 1
ATOM 5587 N N . GLN C 1 215 ? 4.045 119.795 112.439 1.00 15.04 215 GLN E N 1
ATOM 5588 C CA . GLN C 1 215 ? 4.123 121.252 112.566 1.00 15.74 215 GLN E CA 1
ATOM 5589 C C . GLN C 1 215 ? 4.298 121.692 114.022 1.00 15.82 215 GLN E C 1
ATOM 5590 O O . GLN C 1 215 ? 5.060 122.624 114.309 1.00 16.41 215 GLN E O 1
ATOM 5596 N N . SER C 1 216 ? 3.588 121.046 114.935 1.00 14.95 216 SER E N 1
ATOM 5597 C CA . SER C 1 216 ? 3.791 121.306 116.367 1.00 14.77 216 SER E CA 1
ATOM 5598 C C . SER C 1 216 ? 5.237 121.006 116.836 1.00 13.53 216 SER E C 1
ATOM 5599 O O . SER C 1 216 ? 5.779 121.736 117.675 1.00 13.10 216 SER E O 1
ATOM 5602 N N . VAL C 1 217 ? 5.852 119.946 116.293 1.00 12.53 217 VAL E N 1
ATOM 5603 C CA . VAL C 1 217 ? 7.248 119.605 116.613 1.00 12.19 217 VAL E CA 1
ATOM 5604 C C . VAL C 1 217 ? 8.133 120.751 116.128 1.00 11.68 217 VAL E C 1
ATOM 5605 O O . VAL C 1 217 ? 8.994 121.230 116.872 1.00 11.76 217 VAL E O 1
ATOM 5609 N N . ALA C 1 218 ? 7.918 121.191 114.887 1.00 11.17 218 ALA E N 1
ATOM 5610 C CA . ALA C 1 218 ? 8.718 122.303 114.323 1.00 10.95 218 ALA E CA 1
ATOM 5611 C C . ALA C 1 218 ? 8.495 123.593 115.094 1.00 12.31 218 ALA E C 1
ATOM 5612 O O . ALA C 1 218 ? 9.447 124.277 115.446 1.00 11.92 218 ALA E O 1
ATOM 5614 N N . ASP C 1 219 ? 7.229 123.920 115.376 1.00 13.10 219 ASP E N 1
ATOM 5615 C CA . ASP C 1 219 ? 6.921 125.109 116.185 1.00 15.05 219 ASP E CA 1
ATOM 5616 C C . ASP C 1 219 ? 7.620 125.084 117.551 1.00 15.15 219 ASP E C 1
ATOM 5617 O O . ASP C 1 219 ? 8.074 126.130 118.028 1.00 15.72 219 ASP E O 1
ATOM 5622 N N . GLU C 1 220 ? 7.707 123.905 118.172 1.00 14.71 220 GLU E N 1
ATOM 5623 C CA . GLU C 1 220 ? 8.355 123.763 119.475 1.00 15.88 220 GLU E CA 1
ATOM 5624 C C . GLU C 1 220 ? 9.868 123.990 119.423 1.00 15.55 220 GLU E C 1
ATOM 5625 O O . GLU C 1 220 ? 10.438 124.621 120.331 1.00 16.16 220 GLU E O 1
ATOM 5631 N N . HIS C 1 221 ? 10.513 123.493 118.375 1.00 13.24 221 HIS E N 1
ATOM 5632 C CA . HIS C 1 221 ? 11.982 123.394 118.384 1.00 12.45 221 HIS E CA 1
ATOM 5633 C C . HIS C 1 221 ? 12.730 124.376 117.479 1.00 11.37 221 HIS E C 1
ATOM 5634 O O . HIS C 1 221 ? 13.870 124.743 117.773 1.00 11.03 221 HIS E O 1
ATOM 5641 N N . ALA C 1 222 ? 12.133 124.751 116.352 1.00 10.80 222 ALA E N 1
ATOM 5642 C CA . ALA C 1 222 ? 12.899 125.481 115.325 1.00 10.86 222 ALA E CA 1
ATOM 5643 C C . ALA C 1 222 ? 12.299 126.853 115.048 1.00 10.69 222 ALA E C 1
ATOM 5644 O O . ALA C 1 222 ? 11.120 126.949 114.684 1.00 10.30 222 ALA E O 1
ATOM 5646 N N . PRO C 1 223 ? 13.109 127.927 115.219 1.00 10.35 223 PRO E N 1
ATOM 5647 C CA . PRO C 1 223 ? 12.697 129.282 114.881 1.00 10.31 223 PRO E CA 1
ATOM 5648 C C . PRO C 1 223 ? 12.192 129.424 113.437 1.00 9.78 223 PRO E C 1
ATOM 5649 O O . PRO C 1 223 ? 11.336 130.263 113.167 1.00 9.29 223 PRO E O 1
ATOM 5653 N N . ILE C 1 224 ? 12.715 128.614 112.515 1.00 8.84 224 ILE E N 1
ATOM 5654 C CA . ILE C 1 224 ? 12.272 128.648 111.118 1.00 8.62 224 ILE E CA 1
ATOM 5655 C C . ILE C 1 224 ? 10.874 127.988 110.935 1.00 9.15 224 ILE E C 1
ATOM 5656 O O . ILE C 1 224 ? 10.232 128.136 109.887 1.00 9.35 224 ILE E O 1
ATOM 5661 N N . LYS C 1 225 ? 10.431 127.266 111.956 1.00 9.43 225 LYS E N 1
ATOM 5662 C CA . LYS C 1 225 ? 9.065 126.716 112.023 1.00 10.35 225 LYS E CA 1
ATOM 5663 C C . LYS C 1 225 ? 8.722 125.755 110.886 1.00 10.24 225 LYS E C 1
ATOM 5664 O O . LYS C 1 225 ? 7.553 125.656 110.444 1.00 9.37 225 LYS E O 1
ATOM 5670 N N . ARG C 1 226 ? 9.744 125.045 110.417 1.00 8.54 226 ARG E N 1
ATOM 5671 C CA . ARG C 1 226 ? 9.548 123.913 109.518 1.00 8.42 226 ARG E CA 1
ATOM 5672 C C . ARG C 1 226 ? 10.697 122.926 109.680 1.00 7.84 226 ARG E C 1
ATOM 5673 O O . ARG C 1 226 ? 11.760 123.279 110.221 1.00 8.10 226 ARG E O 1
ATOM 5681 N N . PHE C 1 227 ? 10.467 121.698 109.212 1.00 7.60 227 PHE E N 1
ATOM 5682 C CA . PHE C 1 227 ? 11.514 120.722 109.015 1.00 7.68 227 PHE E CA 1
ATOM 5683 C C . PHE C 1 227 ? 12.279 121.109 107.759 1.00 7.75 227 PHE E C 1
ATOM 5684 O O . PHE C 1 227 ? 11.726 121.766 106.866 1.00 8.04 227 PHE E O 1
ATOM 5692 N N . ALA C 1 228 ? 13.531 120.664 107.672 1.00 6.94 228 ALA E N 1
ATOM 5693 C CA . ALA C 1 228 ? 14.288 120.736 106.439 1.00 7.63 228 ALA E CA 1
ATOM 5694 C C . ALA C 1 228 ? 13.933 119.552 105.566 1.00 8.35 228 ALA E C 1
ATOM 5695 O O . ALA C 1 228 ? 13.558 118.509 106.066 1.00 8.90 228 ALA E O 1
ATOM 5697 N N . SER C 1 229 ? 14.165 119.693 104.274 1.00 9.33 229 SER E N 1
ATOM 5698 C CA . SER C 1 229 ? 14.129 118.544 103.407 1.00 9.87 229 SER E CA 1
ATOM 5699 C C . SER C 1 229 ? 15.496 117.855 103.473 1.00 9.83 229 SER E C 1
ATOM 5700 O O . SER C 1 229 ? 16.519 118.507 103.733 1.00 9.74 229 SER E O 1
ATOM 5703 N N . PRO C 1 230 ? 15.527 116.536 103.244 1.00 10.09 230 PRO E N 1
ATOM 5704 C CA . PRO C 1 230 ? 16.835 115.872 103.102 1.00 10.10 230 PRO E CA 1
ATOM 5705 C C . PRO C 1 230 ? 17.728 116.548 102.044 1.00 9.96 230 PRO E C 1
ATOM 5706 O O . PRO C 1 230 ? 18.953 116.648 102.244 1.00 9.43 230 PRO E O 1
ATOM 5710 N N . GLU C 1 231 ? 17.123 117.018 100.946 1.00 10.46 231 GLU E N 1
ATOM 5711 C CA . GLU C 1 231 ? 17.873 117.656 99.849 1.00 11.11 231 GLU E CA 1
ATOM 5712 C C . GLU C 1 231 ? 18.575 118.919 100.277 1.00 10.73 231 GLU E C 1
ATOM 5713 O O . GLU C 1 231 ? 19.745 119.121 99.932 1.00 9.62 231 GLU E O 1
ATOM 5719 N N . GLU C 1 232 ? 17.891 119.764 101.046 1.00 10.81 232 GLU E N 1
ATOM 5720 C CA . GLU C 1 232 ? 18.565 120.973 101.530 1.00 11.39 232 GLU E CA 1
ATOM 5721 C C . GLU C 1 232 ? 19.727 120.659 102.482 1.00 10.29 232 GLU E C 1
ATOM 5722 O O . GLU C 1 232 ? 20.765 121.281 102.387 1.00 10.09 232 GLU E O 1
ATOM 5728 N N . LEU C 1 233 ? 19.581 119.642 103.332 1.00 9.09 233 LEU E N 1
ATOM 5729 C CA . LEU C 1 233 ? 20.691 119.209 104.177 1.00 7.95 233 LEU E CA 1
ATOM 5730 C C . LEU C 1 233 ? 21.852 118.654 103.342 1.00 7.96 233 LEU E C 1
ATOM 5731 O O . LEU C 1 233 ? 23.027 118.941 103.617 1.00 7.28 233 LEU E O 1
ATOM 5736 N N . ALA C 1 234 ? 21.516 117.849 102.331 1.00 7.33 234 ALA E N 1
ATOM 5737 C CA . ALA C 1 234 ? 22.524 117.175 101.532 1.00 7.65 234 ALA E CA 1
ATOM 5738 C C . ALA C 1 234 ? 23.483 118.155 100.876 1.00 7.39 234 ALA E C 1
ATOM 5739 O O . ALA C 1 234 ? 24.668 117.856 100.705 1.00 8.41 234 ALA E O 1
ATOM 5741 N N . ASN C 1 235 ? 22.990 119.343 100.536 1.00 7.20 235 ASN E N 1
ATOM 5742 C CA . ASN C 1 235 ? 23.850 120.367 99.942 1.00 7.96 235 ASN E CA 1
ATOM 5743 C C . ASN C 1 235 ? 25.081 120.621 100.796 1.00 7.64 235 ASN E C 1
ATOM 5744 O O . ASN C 1 235 ? 26.178 120.831 100.281 1.00 8.37 235 ASN E O 1
ATOM 5749 N N . PHE C 1 236 ? 24.877 120.644 102.110 1.00 6.88 236 PHE E N 1
ATOM 5750 C CA . PHE C 1 236 ? 25.967 120.946 103.022 1.00 6.84 236 PHE E CA 1
ATOM 5751 C C . PHE C 1 236 ? 27.015 119.842 103.045 1.00 6.75 236 PHE E C 1
ATOM 5752 O O . PHE C 1 236 ? 28.203 120.123 103.129 1.00 6.22 236 PHE E O 1
ATOM 5760 N N . PHE C 1 237 ? 26.571 118.586 102.966 1.00 6.26 237 PHE E N 1
ATOM 5761 C CA . PHE C 1 237 ? 27.492 117.469 102.878 1.00 6.87 237 PHE E CA 1
ATOM 5762 C C . PHE C 1 237 ? 28.293 117.560 101.598 1.00 7.15 237 PHE E C 1
ATOM 5763 O O . PHE C 1 237 ? 29.501 117.349 101.615 1.00 6.69 237 PHE E O 1
ATOM 5771 N N . VAL C 1 238 ? 27.632 117.885 100.489 1.00 7.48 238 VAL E N 1
ATOM 5772 C CA . VAL C 1 238 ? 28.364 117.938 99.209 1.00 8.52 238 VAL E CA 1
ATOM 5773 C C . VAL C 1 238 ? 29.416 119.041 99.237 1.00 8.38 238 VAL E C 1
ATOM 5774 O O . VAL C 1 238 ? 30.578 118.849 98.806 1.00 8.97 238 VAL E O 1
ATOM 5778 N N . PHE C 1 239 ? 29.021 120.207 99.749 1.00 8.71 239 PHE E N 1
ATOM 5779 C CA . PHE C 1 239 ? 29.935 121.318 99.853 1.00 8.09 239 PHE E CA 1
ATOM 5780 C C . PHE C 1 239 ? 31.152 120.988 100.726 1.00 9.43 239 PHE E C 1
ATOM 5781 O O . PHE C 1 239 ? 32.297 121.238 100.323 1.00 8.57 239 PHE E O 1
ATOM 5789 N N . LEU C 1 240 ? 30.914 120.410 101.903 1.00 9.51 240 LEU E N 1
ATOM 5790 C CA . LEU C 1 240 ? 32.028 120.129 102.836 1.00 10.31 240 LEU E CA 1
ATOM 5791 C C . LEU C 1 240 ? 32.999 119.109 102.253 1.00 10.17 240 LEU E C 1
ATOM 5792 O O . LEU C 1 240 ? 34.187 119.130 102.578 1.00 10.87 240 LEU E O 1
ATOM 5797 N N . CYS C 1 241 ? 32.508 118.209 101.405 1.00 9.64 241 CYS E N 1
ATOM 5798 C CA . CYS C 1 241 ? 33.387 117.203 100.821 1.00 10.18 241 CYS E CA 1
ATOM 5799 C C . CYS C 1 241 ? 34.038 117.668 99.510 1.00 10.79 241 CYS E C 1
ATOM 5800 O O . CYS C 1 241 ? 34.667 116.863 98.827 1.00 12.34 241 CYS E O 1
ATOM 5803 N N . SER C 1 242 ? 33.870 118.945 99.153 1.00 10.28 242 SER E N 1
ATOM 5804 C CA . SER C 1 242 ? 34.238 119.455 97.834 1.00 10.86 242 SER E CA 1
ATOM 5805 C C . SER C 1 242 ? 35.608 120.123 97.863 1.00 10.77 242 SER E C 1
ATOM 5806 O O . SER C 1 242 ? 36.188 120.357 98.937 1.00 11.77 242 SER E O 1
ATOM 5809 N N . GLU C 1 243 ? 36.118 120.442 96.677 1.00 10.75 243 GLU E N 1
ATOM 5810 C CA . GLU C 1 243 ? 37.363 121.187 96.580 1.00 12.01 243 GLU E CA 1
ATOM 5811 C C . GLU C 1 243 ? 37.223 122.612 97.109 1.00 11.23 243 GLU E C 1
ATOM 5812 O O . GLU C 1 243 ? 38.208 123.327 97.172 1.00 12.71 243 GLU E O 1
ATOM 5818 N N . ARG C 1 244 ? 36.012 123.034 97.466 1.00 10.21 244 ARG E N 1
ATOM 5819 C CA . ARG C 1 244 ? 35.786 124.421 97.924 1.00 9.24 244 ARG E CA 1
ATOM 5820 C C . ARG C 1 244 ? 35.832 124.563 99.451 1.00 9.21 244 ARG E C 1
ATOM 5821 O O . ARG C 1 244 ? 35.708 125.673 99.968 1.00 10.59 244 ARG E O 1
ATOM 5829 N N . ALA C 1 245 ? 35.993 123.456 100.169 1.00 8.48 245 ALA E N 1
ATOM 5830 C CA . ALA C 1 245 ? 35.978 123.504 101.644 1.00 8.17 245 ALA E CA 1
ATOM 5831 C C . ALA C 1 245 ? 37.273 122.940 102.215 1.00 8.04 245 ALA E C 1
ATOM 5832 O O . ALA C 1 245 ? 37.267 122.162 103.168 1.00 8.16 245 ALA E O 1
ATOM 5834 N N . THR C 1 246 ? 38.390 123.352 101.632 1.00 8.41 246 THR E N 1
ATOM 5835 C CA . THR C 1 246 ? 39.676 122.715 101.921 1.00 8.22 246 THR E CA 1
ATOM 5836 C C . THR C 1 246 ? 40.322 123.198 103.235 1.00 7.95 246 THR E C 1
ATOM 5837 O O . THR C 1 246 ? 41.398 122.722 103.601 1.00 8.33 246 THR E O 1
ATOM 5841 N N . TYR C 1 247 ? 39.691 124.138 103.932 1.00 7.25 247 TYR E N 1
ATOM 5842 C CA . TYR C 1 247 ? 40.246 124.586 105.217 1.00 6.11 247 TYR E CA 1
ATOM 5843 C C . TYR C 1 247 ? 39.394 124.152 106.391 1.00 6.56 247 TYR E C 1
ATOM 5844 O O . TYR C 1 247 ? 39.668 124.511 107.533 1.00 7.52 247 TYR E O 1
ATOM 5853 N N . SER C 1 248 ? 38.364 123.358 106.110 1.00 5.94 248 SER E N 1
ATOM 5854 C CA . SER C 1 248 ? 37.502 122.843 107.189 1.00 6.84 248 SER E CA 1
ATOM 5855 C C . SER C 1 248 ? 38.095 121.553 107.729 1.00 6.50 248 SER E C 1
ATOM 5856 O O . SER C 1 248 ? 38.154 120.563 107.002 1.00 7.73 248 SER E O 1
ATOM 5859 N N . VAL C 1 249 ? 38.566 121.579 108.976 1.00 6.64 249 VAL E N 1
ATOM 5860 C CA . VAL C 1 249 ? 39.245 120.438 109.630 1.00 6.88 249 VAL E CA 1
ATOM 5861 C C . VAL C 1 249 ? 38.782 120.401 111.104 1.00 6.22 249 VAL E C 1
ATOM 5862 O O . VAL C 1 249 ? 38.916 121.389 111.830 1.00 7.37 249 VAL E O 1
ATOM 5866 N N . GLY C 1 250 ? 38.238 119.269 111.531 1.00 6.27 250 GLY E N 1
ATOM 5867 C CA . GLY C 1 250 ? 37.833 119.070 112.918 1.00 6.62 250 GLY E CA 1
ATOM 5868 C C . GLY C 1 250 ? 36.739 120.005 113.410 1.00 6.12 250 GLY E C 1
ATOM 5869 O O . GLY C 1 250 ? 36.678 120.334 114.596 1.00 6.68 250 GLY E O 1
ATOM 5870 N N . SER C 1 251 ? 35.841 120.383 112.507 1.00 6.82 251 SER E N 1
ATOM 5871 C CA . SER C 1 251 ? 34.774 121.309 112.847 1.00 5.82 251 SER E CA 1
ATOM 5872 C C . SER C 1 251 ? 33.475 120.538 112.986 1.00 6.70 251 SER E C 1
ATOM 5873 O O . SER C 1 251 ? 33.370 119.403 112.525 1.00 7.43 251 SER E O 1
ATOM 5876 N N . ALA C 1 252 ? 32.517 121.158 113.661 1.00 6.32 252 ALA E N 1
ATOM 5877 C CA . ALA C 1 252 ? 31.160 120.646 113.767 1.00 6.00 252 ALA E CA 1
ATOM 5878 C C . ALA C 1 252 ? 30.264 121.747 113.240 1.00 6.71 252 ALA E C 1
ATOM 5879 O O . ALA C 1 252 ? 30.313 122.900 113.712 1.00 6.96 252 ALA E O 1
ATOM 5881 N N . TYR C 1 253 ? 29.473 121.394 112.235 1.00 5.78 253 TYR E N 1
ATOM 5882 C CA . TYR C 1 253 ? 28.630 122.349 111.544 1.00 6.00 253 TYR E CA 1
ATOM 5883 C C . TYR C 1 253 ? 27.178 121.996 111.751 1.00 6.90 253 TYR E C 1
ATOM 5884 O O . TYR C 1 253 ? 26.730 120.932 111.323 1.00 7.99 253 TYR E O 1
ATOM 5893 N N . PHE C 1 254 ? 26.445 122.896 112.401 1.00 6.72 254 PHE E N 1
ATOM 5894 C CA . PHE C 1 254 ? 25.029 122.697 112.658 1.00 7.43 254 PHE E CA 1
ATOM 5895 C C . PHE C 1 254 ? 24.210 123.149 111.480 1.00 7.25 254 PHE E C 1
ATOM 5896 O O . PHE C 1 254 ? 24.521 124.158 110.856 1.00 8.58 254 PHE E O 1
ATOM 5904 N N . VAL C 1 255 ? 23.185 122.372 111.140 1.00 6.72 255 VAL E N 1
ATOM 5905 C CA . VAL C 1 255 ? 22.306 122.730 110.044 1.00 6.84 255 VAL E CA 1
ATOM 5906 C C . VAL C 1 255 ? 20.915 122.482 110.605 1.00 6.79 255 VAL E C 1
ATOM 5907 O O . VAL C 1 255 ? 20.391 121.392 110.497 1.00 6.28 255 VAL E O 1
ATOM 5911 N N . ASP C 1 256 ? 20.348 123.490 111.276 1.00 6.79 256 ASP E N 1
ATOM 5912 C CA . ASP C 1 256 ? 19.283 123.172 112.233 1.00 7.28 256 ASP E CA 1
ATOM 5913 C C . ASP C 1 256 ? 18.131 124.157 112.320 1.00 7.24 256 ASP E C 1
ATOM 5914 O O . ASP C 1 256 ? 17.299 124.047 113.225 1.00 8.03 256 ASP E O 1
ATOM 5919 N N . GLY C 1 257 ? 18.071 125.111 111.395 1.00 7.27 257 GLY E N 1
ATOM 5920 C CA . GLY C 1 257 ? 16.923 126.022 111.335 1.00 7.80 257 GLY E CA 1
ATOM 5921 C C . GLY C 1 257 ? 16.740 126.872 112.581 1.00 7.91 257 GLY E C 1
ATOM 5922 O O . GLY C 1 257 ? 15.636 127.352 112.853 1.00 8.19 257 GLY E O 1
ATOM 5923 N N . GLY C 1 258 ? 17.829 127.057 113.328 1.00 7.14 258 GLY E N 1
ATOM 5924 C CA . GLY C 1 258 ? 17.797 127.840 114.557 1.00 7.91 258 GLY E CA 1
ATOM 5925 C C . GLY C 1 258 ? 17.581 127.050 115.820 1.00 7.40 258 GLY E C 1
ATOM 5926 O O . GLY C 1 258 ? 17.524 127.642 116.913 1.00 8.11 258 GLY E O 1
ATOM 5927 N N . MET C 1 259 ? 17.461 125.727 115.693 1.00 7.75 259 MET E N 1
ATOM 5928 C CA . MET C 1 259 ? 17.102 124.882 116.860 1.00 8.00 259 MET E CA 1
ATOM 5929 C C . MET C 1 259 ? 18.094 124.926 118.035 1.00 7.53 259 MET E C 1
ATOM 5930 O O . MET C 1 259 ? 17.699 124.749 119.213 1.00 7.17 259 MET E O 1
ATOM 5935 N N . LEU C 1 260 ? 19.375 125.101 117.726 1.00 7.11 260 LEU E N 1
ATOM 5936 C CA . LEU C 1 260 ? 20.414 125.161 118.780 1.00 7.65 260 LEU E CA 1
ATOM 5937 C C . LEU C 1 260 ? 20.240 126.437 119.582 1.00 7.82 260 LEU E C 1
ATOM 5938 O O . LEU C 1 260 ? 20.276 127.531 119.014 1.00 8.92 260 LEU E O 1
ATOM 5943 N N . LYS C 1 261 ? 20.046 126.306 120.892 1.00 8.11 261 LYS E N 1
ATOM 5944 C CA . LYS C 1 261 ? 19.622 127.443 121.713 1.00 8.38 261 LYS E CA 1
ATOM 5945 C C . LYS C 1 261 ? 20.774 128.251 122.258 1.00 9.65 261 LYS E C 1
ATOM 5946 O O . LYS C 1 261 ? 20.573 129.346 122.798 1.00 9.50 261 LYS E O 1
ATOM 5952 N N . THR C 1 262 ? 21.982 127.736 122.090 1.00 11.25 262 THR E N 1
ATOM 5953 C CA . THR C 1 262 ? 23.169 128.424 122.575 1.00 13.27 262 THR E CA 1
ATOM 5954 C C . THR C 1 262 ? 24.052 128.852 121.421 1.00 15.16 262 THR E C 1
ATOM 5955 O O . THR C 1 262 ? 23.835 128.444 120.257 1.00 14.88 262 THR E O 1
ATOM 5959 N N . LEU C 1 263 ? 25.041 129.680 121.748 1.00 16.41 263 LEU E N 1
ATOM 5960 C CA . LEU C 1 263 ? 26.152 129.995 120.841 1.00 19.17 263 LEU E CA 1
ATOM 5961 C C . LEU C 1 263 ? 26.943 128.758 120.443 1.00 20.72 263 LEU E C 1
ATOM 5962 O O . LEU C 1 263 ? 26.743 127.672 120.960 1.00 21.51 263 LEU E O 1
ATOM 5968 N N . MET D 1 1 ? 31.970 127.563 156.095 1.00 15.67 1 MET G N 1
ATOM 5969 C CA . MET D 1 1 ? 30.664 127.314 155.438 1.00 16.23 1 MET G CA 1
ATOM 5970 C C . MET D 1 1 ? 30.217 125.902 155.776 1.00 15.92 1 MET G C 1
ATOM 5971 O O . MET D 1 1 ? 30.939 124.942 155.512 1.00 15.97 1 MET G O 1
ATOM 5976 N N . ASP D 1 2 ? 29.048 125.781 156.392 1.00 15.99 2 ASP G N 1
ATOM 5977 C CA . ASP D 1 2 ? 28.509 124.449 156.735 1.00 16.10 2 ASP G CA 1
ATOM 5978 C C . ASP D 1 2 ? 28.100 123.711 155.462 1.00 14.54 2 ASP G C 1
ATOM 5979 O O . ASP D 1 2 ? 27.357 124.258 154.634 1.00 14.40 2 ASP G O 1
ATOM 5984 N N . MET D 1 3 ? 28.550 122.471 155.310 1.00 13.19 3 MET G N 1
ATOM 5985 C CA . MET D 1 3 ? 28.237 121.706 154.093 1.00 13.01 3 MET G CA 1
ATOM 5986 C C . MET D 1 3 ? 26.946 120.874 154.233 1.00 12.98 3 MET G C 1
ATOM 5987 O O . MET D 1 3 ? 26.350 120.472 153.225 1.00 12.33 3 MET G O 1
ATOM 5992 N N . GLY D 1 4 ? 26.543 120.572 155.472 1.00 12.68 4 GLY G N 1
ATOM 5993 C CA . GLY D 1 4 ? 25.284 119.852 155.709 1.00 13.19 4 GLY G CA 1
ATOM 5994 C C . GLY D 1 4 ? 25.332 118.397 155.257 1.00 13.44 4 GLY G C 1
ATOM 5995 O O . GLY D 1 4 ? 24.323 117.800 154.850 1.00 13.20 4 GLY G O 1
ATOM 5996 N N . ILE D 1 5 ? 26.512 117.817 155.274 1.00 12.87 5 ILE G N 1
ATOM 5997 C CA . ILE D 1 5 ? 26.590 116.433 154.824 1.00 13.76 5 ILE G CA 1
ATOM 5998 C C . ILE D 1 5 ? 26.982 115.427 155.919 1.00 13.22 5 ILE G C 1
ATOM 5999 O O . ILE D 1 5 ? 27.143 114.225 155.649 1.00 11.49 5 ILE G O 1
ATOM 6004 N N . SER D 1 6 ? 27.074 115.892 157.166 1.00 12.74 6 SER G N 1
ATOM 6005 C CA . SER D 1 6 ? 27.332 114.951 158.263 1.00 13.35 6 SER G CA 1
ATOM 6006 C C . SER D 1 6 ? 26.287 113.843 158.252 1.00 12.60 6 SER G C 1
ATOM 6007 O O . SER D 1 6 ? 25.079 114.104 158.178 1.00 12.20 6 SER G O 1
ATOM 6010 N N . GLY D 1 7 ? 26.737 112.596 158.290 1.00 12.31 7 GLY G N 1
ATOM 6011 C CA . GLY D 1 7 ? 25.798 111.493 158.374 1.00 11.74 7 GLY G CA 1
ATOM 6012 C C . GLY D 1 7 ? 25.232 111.031 157.051 1.00 11.58 7 GLY G C 1
ATOM 6013 O O . GLY D 1 7 ? 24.457 110.070 156.998 1.00 11.92 7 GLY G O 1
ATOM 6014 N N . LYS D 1 8 ? 25.608 111.709 155.976 1.00 11.01 8 LYS G N 1
ATOM 6015 C CA . LYS D 1 8 ? 25.221 111.282 154.635 1.00 11.28 8 LYS G CA 1
ATOM 6016 C C . LYS D 1 8 ? 26.108 110.116 154.134 1.00 10.87 8 LYS G C 1
ATOM 6017 O O . LYS D 1 8 ? 27.251 109.980 154.559 1.00 12.48 8 LYS G O 1
ATOM 6023 N N . VAL D 1 9 ? 25.574 109.287 153.247 1.00 9.48 9 VAL G N 1
ATOM 6024 C CA . VAL D 1 9 ? 26.292 108.122 152.726 1.00 8.44 9 VAL G CA 1
ATOM 6025 C C . VAL D 1 9 ? 26.801 108.438 151.318 1.00 8.26 9 VAL G C 1
ATOM 6026 O O . VAL D 1 9 ? 26.005 108.649 150.391 1.00 8.10 9 VAL G O 1
ATOM 6030 N N . ALA D 1 10 ? 28.120 108.462 151.173 1.00 7.15 10 ALA G N 1
ATOM 6031 C CA . ALA D 1 10 ? 28.771 108.814 149.900 1.00 8.24 10 ALA G CA 1
ATOM 6032 C C . ALA D 1 10 ? 29.501 107.633 149.300 1.00 8.14 10 ALA G C 1
ATOM 6033 O O . ALA D 1 10 ? 30.367 107.049 149.948 1.00 9.71 10 ALA G O 1
ATOM 6035 N N . VAL D 1 11 ? 29.122 107.254 148.081 1.00 7.65 11 VAL G N 1
ATOM 6036 C CA . VAL D 1 11 ? 29.787 106.176 147.336 1.00 7.98 11 VAL G CA 1
ATOM 6037 C C . VAL D 1 11 ? 30.763 106.799 146.356 1.00 7.90 11 VAL G C 1
ATOM 6038 O O . VAL D 1 11 ? 30.340 107.584 145.510 1.00 8.39 11 VAL G O 1
ATOM 6042 N N . ILE D 1 12 ? 32.037 106.438 146.449 1.00 7.43 12 ILE G N 1
ATOM 6043 C CA . ILE D 1 12 ? 33.043 107.009 145.548 1.00 7.49 12 ILE G CA 1
ATOM 6044 C C . ILE D 1 12 ? 33.687 105.841 144.822 1.00 7.60 12 ILE G C 1
ATOM 6045 O O . ILE D 1 12 ? 34.325 104.982 145.445 1.00 7.73 12 ILE G O 1
ATOM 6050 N N . THR D 1 13 ? 33.519 105.784 143.506 1.00 6.85 13 THR G N 1
ATOM 6051 C CA . THR D 1 13 ? 34.192 104.708 142.766 1.00 7.26 13 THR G CA 1
ATOM 6052 C C . THR D 1 13 ? 35.649 105.067 142.510 1.00 7.26 13 THR G C 1
ATOM 6053 O O . THR D 1 13 ? 35.969 106.222 142.297 1.00 7.30 13 THR G O 1
ATOM 6057 N N . GLY D 1 14 ? 36.527 104.064 142.563 1.00 7.95 14 GLY G N 1
ATOM 6058 C CA . GLY D 1 14 ? 37.940 104.284 142.303 1.00 8.48 14 GLY G CA 1
ATOM 6059 C C . GLY D 1 14 ? 38.583 105.129 143.394 1.00 8.98 14 GLY G C 1
ATOM 6060 O O . GLY D 1 14 ? 39.275 106.123 143.111 1.00 8.93 14 GLY G O 1
ATOM 6061 N N . SER D 1 15 ? 38.372 104.739 144.656 1.00 9.34 15 SER G N 1
ATOM 6062 C CA . SER D 1 15 ? 38.737 105.620 145.761 1.00 9.56 15 SER G CA 1
ATOM 6063 C C . SER D 1 15 ? 39.783 105.019 146.692 1.00 10.50 15 SER G C 1
ATOM 6064 O O . SER D 1 15 ? 39.869 105.422 147.846 1.00 10.85 15 SER G O 1
ATOM 6067 N N . SER D 1 16 ? 40.569 104.057 146.199 1.00 10.03 16 SER G N 1
ATOM 6068 C CA . SER D 1 16 ? 41.680 103.544 147.031 1.00 11.36 16 SER G CA 1
ATOM 6069 C C . SER D 1 16 ? 42.934 104.395 146.845 1.00 11.53 16 SER G C 1
ATOM 6070 O O . SER D 1 16 ? 43.900 104.275 147.609 1.00 12.85 16 SER G O 1
ATOM 6073 N N . SER D 1 17 ? 42.935 105.270 145.842 1.00 11.47 17 SER G N 1
ATOM 6074 C CA . SER D 1 17 ? 44.072 106.138 145.617 1.00 12.09 17 SER G CA 1
ATOM 6075 C C . SER D 1 17 ? 43.714 107.354 144.772 1.00 11.86 17 SER G C 1
ATOM 6076 O O . SER D 1 17 ? 42.575 107.478 144.288 1.00 10.97 17 SER G O 1
ATOM 6079 N N . GLY D 1 18 ? 44.686 108.247 144.633 1.00 10.70 18 GLY G N 1
ATOM 6080 C CA . GLY D 1 18 ? 44.567 109.400 143.742 1.00 10.34 18 GLY G CA 1
ATOM 6081 C C . GLY D 1 18 ? 43.373 110.271 144.044 1.00 9.49 18 GLY G C 1
ATOM 6082 O O . GLY D 1 18 ? 43.058 110.519 145.209 1.00 8.86 18 GLY G O 1
ATOM 6083 N N . ILE D 1 19 ? 42.699 110.743 142.986 1.00 8.91 19 ILE G N 1
ATOM 6084 C CA . ILE D 1 19 ? 41.631 111.737 143.154 1.00 8.00 19 ILE G CA 1
ATOM 6085 C C . ILE D 1 19 ? 40.476 111.188 143.990 1.00 8.19 19 ILE G C 1
ATOM 6086 O O . ILE D 1 19 ? 39.909 111.916 144.838 1.00 7.80 19 ILE G O 1
ATOM 6091 N N . GLY D 1 20 ? 40.119 109.924 143.741 1.00 8.08 20 GLY G N 1
ATOM 6092 C CA . GLY D 1 20 ? 38.984 109.285 144.428 1.00 7.83 20 GLY G CA 1
ATOM 6093 C C . GLY D 1 20 ? 39.220 109.233 145.935 1.00 8.28 20 GLY G C 1
ATOM 6094 O O . GLY D 1 20 ? 38.314 109.447 146.709 1.00 6.58 20 GLY G O 1
ATOM 6095 N N . LEU D 1 21 ? 40.460 108.943 146.344 1.00 7.70 21 LEU G N 1
ATOM 6096 C CA . LEU D 1 21 ? 40.763 108.861 147.779 1.00 8.93 21 LEU G CA 1
ATOM 6097 C C . LEU D 1 21 ? 40.670 110.273 148.373 1.00 8.60 21 LEU G C 1
ATOM 6098 O O . LEU D 1 21 ? 40.131 110.458 149.445 1.00 9.81 21 LEU G O 1
ATOM 6103 N N . ALA D 1 22 ? 41.164 111.257 147.641 1.00 7.86 22 ALA G N 1
ATOM 6104 C CA . ALA D 1 22 ? 41.109 112.646 148.101 1.00 7.93 22 ALA G CA 1
ATOM 6105 C C . ALA D 1 22 ? 39.667 113.090 148.261 1.00 7.84 22 ALA G C 1
ATOM 6106 O O . ALA D 1 22 ? 39.339 113.791 149.222 1.00 7.38 22 ALA G O 1
ATOM 6108 N N . ILE D 1 23 ? 38.793 112.685 147.333 1.00 6.45 23 ILE G N 1
ATOM 6109 C CA . ILE D 1 23 ? 37.360 113.022 147.461 1.00 6.67 23 ILE G CA 1
ATOM 6110 C C . ILE D 1 23 ? 36.739 112.333 148.683 1.00 6.99 23 ILE G C 1
ATOM 6111 O O . ILE D 1 23 ? 36.031 112.958 149.478 1.00 6.77 23 ILE G O 1
ATOM 6116 N N . ALA D 1 24 ? 37.032 111.043 148.844 1.00 7.99 24 ALA G N 1
ATOM 6117 C CA . ALA D 1 24 ? 36.595 110.337 150.062 1.00 8.79 24 ALA G CA 1
ATOM 6118 C C . ALA D 1 24 ? 37.095 111.034 151.354 1.00 9.14 24 ALA G C 1
ATOM 6119 O O . ALA D 1 24 ? 36.312 111.222 152.272 1.00 9.78 24 ALA G O 1
ATOM 6121 N N . GLU D 1 25 ? 38.361 111.450 151.406 1.00 9.37 25 GLU G N 1
ATOM 6122 C CA . GLU D 1 25 ? 38.862 112.244 152.551 1.00 9.96 25 GLU G CA 1
ATOM 6123 C C . GLU D 1 25 ? 38.085 113.548 152.769 1.00 9.41 25 GLU G C 1
ATOM 6124 O O . GLU D 1 25 ? 37.767 113.906 153.907 1.00 9.21 25 GLU G O 1
ATOM 6130 N N . GLY D 1 26 ? 37.789 114.237 151.670 1.00 8.00 26 GLY G N 1
ATOM 6131 C CA . GLY D 1 26 ? 36.993 115.473 151.723 1.00 8.04 26 GLY G CA 1
ATOM 6132 C C . GLY D 1 26 ? 35.620 115.240 152.330 1.00 7.81 26 GLY G C 1
ATOM 6133 O O . GLY D 1 26 ? 35.176 116.023 153.190 1.00 8.20 26 GLY G O 1
ATOM 6134 N N . PHE D 1 27 ? 34.941 114.175 151.900 1.00 8.08 27 PHE G N 1
ATOM 6135 C CA . PHE D 1 27 ? 33.625 113.853 152.468 1.00 8.66 27 PHE G CA 1
ATOM 6136 C C . PHE D 1 27 ? 33.696 113.393 153.924 1.00 9.86 27 PHE G C 1
ATOM 6137 O O . PHE D 1 27 ? 32.875 113.796 154.747 1.00 9.93 27 PHE G O 1
ATOM 6145 N N . ALA D 1 28 ? 34.693 112.562 154.219 1.00 9.97 28 ALA G N 1
ATOM 6146 C CA . ALA D 1 28 ? 34.907 112.047 155.589 1.00 11.01 28 ALA G CA 1
ATOM 6147 C C . ALA D 1 28 ? 35.135 113.168 156.599 1.00 12.25 28 ALA G C 1
ATOM 6148 O O . ALA D 1 28 ? 34.627 113.095 157.730 1.00 11.79 28 ALA G O 1
ATOM 6150 N N . LYS D 1 29 ? 35.870 114.202 156.172 1.00 12.06 29 LYS G N 1
ATOM 6151 C CA . LYS D 1 29 ? 36.173 115.370 156.987 1.00 13.61 29 LYS G CA 1
ATOM 6152 C C . LYS D 1 29 ? 34.879 116.116 157.316 1.00 13.36 29 LYS G C 1
ATOM 6153 O O . LYS D 1 29 ? 34.740 116.685 158.400 1.00 13.29 29 LYS G O 1
ATOM 6159 N N . GLU D 1 30 ? 33.915 116.065 156.396 1.00 12.05 30 GLU G N 1
ATOM 6160 C CA . GLU D 1 30 ? 32.611 116.686 156.618 1.00 12.43 30 GLU G CA 1
ATOM 6161 C C . GLU D 1 30 ? 31.603 115.751 157.281 1.00 11.70 30 GLU G C 1
ATOM 6162 O O . GLU D 1 30 ? 30.446 116.103 157.462 1.00 11.84 30 GLU G O 1
ATOM 6168 N N . GLY D 1 31 ? 32.063 114.563 157.651 1.00 11.45 31 GLY G N 1
ATOM 6169 C CA . GLY D 1 31 ? 31.285 113.671 158.495 1.00 11.30 31 GLY G CA 1
ATOM 6170 C C . GLY D 1 31 ? 30.445 112.654 157.752 1.00 11.60 31 GLY G C 1
ATOM 6171 O O . GLY D 1 31 ? 29.572 112.020 158.361 1.00 10.50 31 GLY G O 1
ATOM 6172 N N . ALA D 1 32 ? 30.671 112.520 156.437 1.00 10.17 32 ALA G N 1
ATOM 6173 C CA . ALA D 1 32 ? 29.911 111.568 155.628 1.00 12.01 32 ALA G CA 1
ATOM 6174 C C . ALA D 1 32 ? 30.414 110.180 155.903 1.00 12.44 32 ALA G C 1
ATOM 6175 O O . ALA D 1 32 ? 31.613 110.010 156.138 1.00 13.49 32 ALA G O 1
ATOM 6177 N N . HIS D 1 33 ? 29.519 109.192 155.849 1.00 11.88 33 HIS G N 1
ATOM 6178 C CA . HIS D 1 33 ? 29.950 107.793 155.833 1.00 12.00 33 HIS G CA 1
ATOM 6179 C C . HIS D 1 33 ? 30.347 107.469 154.421 1.00 11.33 33 HIS G C 1
ATOM 6180 O O . HIS D 1 33 ? 29.787 108.035 153.482 1.00 11.71 33 HIS G O 1
ATOM 6187 N N . ILE D 1 34 ? 31.297 106.557 154.266 1.00 9.52 34 ILE G N 1
ATOM 6188 C CA . ILE D 1 34 ? 31.969 106.391 152.991 1.00 9.17 34 ILE G CA 1
ATOM 6189 C C . ILE D 1 34 ? 31.862 104.972 152.482 1.00 9.33 34 ILE G C 1
ATOM 6190 O O . ILE D 1 34 ? 32.100 104.005 153.223 1.00 10.00 34 ILE G O 1
ATOM 6195 N N . VAL D 1 35 ? 31.532 104.847 151.196 1.00 8.55 35 VAL G N 1
ATOM 6196 C CA . VAL D 1 35 ? 31.645 103.561 150.520 1.00 9.01 35 VAL G CA 1
ATOM 6197 C C . VAL D 1 35 ? 32.806 103.653 149.520 1.00 9.46 35 VAL G C 1
ATOM 6198 O O . VAL D 1 35 ? 32.725 104.397 148.531 1.00 9.20 35 VAL G O 1
ATOM 6202 N N . LEU D 1 36 ? 33.891 102.938 149.812 1.00 8.99 36 LEU G N 1
ATOM 6203 C CA . LEU D 1 36 ? 35.080 102.959 148.967 1.00 9.88 36 LEU G CA 1
ATOM 6204 C C . LEU D 1 36 ? 35.040 101.764 148.005 1.00 9.55 36 LEU G C 1
ATOM 6205 O O . LEU D 1 36 ? 34.748 100.636 148.396 1.00 9.45 36 LEU G O 1
ATOM 6210 N N . VAL D 1 37 ? 35.367 102.024 146.736 1.00 9.67 37 VAL G N 1
ATOM 6211 C CA . VAL D 1 37 ? 35.255 101.002 145.710 1.00 8.97 37 VAL G CA 1
ATOM 6212 C C . VAL D 1 37 ? 36.530 101.001 144.872 1.00 9.52 37 VAL G C 1
ATOM 6213 O O . VAL D 1 37 ? 36.900 102.029 144.343 1.00 9.81 37 VAL G O 1
ATOM 6217 N N . ALA D 1 38 ? 37.195 99.848 144.776 1.00 9.30 38 ALA G N 1
ATOM 6218 C CA . ALA D 1 38 ? 38.387 99.696 143.919 1.00 9.60 38 ALA G CA 1
ATOM 6219 C C . ALA D 1 38 ? 38.670 98.203 143.789 1.00 10.15 38 ALA G C 1
ATOM 6220 O O . ALA D 1 38 ? 38.094 97.390 144.505 1.00 11.59 38 ALA G O 1
ATOM 6222 N N . ARG D 1 39 ? 39.562 97.839 142.879 1.00 10.26 39 ARG G N 1
ATOM 6223 C CA . ARG D 1 39 ? 39.807 96.414 142.620 1.00 10.19 39 ARG G CA 1
ATOM 6224 C C . ARG D 1 39 ? 40.791 95.745 143.578 1.00 10.98 39 ARG G C 1
ATOM 6225 O O . ARG D 1 39 ? 40.556 94.602 143.980 1.00 11.53 39 ARG G O 1
ATOM 6233 N N . GLN D 1 40 ? 41.901 96.413 143.888 1.00 11.02 40 GLN G N 1
ATOM 6234 C CA . GLN D 1 40 ? 42.965 95.817 144.712 1.00 12.55 40 GLN G CA 1
ATOM 6235 C C . GLN D 1 40 ? 42.551 95.806 146.184 1.00 11.68 40 GLN G C 1
ATOM 6236 O O . GLN D 1 40 ? 42.322 96.853 146.775 1.00 11.17 40 GLN G O 1
ATOM 6242 N N . VAL D 1 41 ? 42.449 94.606 146.744 1.00 10.27 41 VAL G N 1
ATOM 6243 C CA . VAL D 1 41 ? 41.844 94.407 148.059 1.00 11.79 41 VAL G CA 1
ATOM 6244 C C . VAL D 1 41 ? 42.611 95.106 149.181 1.00 11.49 41 VAL G C 1
ATOM 6245 O O . VAL D 1 41 ? 42.014 95.806 150.018 1.00 12.29 41 VAL G O 1
ATOM 6249 N N . ASP D 1 42 ? 43.928 94.925 149.216 1.00 12.15 42 ASP G N 1
ATOM 6250 C CA . ASP D 1 42 ? 44.667 95.427 150.369 1.00 13.16 42 ASP G CA 1
ATOM 6251 C C . ASP D 1 42 ? 44.755 96.947 150.320 1.00 13.20 42 ASP G C 1
ATOM 6252 O O . ASP D 1 42 ? 44.521 97.610 151.332 1.00 13.32 42 ASP G O 1
ATOM 6257 N N . ARG D 1 43 ? 45.075 97.497 149.148 1.00 12.52 43 ARG G N 1
ATOM 6258 C CA . ARG D 1 43 ? 45.097 98.946 148.967 1.00 12.32 43 ARG G CA 1
ATOM 6259 C C . ARG D 1 43 ? 43.782 99.599 149.438 1.00 11.53 43 ARG G C 1
ATOM 6260 O O . ARG D 1 43 ? 43.791 100.635 150.116 1.00 11.12 43 ARG G O 1
ATOM 6268 N N . LEU D 1 44 ? 42.668 98.975 149.086 1.00 10.04 44 LEU G N 1
ATOM 6269 C CA . LEU D 1 44 ? 41.365 99.475 149.461 1.00 9.48 44 LEU G CA 1
ATOM 6270 C C . LEU D 1 44 ? 41.140 99.365 150.969 1.00 9.97 44 LEU G C 1
ATOM 6271 O O . LEU D 1 44 ? 40.633 100.302 151.599 1.00 9.88 44 LEU G O 1
ATOM 6276 N N . HIS D 1 45 ? 41.540 98.239 151.556 1.00 9.05 45 HIS G N 1
ATOM 6277 C CA . HIS D 1 45 ? 41.393 98.084 153.000 1.00 10.70 45 HIS G CA 1
ATOM 6278 C C . HIS D 1 45 ? 42.192 99.111 153.790 1.00 10.41 45 HIS G C 1
ATOM 6279 O O . HIS D 1 45 ? 41.719 99.694 154.780 1.00 10.01 45 HIS G O 1
ATOM 6286 N N . GLU D 1 46 ? 43.406 99.373 153.317 1.00 10.91 46 GLU G N 1
ATOM 6287 C CA . GLU D 1 46 ? 44.255 100.331 153.979 1.00 11.00 46 GLU G CA 1
ATOM 6288 C C . GLU D 1 46 ? 43.789 101.781 153.826 1.00 10.84 46 GLU G C 1
ATOM 6289 O O . GLU D 1 46 ? 43.951 102.576 154.756 1.00 10.50 46 GLU G O 1
ATOM 6295 N N . ALA D 1 47 ? 43.221 102.113 152.667 1.00 10.16 47 ALA G N 1
ATOM 6296 C CA . ALA D 1 47 ? 42.580 103.411 152.460 1.00 9.62 47 ALA G CA 1
ATOM 6297 C C . ALA D 1 47 ? 41.398 103.539 153.427 1.00 9.39 47 ALA G C 1
ATOM 6298 O O . ALA D 1 47 ? 41.204 104.586 154.058 1.00 8.85 47 ALA G O 1
ATOM 6300 N N . ALA D 1 48 ? 40.614 102.465 153.553 1.00 9.09 48 ALA G N 1
ATOM 6301 C CA . ALA D 1 48 ? 39.460 102.477 154.456 1.00 10.32 48 ALA G CA 1
ATOM 6302 C C . ALA D 1 48 ? 39.880 102.658 155.914 1.00 10.87 48 ALA G C 1
ATOM 6303 O O . ALA D 1 48 ? 39.298 103.475 156.638 1.00 11.38 48 ALA G O 1
ATOM 6305 N N . ARG D 1 49 ? 40.909 101.928 156.333 1.00 11.65 49 ARG G N 1
ATOM 6306 C CA . ARG D 1 49 ? 41.387 102.038 157.722 1.00 12.97 49 ARG G CA 1
ATOM 6307 C C . ARG D 1 49 ? 41.817 103.461 158.042 1.00 13.82 49 ARG G C 1
ATOM 6308 O O . ARG D 1 49 ? 41.478 104.012 159.100 1.00 13.66 49 ARG G O 1
ATOM 6316 N N . SER D 1 50 ? 42.554 104.062 157.115 1.00 14.08 50 SER G N 1
ATOM 6317 C CA . SER D 1 50 ? 43.085 105.406 157.308 1.00 14.80 50 SER G CA 1
ATOM 6318 C C . SER D 1 50 ? 41.937 106.434 157.455 1.00 14.49 50 SER G C 1
ATOM 6319 O O . SER D 1 50 ? 41.968 107.287 158.350 1.00 13.81 50 SER G O 1
ATOM 6322 N N . LEU D 1 51 ? 40.908 106.333 156.611 1.00 13.31 51 LEU G N 1
ATOM 6323 C CA . LEU D 1 51 ? 39.769 107.244 156.721 1.00 13.82 51 LEU G CA 1
ATOM 6324 C C . LEU D 1 51 ? 39.068 107.058 158.040 1.00 14.35 51 LEU G C 1
ATOM 6325 O O . LEU D 1 51 ? 38.787 108.021 158.753 1.00 14.31 51 LEU G O 1
ATOM 6330 N N . LYS D 1 52 ? 38.801 105.803 158.366 1.00 14.62 52 LYS G N 1
ATOM 6331 C CA . LYS D 1 52 ? 38.013 105.490 159.542 1.00 16.75 52 LYS G CA 1
ATOM 6332 C C . LYS D 1 52 ? 38.730 105.993 160.790 1.00 16.88 52 LYS G C 1
ATOM 6333 O O . LYS D 1 52 ? 38.106 106.600 161.667 1.00 17.67 52 LYS G O 1
ATOM 6339 N N . GLU D 1 53 ? 40.044 105.787 160.854 1.00 17.47 53 GLU G N 1
ATOM 6340 C CA . GLU D 1 53 ? 40.805 106.192 162.038 1.00 18.15 53 GLU G CA 1
ATOM 6341 C C . GLU D 1 53 ? 41.145 107.669 162.111 1.00 18.54 53 GLU G C 1
ATOM 6342 O O . GLU D 1 53 ? 41.316 108.191 163.210 1.00 18.73 53 GLU G O 1
ATOM 6348 N N . LYS D 1 54 ? 41.281 108.326 160.957 1.00 17.95 54 LYS G N 1
ATOM 6349 C CA . LYS D 1 54 ? 41.580 109.770 160.909 1.00 17.76 54 LYS G CA 1
ATOM 6350 C C . LYS D 1 54 ? 40.342 110.639 161.105 1.00 16.52 54 LYS G C 1
ATOM 6351 O O . LYS D 1 54 ? 40.428 111.753 161.654 1.00 16.86 54 LYS G O 1
ATOM 6357 N N . PHE D 1 55 ? 39.195 110.151 160.636 1.00 15.51 55 PHE G N 1
ATOM 6358 C CA . PHE D 1 55 ? 37.981 110.974 160.580 1.00 14.67 55 PHE G CA 1
ATOM 6359 C C . PHE D 1 55 ? 36.797 110.440 161.374 1.00 14.55 55 PHE G C 1
ATOM 6360 O O . PHE D 1 55 ? 35.791 111.141 161.521 1.00 14.05 55 PHE G O 1
ATOM 6368 N N . GLY D 1 56 ? 36.893 109.195 161.847 1.00 14.37 56 GLY G N 1
ATOM 6369 C CA . GLY D 1 56 ? 35.881 108.625 162.724 1.00 14.61 56 GLY G CA 1
ATOM 6370 C C . GLY D 1 56 ? 34.553 108.317 162.071 1.00 14.71 56 GLY G C 1
ATOM 6371 O O . GLY D 1 56 ? 33.512 108.256 162.745 1.00 16.73 56 GLY G O 1
ATOM 6372 N N . VAL D 1 57 ? 34.549 108.168 160.753 1.00 13.89 57 VAL G N 1
ATOM 6373 C CA . VAL D 1 57 ? 33.304 107.880 160.059 1.00 13.28 57 VAL G CA 1
ATOM 6374 C C . VAL D 1 57 ? 33.254 106.404 159.781 1.00 12.74 57 VAL G C 1
ATOM 6375 O O . VAL D 1 57 ? 34.255 105.728 159.906 1.00 12.98 57 VAL G O 1
ATOM 6379 N N . ARG D 1 58 ? 32.088 105.903 159.387 1.00 12.67 58 ARG G N 1
ATOM 6380 C CA . ARG D 1 58 ? 31.979 104.532 158.918 1.00 12.80 58 ARG G CA 1
ATOM 6381 C C . ARG D 1 58 ? 32.510 104.438 157.497 1.00 12.21 58 ARG G C 1
ATOM 6382 O O . ARG D 1 58 ? 32.293 105.333 156.685 1.00 12.29 58 ARG G O 1
ATOM 6390 N N . VAL D 1 59 ? 33.224 103.357 157.217 1.00 11.73 59 VAL G N 1
ATOM 6391 C CA . VAL D 1 59 ? 33.752 103.103 155.892 1.00 10.83 59 VAL G CA 1
ATOM 6392 C C . VAL D 1 59 ? 33.480 101.661 155.475 1.00 11.18 59 VAL G C 1
ATOM 6393 O O . VAL D 1 59 ? 33.837 100.706 156.190 1.00 12.88 59 VAL G O 1
ATOM 6397 N N . LEU D 1 60 ? 32.823 101.514 154.330 1.00 10.11 60 LEU G N 1
ATOM 6398 C CA . LEU D 1 60 ? 32.507 100.217 153.753 1.00 10.81 60 LEU G CA 1
ATOM 6399 C C . LEU D 1 60 ? 33.344 100.000 152.506 1.00 10.50 60 LEU G C 1
ATOM 6400 O O . LEU D 1 60 ? 33.325 100.840 151.610 1.00 10.90 60 LEU G O 1
ATOM 6405 N N . GLU D 1 61 ? 34.026 98.860 152.421 1.00 10.00 61 GLU G N 1
ATOM 6406 C CA . GLU D 1 61 ? 34.849 98.530 151.258 1.00 10.80 61 GLU G CA 1
ATOM 6407 C C . GLU D 1 61 ? 34.078 97.617 150.318 1.00 10.61 61 GLU G C 1
ATOM 6408 O O . GLU D 1 61 ? 33.431 96.656 150.759 1.00 11.18 61 GLU G O 1
ATOM 6414 N N . VAL D 1 62 ? 34.139 97.911 149.023 1.00 9.95 62 VAL G N 1
ATOM 6415 C CA . VAL D 1 62 ? 33.626 96.976 148.031 1.00 10.34 62 VAL G CA 1
ATOM 6416 C C . VAL D 1 62 ? 34.738 96.769 147.023 1.00 10.39 62 VAL G C 1
ATOM 6417 O O . VAL D 1 62 ? 35.022 97.663 146.208 1.00 10.12 62 VAL G O 1
ATOM 6421 N N . ALA D 1 63 ? 35.376 95.600 147.078 1.00 9.78 63 ALA G N 1
ATOM 6422 C CA . ALA D 1 63 ? 36.536 95.375 146.218 1.00 9.94 63 ALA G CA 1
ATOM 6423 C C . ALA D 1 63 ? 36.099 94.686 144.927 1.00 10.29 63 ALA G C 1
ATOM 6424 O O . ALA D 1 63 ? 36.043 93.450 144.832 1.00 11.16 63 ALA G O 1
ATOM 6426 N N . VAL D 1 64 ? 35.782 95.492 143.923 1.00 10.68 64 VAL G N 1
ATOM 6427 C CA . VAL D 1 64 ? 35.252 94.963 142.674 1.00 11.43 64 VAL G CA 1
ATOM 6428 C C . VAL D 1 64 ? 35.677 95.844 141.507 1.00 11.68 64 VAL G C 1
ATOM 6429 O O . VAL D 1 64 ? 36.158 96.961 141.687 1.00 12.14 64 VAL G O 1
ATOM 6433 N N . ASP D 1 65 ? 35.457 95.313 140.313 1.00 12.92 65 ASP G N 1
ATOM 6434 C CA . ASP D 1 65 ? 35.706 95.984 139.047 1.00 13.19 65 ASP G CA 1
ATOM 6435 C C . ASP D 1 65 ? 34.378 96.604 138.614 1.00 12.77 65 ASP G C 1
ATOM 6436 O O . ASP D 1 65 ? 33.416 95.884 138.296 1.00 12.84 65 ASP G O 1
ATOM 6441 N N . VAL D 1 66 ? 34.305 97.938 138.634 1.00 12.08 66 VAL G N 1
ATOM 6442 C CA . VAL D 1 66 ? 33.049 98.626 138.278 1.00 12.00 66 VAL G CA 1
ATOM 6443 C C . VAL D 1 66 ? 32.778 98.669 136.782 1.00 11.43 66 VAL G C 1
ATOM 6444 O O . VAL D 1 66 ? 31.705 99.139 136.360 1.00 10.20 66 VAL G O 1
ATOM 6448 N N . ALA D 1 67 ? 33.734 98.197 135.985 1.00 11.20 67 ALA G N 1
ATOM 6449 C CA . ALA D 1 67 ? 33.498 98.064 134.541 1.00 12.31 67 ALA G CA 1
ATOM 6450 C C . ALA D 1 67 ? 32.662 96.824 134.192 1.00 13.38 67 ALA G C 1
ATOM 6451 O O . ALA D 1 67 ? 32.423 96.554 133.004 1.00 13.72 67 ALA G O 1
ATOM 6453 N N . THR D 1 68 ? 32.221 96.071 135.214 1.00 13.05 68 THR G N 1
ATOM 6454 C CA . THR D 1 68 ? 31.430 94.865 134.988 1.00 13.46 68 THR G CA 1
ATOM 6455 C C . THR D 1 68 ? 30.057 95.034 135.637 1.00 13.26 68 THR G C 1
ATOM 6456 O O . THR D 1 68 ? 29.941 95.698 136.672 1.00 13.42 68 THR G O 1
ATOM 6460 N N . PRO D 1 69 ? 29.011 94.431 135.042 1.00 13.43 69 PRO G N 1
ATOM 6461 C CA . PRO D 1 69 ? 27.686 94.494 135.659 1.00 13.36 69 PRO G CA 1
ATOM 6462 C C . PRO D 1 69 ? 27.697 93.845 137.048 1.00 13.87 69 PRO G C 1
ATOM 6463 O O . PRO D 1 69 ? 27.021 94.330 137.961 1.00 13.39 69 PRO G O 1
ATOM 6467 N N . GLU D 1 70 ? 28.486 92.784 137.208 1.00 14.10 70 GLU G N 1
ATOM 6468 C CA . GLU D 1 70 ? 28.533 92.035 138.469 1.00 14.32 70 GLU G CA 1
ATOM 6469 C C . GLU D 1 70 ? 29.161 92.860 139.589 1.00 13.35 70 GLU G C 1
ATOM 6470 O O . GLU D 1 70 ? 28.714 92.801 140.746 1.00 13.61 70 GLU G O 1
ATOM 6476 N N . GLY D 1 71 ? 30.212 93.608 139.247 1.00 12.93 71 GLY G N 1
ATOM 6477 C CA . GLY D 1 71 ? 30.842 94.528 140.202 1.00 11.39 71 GLY G CA 1
ATOM 6478 C C . GLY D 1 71 ? 29.871 95.621 140.657 1.00 10.86 71 GLY G C 1
ATOM 6479 O O . GLY D 1 71 ? 29.737 95.902 141.852 1.00 9.90 71 GLY G O 1
ATOM 6480 N N . VAL D 1 72 ? 29.189 96.249 139.704 1.00 10.54 72 VAL G N 1
ATOM 6481 C CA . VAL D 1 72 ? 28.203 97.285 140.054 1.00 10.70 72 VAL G CA 1
ATOM 6482 C C . VAL D 1 72 ? 27.109 96.727 140.967 1.00 11.54 72 VAL G C 1
ATOM 6483 O O . VAL D 1 72 ? 26.759 97.341 141.993 1.00 11.04 72 VAL G O 1
ATOM 6487 N N . ASP D 1 73 ? 26.587 95.552 140.606 1.00 12.09 73 ASP G N 1
ATOM 6488 C CA . ASP D 1 73 ? 25.588 94.852 141.435 1.00 13.11 73 ASP G CA 1
ATOM 6489 C C . ASP D 1 73 ? 26.059 94.696 142.898 1.00 12.17 73 ASP G C 1
ATOM 6490 O O . ASP D 1 73 ? 25.293 94.929 143.827 1.00 12.62 73 ASP G O 1
ATOM 6495 N N . ALA D 1 74 ? 27.331 94.347 143.086 1.00 12.34 74 ALA G N 1
ATOM 6496 C CA . ALA D 1 74 ? 27.897 94.149 144.406 1.00 12.26 74 ALA G CA 1
ATOM 6497 C C . ALA D 1 74 ? 27.936 95.451 145.183 1.00 12.30 74 ALA G C 1
ATOM 6498 O O . ALA D 1 74 ? 27.655 95.470 146.390 1.00 12.93 74 ALA G O 1
ATOM 6500 N N . VAL D 1 75 ? 28.278 96.540 144.489 1.00 11.17 75 VAL G N 1
ATOM 6501 C CA . VAL D 1 75 ? 28.279 97.848 145.120 1.00 10.66 75 VAL G CA 1
ATOM 6502 C C . VAL D 1 75 ? 26.877 98.164 145.619 1.00 11.09 75 VAL G C 1
ATOM 6503 O O . VAL D 1 75 ? 26.701 98.520 146.770 1.00 11.50 75 VAL G O 1
ATOM 6507 N N . VAL D 1 76 ? 25.887 98.002 144.747 1.00 10.92 76 VAL G N 1
ATOM 6508 C CA . VAL D 1 76 ? 24.512 98.356 145.072 1.00 10.99 76 VAL G CA 1
ATOM 6509 C C . VAL D 1 76 ? 24.006 97.550 146.267 1.00 10.95 76 VAL G C 1
ATOM 6510 O O . VAL D 1 76 ? 23.378 98.090 147.204 1.00 10.68 76 VAL G O 1
ATOM 6514 N N . GLU D 1 77 ? 24.305 96.259 146.253 1.00 11.67 77 GLU G N 1
ATOM 6515 C CA . GLU D 1 77 ? 23.879 95.395 147.354 1.00 12.81 77 GLU G CA 1
ATOM 6516 C C . GLU D 1 77 ? 24.634 95.677 148.651 1.00 12.85 77 GLU G C 1
ATOM 6517 O O . GLU D 1 77 ? 24.046 95.620 149.723 1.00 13.82 77 GLU G O 1
ATOM 6523 N N . SER D 1 78 ? 25.920 95.992 148.571 1.00 13.53 78 SER G N 1
ATOM 6524 C CA . SER D 1 78 ? 26.674 96.356 149.784 1.00 14.13 78 SER G CA 1
ATOM 6525 C C . SER D 1 78 ? 26.129 97.654 150.385 1.00 14.00 78 SER G C 1
ATOM 6526 O O . SER D 1 78 ? 25.960 97.772 151.604 1.00 13.05 78 SER G O 1
ATOM 6529 N N . VAL D 1 79 ? 25.830 98.630 149.525 1.00 13.39 79 VAL G N 1
ATOM 6530 C CA . VAL D 1 79 ? 25.227 99.875 150.008 1.00 13.27 79 VAL G CA 1
ATOM 6531 C C . VAL D 1 79 ? 23.863 99.605 150.651 1.00 13.66 79 VAL G C 1
ATOM 6532 O O . VAL D 1 79 ? 23.546 100.152 151.719 1.00 14.28 79 VAL G O 1
ATOM 6536 N N . ARG D 1 80 ? 23.062 98.758 150.011 1.00 14.80 80 ARG G N 1
ATOM 6537 C CA . ARG D 1 80 ? 21.710 98.493 150.505 1.00 15.23 80 ARG G CA 1
ATOM 6538 C C . ARG D 1 80 ? 21.791 97.839 151.894 1.00 15.83 80 ARG G C 1
ATOM 6539 O O . ARG D 1 80 ? 21.111 98.269 152.836 1.00 15.32 80 ARG G O 1
ATOM 6547 N N . SER D 1 81 ? 22.652 96.831 151.993 1.00 16.16 81 SER G N 1
ATOM 6548 C CA . SER D 1 81 ? 22.859 96.055 153.214 1.00 17.88 81 SER G CA 1
ATOM 6549 C C . SER D 1 81 ? 23.372 96.837 154.415 1.00 17.48 81 SER G C 1
ATOM 6550 O O . SER D 1 81 ? 22.859 96.667 155.531 1.00 17.70 81 SER G O 1
ATOM 6553 N N . SER D 1 82 ? 24.388 97.681 154.196 1.00 16.76 82 SER G N 1
ATOM 6554 C CA . SER D 1 82 ? 25.017 98.434 155.288 1.00 15.91 82 SER G CA 1
ATOM 6555 C C . SER D 1 82 ? 24.304 99.717 155.639 1.00 15.52 82 SER G C 1
ATOM 6556 O O . SER D 1 82 ? 24.240 100.084 156.813 1.00 15.57 82 SER G O 1
ATOM 6559 N N . PHE D 1 83 ? 23.782 100.412 154.628 1.00 14.43 83 PHE G N 1
ATOM 6560 C CA . PHE D 1 83 ? 23.284 101.772 154.831 1.00 13.69 83 PHE G CA 1
ATOM 6561 C C . PHE D 1 83 ? 21.846 102.027 154.411 1.00 14.09 83 PHE G C 1
ATOM 6562 O O . PHE D 1 83 ? 21.302 103.066 154.768 1.00 14.83 83 PHE G O 1
ATOM 6570 N N . GLY D 1 84 ? 21.242 101.112 153.662 1.00 14.11 84 GLY G N 1
ATOM 6571 C CA . GLY D 1 84 ? 19.872 101.335 153.155 1.00 14.39 84 GLY G CA 1
ATOM 6572 C C . GLY D 1 84 ? 19.908 101.881 151.731 1.00 15.12 84 GLY G C 1
ATOM 6573 O O . GLY D 1 84 ? 19.180 101.425 150.839 1.00 16.22 84 GLY G O 1
ATOM 6574 N N . GLY D 1 85 ? 20.774 102.856 151.506 1.00 14.31 85 GLY G N 1
ATOM 6575 C CA . GLY D 1 85 ? 20.927 103.447 150.182 1.00 12.34 85 GLY G CA 1
ATOM 6576 C C . GLY D 1 85 ? 21.950 104.552 150.314 1.00 11.61 85 GLY G C 1
ATOM 6577 O O . GLY D 1 85 ? 22.435 104.834 151.419 1.00 11.73 85 GLY G O 1
ATOM 6578 N N . ALA D 1 86 ? 22.253 105.194 149.192 1.00 10.01 86 ALA G N 1
ATOM 6579 C CA . ALA D 1 86 ? 23.257 106.240 149.160 1.00 8.97 86 ALA G CA 1
ATOM 6580 C C . ALA D 1 86 ? 22.572 107.597 149.067 1.00 9.09 86 ALA G C 1
ATOM 6581 O O . ALA D 1 86 ? 21.451 107.691 148.547 1.00 9.12 86 ALA G O 1
ATOM 6583 N N . ASP D 1 87 ? 23.266 108.631 149.547 1.00 7.91 87 ASP G N 1
ATOM 6584 C CA . ASP D 1 87 ? 22.878 110.033 149.377 1.00 8.19 87 ASP G CA 1
ATOM 6585 C C . ASP D 1 87 ? 23.706 110.701 148.298 1.00 8.50 87 ASP G C 1
ATOM 6586 O O . ASP D 1 87 ? 23.266 111.672 147.679 1.00 8.32 87 ASP G O 1
ATOM 6591 N N . ILE D 1 88 ? 24.926 110.213 148.135 1.00 8.05 88 ILE G N 1
ATOM 6592 C CA . ILE D 1 88 ? 25.879 110.839 147.228 1.00 8.10 88 ILE G CA 1
ATOM 6593 C C . ILE D 1 88 ? 26.573 109.751 146.432 1.00 7.70 88 ILE G C 1
ATOM 6594 O O . ILE D 1 88 ? 26.990 108.725 146.987 1.00 6.90 88 ILE G O 1
ATOM 6599 N N . LEU D 1 89 ? 26.738 109.980 145.128 1.00 6.58 89 LEU G N 1
ATOM 6600 C CA . LEU D 1 89 ? 27.511 109.056 144.310 1.00 6.81 89 LEU G CA 1
ATOM 6601 C C . LEU D 1 89 ? 28.476 109.860 143.464 1.00 6.23 89 LEU G C 1
ATOM 6602 O O . LEU D 1 89 ? 28.059 110.786 142.749 1.00 6.66 89 LEU G O 1
ATOM 6607 N N . VAL D 1 90 ? 29.748 109.483 143.526 1.00 6.08 90 VAL G N 1
ATOM 6608 C CA . VAL D 1 90 ? 30.800 110.055 142.676 1.00 6.26 90 VAL G CA 1
ATOM 6609 C C . VAL D 1 90 ? 31.392 108.967 141.786 1.00 6.54 90 VAL G C 1
ATOM 6610 O O . VAL D 1 90 ? 31.986 107.992 142.262 1.00 6.50 90 VAL G O 1
ATOM 6614 N N . ASN D 1 91 ? 31.173 109.132 140.476 1.00 5.83 91 ASN G N 1
ATOM 6615 C CA . ASN D 1 91 ? 31.739 108.269 139.479 1.00 5.86 91 ASN G CA 1
ATOM 6616 C C . ASN D 1 91 ? 33.134 108.767 139.139 1.00 6.81 91 ASN G C 1
ATOM 6617 O O . ASN D 1 91 ? 33.304 109.824 138.501 1.00 6.54 91 ASN G O 1
ATOM 6622 N N . ASN D 1 92 ? 34.127 107.990 139.561 1.00 6.39 92 ASN G N 1
ATOM 6623 C CA . ASN D 1 92 ? 35.514 108.429 139.451 1.00 6.78 92 ASN G CA 1
ATOM 6624 C C . ASN D 1 92 ? 36.458 107.380 138.878 1.00 7.50 92 ASN G C 1
ATOM 6625 O O . ASN D 1 92 ? 37.473 107.743 138.288 1.00 8.48 92 ASN G O 1
ATOM 6630 N N . ALA D 1 93 ? 36.170 106.096 139.078 1.00 7.81 93 ALA G N 1
ATOM 6631 C CA . ALA D 1 93 ? 37.071 105.050 138.600 1.00 7.99 93 ALA G CA 1
ATOM 6632 C C . ALA D 1 93 ? 37.338 105.256 137.117 1.00 8.67 93 ALA G C 1
ATOM 6633 O O . ALA D 1 93 ? 36.404 105.414 136.308 1.00 8.79 93 ALA G O 1
ATOM 6635 N N . GLY D 1 94 ? 38.617 105.238 136.770 1.00 8.80 94 GLY G N 1
ATOM 6636 C CA . GLY D 1 94 ? 39.021 105.524 135.405 1.00 10.04 94 GLY G CA 1
ATOM 6637 C C . GLY D 1 94 ? 40.513 105.585 135.247 1.00 10.36 94 GLY G C 1
ATOM 6638 O O . GLY D 1 94 ? 41.265 105.571 136.227 1.00 11.36 94 GLY G O 1
ATOM 6639 N N . THR D 1 95 ? 40.951 105.665 134.000 1.00 10.78 95 THR G N 1
ATOM 6640 C CA . THR D 1 95 ? 42.386 105.740 133.703 1.00 11.14 95 THR G CA 1
ATOM 6641 C C . THR D 1 95 ? 42.522 106.353 132.305 1.00 10.88 95 THR G C 1
ATOM 6642 O O . THR D 1 95 ? 41.564 106.315 131.546 1.00 10.52 95 THR G O 1
ATOM 6646 N N . GLY D 1 96 ? 43.680 106.934 132.002 1.00 10.16 96 GLY G N 1
ATOM 6647 C CA . GLY D 1 96 ? 43.946 107.518 130.693 1.00 10.31 96 GLY G CA 1
ATOM 6648 C C . GLY D 1 96 ? 44.101 106.457 129.619 1.00 10.33 96 GLY G C 1
ATOM 6649 O O . GLY D 1 96 ? 44.163 105.266 129.917 1.00 10.99 96 GLY G O 1
ATOM 6650 N N . SER D 1 97 ? 44.132 106.884 128.354 1.00 9.36 97 SER G N 1
ATOM 6651 C CA . SER D 1 97 ? 44.499 105.957 127.290 1.00 9.96 97 SER G CA 1
ATOM 6652 C C . SER D 1 97 ? 45.779 106.422 126.582 1.00 10.01 97 SER G C 1
ATOM 6653 O O . SER D 1 97 ? 46.419 107.396 127.012 1.00 9.58 97 SER G O 1
ATOM 6656 N N . ASN D 1 98 ? 46.140 105.746 125.498 1.00 10.17 98 ASN G N 1
ATOM 6657 C CA . ASN D 1 98 ? 47.372 106.016 124.776 1.00 10.86 98 ASN G CA 1
ATOM 6658 C C . ASN D 1 98 ? 47.380 105.129 123.537 1.00 10.43 98 ASN G C 1
ATOM 6659 O O . ASN D 1 98 ? 47.670 103.925 123.620 1.00 9.86 98 ASN G O 1
ATOM 6664 N N . GLU D 1 99 ? 47.035 105.713 122.395 1.00 9.50 99 GLU G N 1
ATOM 6665 C CA . GLU D 1 99 ? 46.925 104.948 121.142 1.00 9.61 99 GLU G CA 1
ATOM 6666 C C . GLU D 1 99 ? 46.710 105.890 119.971 1.00 10.28 99 GLU G C 1
ATOM 6667 O O . GLU D 1 99 ? 46.524 107.086 120.159 1.00 10.80 99 GLU G O 1
ATOM 6673 N N . THR D 1 100 ? 46.720 105.339 118.760 1.00 10.23 100 THR G N 1
ATOM 6674 C CA . THR D 1 100 ? 46.115 106.038 117.625 1.00 10.18 100 THR G CA 1
ATOM 6675 C C . THR D 1 100 ? 44.836 105.309 117.232 1.00 9.90 100 THR G C 1
ATOM 6676 O O . THR D 1 100 ? 44.667 104.139 117.558 1.00 9.16 100 THR G O 1
ATOM 6680 N N . ILE D 1 101 ? 43.926 106.009 116.544 1.00 8.88 101 ILE G N 1
ATOM 6681 C CA . ILE D 1 101 ? 42.706 105.396 116.017 1.00 9.54 101 ILE G CA 1
ATOM 6682 C C . ILE D 1 101 ? 43.061 104.331 114.990 1.00 9.94 101 ILE G C 1
ATOM 6683 O O . ILE D 1 101 ? 42.436 103.269 114.942 1.00 10.19 101 ILE G O 1
ATOM 6688 N N . MET D 1 102 ? 44.104 104.595 114.202 1.00 10.93 102 MET G N 1
ATOM 6689 C CA . MET D 1 102 ? 44.476 103.649 113.139 1.00 13.08 102 MET G CA 1
ATOM 6690 C C . MET D 1 102 ? 44.925 102.282 113.681 1.00 13.98 102 MET G C 1
ATOM 6691 O O . MET D 1 102 ? 44.654 101.241 113.049 1.00 14.63 102 MET G O 1
ATOM 6696 N N . GLU D 1 103 ? 45.571 102.282 114.850 1.00 14.57 103 GLU G N 1
ATOM 6697 C CA . GLU D 1 103 ? 46.171 101.060 115.431 1.00 15.84 103 GLU G CA 1
ATOM 6698 C C . GLU D 1 103 ? 45.374 100.344 116.541 1.00 14.87 103 GLU G C 1
ATOM 6699 O O . GLU D 1 103 ? 45.504 99.120 116.715 1.00 15.09 103 GLU G O 1
ATOM 6705 N N . ALA D 1 104 ? 44.551 101.074 117.289 1.00 13.68 104 ALA G N 1
ATOM 6706 C CA . ALA D 1 104 ? 43.871 100.490 118.461 1.00 13.25 104 ALA G CA 1
ATOM 6707 C C . ALA D 1 104 ? 42.864 99.400 118.123 1.00 13.68 104 ALA G C 1
ATOM 6708 O O . ALA D 1 104 ? 42.098 99.517 117.157 1.00 13.68 104 ALA G O 1
ATOM 6710 N N . ALA D 1 105 ? 42.872 98.351 118.945 1.00 13.45 105 ALA G N 1
ATOM 6711 C CA . ALA D 1 105 ? 41.953 97.241 118.797 1.00 13.93 105 ALA G CA 1
ATOM 6712 C C . ALA D 1 105 ? 40.547 97.608 119.243 1.00 13.89 105 ALA G C 1
ATOM 6713 O O . ALA D 1 105 ? 40.370 98.425 120.158 1.00 13.18 105 ALA G O 1
ATOM 6715 N N . ASP D 1 106 ? 39.546 96.986 118.627 1.00 13.26 106 ASP G N 1
ATOM 6716 C CA . ASP D 1 106 ? 38.152 97.198 119.053 1.00 13.94 106 ASP G CA 1
ATOM 6717 C C . ASP D 1 106 ? 37.979 96.943 120.546 1.00 13.65 106 ASP G C 1
ATOM 6718 O O . ASP D 1 106 ? 37.178 97.602 121.208 1.00 13.63 106 ASP G O 1
ATOM 6723 N N . GLU D 1 107 ? 38.701 95.943 121.060 1.00 13.37 107 GLU G N 1
ATOM 6724 C CA . GLU D 1 107 ? 38.579 95.549 122.462 1.00 13.70 107 GLU G CA 1
ATOM 6725 C C . GLU D 1 107 ? 38.988 96.698 123.385 1.00 12.09 107 GLU G C 1
ATOM 6726 O O . GLU D 1 107 ? 38.460 96.814 124.482 1.00 12.27 107 GLU G O 1
ATOM 6732 N N . LYS D 1 108 ? 39.905 97.555 122.926 1.00 11.56 108 LYS G N 1
ATOM 6733 C CA . LYS D 1 108 ? 40.352 98.671 123.757 1.00 10.13 108 LYS G CA 1
ATOM 6734 C C . LYS D 1 108 ? 39.235 99.722 123.825 1.00 9.07 108 LYS G C 1
ATOM 6735 O O . LYS D 1 108 ? 38.939 100.262 124.880 1.00 8.25 108 LYS G O 1
ATOM 6741 N N . TRP D 1 109 ? 38.599 99.993 122.693 1.00 8.93 109 TRP G N 1
ATOM 6742 C CA . TRP D 1 109 ? 37.425 100.899 122.701 1.00 8.16 109 TRP G CA 1
ATOM 6743 C C . TRP D 1 109 ? 36.344 100.389 123.657 1.00 9.27 109 TRP G C 1
ATOM 6744 O O . TRP D 1 109 ? 35.724 101.172 124.398 1.00 9.57 109 TRP G O 1
ATOM 6755 N N . GLN D 1 110 ? 36.094 99.077 123.632 1.00 9.41 110 GLN G N 1
ATOM 6756 C CA . GLN D 1 110 ? 35.049 98.489 124.471 1.00 9.32 110 GLN G CA 1
ATOM 6757 C C . GLN D 1 110 ? 35.356 98.636 125.952 1.00 9.32 110 GLN G C 1
ATOM 6758 O O . GLN D 1 110 ? 34.465 98.943 126.745 1.00 9.78 110 GLN G O 1
ATOM 6764 N N . PHE D 1 111 ? 36.623 98.437 126.312 1.00 9.26 111 PHE G N 1
ATOM 6765 C CA . PHE D 1 111 ? 37.087 98.509 127.712 1.00 9.88 111 PHE G CA 1
ATOM 6766 C C . PHE D 1 111 ? 36.771 99.889 128.297 1.00 8.88 111 PHE G C 1
ATOM 6767 O O . PHE D 1 111 ? 36.222 99.987 129.393 1.00 8.11 111 PHE G O 1
ATOM 6775 N N . TYR D 1 112 ? 37.089 100.941 127.542 1.00 8.60 112 TYR G N 1
ATOM 6776 C CA . TYR D 1 112 ? 36.884 102.317 128.037 1.00 7.31 112 TYR G CA 1
ATOM 6777 C C . TYR D 1 112 ? 35.405 102.684 128.074 1.00 7.33 112 TYR G C 1
ATOM 6778 O O . TYR D 1 112 ? 34.934 103.384 128.992 1.00 7.55 112 TYR G O 1
ATOM 6787 N N . TRP D 1 113 ? 34.653 102.169 127.104 1.00 7.35 113 TRP G N 1
ATOM 6788 C CA . TRP D 1 113 ? 33.201 102.329 127.120 1.00 7.94 113 TRP G CA 1
ATOM 6789 C C . TRP D 1 113 ? 32.578 101.710 128.384 1.00 8.38 113 TRP G C 1
ATOM 6790 O O . TRP D 1 113 ? 31.731 102.337 129.041 1.00 8.83 113 TRP G O 1
ATOM 6801 N N . GLU D 1 114 ? 32.995 100.483 128.723 1.00 8.70 114 GLU G N 1
ATOM 6802 C CA . GLU D 1 114 ? 32.501 99.820 129.948 1.00 8.94 114 GLU G CA 1
ATOM 6803 C C . GLU D 1 114 ? 32.943 100.545 131.220 1.00 7.86 114 GLU G C 1
ATOM 6804 O O . GLU D 1 114 ? 32.170 100.694 132.137 1.00 8.34 114 GLU G O 1
ATOM 6810 N N . LEU D 1 115 ? 34.203 100.956 131.279 1.00 7.77 115 LEU G N 1
ATOM 6811 C CA . LEU D 1 115 ? 34.773 101.546 132.488 1.00 8.23 115 LEU G CA 1
ATOM 6812 C C . LEU D 1 115 ? 34.267 102.972 132.749 1.00 8.65 115 LEU G C 1
ATOM 6813 O O . LEU D 1 115 ? 33.901 103.329 133.881 1.00 7.87 115 LEU G O 1
ATOM 6818 N N . LEU D 1 116 ? 34.250 103.788 131.703 1.00 8.09 116 LEU G N 1
ATOM 6819 C CA . LEU D 1 116 ? 33.953 105.213 131.898 1.00 7.53 116 LEU G CA 1
ATOM 6820 C C . LEU D 1 116 ? 32.480 105.539 131.733 1.00 8.56 116 LEU G C 1
ATOM 6821 O O . LEU D 1 116 ? 31.960 106.438 132.387 1.00 8.98 116 LEU G O 1
ATOM 6826 N N . VAL D 1 117 ? 31.805 104.835 130.841 1.00 7.53 117 VAL G N 1
ATOM 6827 C CA . VAL D 1 117 ? 30.395 105.167 130.583 1.00 6.74 117 VAL G CA 1
ATOM 6828 C C . VAL D 1 117 ? 29.426 104.181 131.221 1.00 6.62 117 VAL G C 1
ATOM 6829 O O . VAL D 1 117 ? 28.579 104.578 132.012 1.00 6.26 117 VAL G O 1
ATOM 6833 N N . MET D 1 118 ? 29.538 102.905 130.876 1.00 6.95 118 MET G N 1
ATOM 6834 C CA . MET D 1 118 ? 28.583 101.929 131.422 1.00 7.27 118 MET G CA 1
ATOM 6835 C C . MET D 1 118 ? 28.621 101.835 132.948 1.00 7.55 118 MET G C 1
ATOM 6836 O O . MET D 1 118 ? 27.580 101.591 133.564 1.00 7.62 118 MET G O 1
ATOM 6841 N N . ALA D 1 119 ? 29.788 102.061 133.564 1.00 7.40 119 ALA G N 1
ATOM 6842 C CA . ALA D 1 119 ? 29.844 102.055 135.039 1.00 8.02 119 ALA G CA 1
ATOM 6843 C C . ALA D 1 119 ? 28.877 103.087 135.596 1.00 7.92 119 ALA G C 1
ATOM 6844 O O . ALA D 1 119 ? 28.077 102.779 136.497 1.00 7.96 119 ALA G O 1
ATOM 6846 N N . ALA D 1 120 ? 28.921 104.299 135.028 1.00 6.33 120 ALA G N 1
ATOM 6847 C CA . ALA D 1 120 ? 28.002 105.377 135.424 1.00 6.83 120 ALA G CA 1
ATOM 6848 C C . ALA D 1 120 ? 26.523 105.062 135.129 1.00 7.12 120 ALA G C 1
ATOM 6849 O O . ALA D 1 120 ? 25.651 105.288 135.964 1.00 6.66 120 ALA G O 1
ATOM 6851 N N . VAL D 1 121 ? 26.259 104.495 133.957 1.00 6.76 121 VAL G N 1
ATOM 6852 C CA . VAL D 1 121 ? 24.911 104.026 133.631 1.00 7.57 121 VAL G CA 1
ATOM 6853 C C . VAL D 1 121 ? 24.412 102.988 134.652 1.00 7.63 121 VAL G C 1
ATOM 6854 O O . VAL D 1 121 ? 23.302 103.117 135.208 1.00 7.26 121 VAL G O 1
ATOM 6858 N N . ARG D 1 122 ? 25.233 101.968 134.897 1.00 7.91 122 ARG G N 1
ATOM 6859 C CA . ARG D 1 122 ? 24.820 100.870 135.766 1.00 8.50 122 ARG G CA 1
ATOM 6860 C C . ARG D 1 122 ? 24.687 101.303 137.218 1.00 8.13 122 ARG G C 1
ATOM 6861 O O . ARG D 1 122 ? 23.747 100.883 137.893 1.00 8.36 122 ARG G O 1
ATOM 6869 N N . LEU D 1 123 ? 25.590 102.167 137.683 1.00 7.74 123 LEU G N 1
ATOM 6870 C CA . LEU D 1 123 ? 25.481 102.699 139.046 1.00 8.51 123 LEU G CA 1
ATOM 6871 C C . LEU D 1 123 ? 24.272 103.603 139.242 1.00 8.20 123 LEU G C 1
ATOM 6872 O O . LEU D 1 123 ? 23.619 103.551 140.282 1.00 8.56 123 LEU G O 1
ATOM 6877 N N . ALA D 1 124 ? 23.972 104.440 138.256 1.00 8.74 124 ALA G N 1
ATOM 6878 C CA . ALA D 1 124 ? 22.737 105.225 138.327 1.00 9.19 124 ALA G CA 1
ATOM 6879 C C . ALA D 1 124 ? 21.496 104.326 138.399 1.00 9.69 124 ALA G C 1
ATOM 6880 O O . ALA D 1 124 ? 20.655 104.533 139.277 1.00 9.99 124 ALA G O 1
ATOM 6882 N N . ARG D 1 125 ? 21.379 103.321 137.528 1.00 10.32 125 ARG G N 1
ATOM 6883 C CA . ARG D 1 125 ? 20.203 102.427 137.578 1.00 11.71 125 ARG G CA 1
ATOM 6884 C C . ARG D 1 125 ? 20.090 101.738 138.936 1.00 12.18 125 ARG G C 1
ATOM 6885 O O . ARG D 1 125 ? 18.977 101.579 139.473 1.00 12.75 125 ARG G O 1
ATOM 6893 N N . GLY D 1 126 ? 21.238 101.311 139.462 1.00 10.74 126 GLY G N 1
ATOM 6894 C CA . GLY D 1 126 ? 21.289 100.573 140.720 1.00 11.35 126 GLY G CA 1
ATOM 6895 C C . GLY D 1 126 ? 21.052 101.402 141.968 1.00 11.08 126 GLY G C 1
ATOM 6896 O O . GLY D 1 126 ? 20.352 100.954 142.884 1.00 10.45 126 GLY G O 1
ATOM 6897 N N . LEU D 1 127 ? 21.583 102.632 141.988 1.00 10.08 127 LEU G N 1
ATOM 6898 C CA . LEU D 1 127 ? 21.541 103.467 143.196 1.00 9.62 127 LEU G CA 1
ATOM 6899 C C . LEU D 1 127 ? 20.458 104.538 143.266 1.00 8.92 127 LEU G C 1
ATOM 6900 O O . LEU D 1 127 ? 20.084 104.966 144.367 1.00 8.68 127 LEU G O 1
ATOM 6905 N N . VAL D 1 128 ? 19.967 104.999 142.111 1.00 8.97 128 VAL G N 1
ATOM 6906 C CA . VAL D 1 128 ? 18.940 106.042 142.108 1.00 8.39 128 VAL G CA 1
ATOM 6907 C C . VAL D 1 128 ? 17.669 105.663 142.907 1.00 9.04 128 VAL G C 1
ATOM 6908 O O . VAL D 1 128 ? 17.115 106.523 143.613 1.00 8.69 128 VAL G O 1
ATOM 6912 N N . PRO D 1 129 ? 17.195 104.401 142.807 1.00 10.05 129 PRO G N 1
ATOM 6913 C CA . PRO D 1 129 ? 15.971 104.079 143.566 1.00 10.63 129 PRO G CA 1
ATOM 6914 C C . PRO D 1 129 ? 16.124 104.288 145.082 1.00 10.57 129 PRO G C 1
ATOM 6915 O O . PRO D 1 129 ? 15.210 104.800 145.726 1.00 10.72 129 PRO G O 1
ATOM 6919 N N . GLY D 1 130 ? 17.264 103.892 145.638 1.00 10.27 130 GLY G N 1
ATOM 6920 C CA . GLY D 1 130 ? 17.546 104.090 147.070 1.00 10.38 130 GLY G CA 1
ATOM 6921 C C . GLY D 1 130 ? 17.691 105.562 147.406 1.00 10.35 130 GLY G C 1
ATOM 6922 O O . GLY D 1 130 ? 17.204 106.031 148.422 1.00 9.97 130 GLY G O 1
ATOM 6923 N N . MET D 1 131 ? 18.366 106.306 146.532 1.00 10.14 131 MET G N 1
ATOM 6924 C CA . MET D 1 131 ? 18.532 107.734 146.716 1.00 10.37 131 MET G CA 1
ATOM 6925 C C . MET D 1 131 ? 17.168 108.438 146.708 1.00 11.54 131 MET G C 1
ATOM 6926 O O . MET D 1 131 ? 16.881 109.272 147.585 1.00 10.35 131 MET G O 1
ATOM 6931 N N . ARG D 1 132 ? 16.315 108.061 145.750 1.00 11.82 132 ARG G N 1
ATOM 6932 C CA . ARG D 1 132 ? 14.925 108.541 145.685 1.00 13.46 132 ARG G CA 1
ATOM 6933 C C . ARG D 1 132 ? 14.195 108.364 147.014 1.00 13.33 132 ARG G C 1
ATOM 6934 O O . ARG D 1 132 ? 13.492 109.268 147.492 1.00 12.82 132 ARG G O 1
ATOM 6942 N N . ALA D 1 133 ? 14.322 107.165 147.570 1.00 12.95 133 ALA G N 1
ATOM 6943 C CA . ALA D 1 133 ? 13.571 106.784 148.755 1.00 13.87 133 ALA G CA 1
ATOM 6944 C C . ALA D 1 133 ? 14.109 107.518 149.953 1.00 13.48 133 ALA G C 1
ATOM 6945 O O . ALA D 1 133 ? 13.392 107.689 150.939 1.00 13.62 133 ALA G O 1
ATOM 6947 N N . ARG D 1 134 ? 15.367 107.965 149.860 1.00 11.95 134 ARG G N 1
ATOM 6948 C CA . ARG D 1 134 ? 15.972 108.781 150.914 1.00 11.75 134 ARG G CA 1
ATOM 6949 C C . ARG D 1 134 ? 15.622 110.267 150.838 1.00 13.05 134 ARG G C 1
ATOM 6950 O O . ARG D 1 134 ? 15.960 111.031 151.759 1.00 14.22 134 ARG G O 1
ATOM 6958 N N . GLY D 1 135 ? 14.955 110.668 149.754 1.00 13.03 135 GLY G N 1
ATOM 6959 C CA . GLY D 1 135 ? 14.475 112.047 149.590 1.00 12.74 135 GLY G CA 1
ATOM 6960 C C . GLY D 1 135 ? 15.282 112.904 148.615 1.00 12.00 135 GLY G C 1
ATOM 6961 O O . GLY D 1 135 ? 15.010 114.097 148.461 1.00 12.21 135 GLY G O 1
ATOM 6962 N N . GLY D 1 136 ? 16.260 112.301 147.952 1.00 10.85 136 GLY G N 1
ATOM 6963 C CA . GLY D 1 136 ? 17.104 113.064 147.014 1.00 10.02 136 GLY G CA 1
ATOM 6964 C C . GLY D 1 136 ? 18.560 112.691 147.138 1.00 9.69 136 GLY G C 1
ATOM 6965 O O . GLY D 1 136 ? 18.891 111.712 147.804 1.00 10.47 136 GLY G O 1
ATOM 6966 N N . GLY D 1 137 ? 19.426 113.459 146.472 1.00 8.62 137 GLY G N 1
ATOM 6967 C CA . GLY D 1 137 ? 20.858 113.191 146.550 1.00 9.06 137 GLY G CA 1
ATOM 6968 C C . GLY D 1 137 ? 21.618 113.966 145.507 1.00 8.63 137 GLY G C 1
ATOM 6969 O O . GLY D 1 137 ? 21.066 114.851 144.844 1.00 8.07 137 GLY G O 1
ATOM 6970 N N . ALA D 1 138 ? 22.886 113.605 145.373 1.00 7.70 138 ALA G N 1
ATOM 6971 C CA . ALA D 1 138 ? 23.794 114.256 144.446 1.00 6.99 138 ALA G CA 1
ATOM 6972 C C . ALA D 1 138 ? 24.586 113.168 143.754 1.00 7.19 138 ALA G C 1
ATOM 6973 O O . ALA D 1 138 ? 25.034 112.189 144.395 1.00 6.91 138 ALA G O 1
ATOM 6975 N N . ILE D 1 139 ? 24.743 113.311 142.433 1.00 6.79 139 ILE G N 1
ATOM 6976 C CA . ILE D 1 139 ? 25.592 112.389 141.670 1.00 6.84 139 ILE G CA 1
ATOM 6977 C C . ILE D 1 139 ? 26.545 113.251 140.877 1.00 7.49 139 ILE G C 1
ATOM 6978 O O . ILE D 1 139 ? 26.106 114.180 140.221 1.00 7.93 139 ILE G O 1
ATOM 6983 N N . ILE D 1 140 ? 27.833 112.944 140.944 1.00 6.62 140 ILE G N 1
ATOM 6984 C CA . ILE D 1 140 ? 28.846 113.673 140.160 1.00 7.46 140 ILE G CA 1
ATOM 6985 C C . ILE D 1 140 ? 29.578 112.699 139.281 1.00 6.95 140 ILE G C 1
ATOM 6986 O O . ILE D 1 140 ? 29.905 111.587 139.693 1.00 7.37 140 ILE G O 1
ATOM 6991 N N . HIS D 1 141 ? 29.816 113.116 138.047 1.00 7.06 141 HIS G N 1
ATOM 6992 C CA . HIS D 1 141 ? 30.644 112.372 137.135 1.00 6.22 141 HIS G CA 1
ATOM 6993 C C . HIS D 1 141 ? 31.949 113.081 136.978 1.00 6.34 141 HIS G C 1
ATOM 6994 O O . HIS D 1 141 ? 31.963 114.217 136.528 1.00 6.54 141 HIS G O 1
ATOM 7001 N N . ASN D 1 142 ? 33.034 112.420 137.371 1.00 5.33 142 ASN G N 1
ATOM 7002 C CA . ASN D 1 142 ? 34.395 112.958 137.166 1.00 6.13 142 ASN G CA 1
ATOM 7003 C C . ASN D 1 142 ? 34.813 112.596 135.755 1.00 6.43 142 ASN G C 1
ATOM 7004 O O . ASN D 1 142 ? 35.228 111.461 135.484 1.00 6.54 142 ASN G O 1
ATOM 7009 N N . ALA D 1 143 ? 34.666 113.538 134.828 1.00 6.49 143 ALA G N 1
ATOM 7010 C CA . ALA D 1 143 ? 35.013 113.249 133.458 1.00 6.53 143 ALA G CA 1
ATOM 7011 C C . ALA D 1 143 ? 36.460 113.689 133.235 1.00 7.17 143 ALA G C 1
ATOM 7012 O O . ALA D 1 143 ? 37.376 113.014 133.707 1.00 8.12 143 ALA G O 1
ATOM 7014 N N . SER D 1 144 ? 36.665 114.825 132.561 1.00 7.30 144 SER G N 1
ATOM 7015 C CA . SER D 1 144 ? 38.015 115.345 132.262 1.00 7.11 144 SER G CA 1
ATOM 7016 C C . SER D 1 144 ? 37.912 116.556 131.385 1.00 6.89 144 SER G C 1
ATOM 7017 O O . SER D 1 144 ? 36.957 116.689 130.620 1.00 6.63 144 SER G O 1
ATOM 7020 N N . ILE D 1 145 ? 38.897 117.443 131.463 1.00 6.74 145 ILE G N 1
ATOM 7021 C CA . ILE D 1 145 ? 38.990 118.522 130.475 1.00 6.95 145 ILE G CA 1
ATOM 7022 C C . ILE D 1 145 ? 38.972 117.935 129.054 1.00 6.78 145 ILE G C 1
ATOM 7023 O O . ILE D 1 145 ? 38.485 118.576 128.107 1.00 7.14 145 ILE G O 1
ATOM 7028 N N . CYS D 1 146 ? 39.483 116.712 128.909 1.00 6.59 146 CYS G N 1
ATOM 7029 C CA . CYS D 1 146 ? 39.494 116.025 127.598 1.00 6.77 146 CYS G CA 1
ATOM 7030 C C . CYS D 1 146 ? 38.129 115.690 127.015 1.00 7.32 146 CYS G C 1
ATOM 7031 O O . CYS D 1 146 ? 38.047 115.260 125.855 1.00 7.57 146 CYS G O 1
ATOM 7034 N N . ALA D 1 147 ? 37.083 115.783 127.836 1.00 7.04 147 ALA G N 1
ATOM 7035 C CA . ALA D 1 147 ? 35.707 115.526 127.377 1.00 7.43 147 ALA G CA 1
ATOM 7036 C C . ALA D 1 147 ? 35.268 116.605 126.367 1.00 7.74 147 ALA G C 1
ATOM 7037 O O . ALA D 1 147 ? 34.297 116.433 125.612 1.00 6.75 147 ALA G O 1
ATOM 7039 N N . VAL D 1 148 ? 35.944 117.746 126.408 1.00 8.22 148 VAL G N 1
ATOM 7040 C CA . VAL D 1 148 ? 35.689 118.817 125.442 1.00 9.09 148 VAL G CA 1
ATOM 7041 C C . VAL D 1 148 ? 36.932 119.216 124.664 1.00 8.20 148 VAL G C 1
ATOM 7042 O O . VAL D 1 148 ? 36.813 119.619 123.517 1.00 8.80 148 VAL G O 1
ATOM 7046 N N . GLN D 1 149 ? 38.104 119.138 125.298 1.00 7.80 149 GLN G N 1
ATOM 7047 C CA . GLN D 1 149 ? 39.346 119.568 124.668 1.00 7.13 149 GLN G CA 1
ATOM 7048 C C . GLN D 1 149 ? 40.288 118.359 124.604 1.00 7.21 149 GLN G C 1
ATOM 7049 O O . GLN D 1 149 ? 41.033 118.090 125.546 1.00 7.86 149 GLN G O 1
ATOM 7055 N N . PRO D 1 150 ? 40.220 117.594 123.496 1.00 8.27 150 PRO G N 1
ATOM 7056 C CA . PRO D 1 150 ? 40.864 116.289 123.430 1.00 8.54 150 PRO G CA 1
ATOM 7057 C C . PRO D 1 150 ? 42.402 116.390 123.429 1.00 9.31 150 PRO G C 1
ATOM 7058 O O . PRO D 1 150 ? 42.967 117.266 122.739 1.00 9.74 150 PRO G O 1
ATOM 7062 N N . LEU D 1 151 ? 43.064 115.514 124.183 1.00 9.85 151 LEU G N 1
ATOM 7063 C CA . LEU D 1 151 ? 44.535 115.420 124.129 1.00 11.10 151 LEU G CA 1
ATOM 7064 C C . LEU D 1 151 ? 44.939 114.452 123.027 1.00 11.37 151 LEU G C 1
ATOM 7065 O O . LEU D 1 151 ? 44.381 113.343 122.922 1.00 11.38 151 LEU G O 1
ATOM 7070 N N . TRP D 1 152 ? 45.936 114.858 122.236 1.00 12.03 152 TRP G N 1
ATOM 7071 C CA . TRP D 1 152 ? 46.262 114.164 120.992 1.00 12.63 152 TRP G CA 1
ATOM 7072 C C . TRP D 1 152 ? 46.534 112.663 121.173 1.00 12.36 152 TRP G C 1
ATOM 7073 O O . TRP D 1 152 ? 46.159 111.876 120.319 1.00 13.60 152 TRP G O 1
ATOM 7084 N N . TYR D 1 153 ? 47.168 112.274 122.277 1.00 11.10 153 TYR G N 1
ATOM 7085 C CA . TYR D 1 153 ? 47.637 110.894 122.448 1.00 10.85 153 TYR G CA 1
ATOM 7086 C C . TYR D 1 153 ? 46.605 109.888 122.926 1.00 10.08 153 TYR G C 1
ATOM 7087 O O . TYR D 1 153 ? 46.880 108.684 122.932 1.00 9.18 153 TYR G O 1
ATOM 7096 N N . GLU D 1 154 ? 45.422 110.355 123.327 1.00 9.72 154 GLU G N 1
ATOM 7097 C CA . GLU D 1 154 ? 44.462 109.434 123.937 1.00 8.78 154 GLU G CA 1
ATOM 7098 C C . GLU D 1 154 ? 43.024 109.516 123.363 1.00 8.55 154 GLU G C 1
ATOM 7099 O O . GLU D 1 154 ? 42.091 109.844 124.082 1.00 8.15 154 GLU G O 1
ATOM 7105 N N . PRO D 1 155 ? 42.858 109.199 122.065 1.00 7.75 155 PRO G N 1
ATOM 7106 C CA . PRO D 1 155 ? 41.543 109.393 121.429 1.00 7.11 155 PRO G CA 1
ATOM 7107 C C . PRO D 1 155 ? 40.436 108.567 122.078 1.00 6.97 155 PRO G C 1
ATOM 7108 O O . PRO D 1 155 ? 39.296 109.044 122.175 1.00 7.22 155 PRO G O 1
ATOM 7112 N N . ILE D 1 156 ? 40.743 107.350 122.526 1.00 6.55 156 ILE G N 1
ATOM 7113 C CA . ILE D 1 156 ? 39.695 106.503 123.128 1.00 6.19 156 ILE G CA 1
ATOM 7114 C C . ILE D 1 156 ? 39.157 107.159 124.408 1.00 6.12 156 ILE G C 1
ATOM 7115 O O . ILE D 1 156 ? 37.959 107.269 124.598 1.00 5.70 156 ILE G O 1
ATOM 7120 N N . TYR D 1 157 ? 40.068 107.569 125.283 1.00 5.87 157 TYR G N 1
ATOM 7121 C CA . TYR D 1 157 ? 39.727 108.329 126.498 1.00 6.52 157 TYR G CA 1
ATOM 7122 C C . TYR D 1 157 ? 38.938 109.599 126.184 1.00 6.05 157 TYR G C 1
ATOM 7123 O O . TYR D 1 157 ? 37.960 109.900 126.855 1.00 5.68 157 TYR G O 1
ATOM 7132 N N . ASN D 1 158 ? 39.362 110.352 125.167 1.00 6.38 158 ASN G N 1
ATOM 7133 C CA . ASN D 1 158 ? 38.626 111.578 124.821 1.00 6.58 158 ASN G CA 1
ATOM 7134 C C . ASN D 1 158 ? 37.166 111.277 124.442 1.00 6.44 158 ASN G C 1
ATOM 7135 O O . ASN D 1 158 ? 36.248 111.943 124.929 1.00 6.29 158 ASN G O 1
ATOM 7140 N N . VAL D 1 159 ? 36.962 110.255 123.602 1.00 5.01 159 VAL G N 1
ATOM 7141 C CA . VAL D 1 159 ? 35.626 109.910 123.084 1.00 4.95 159 VAL G CA 1
ATOM 7142 C C . VAL D 1 159 ? 34.715 109.422 124.225 1.00 5.67 159 VAL G C 1
ATOM 7143 O O . VAL D 1 159 ? 33.566 109.853 124.348 1.00 5.03 159 VAL G O 1
ATOM 7147 N N . THR D 1 160 ? 35.255 108.544 125.060 1.00 6.21 160 THR G N 1
ATOM 7148 C CA . THR D 1 160 ? 34.474 107.988 126.168 1.00 6.96 160 THR G CA 1
ATOM 7149 C C . THR D 1 160 ? 34.198 108.993 127.302 1.00 6.55 160 THR G C 1
ATOM 7150 O O . THR D 1 160 ? 33.121 108.979 127.882 1.00 6.22 160 THR G O 1
ATOM 7154 N N . LYS D 1 161 ? 35.145 109.900 127.583 1.00 6.68 161 LYS G N 1
ATOM 7155 C CA . LYS D 1 161 ? 34.899 110.996 128.539 1.00 5.72 161 LYS G CA 1
ATOM 7156 C C . LYS D 1 161 ? 33.852 111.996 128.008 1.00 6.04 161 LYS G C 1
ATOM 7157 O O . LYS D 1 161 ? 32.994 112.488 128.779 1.00 5.25 161 LYS G O 1
ATOM 7163 N N . ALA D 1 162 ? 33.905 112.285 126.694 1.00 4.96 162 ALA G N 1
ATOM 7164 C CA . ALA D 1 162 ? 32.860 113.072 126.051 1.00 6.07 162 ALA G CA 1
ATOM 7165 C C . ALA D 1 162 ? 31.498 112.401 126.219 1.00 5.41 162 ALA G C 1
ATOM 7166 O O . ALA D 1 162 ? 30.525 113.040 126.571 1.00 5.83 162 ALA G O 1
ATOM 7168 N N . ALA D 1 163 ? 31.442 111.102 125.975 1.00 5.69 163 ALA G N 1
ATOM 7169 C CA . ALA D 1 163 ? 30.213 110.336 126.224 1.00 5.52 163 ALA G CA 1
ATOM 7170 C C . ALA D 1 163 ? 29.695 110.441 127.671 1.00 6.02 163 ALA G C 1
ATOM 7171 O O . ALA D 1 163 ? 28.484 110.606 127.899 1.00 4.41 163 ALA G O 1
ATOM 7173 N N . LEU D 1 164 ? 30.616 110.335 128.625 1.00 4.94 164 LEU G N 1
ATOM 7174 C CA . LEU D 1 164 ? 30.284 110.452 130.043 1.00 5.60 164 LEU G CA 1
ATOM 7175 C C . LEU D 1 164 ? 29.711 111.847 130.363 1.00 5.44 164 LEU G C 1
ATOM 7176 O O . LEU D 1 164 ? 28.726 111.967 131.104 1.00 6.15 164 LEU G O 1
ATOM 7181 N N . MET D 1 165 ? 30.338 112.903 129.839 1.00 5.44 165 MET G N 1
ATOM 7182 C CA . MET D 1 165 ? 29.828 114.260 130.042 1.00 5.58 165 MET G CA 1
ATOM 7183 C C . MET D 1 165 ? 28.400 114.382 129.539 1.00 6.04 165 MET G C 1
ATOM 7184 O O . MET D 1 165 ? 27.563 114.980 130.215 1.00 5.72 165 MET G O 1
ATOM 7189 N N . MET D 1 166 ? 28.114 113.805 128.356 1.00 5.58 166 MET G N 1
ATOM 7190 C CA . MET D 1 166 ? 26.744 113.824 127.868 1.00 6.01 166 MET G CA 1
ATOM 7191 C C . MET D 1 166 ? 25.835 112.968 128.741 1.00 5.22 166 MET G C 1
ATOM 7192 O O . MET D 1 166 ? 24.717 113.392 129.065 1.00 6.61 166 MET G O 1
ATOM 7197 N N . PHE D 1 167 ? 26.287 111.765 129.113 1.00 5.27 167 PHE G N 1
ATOM 7198 C CA . PHE D 1 167 ? 25.470 110.957 130.044 1.00 4.89 167 PHE G CA 1
ATOM 7199 C C . PHE D 1 167 ? 25.042 111.750 131.291 1.00 5.23 167 PHE G C 1
ATOM 7200 O O . PHE D 1 167 ? 23.853 111.730 131.675 1.00 4.87 167 PHE G O 1
ATOM 7208 N N . SER D 1 168 ? 26.004 112.446 131.904 1.00 5.02 168 SER G N 1
ATOM 7209 C CA . SER D 1 168 ? 25.746 113.270 133.108 1.00 4.81 168 SER G CA 1
ATOM 7210 C C . SER D 1 168 ? 24.555 114.178 132.896 1.00 5.54 168 SER G C 1
ATOM 7211 O O . SER D 1 168 ? 23.602 114.184 133.703 1.00 5.00 168 SER G O 1
ATOM 7214 N N . LYS D 1 169 ? 24.609 114.934 131.796 1.00 5.45 169 LYS G N 1
ATOM 7215 C CA . LYS D 1 169 ? 23.541 115.853 131.410 1.00 6.10 169 LYS G CA 1
ATOM 7216 C C . LYS D 1 169 ? 22.175 115.172 131.199 1.00 6.32 169 LYS G C 1
ATOM 7217 O O . LYS D 1 169 ? 21.137 115.688 131.649 1.00 6.59 169 LYS G O 1
ATOM 7223 N N . THR D 1 170 ? 22.170 114.035 130.509 1.00 6.66 170 THR G N 1
ATOM 7224 C CA . THR D 1 170 ? 20.921 113.323 130.269 1.00 7.23 170 THR G CA 1
ATOM 7225 C C . THR D 1 170 ? 20.372 112.786 131.570 1.00 7.19 170 THR G C 1
ATOM 7226 O O . THR D 1 170 ? 19.146 112.782 131.753 1.00 7.69 170 THR G O 1
ATOM 7230 N N . LEU D 1 171 ? 21.253 112.302 132.453 1.00 5.85 171 LEU G N 1
ATOM 7231 C CA . LEU D 1 171 ? 20.784 111.748 133.742 1.00 6.13 171 LEU G CA 1
ATOM 7232 C C . LEU D 1 171 ? 20.227 112.884 134.565 1.00 6.63 171 LEU G C 1
ATOM 7233 O O . LEU D 1 171 ? 19.209 112.730 135.257 1.00 7.53 171 LEU G O 1
ATOM 7238 N N . ALA D 1 172 ? 20.875 114.046 134.468 1.00 7.10 172 ALA G N 1
ATOM 7239 C CA . ALA D 1 172 ? 20.450 115.194 135.271 1.00 7.49 172 ALA G CA 1
ATOM 7240 C C . ALA D 1 172 ? 18.985 115.537 135.050 1.00 8.56 172 ALA G C 1
ATOM 7241 O O . ALA D 1 172 ? 18.233 115.762 136.018 1.00 8.47 172 ALA G O 1
ATOM 7243 N N . THR D 1 173 ? 18.557 115.561 133.790 1.00 9.29 173 THR G N 1
ATOM 7244 C CA . THR D 1 173 ? 17.176 115.964 133.512 1.00 10.36 173 THR G CA 1
ATOM 7245 C C . THR D 1 173 ? 16.171 114.851 133.838 1.00 10.07 173 THR G C 1
ATOM 7246 O O . THR D 1 173 ? 15.013 115.131 134.177 1.00 10.03 173 THR G O 1
ATOM 7250 N N . GLU D 1 174 ? 16.624 113.599 133.781 1.00 9.32 174 GLU G N 1
ATOM 7251 C CA . GLU D 1 174 ? 15.780 112.457 134.159 1.00 9.32 174 GLU G CA 1
ATOM 7252 C C . GLU D 1 174 ? 15.445 112.382 135.647 1.00 9.92 174 GLU G C 1
ATOM 7253 O O . GLU D 1 174 ? 14.298 112.025 136.009 1.00 10.53 174 GLU G O 1
ATOM 7259 N N . VAL D 1 175 ? 16.405 112.719 136.513 1.00 8.07 175 VAL G N 1
ATOM 7260 C CA . VAL D 1 175 ? 16.199 112.454 137.956 1.00 7.98 175 VAL G CA 1
ATOM 7261 C C . VAL D 1 175 ? 16.009 113.685 138.849 1.00 8.06 175 VAL G C 1
ATOM 7262 O O . VAL D 1 175 ? 15.753 113.548 140.057 1.00 8.06 175 VAL G O 1
ATOM 7266 N N . ILE D 1 176 ? 16.098 114.885 138.276 1.00 7.67 176 ILE G N 1
ATOM 7267 C CA . ILE D 1 176 ? 15.898 116.093 139.089 1.00 8.44 176 ILE G CA 1
ATOM 7268 C C . ILE D 1 176 ? 14.491 116.103 139.751 1.00 9.87 176 ILE G C 1
ATOM 7269 O O . ILE D 1 176 ? 14.351 116.646 140.838 1.00 9.82 176 ILE G O 1
ATOM 7274 N N . LYS D 1 177 ? 13.511 115.479 139.074 1.00 11.15 177 LYS G N 1
ATOM 7275 C CA . LYS D 1 177 ? 12.202 115.017 139.587 1.00 14.19 177 LYS G CA 1
ATOM 7276 C C . LYS D 1 177 ? 12.261 114.559 141.047 1.00 14.34 177 LYS G C 1
ATOM 7277 O O . LYS D 1 177 ? 11.407 114.907 141.877 1.00 14.14 177 LYS G O 1
ATOM 7283 N N . ASP D 1 178 ? 13.247 113.706 141.312 1.00 13.27 178 ASP G N 1
ATOM 7284 C CA . ASP D 1 178 ? 13.410 113.001 142.576 1.00 13.03 178 ASP G CA 1
ATOM 7285 C C . ASP D 1 178 ? 14.289 113.783 143.571 1.00 11.40 178 ASP G C 1
ATOM 7286 O O . ASP D 1 178 ? 14.744 113.201 144.579 1.00 10.81 178 ASP G O 1
ATOM 7291 N N . ASN D 1 179 ? 14.544 115.070 143.295 1.00 9.03 179 ASN G N 1
ATOM 7292 C CA . ASN D 1 179 ? 15.472 115.874 144.075 1.00 9.77 179 ASN G CA 1
ATOM 7293 C C . ASN D 1 179 ? 16.891 115.272 144.047 1.00 8.98 179 ASN G C 1
ATOM 7294 O O . ASN D 1 179 ? 17.619 115.390 145.007 1.00 9.27 179 ASN G O 1
ATOM 7299 N N . ILE D 1 180 ? 17.265 114.615 142.942 1.00 8.52 180 ILE G N 1
ATOM 7300 C CA . ILE D 1 180 ? 18.641 114.156 142.765 1.00 7.51 180 ILE G CA 1
ATOM 7301 C C . ILE D 1 180 ? 19.313 115.082 141.765 1.00 8.14 180 ILE G C 1
ATOM 7302 O O . ILE D 1 180 ? 18.821 115.258 140.635 1.00 7.74 180 ILE G O 1
ATOM 7307 N N . ARG D 1 181 ? 20.423 115.682 142.191 1.00 7.21 181 ARG G N 1
ATOM 7308 C CA . ARG D 1 181 ? 21.103 116.714 141.412 1.00 7.26 181 ARG G CA 1
ATOM 7309 C C . ARG D 1 181 ? 22.352 116.102 140.806 1.00 7.42 181 ARG G C 1
ATOM 7310 O O . ARG D 1 181 ? 23.239 115.656 141.539 1.00 7.63 181 ARG G O 1
ATOM 7318 N N . VAL D 1 182 ? 22.408 116.063 139.469 1.00 6.30 182 VAL G N 1
ATOM 7319 C CA . VAL D 1 182 ? 23.526 115.425 138.770 1.00 5.90 182 VAL G CA 1
ATOM 7320 C C . VAL D 1 182 ? 24.385 116.473 138.062 1.00 5.89 182 VAL G C 1
ATOM 7321 O O . VAL D 1 182 ? 23.861 117.312 137.341 1.00 6.27 182 VAL G O 1
ATOM 7325 N N . ASN D 1 183 ? 25.705 116.388 138.244 1.00 5.46 183 ASN G N 1
ATOM 7326 C CA . ASN D 1 183 ? 26.616 117.323 137.587 1.00 5.53 183 ASN G CA 1
ATOM 7327 C C . ASN D 1 183 ? 27.895 116.601 137.205 1.00 5.74 183 ASN G C 1
ATOM 7328 O O . ASN D 1 183 ? 28.112 115.466 137.588 1.00 4.86 183 ASN G O 1
ATOM 7333 N N . CYS D 1 184 ? 28.727 117.288 136.434 1.00 6.10 184 CYS G N 1
ATOM 7334 C CA . CYS D 1 184 ? 29.965 116.736 135.952 1.00 7.46 184 CYS G CA 1
ATOM 7335 C C . CYS D 1 184 ? 31.070 117.692 136.364 1.00 7.34 184 CYS G C 1
ATOM 7336 O O . CYS D 1 184 ? 30.891 118.938 136.323 1.00 7.18 184 CYS G O 1
ATOM 7339 N N . ILE D 1 185 ? 32.188 117.130 136.831 1.00 6.51 185 ILE G N 1
ATOM 7340 C CA . ILE D 1 185 ? 33.397 117.931 137.027 1.00 6.13 185 ILE G CA 1
ATOM 7341 C C . ILE D 1 185 ? 34.442 117.497 135.997 1.00 5.88 185 ILE G C 1
ATOM 7342 O O . ILE D 1 185 ? 34.670 116.324 135.800 1.00 4.88 185 ILE G O 1
ATOM 7347 N N . ASN D 1 186 ? 35.077 118.474 135.368 1.00 6.28 186 ASN G N 1
ATOM 7348 C CA . ASN D 1 186 ? 36.110 118.228 134.364 1.00 6.62 186 ASN G CA 1
ATOM 7349 C C . ASN D 1 186 ? 37.453 118.775 134.858 1.00 6.25 186 ASN G C 1
ATOM 7350 O O . ASN D 1 186 ? 37.735 119.949 134.681 1.00 6.38 186 ASN G O 1
ATOM 7355 N N . PRO D 1 187 ? 38.279 117.918 135.475 1.00 6.39 187 PRO G N 1
ATOM 7356 C CA . PRO D 1 187 ? 39.569 118.370 135.989 1.00 6.64 187 PRO G CA 1
ATOM 7357 C C . PRO D 1 187 ? 40.618 118.528 134.891 1.00 6.94 187 PRO G C 1
ATOM 7358 O O . PRO D 1 187 ? 40.550 117.850 133.866 1.00 7.53 187 PRO G O 1
ATOM 7362 N N . GLY D 1 188 ? 41.536 119.466 135.102 1.00 7.47 188 GLY G N 1
ATOM 7363 C CA . GLY D 1 188 ? 42.752 119.617 134.266 1.00 6.94 188 GLY G CA 1
ATOM 7364 C C . GLY D 1 188 ? 43.851 118.716 134.821 1.00 8.07 188 GLY G C 1
ATOM 7365 O O . GLY D 1 188 ? 43.593 117.561 135.177 1.00 7.28 188 GLY G O 1
ATOM 7366 N N . LEU D 1 189 ? 45.070 119.244 134.891 1.00 7.28 189 LEU G N 1
ATOM 7367 C CA . LEU D 1 189 ? 46.230 118.463 135.330 1.00 7.48 189 LEU G CA 1
ATOM 7368 C C . LEU D 1 189 ? 46.192 118.292 136.855 1.00 7.51 189 LEU G C 1
ATOM 7369 O O . LEU D 1 189 ? 46.294 119.257 137.595 1.00 7.84 189 LEU G O 1
ATOM 7374 N N . ILE D 1 190 ? 46.014 117.061 137.314 1.00 7.73 190 ILE G N 1
ATOM 7375 C CA . ILE D 1 190 ? 45.985 116.793 138.770 1.00 8.74 190 ILE G CA 1
ATOM 7376 C C . ILE D 1 190 ? 47.124 115.842 139.094 1.00 8.47 190 ILE G C 1
ATOM 7377 O O . ILE D 1 190 ? 47.228 114.760 138.505 1.00 9.16 190 ILE G O 1
ATOM 7382 N N . LEU D 1 191 ? 47.978 116.233 140.038 1.00 10.03 191 LEU G N 1
ATOM 7383 C CA . LEU D 1 191 ? 49.173 115.442 140.315 1.00 11.90 191 LEU G CA 1
ATOM 7384 C C . LEU D 1 191 ? 48.842 114.175 141.091 1.00 13.43 191 LEU G C 1
ATOM 7385 O O . LEU D 1 191 ? 48.694 114.180 142.314 1.00 14.26 191 LEU G O 1
ATOM 7390 N N . THR D 1 192 ? 48.728 113.077 140.356 1.00 14.61 192 THR G N 1
ATOM 7391 C CA . THR D 1 192 ? 48.454 111.772 140.954 1.00 14.67 192 THR G CA 1
ATOM 7392 C C . THR D 1 192 ? 49.642 110.822 140.717 1.00 15.57 192 THR G C 1
ATOM 7393 O O . THR D 1 192 ? 50.563 111.140 139.948 1.00 15.66 192 THR G O 1
ATOM 7397 N N . PRO D 1 193 ? 49.645 109.643 141.374 1.00 16.37 193 PRO G N 1
ATOM 7398 C CA . PRO D 1 193 ? 50.841 108.798 141.271 1.00 16.50 193 PRO G CA 1
ATOM 7399 C C . PRO D 1 193 ? 51.276 108.442 139.839 1.00 17.13 193 PRO G C 1
ATOM 7400 O O . PRO D 1 193 ? 52.476 108.411 139.539 1.00 16.97 193 PRO G O 1
ATOM 7404 N N . ASP D 1 194 ? 50.325 108.164 138.959 1.00 16.97 194 ASP G N 1
ATOM 7405 C CA . ASP D 1 194 ? 50.675 107.785 137.587 1.00 18.48 194 ASP G CA 1
ATOM 7406 C C . ASP D 1 194 ? 51.396 108.886 136.789 1.00 17.65 194 ASP G C 1
ATOM 7407 O O . ASP D 1 194 ? 52.195 108.587 135.890 1.00 17.77 194 ASP G O 1
ATOM 7412 N N . TRP D 1 195 ? 51.117 110.147 137.113 1.00 16.67 195 TRP G N 1
ATOM 7413 C CA . TRP D 1 195 ? 51.865 111.259 136.520 1.00 16.59 195 TRP G CA 1
ATOM 7414 C C . TRP D 1 195 ? 53.328 111.193 136.932 1.00 17.05 195 TRP G C 1
ATOM 7415 O O . TRP D 1 195 ? 54.223 111.393 136.111 1.00 17.91 195 TRP G O 1
ATOM 7426 N N . ILE D 1 196 ? 53.569 110.903 138.206 1.00 18.21 196 ILE G N 1
ATOM 7427 C CA . ILE D 1 196 ? 54.942 110.850 138.718 1.00 18.97 196 ILE G CA 1
ATOM 7428 C C . ILE D 1 196 ? 55.666 109.643 138.119 1.00 20.10 196 ILE G C 1
ATOM 7429 O O . ILE D 1 196 ? 56.830 109.744 137.702 1.00 20.49 196 ILE G O 1
ATOM 7434 N N . LYS D 1 197 ? 54.962 108.514 138.037 1.00 20.69 197 LYS G N 1
ATOM 7435 C CA . LYS D 1 197 ? 55.523 107.308 137.445 1.00 22.31 197 LYS G CA 1
ATOM 7436 C C . LYS D 1 197 ? 55.919 107.519 135.972 1.00 22.40 197 LYS G C 1
ATOM 7437 O O . LYS D 1 197 ? 57.029 107.132 135.555 1.00 22.16 197 LYS G O 1
ATOM 7443 N N . THR D 1 198 ? 55.024 108.141 135.201 1.00 22.57 198 THR G N 1
ATOM 7444 C CA . THR D 1 198 ? 55.268 108.480 133.781 1.00 23.08 198 THR G CA 1
ATOM 7445 C C . THR D 1 198 ? 56.456 109.439 133.584 1.00 23.20 198 THR G C 1
ATOM 7446 O O . THR D 1 198 ? 57.250 109.270 132.648 1.00 23.31 198 THR G O 1
ATOM 7450 N N . ALA D 1 199 ? 56.558 110.444 134.455 1.00 22.87 199 ALA G N 1
ATOM 7451 C CA . ALA D 1 199 ? 57.653 111.402 134.407 1.00 23.16 199 ALA G CA 1
ATOM 7452 C C . ALA D 1 199 ? 58.986 110.680 134.653 1.00 23.75 199 ALA G C 1
ATOM 7453 O O . ALA D 1 199 ? 59.971 110.945 133.971 1.00 24.03 199 ALA G O 1
ATOM 7455 N N . LYS D 1 200 ? 58.997 109.764 135.617 1.00 24.29 200 LYS G N 1
ATOM 7456 C CA . LYS D 1 200 ? 60.194 108.965 135.918 1.00 25.15 200 LYS G CA 1
ATOM 7457 C C . LYS D 1 200 ? 60.557 108.022 134.764 1.00 25.93 200 LYS G C 1
ATOM 7458 O O . LYS D 1 200 ? 61.740 107.869 134.441 1.00 25.93 200 LYS G O 1
ATOM 7464 N N . GLU D 1 201 ? 59.544 107.435 134.126 1.00 26.31 201 GLU G N 1
ATOM 7465 C CA . GLU D 1 201 ? 59.756 106.540 132.978 1.00 27.68 201 GLU G CA 1
ATOM 7466 C C . GLU D 1 201 ? 60.288 107.294 131.756 1.00 27.97 201 GLU G C 1
ATOM 7467 O O . GLU D 1 201 ? 61.220 106.834 131.098 1.00 28.33 201 GLU G O 1
ATOM 7473 N N . LEU D 1 202 ? 59.714 108.461 131.468 1.00 27.60 202 LEU G N 1
ATOM 7474 C CA . LEU D 1 202 ? 60.088 109.224 130.283 1.00 27.58 202 LEU G CA 1
ATOM 7475 C C . LEU D 1 202 ? 61.404 109.997 130.442 1.00 27.49 202 LEU G C 1
ATOM 7476 O O . LEU D 1 202 ? 61.906 110.562 129.460 1.00 27.72 202 LEU G O 1
ATOM 7481 N N . THR D 1 203 ? 61.950 110.038 131.660 1.00 27.06 203 THR G N 1
ATOM 7482 C CA . THR D 1 203 ? 63.233 110.712 131.916 1.00 27.70 203 THR G CA 1
ATOM 7483 C C . THR D 1 203 ? 64.359 109.760 132.350 1.00 28.37 203 THR G C 1
ATOM 7484 O O . THR D 1 203 ? 65.465 110.201 132.661 1.00 28.67 203 THR G O 1
ATOM 7488 N N . LYS D 1 204 ? 64.077 108.460 132.374 1.00 29.44 204 LYS G N 1
ATOM 7489 C CA . LYS D 1 204 ? 65.068 107.487 132.849 1.00 30.23 204 LYS G CA 1
ATOM 7490 C C . LYS D 1 204 ? 66.369 107.523 132.037 1.00 30.55 204 LYS G C 1
ATOM 7491 O O . LYS D 1 204 ? 67.441 107.317 132.603 1.00 30.72 204 LYS G O 1
ATOM 7497 N N . ASP D 1 205 ? 66.265 107.813 130.736 1.00 30.72 205 ASP G N 1
ATOM 7498 C CA . ASP D 1 205 ? 67.421 107.825 129.830 1.00 31.04 205 ASP G CA 1
ATOM 7499 C C . ASP D 1 205 ? 67.942 109.216 129.411 1.00 31.30 205 ASP G C 1
ATOM 7500 O O . ASP D 1 205 ? 68.783 109.308 128.508 1.00 31.88 205 ASP G O 1
ATOM 7505 N N . ASN D 1 206 ? 67.463 110.284 130.046 1.00 30.88 206 ASN G N 1
ATOM 7506 C CA . ASN D 1 206 ? 67.972 111.636 129.751 1.00 30.61 206 ASN G CA 1
ATOM 7507 C C . ASN D 1 206 ? 68.271 112.504 130.975 1.00 30.53 206 ASN G C 1
ATOM 7508 O O . ASN D 1 206 ? 68.302 113.729 130.873 1.00 31.00 206 ASN G O 1
ATOM 7513 N N . GLY D 1 207 ? 68.481 111.878 132.131 1.00 30.10 207 GLY G N 1
ATOM 7514 C CA . GLY D 1 207 ? 68.917 112.618 133.310 1.00 29.52 207 GLY G CA 1
ATOM 7515 C C . GLY D 1 207 ? 68.015 112.502 134.521 1.00 29.24 207 GLY G C 1
ATOM 7516 O O . GLY D 1 207 ? 68.342 113.027 135.593 1.00 29.51 207 GLY G O 1
ATOM 7517 N N . GLY D 1 208 ? 66.879 111.829 134.346 1.00 28.89 208 GLY G N 1
ATOM 7518 C CA . GLY D 1 208 ? 65.950 111.537 135.452 1.00 28.30 208 GLY G CA 1
ATOM 7519 C C . GLY D 1 208 ? 65.302 112.745 136.093 1.00 27.48 208 GLY G C 1
ATOM 7520 O O . GLY D 1 208 ? 64.821 112.669 137.230 1.00 27.56 208 GLY G O 1
ATOM 7521 N N . ASP D 1 209 ? 65.284 113.865 135.376 1.00 26.71 209 ASP G N 1
ATOM 7522 C CA . ASP D 1 209 ? 64.687 115.091 135.902 1.00 26.04 209 ASP G CA 1
ATOM 7523 C C . ASP D 1 209 ? 63.166 115.012 135.749 1.00 25.38 209 ASP G C 1
ATOM 7524 O O . ASP D 1 209 ? 62.574 115.674 134.885 1.00 24.75 209 ASP G O 1
ATOM 7529 N N . TRP D 1 210 ? 62.541 114.197 136.599 1.00 24.55 210 TRP G N 1
ATOM 7530 C CA . TRP D 1 210 ? 61.098 113.952 136.508 1.00 24.26 210 TRP G CA 1
ATOM 7531 C C . TRP D 1 210 ? 60.250 115.177 136.847 1.00 23.58 210 TRP G C 1
ATOM 7532 O O . TRP D 1 210 ? 59.182 115.377 136.244 1.00 23.43 210 TRP G O 1
ATOM 7543 N N . LYS D 1 211 ? 60.728 115.978 137.802 1.00 22.27 211 LYS G N 1
ATOM 7544 C CA . LYS D 1 211 ? 60.086 117.228 138.192 1.00 21.55 211 LYS G CA 1
ATOM 7545 C C . LYS D 1 211 ? 60.145 118.223 137.034 1.00 20.61 211 LYS G C 1
ATOM 7546 O O . LYS D 1 211 ? 59.184 118.953 136.776 1.00 19.78 211 LYS G O 1
ATOM 7552 N N . GLY D 1 212 ? 61.269 118.228 136.320 1.00 19.39 212 GLY G N 1
ATOM 7553 C CA . GLY D 1 212 ? 61.401 119.035 135.116 1.00 18.14 212 GLY G CA 1
ATOM 7554 C C . GLY D 1 212 ? 60.398 118.662 134.034 1.00 17.50 212 GLY G C 1
ATOM 7555 O O . GLY D 1 212 ? 59.822 119.545 133.381 1.00 17.56 212 GLY G O 1
ATOM 7556 N N . TYR D 1 213 ? 60.183 117.358 133.839 1.00 16.66 213 TYR G N 1
ATOM 7557 C CA . TYR D 1 213 ? 59.223 116.887 132.856 1.00 16.37 213 TYR G CA 1
ATOM 7558 C C . TYR D 1 213 ? 57.807 117.360 133.228 1.00 15.69 213 TYR G C 1
ATOM 7559 O O . TYR D 1 213 ? 57.073 117.848 132.361 1.00 14.63 213 TYR G O 1
ATOM 7568 N N . LEU D 1 214 ? 57.426 117.189 134.502 1.00 15.28 214 LEU G N 1
ATOM 7569 C CA . LEU D 1 214 ? 56.081 117.613 134.943 1.00 14.59 214 LEU G CA 1
ATOM 7570 C C . LEU D 1 214 ? 55.887 119.120 134.797 1.00 14.32 214 LEU G C 1
ATOM 7571 O O . LEU D 1 214 ? 54.826 119.575 134.358 1.00 12.51 214 LEU G O 1
ATOM 7576 N N . GLN D 1 215 ? 56.920 119.887 135.148 1.00 13.89 215 GLN G N 1
ATOM 7577 C CA . GLN D 1 215 ? 56.871 121.340 134.989 1.00 14.22 215 GLN G CA 1
ATOM 7578 C C . GLN D 1 215 ? 56.698 121.737 133.521 1.00 14.54 215 GLN G C 1
ATOM 7579 O O . GLN D 1 215 ? 56.014 122.707 133.211 1.00 14.30 215 GLN G O 1
ATOM 7585 N N . SER D 1 216 ? 57.308 120.987 132.614 1.00 14.02 216 SER G N 1
ATOM 7586 C CA . SER D 1 216 ? 57.134 121.275 131.189 1.00 15.05 216 SER G CA 1
ATOM 7587 C C . SER D 1 216 ? 55.705 120.991 130.699 1.00 14.36 216 SER G C 1
ATOM 7588 O O . SER D 1 216 ? 55.195 121.700 129.833 1.00 15.05 216 SER G O 1
ATOM 7591 N N . VAL D 1 217 ? 55.077 119.955 131.256 1.00 13.25 217 VAL G N 1
ATOM 7592 C CA . VAL D 1 217 ? 53.683 119.623 130.962 1.00 12.99 217 VAL G CA 1
ATOM 7593 C C . VAL D 1 217 ? 52.795 120.766 131.462 1.00 12.83 217 VAL G C 1
ATOM 7594 O O . VAL D 1 217 ? 51.940 121.257 130.717 1.00 12.58 217 VAL G O 1
ATOM 7598 N N . ALA D 1 218 ? 53.000 121.188 132.711 1.00 12.30 218 ALA G N 1
ATOM 7599 C CA . ALA D 1 218 ? 52.242 122.316 133.258 1.00 12.36 218 ALA G CA 1
ATOM 7600 C C . ALA D 1 218 ? 52.443 123.590 132.437 1.00 12.83 218 ALA G C 1
ATOM 7601 O O . ALA D 1 218 ? 51.481 124.281 132.136 1.00 12.72 218 ALA G O 1
ATOM 7603 N N . ASP D 1 219 ? 53.696 123.915 132.093 1.00 13.39 219 ASP G N 1
ATOM 7604 C CA . ASP D 1 219 ? 53.971 125.135 131.307 1.00 14.87 219 ASP G CA 1
ATOM 7605 C C . ASP D 1 219 ? 53.260 125.102 129.947 1.00 14.95 219 ASP G C 1
ATOM 7606 O O . ASP D 1 219 ? 52.765 126.128 129.473 1.00 15.39 219 ASP G O 1
ATOM 7611 N N . GLU D 1 220 ? 53.217 123.920 129.332 1.00 14.43 220 GLU G N 1
ATOM 7612 C CA . GLU D 1 220 ? 52.592 123.729 128.012 1.00 15.31 220 GLU G CA 1
ATOM 7613 C C . GLU D 1 220 ? 51.074 123.953 128.045 1.00 14.17 220 GLU G C 1
ATOM 7614 O O . GLU D 1 220 ? 50.517 124.560 127.128 1.00 14.64 220 GLU G O 1
ATOM 7620 N N . HIS D 1 221 ? 50.427 123.485 129.110 1.00 12.87 221 HIS G N 1
ATOM 7621 C CA . HIS D 1 221 ? 48.966 123.341 129.144 1.00 11.87 221 HIS G CA 1
ATOM 7622 C C . HIS D 1 221 ? 48.237 124.327 130.060 1.00 11.13 221 HIS G C 1
ATOM 7623 O O . HIS D 1 221 ? 47.103 124.713 129.781 1.00 11.37 221 HIS G O 1
ATOM 7630 N N . ALA D 1 222 ? 48.848 124.726 131.169 1.00 10.79 222 ALA G N 1
ATOM 7631 C CA . ALA D 1 222 ? 48.091 125.485 132.187 1.00 10.36 222 ALA G CA 1
ATOM 7632 C C . ALA D 1 222 ? 48.683 126.857 132.473 1.00 9.87 222 ALA G C 1
ATOM 7633 O O . ALA D 1 222 ? 49.839 126.956 132.884 1.00 10.75 222 ALA G O 1
ATOM 7635 N N . PRO D 1 223 ? 47.884 127.924 132.279 1.00 10.02 223 PRO G N 1
ATOM 7636 C CA . PRO D 1 223 ? 48.263 129.292 132.620 1.00 9.85 223 PRO G CA 1
ATOM 7637 C C . PRO D 1 223 ? 48.789 129.443 134.059 1.00 9.58 223 PRO G C 1
ATOM 7638 O O . PRO D 1 223 ? 49.678 130.263 134.310 1.00 9.31 223 PRO G O 1
ATOM 7642 N N . ILE D 1 224 ? 48.246 128.656 134.989 1.00 8.60 224 ILE G N 1
ATOM 7643 C CA . ILE D 1 224 ? 48.689 128.691 136.376 1.00 8.74 224 ILE G CA 1
ATOM 7644 C C . ILE D 1 224 ? 50.081 128.040 136.552 1.00 8.97 224 ILE G C 1
ATOM 7645 O O . ILE D 1 224 ? 50.713 128.204 137.593 1.00 8.67 224 ILE G O 1
ATOM 7650 N N . LYS D 1 225 ? 50.528 127.306 135.535 1.00 9.69 225 LYS G N 1
ATOM 7651 C CA . LYS D 1 225 ? 51.884 126.751 135.481 1.00 9.83 225 LYS G CA 1
ATOM 7652 C C . LYS D 1 225 ? 52.218 125.811 136.632 1.00 10.19 225 LYS G C 1
ATOM 7653 O O . LYS D 1 225 ? 53.358 125.770 137.108 1.00 9.85 225 LYS G O 1
ATOM 7659 N N . ARG D 1 226 ? 51.214 125.063 137.095 1.00 8.96 226 ARG G N 1
ATOM 7660 C CA . ARG D 1 226 ? 51.453 123.977 138.028 1.00 8.28 226 ARG G CA 1
ATOM 7661 C C . ARG D 1 226 ? 50.315 122.967 137.881 1.00 8.58 226 ARG G C 1
ATOM 7662 O O . ARG D 1 226 ? 49.257 123.312 137.368 1.00 7.95 226 ARG G O 1
ATOM 7670 N N . PHE D 1 227 ? 50.546 121.736 138.344 1.00 7.96 227 PHE G N 1
ATOM 7671 C CA . PHE D 1 227 ? 49.477 120.778 138.583 1.00 8.24 227 PHE G CA 1
ATOM 7672 C C . PHE D 1 227 ? 48.681 121.180 139.817 1.00 8.61 227 PHE G C 1
ATOM 7673 O O . PHE D 1 227 ? 49.209 121.818 140.729 1.00 8.83 227 PHE G O 1
ATOM 7681 N N . ALA D 1 228 ? 47.422 120.745 139.871 1.00 8.05 228 ALA G N 1
ATOM 7682 C CA . ALA D 1 228 ? 46.644 120.804 141.109 1.00 8.83 228 ALA G CA 1
ATOM 7683 C C . ALA D 1 228 ? 47.010 119.634 142.000 1.00 9.01 228 ALA G C 1
ATOM 7684 O O . ALA D 1 228 ? 47.423 118.597 141.517 1.00 8.96 228 ALA G O 1
ATOM 7686 N N . SER D 1 229 ? 46.763 119.782 143.293 1.00 9.56 229 SER G N 1
ATOM 7687 C CA . SER D 1 229 ? 46.780 118.612 144.171 1.00 9.49 229 SER G CA 1
ATOM 7688 C C . SER D 1 229 ? 45.391 117.953 144.119 1.00 9.94 229 SER G C 1
ATOM 7689 O O . SER D 1 229 ? 44.383 118.629 143.886 1.00 10.12 229 SER G O 1
ATOM 7692 N N . PRO D 1 230 ? 45.331 116.636 144.359 1.00 10.24 230 PRO G N 1
ATOM 7693 C CA . PRO D 1 230 ? 44.035 115.969 144.488 1.00 9.98 230 PRO G CA 1
ATOM 7694 C C . PRO D 1 230 ? 43.159 116.623 145.543 1.00 10.69 230 PRO G C 1
ATOM 7695 O O . PRO D 1 230 ? 41.937 116.681 145.372 1.00 10.39 230 PRO G O 1
ATOM 7699 N N . GLU D 1 231 ? 43.772 117.105 146.633 1.00 11.37 231 GLU G N 1
ATOM 7700 C CA . GLU D 1 231 ? 43.022 117.724 147.721 1.00 11.85 231 GLU G CA 1
ATOM 7701 C C . GLU D 1 231 ? 42.316 119.003 147.286 1.00 11.01 231 GLU G C 1
ATOM 7702 O O . GLU D 1 231 ? 41.154 119.254 147.637 1.00 9.17 231 GLU G O 1
ATOM 7708 N N . GLU D 1 232 ? 43.001 119.796 146.472 1.00 10.62 232 GLU G N 1
ATOM 7709 C CA . GLU D 1 232 ? 42.439 121.050 145.999 1.00 11.23 232 GLU G CA 1
ATOM 7710 C C . GLU D 1 232 ? 41.247 120.774 145.053 1.00 10.51 232 GLU G C 1
ATOM 7711 O O . GLU D 1 232 ? 40.176 121.400 145.169 1.00 10.89 232 GLU G O 1
ATOM 7717 N N . LEU D 1 233 ? 41.388 119.769 144.199 1.00 8.54 233 LEU G N 1
ATOM 7718 C CA . LEU D 1 233 ? 40.268 119.316 143.365 1.00 8.35 233 LEU G CA 1
ATOM 7719 C C . LEU D 1 233 ? 39.099 118.764 144.192 1.00 8.09 233 LEU G C 1
ATOM 7720 O O . LEU D 1 233 ? 37.934 119.094 143.938 1.00 8.24 233 LEU G O 1
ATOM 7725 N N . ALA D 1 234 ? 39.414 117.927 145.182 1.00 7.25 234 ALA G N 1
ATOM 7726 C CA . ALA D 1 234 ? 38.401 117.329 146.050 1.00 7.78 234 ALA G CA 1
ATOM 7727 C C . ALA D 1 234 ? 37.448 118.336 146.687 1.00 7.42 234 ALA G C 1
ATOM 7728 O O . ALA D 1 234 ? 36.260 118.035 146.857 1.00 8.06 234 ALA G O 1
ATOM 7730 N N . ASN D 1 235 ? 37.942 119.527 147.038 1.00 7.75 235 ASN G N 1
ATOM 7731 C CA . ASN D 1 235 ? 37.052 120.573 147.603 1.00 7.57 235 ASN G CA 1
ATOM 7732 C C . ASN D 1 235 ? 35.820 120.828 146.746 1.00 6.85 235 ASN G C 1
ATOM 7733 O O . ASN D 1 235 ? 34.739 121.050 147.255 1.00 7.45 235 ASN G O 1
ATOM 7738 N N . PHE D 1 236 ? 36.002 120.817 145.437 1.00 6.32 236 PHE G N 1
ATOM 7739 C CA . PHE D 1 236 ? 34.923 121.150 144.515 1.00 6.92 236 PHE G CA 1
ATOM 7740 C C . PHE D 1 236 ? 33.868 120.053 144.512 1.00 6.67 236 PHE G C 1
ATOM 7741 O O . PHE D 1 236 ? 32.669 120.328 144.432 1.00 6.42 236 PHE G O 1
ATOM 7749 N N . PHE D 1 237 ? 34.322 118.807 144.604 1.00 6.02 237 PHE G N 1
ATOM 7750 C CA . PHE D 1 237 ? 33.408 117.684 144.687 1.00 6.96 237 PHE G CA 1
ATOM 7751 C C . PHE D 1 237 ? 32.558 117.757 145.945 1.00 7.41 237 PHE G C 1
ATOM 7752 O O . PHE D 1 237 ? 31.351 117.556 145.896 1.00 6.97 237 PHE G O 1
ATOM 7760 N N . VAL D 1 238 ? 33.201 118.066 147.068 1.00 8.19 238 VAL G N 1
ATOM 7761 C CA . VAL D 1 238 ? 32.483 118.150 148.358 1.00 8.76 238 VAL G CA 1
ATOM 7762 C C . VAL D 1 238 ? 31.460 119.293 148.299 1.00 8.61 238 VAL G C 1
ATOM 7763 O O . VAL D 1 238 ? 30.314 119.139 148.749 1.00 9.05 238 VAL G O 1
ATOM 7767 N N . PHE D 1 239 ? 31.866 120.423 147.732 1.00 9.06 239 PHE G N 1
ATOM 7768 C CA . PHE D 1 239 ? 30.970 121.581 147.660 1.00 8.64 239 PHE G CA 1
ATOM 7769 C C . PHE D 1 239 ? 29.765 121.291 146.773 1.00 9.00 239 PHE G C 1
ATOM 7770 O O . PHE D 1 239 ? 28.605 121.550 147.149 1.00 7.94 239 PHE G O 1
ATOM 7778 N N . LEU D 1 240 ? 30.034 120.731 145.594 1.00 8.36 240 LEU G N 1
ATOM 7779 C CA . LEU D 1 240 ? 28.945 120.408 144.662 1.00 9.72 240 LEU G CA 1
ATOM 7780 C C . LEU D 1 240 ? 27.926 119.429 145.258 1.00 10.08 240 LEU G C 1
ATOM 7781 O O . LEU D 1 240 ? 26.734 119.511 144.951 1.00 11.18 240 LEU G O 1
ATOM 7786 N N . CYS D 1 241 ? 28.389 118.517 146.118 1.00 9.56 241 CYS G N 1
ATOM 7787 C CA . CYS D 1 241 ? 27.508 117.526 146.727 1.00 9.90 241 CYS G CA 1
ATOM 7788 C C . CYS D 1 241 ? 26.877 117.996 148.035 1.00 9.94 241 CYS G C 1
ATOM 7789 O O . CYS D 1 241 ? 26.233 117.205 148.720 1.00 11.62 241 CYS G O 1
ATOM 7792 N N . SER D 1 242 ? 27.061 119.262 148.384 1.00 9.02 242 SER G N 1
ATOM 7793 C CA . SER D 1 242 ? 26.649 119.772 149.694 1.00 9.24 242 SER G CA 1
ATOM 7794 C C . SER D 1 242 ? 25.291 120.441 149.653 1.00 10.02 242 SER G C 1
ATOM 7795 O O . SER D 1 242 ? 24.707 120.649 148.563 1.00 10.44 242 SER G O 1
ATOM 7798 N N . GLU D 1 243 ? 24.795 120.803 150.838 1.00 10.42 243 GLU G N 1
ATOM 7799 C CA . GLU D 1 243 ? 23.565 121.604 150.930 1.00 12.50 243 GLU G CA 1
ATOM 7800 C C . GLU D 1 243 ? 23.711 123.023 150.391 1.00 11.50 243 GLU G C 1
ATOM 7801 O O . GLU D 1 243 ? 22.708 123.764 150.295 1.00 12.14 243 GLU G O 1
ATOM 7807 N N . ARG D 1 244 ? 24.939 123.418 150.053 1.00 10.44 244 ARG G N 1
ATOM 7808 C CA . ARG D 1 244 ? 25.210 124.762 149.542 1.00 9.80 244 ARG G CA 1
ATOM 7809 C C . ARG D 1 244 ? 25.144 124.915 148.013 1.00 10.07 244 ARG G C 1
ATOM 7810 O O . ARG D 1 244 ? 25.229 126.039 147.493 1.00 10.29 244 ARG G O 1
ATOM 7818 N N . ALA D 1 245 ? 25.024 123.803 147.308 1.00 9.37 245 ALA G N 1
ATOM 7819 C CA . ALA D 1 245 ? 25.012 123.839 145.828 1.00 8.64 245 ALA G CA 1
ATOM 7820 C C . ALA D 1 245 ? 23.715 123.252 145.280 1.00 8.62 245 ALA G C 1
ATOM 7821 O O . ALA D 1 245 ? 23.709 122.482 144.312 1.00 8.46 245 ALA G O 1
ATOM 7823 N N . THR D 1 246 ? 22.602 123.665 145.875 1.00 9.07 246 THR G N 1
ATOM 7824 C CA . THR D 1 246 ? 21.313 123.049 145.574 1.00 9.36 246 THR G CA 1
ATOM 7825 C C . THR D 1 246 ? 20.661 123.528 144.264 1.00 9.22 246 THR G C 1
ATOM 7826 O O . THR D 1 246 ? 19.613 123.014 143.883 1.00 8.72 246 THR G O 1
ATOM 7830 N N . TYR D 1 247 ? 21.273 124.479 143.566 1.00 8.02 247 TYR G N 1
ATOM 7831 C CA . TYR D 1 247 ? 20.713 124.911 142.281 1.00 7.50 247 TYR G CA 1
ATOM 7832 C C . TYR D 1 247 ? 21.565 124.442 141.097 1.00 8.04 247 TYR G C 1
ATOM 7833 O O . TYR D 1 247 ? 21.279 124.751 139.943 1.00 7.81 247 TYR G O 1
ATOM 7842 N N . SER D 1 248 ? 22.597 123.662 141.395 1.00 7.41 248 SER G N 1
ATOM 7843 C CA . SER D 1 248 ? 23.485 123.138 140.358 1.00 7.40 248 SER G CA 1
ATOM 7844 C C . SER D 1 248 ? 22.884 121.830 139.828 1.00 6.21 248 SER G C 1
ATOM 7845 O O . SER D 1 248 ? 22.826 120.837 140.550 1.00 6.86 248 SER G O 1
ATOM 7848 N N . VAL D 1 249 ? 22.425 121.860 138.580 1.00 5.77 249 VAL G N 1
ATOM 7849 C CA . VAL D 1 249 ? 21.719 120.754 137.938 1.00 6.31 249 VAL G CA 1
ATOM 7850 C C . VAL D 1 249 ? 22.162 120.676 136.462 1.00 6.92 249 VAL G C 1
ATOM 7851 O O . VAL D 1 249 ? 22.016 121.635 135.704 1.00 7.51 249 VAL G O 1
ATOM 7855 N N . GLY D 1 250 ? 22.670 119.529 136.054 1.00 6.95 250 GLY G N 1
ATOM 7856 C CA . GLY D 1 250 ? 23.015 119.313 134.649 1.00 7.63 250 GLY G CA 1
ATOM 7857 C C . GLY D 1 250 ? 24.160 120.182 134.165 1.00 7.05 250 GLY G C 1
ATOM 7858 O O . GLY D 1 250 ? 24.253 120.476 132.974 1.00 7.13 250 GLY G O 1
ATOM 7859 N N . SER D 1 251 ? 25.058 120.557 135.069 1.00 7.36 251 SER G N 1
ATOM 7860 C CA . SER D 1 251 ? 26.155 121.459 134.710 1.00 7.07 251 SER G CA 1
ATOM 7861 C C . SER D 1 251 ? 27.463 120.699 134.586 1.00 7.33 251 SER G C 1
ATOM 7862 O O . SER D 1 251 ? 27.586 119.593 135.085 1.00 7.56 251 SER G O 1
ATOM 7865 N N . ALA D 1 252 ? 28.426 121.317 133.913 1.00 6.94 252 ALA G N 1
ATOM 7866 C CA . ALA D 1 252 ? 29.768 120.779 133.813 1.00 6.84 252 ALA G CA 1
ATOM 7867 C C . ALA D 1 252 ? 30.687 121.853 134.336 1.00 7.25 252 ALA G C 1
ATOM 7868 O O . ALA D 1 252 ? 30.676 122.990 133.822 1.00 7.82 252 ALA G O 1
ATOM 7870 N N . TYR D 1 253 ? 31.478 121.486 135.347 1.00 6.72 253 TYR G N 1
ATOM 7871 C CA . TYR D 1 253 ? 32.345 122.421 136.052 1.00 6.75 253 TYR G CA 1
ATOM 7872 C C . TYR D 1 253 ? 33.802 122.073 135.823 1.00 6.63 253 TYR G C 1
ATOM 7873 O O . TYR D 1 253 ? 34.288 121.026 136.263 1.00 6.86 253 TYR G O 1
ATOM 7882 N N . PHE D 1 254 ? 34.503 122.957 135.132 1.00 6.01 254 PHE G N 1
ATOM 7883 C CA . PHE D 1 254 ? 35.937 122.746 134.861 1.00 6.73 254 PHE G CA 1
ATOM 7884 C C . PHE D 1 254 ? 36.759 123.227 136.047 1.00 6.81 254 PHE G C 1
ATOM 7885 O O . PHE D 1 254 ? 36.490 124.283 136.606 1.00 8.69 254 PHE G O 1
ATOM 7893 N N . VAL D 1 255 ? 37.743 122.438 136.456 1.00 7.25 255 VAL G N 1
ATOM 7894 C CA . VAL D 1 255 ? 38.643 122.821 137.525 1.00 7.66 255 VAL G CA 1
ATOM 7895 C C . VAL D 1 255 ? 40.025 122.548 136.961 1.00 7.54 255 VAL G C 1
ATOM 7896 O O . VAL D 1 255 ? 40.547 121.437 137.088 1.00 7.51 255 VAL G O 1
ATOM 7900 N N . ASP D 1 256 ? 40.586 123.542 136.273 1.00 7.41 256 ASP G N 1
ATOM 7901 C CA . ASP D 1 256 ? 41.638 123.205 135.295 1.00 7.91 256 ASP G CA 1
ATOM 7902 C C . ASP D 1 256 ? 42.806 124.180 135.207 1.00 7.85 256 ASP G C 1
ATOM 7903 O O . ASP D 1 256 ? 43.660 124.044 134.316 1.00 7.87 256 ASP G O 1
ATOM 7908 N N . GLY D 1 257 ? 42.877 125.150 136.130 1.00 8.05 257 GLY G N 1
ATOM 7909 C CA . GLY D 1 257 ? 44.053 126.031 136.176 1.00 7.96 257 GLY G CA 1
ATOM 7910 C C . GLY D 1 257 ? 44.267 126.872 134.917 1.00 7.81 257 GLY G C 1
ATOM 7911 O O . GLY D 1 257 ? 45.372 127.353 134.663 1.00 6.60 257 GLY G O 1
ATOM 7912 N N . GLY D 1 258 ? 43.204 127.030 134.129 1.00 7.39 258 GLY G N 1
ATOM 7913 C CA . GLY D 1 258 ? 43.240 127.866 132.937 1.00 7.93 258 GLY G CA 1
ATOM 7914 C C . GLY D 1 258 ? 43.395 127.069 131.653 1.00 8.65 258 GLY G C 1
ATOM 7915 O O . GLY D 1 258 ? 43.478 127.659 130.547 1.00 8.54 258 GLY G O 1
ATOM 7916 N N . MET D 1 259 ? 43.432 125.747 131.779 1.00 7.71 259 MET G N 1
ATOM 7917 C CA . MET D 1 259 ? 43.830 124.880 130.667 1.00 8.12 259 MET G CA 1
ATOM 7918 C C . MET D 1 259 ? 42.846 124.892 129.505 1.00 7.51 259 MET G C 1
ATOM 7919 O O . MET D 1 259 ? 43.250 124.695 128.364 1.00 7.30 259 MET G O 1
ATOM 7924 N N . LEU D 1 260 ? 41.569 125.078 129.793 1.00 7.79 260 LEU G N 1
ATOM 7925 C CA . LEU D 1 260 ? 40.539 125.145 128.732 1.00 8.33 260 LEU G CA 1
ATOM 7926 C C . LEU D 1 260 ? 40.776 126.414 127.934 1.00 8.89 260 LEU G C 1
ATOM 7927 O O . LEU D 1 260 ? 40.879 127.492 128.506 1.00 9.13 260 LEU G O 1
ATOM 7932 N N . LYS D 1 261 ? 40.934 126.275 126.615 1.00 9.24 261 LYS G N 1
ATOM 7933 C CA . LYS D 1 261 ? 41.399 127.400 125.807 1.00 10.19 261 LYS G CA 1
ATOM 7934 C C . LYS D 1 261 ? 40.272 128.220 125.254 1.00 10.31 261 LYS G C 1
ATOM 7935 O O . LYS D 1 261 ? 40.490 129.293 124.695 1.00 9.42 261 LYS G O 1
ATOM 7941 N N . THR D 1 262 ? 39.065 127.703 125.393 1.00 11.44 262 THR G N 1
ATOM 7942 C CA . THR D 1 262 ? 37.897 128.394 124.889 1.00 13.71 262 THR G CA 1
ATOM 7943 C C . THR D 1 262 ? 36.969 128.775 126.019 1.00 15.42 262 THR G C 1
ATOM 7944 O O . THR D 1 262 ? 37.161 128.374 127.179 1.00 15.72 262 THR G O 1
ATOM 7948 N N . LEU D 1 263 ? 35.978 129.591 125.677 1.00 16.65 263 LEU G N 1
ATOM 7949 C CA . LEU D 1 263 ? 34.801 129.718 126.511 1.00 19.48 263 LEU G CA 1
ATOM 7950 C C . LEU D 1 263 ? 34.119 128.348 126.583 1.00 20.62 263 LEU G C 1
ATOM 7951 O O . LEU D 1 263 ? 33.364 128.059 127.471 1.00 23.03 263 LEU G O 1
#

CATH classification: 3.40.50.720

Sequence (1052 aa):
MDMGISGKVAVITGSSSGIGLAIAEGFAKEGAHIVLVARQVDRLHEAARSLKEKFGVRVLEVAVDVATPEGVDAVVESVRSSFGGADILVNNAGTGSNETIMEAADEKWQFYWELLVMAAVRLARGLVPGMRARGGGAIIHNASICAVQPLWYEPIYNVTKAALMMFSKTLATEVIKDNIRVNCINPGLILTPDWIKTAKELTKDNGGDWKGYLQSVADEHAPIKRFASPEELANFFVFLCSERATYSVGSAYFVDGGMLKTLMDMGISGKVAVITGSSSGIGLAIAEGFAKEGAHIVLVARQVDRLHEAARSLKEKFGVRVLEVAVDVATPEGVDAVVESVRSSFGGADILVNNAGTGSNETIMEAADEKWQFYWELLVMAAVRLARGLVPGMRARGGGAIIHNASICAVQPLWYEPIYNVTKAALMMFSKTLATEVIKDNIRVNCINPGLILTPDWIKTAKELTKDNGGDWKGYLQSVADEHAPIKRFASPEELANFFVFLCSERATYSVGSAYFVDGGMLKTLMDMGISGKVAVITGSSSGIGLAIAEGFAKEGAHIVLVARQVDRLHEAARSLKEKFGVRVLEVAVDVATPEGVDAVVESVRSSFGGADILVNNAGTGSNETIMEAADEKWQFYWELLVMAAVRLARGLVPGMRARGGGAIIHNASICAVQPLWYEPIYNVTKAALMMFSKTLATEVIKDNIRVNCINPGLILTPDWIKTAKELTKDNGGDWKGYLQSVADEHAPIKRFASPEELANFFVFLCSERATYSVGSAYFVDGGMLKTLMDMGISGKVAVITGSSSGIGLAIAEGFAKEGAHIVLVARQVDRLHEAARSLKEKFGVRVLEVAVDVATPEGVDAVVESVRSSFGGADILVNNAGTGSNETIMEAADEKWQFYWELLVMAAVRLARGLVPGMRARGGGAIIHNASICAVQPLWYEPIYNVTKAALMMFSKTLATEVIKDNIRVNCINPGLILTPDWIKTAKELTKDNGGDWKGYLQSVADEHAPIKRFASPEELANFFVFLCSERATYSVGSAYFVDGGMLKTL

Foldseek 3Di:
DQQACAAFEEEFEPCLFALNVLLQLLSLQNHYEYEYEEADPVSQVVSQVVSCVVRVHHYHYQHAQLLDLVSLVSSLVSCCVPPNAGAEYEQDDDDFAFDDPVDDDPVVLSSLLSRQPVSLVSNCVRHVVSNLVVQEHEYEYEQALLLPVNDPGGPSSSVNSVVNLVVQLVVLVVCVVSVYATEYEHEAAEDTDVLQVVLQVVCVPPPRPSVVVQQVVLVVQAPQSHHHYSNVVSVVVSNCRGPNNSVHHSYYHYHHNHRNPDD/DQQACAAFEEEFEPQLFALSVLLQLVSLQNNYAYEYEEADVVSQVVSQVVSCVPRVHHYHYQHAQLLDLVSLVSSLVSCCVPPNAHQEYELDFDDFAFDDPVPDDPVVLSSLLSRQPVSVVSNCVRHVVSNLVVQEHEYEYEQAPLLPVNDPGGVSSSVNSVVNLVVQLVVLVVCVVSLYATEYEHEAAEDTDVLQVVLQVVCVPPPRPSVVVQQVVQVVAAPQSHHHYSNRVSVVVSNCRGPNNSPHHSYYHYHHNHRDPDD/DQFALAAFEEEFEPCLFFLSVLLQLVSLQNHYAYEYEEADVVSVVVSQVCSCVVRVHHYHYQHAQLLDLVSLVSSLVSCCVPPVAHQEYEQDFDDFAFDDPVPDDPVVLSSLLSRQPVSLVSNCVRGVVSNLVVQEHEYEYEQALLLPVNDPGGVSSSVNSVVNLVVQLVVLVVCVVSLYATEYEHEAAEDTPVLLVVLQVVCVPPPSPSVVVQQVVQVVFAPQSHHHYSNVVSNVVSNCRGPNNSPHTSYYHYDYNHRNPDD/DQQAAAAFEEEFAPQLFALSVLLVLVSLQNHYAYEYEEADPVSQVVSQVCSCVVRVHHYHYQHAQLLDLVSLVSSLVSCCVPPNAGQEYEQDDDDFAFDDPVPDDPVVLSSLLSRQPVSVVSNCVRGVVSNLVVQEHEYEYEQALLLPVNDPGGVSSSVNSVVNLVVQLVVLVVCVVSNYATEYEHEAAEDTPVLQVVLQVVCVPPPSPSVVVQLVVQVVFAPQSHHHYSNVVSVVVSNCRGPNNSVHTSYYHYDHRHRNPDD

Secondary structure (DSSP, 8-state):
-----TT-EEEEES-SSHHHHHHHHHHHHTT-EEEEEES-HHHHHHHHHHHHHHH---EEEEE--TTSHHHHHHHHHHHHHHHSS-SEEEE---------TTT--HHHHHHHIIIIIIHHHHHHHHHHHHHHHHT-EEEEEE--GGGTS--TT-HHHHHHHHHHHHHHHHHHHHHGGGTEEEEEEEE--B--HHHHHHHHHHTTTTT--HHHHHHHHHHHH-TT-SPBPHHHHHHHHHHHTSTT-TT--S-EEEESTT-----/-----TT-EEEEES-SSHHHHHHHHHHHHTT-EEEEEES-HHHHHHHHHHHHHHH---EEEEE--TTSHHHHHHHHHHHHHHHSS-SEEEE---------TTT--HHHHHHHIIIIIIHHHHHHHHHHHHHHHHT-EEEEEE--GGGTS--TT-HHHHHHHHHHHHHHHHHHHHHGGGTEEEEEEEE--B--HHHHHHHHHHHTTTT--HHHHHHHHHHHH-TT-SPBPHHHHHHHHHHHTSTT-TT--S-EEEESTT-----/-----TT-EEEEET-SSHHHHHHHHHHHHTT-EEEEEES-HHHHHHHHHHHHHHH---EEEEE--TTSHHHHHHHHHHHHHHHSS-SEEEE---------TTT--HHHHHHHIIIIIIHHHHHHHHHHHHHHHHT-EEEEEE--GGGTS--TT-HHHHHHHHHHHHHHHHHHHHHGGGTEEEEEEEE--B--HHHHHHHHHHTTTTT--HHHHHHHHHHHH-TT-SPBPHHHHHHHHHHHTSTT-TT--S-EEEESTT-----/-----TT-EEEEES-SSHHHHHHHHHHHHTT-EEEEEES-HHHHHHHHHHHHHHH---EEEEE--TTSHHHHHHHHHHHHHHHSS-SEEEE---------TTT--HHHHHHHIIIIIIHHHHHHHHHHHHHHHTT-EEEEEE--GGGTS--TT-HHHHHHHHHHHHHHHHHHHHHGGGTEEEEEEEE--B--HHHHHHHHHHTTTTT--HHHHHHHHHHHH-TT-SPBPHHHHHHHHHHHTSTT-TT--S-EEEESTT-----